Protein AF-0000000074590304 (afdb_homodimer)

pLDDT: mean 74.74, std 21.26, range [18.25, 97.56]

Sequence (980 aa):
MPSCIALKSSHVVFSWKPTLNPWKLRGFSDSQQPFCRKNECWCKAQLHMVIKRKGKEYMYLYDGNSSLELVGAHNGNASTNIVGVVTDIFIPKHVTGNYIEYVKWKLVHRVFSSALQLLATQAMFGAIGVGYAKSLPSAAALNWVLKDGLGRLSRCIYTATVGSAFDTNLKRVRFATSALFTFSIGLELLTPAFPKCFLLLASVANIAKQISLASYLATLTAVHRSFALADNLGEVSAKAQIQTVCFDNLGLLLAASLNLICRNNQRLQAGLPFVVYPIFSAIDLCGIYQSLKHVHLQTLTKDRLEIILNTWIQCGYVPSPAEVSKLEGINLFENTGRKKGSWPIRIGCLDPKRQIPLLSTLTMTSLRAKEYCFICLESHGLRKSEHLGILLALREGAEVKDIIMGLLQACYVRKAILSSGEVWKNVVEASDITHSISRQWFAFIQNSKLCAQEDLNLVQEQMVNAGWAAKNILLSTQEQARYDFLDESSMPSCIALKSSHVVFSWKPTLNPWKLRGFSDSQQPFCRKNECWCKAQLHMVIKRKGKEYMYLYDGNSSLELVGAHNGNASTNIVGVVTDIFIPKHVTGNYIEYVKWKLVHRVFSSALQLLATQAMFGAIGVGYAKSLPSAAALNWVLKDGLGRLSRCIYTATVGSAFDTNLKRVRFATSALFTFSIGLELLTPAFPKCFLLLASVANIAKQISLASYLATLTAVHRSFALADNLGEVSAKAQIQTVCFDNLGLLLAASLNLICRNNQRLQAGLPFVVYPIFSAIDLCGIYQSLKHVHLQTLTKDRLEIILNTWIQCGYVPSPAEVSKLEGINLFENTGRKKGSWPIRIGCLDPKRQIPLLSTLTMTSLRAKEYCFICLESHGLRKSEHLGILLALREGAEVKDIIMGLLQACYVRKAILSSGEVWKNVVEASDITHSISRQWFAFIQNSKLCAQEDLNLVQEQMVNAGWAAKNILLSTQEQARYDFLDESS

Solvent-accessible surface area (backbone atoms only — not comparable to full-atom values): 52633 Å² total; per-residue (Å²): 133,87,79,73,79,76,77,77,75,82,73,81,72,80,76,78,74,84,73,82,81,56,84,63,85,71,85,78,81,81,72,89,67,78,78,77,75,83,78,69,76,69,64,64,56,63,51,58,40,35,35,39,42,96,90,39,47,28,29,44,39,41,51,71,80,76,39,51,38,65,42,66,55,67,67,76,76,72,64,65,47,62,62,56,55,50,42,59,53,52,43,62,89,58,52,47,83,48,48,61,61,23,49,55,24,43,42,48,16,36,20,35,44,32,18,48,48,51,54,18,52,53,32,39,50,53,26,40,61,71,68,65,68,80,63,64,67,56,51,52,50,47,47,44,44,38,52,60,47,50,11,42,49,41,21,32,52,48,32,58,72,41,23,47,45,38,58,58,41,40,62,38,52,46,51,54,30,49,52,41,29,55,50,20,42,51,39,28,50,44,25,54,81,38,61,91,48,30,67,59,36,48,43,54,21,37,31,33,40,28,39,23,49,43,47,48,60,14,37,43,44,49,56,49,52,46,36,32,70,50,74,40,38,13,28,47,37,19,20,50,49,34,46,49,48,52,27,32,50,51,6,44,51,49,40,51,50,51,50,59,70,28,60,87,38,64,69,52,49,74,46,40,62,72,60,44,42,64,55,39,47,50,48,20,53,50,16,48,54,55,19,50,58,44,52,38,60,40,68,34,24,68,68,56,46,48,53,38,48,52,41,26,72,74,72,70,46,58,65,35,41,64,58,47,34,71,68,53,67,62,56,84,72,53,52,77,69,70,45,83,84,67,48,54,77,40,57,20,69,87,58,44,92,36,76,56,29,65,67,35,55,51,49,62,69,66,59,55,91,86,53,46,52,52,74,32,66,41,59,52,64,96,58,90,83,68,36,56,29,33,35,38,32,36,27,69,82,54,48,60,68,50,51,53,33,44,50,45,21,50,49,48,49,46,53,50,44,65,70,61,52,65,59,60,61,50,55,60,69,36,89,70,78,54,65,67,55,54,50,52,48,53,51,49,52,51,51,30,46,55,51,22,62,66,45,40,63,58,53,52,53,42,35,51,72,42,60,39,45,77,82,36,67,43,60,39,74,66,40,61,22,23,33,43,72,58,71,75,82,116,132,84,81,72,80,74,76,75,75,85,73,82,70,80,74,79,76,83,76,83,81,57,84,62,85,69,86,78,82,82,72,88,66,77,78,76,74,84,77,72,76,68,65,62,56,64,52,60,38,34,34,39,42,95,90,40,49,29,29,45,38,41,50,70,81,78,40,49,38,65,42,66,54,69,65,77,76,73,64,66,47,62,62,56,55,50,41,60,53,52,43,61,88,58,53,46,85,47,48,61,60,22,49,54,24,42,40,49,16,36,20,34,45,32,17,48,48,51,53,18,52,52,32,40,49,52,28,41,62,69,66,67,68,81,64,63,68,55,51,52,51,48,47,43,43,39,54,59,46,50,11,42,48,43,22,32,52,46,33,58,71,42,24,46,44,38,59,58,41,39,64,39,53,46,50,53,29,49,52,41,30,55,50,19,42,51,40,28,50,44,25,54,82,38,59,91,48,31,68,59,37,47,42,55,21,38,31,34,41,27,39,23,48,43,47,48,60,16,38,42,41,48,56,48,51,48,38,32,71,49,73,40,39,13,28,45,37,18,22,50,48,34,48,49,47,52,27,31,50,52,6,44,50,50,39,51,50,52,50,59,72,29,60,86,37,65,70,51,50,72,46,40,61,72,60,46,43,64,55,39,46,51,47,21,52,50,16,48,54,57,19,50,59,44,52,38,59,38,68,34,25,67,67,55,46,48,52,38,48,52,40,26,74,74,71,70,45,56,66,36,40,66,57,46,35,70,67,54,69,62,56,85,73,53,52,76,69,70,47,82,85,66,48,53,75,42,58,21,69,86,58,44,92,36,75,57,29,66,66,36,53,52,48,62,70,66,60,55,91,84,54,45,55,51,74,31,64,40,59,52,66,98,59,90,84,66,36,55,27,32,34,38,32,36,27,68,84,55,48,59,69,49,52,54,34,44,50,45,21,49,50,49,48,46,53,51,46,66,70,62,52,66,60,62,61,49,54,59,70,36,91,71,78,54,68,68,57,54,50,52,47,54,50,48,53,52,52,32,46,52,52,23,62,66,45,39,62,57,53,51,52,42,36,51,73,41,60,39,45,77,81,36,68,43,61,38,71,66,42,61,22,23,33,42,72,58,70,76,84,117

Secondary structure (DSSP, 8-state):
---------------------TTS-------------S-S--------EEEEETTEEEEEEEETTTEEEEEE---S-----HHHHHHHHHS-SSB-TTHHHHHHHHHHHHHHHHHHHHHHHHHHHHHHHHH--S-HHHHHHHHHIIIIIIHHHHHHHHHHHHTTHHHHSHHHHHHHHHHHHHHHHHHHHTTTT-GGGHHHHHHHHHHHHHHHHHHHHHHHHHHHHHHBSSS-HHHHHHHHHHHHHHHHHHHHHHHHHHHHHTTT-HHHHHHHHHHHHHHHHHHHHHHHHHHHHT----EEEHHHHHHHHHHHHHHSSPPPHHHHHHHS---SS------TT---EEES---TTS---HHHHHHHHT--TT-SEEEEEEEESSSTTSEEEEEEEEETT--HHHHHHHHHHHHHHHHHHHHHTTHHHHHHH-SS--HHHHHHHHHHHHHHHHHHHHHHHHHHHHHHHHT-EEEEEE--TGGG-EEEE--TT-/--------S------------TTS-------------S-S--------EEEEETTEEEEEEEETTTEEEEEE---S-----HHHHHHHHHS-SSB-TTHHHHHHHHHHHHHHHHHHHHHHHHHHHHHHHHH--S-HHHHHHHHHIIIIIIHHHHHHHHHHHHTTHHHHSHHHHHHHHHHHHHHHHHHHHTTTT-GGGHHHHHHHHHHHHHHHHHHHHHHHHHHHHHHBSSS-HHHHHHHHHHHHHHHHHHHHHHHHHHHHHTTT-HHHHHHHHHHHHHHHHHHHHHHHHHHHHT----EEEHHHHHHHHHHHHHHSSPPPHHHHHHHS---SS------TT---EEES---TTS---HHHHHHHHT--TT-SEEEEEEEESSSTTSEEEEEEEEETT--HHHHHHHHHHHHHHHHHHHHHTTHHHHHHH-SS--HHHHHHHHHHHHHHHHHHHHHHHHHHHHHHHHT-EEEEEE--TTTT-EEEE--TT-

Nearest PDB structures (foldseek):
  8vzo-assembly1_A  TM=5.538E-01  e=2.669E-01  Mus musculus
  6t1z-assembly1_A  TM=5.837E-01  e=2.819E+00  Lactococcus lactis
  6kki-assembly1_A  TM=6.631E-01  e=6.672E+00  Escherichia coli K-12
  6kkj-assembly1_B  TM=5.982E-01  e=7.644E+00  Escherichia coli K-12
  6kkl-assembly1_A  TM=5.929E-01  e=8.757E+00  Escherichia coli K-12

InterPro domains:
  IPR006968 Root UVB sensitive family [PTHR12770] (49-483)
  IPR054549 Protein root UVB sensitive/RUS domain [PF04884] (79-314)

Radius of gyration: 35.1 Å; Cα contacts (8 Å, |Δi|>4): 1328; chains: 2; bounding box: 92×113×67 Å

Structure (mmCIF, N/CA/C/O backbone):
data_AF-0000000074590304-model_v1
#
loop_
_entity.id
_entity.type
_entity.pdbx_description
1 polymer 'Protein root UVB sensitive/RUS domain-containing protein'
#
loop_
_atom_site.group_PDB
_atom_site.id
_atom_site.type_symbol
_atom_site.label_atom_id
_atom_site.label_alt_id
_atom_site.label_comp_id
_atom_site.label_asym_id
_atom_site.label_entity_id
_atom_site.label_seq_id
_atom_site.pdbx_PDB_ins_code
_atom_site.Cartn_x
_atom_site.Cartn_y
_atom_site.Cartn_z
_atom_site.occupancy
_atom_site.B_iso_or_equiv
_atom_site.auth_seq_id
_atom_site.auth_comp_id
_atom_site.auth_asym_id
_atom_site.auth_atom_id
_atom_site.pdbx_PDB_model_num
ATOM 1 N N . MET A 1 1 ? 47.719 -43.5 31.125 1 20.03 1 MET A N 1
ATOM 2 C CA . MET A 1 1 ? 47.719 -44.312 29.922 1 20.03 1 MET A CA 1
ATOM 3 C C . MET A 1 1 ? 46.656 -43.844 28.922 1 20.03 1 MET A C 1
ATOM 5 O O . MET A 1 1 ? 45.5 -43.719 29.266 1 20.03 1 MET A O 1
ATOM 9 N N . PRO A 1 2 ? 47.031 -42.938 27.875 1 19.02 2 PRO A N 1
ATOM 10 C CA . PRO A 1 2 ? 46.312 -42.062 26.953 1 19.02 2 PRO A CA 1
ATOM 11 C C . PRO A 1 2 ? 45.438 -42.812 25.969 1 19.02 2 PRO A C 1
ATOM 13 O O . PRO A 1 2 ? 45.906 -43.688 25.234 1 19.02 2 PRO A O 1
ATOM 16 N N . SER A 1 3 ? 44.344 -43.344 26.344 1 19.48 3 SER A N 1
ATOM 17 C CA . SER A 1 3 ? 43.5 -44.375 25.734 1 19.48 3 SER A CA 1
ATOM 18 C C . SER A 1 3 ? 42.938 -43.906 24.406 1 19.48 3 SER A C 1
ATOM 20 O O . SER A 1 3 ? 42.188 -42.938 24.344 1 19.48 3 SER A O 1
ATOM 22 N N . CYS A 1 4 ? 43.75 -43.969 23.266 1 19.05 4 CYS A N 1
ATOM 23 C CA . CYS A 1 4 ? 43.688 -43.625 21.844 1 19.05 4 CYS A CA 1
ATOM 24 C C . CYS A 1 4 ? 42.5 -44.312 21.188 1 19.05 4 CYS A C 1
ATOM 26 O O . CYS A 1 4 ? 42.406 -45.531 21.125 1 19.05 4 CYS A O 1
ATOM 28 N N . ILE A 1 5 ? 41.312 -43.938 21.469 1 19.88 5 ILE A N 1
ATOM 29 C CA . ILE A 1 5 ? 40.188 -44.719 20.969 1 19.88 5 ILE A CA 1
ATOM 30 C C . ILE A 1 5 ? 40.219 -44.75 19.438 1 19.88 5 ILE A C 1
ATOM 32 O O . ILE A 1 5 ? 40.156 -43.688 18.812 1 19.88 5 ILE A O 1
ATOM 36 N N . ALA A 1 6 ? 40.906 -45.688 18.719 1 21.36 6 ALA A N 1
ATOM 37 C CA . ALA A 1 6 ? 41.219 -46.062 17.344 1 21.36 6 ALA A CA 1
ATOM 38 C C . ALA A 1 6 ? 39.938 -46.156 16.5 1 21.36 6 ALA A C 1
ATOM 40 O O . ALA A 1 6 ? 39.188 -47.125 16.609 1 21.36 6 ALA A O 1
ATOM 41 N N . LEU A 1 7 ? 39.094 -45.156 16.625 1 19.92 7 LEU A N 1
ATOM 42 C CA . LEU A 1 7 ? 37.938 -45.312 15.711 1 19.92 7 LEU A CA 1
ATOM 43 C C . LEU A 1 7 ? 38.438 -45.438 14.266 1 19.92 7 LEU A C 1
ATOM 45 O O . LEU A 1 7 ? 39.125 -44.562 13.758 1 19.92 7 LEU A O 1
ATOM 49 N N . LYS A 1 8 ? 38.812 -46.5 13.688 1 23.69 8 LYS A N 1
ATOM 50 C CA . LYS A 1 8 ? 39.5 -47.094 12.523 1 23.69 8 LYS A CA 1
ATOM 51 C C . LYS A 1 8 ? 38.781 -46.688 11.227 1 23.69 8 LYS A C 1
ATOM 53 O O . LYS A 1 8 ? 39.094 -47.219 10.156 1 23.69 8 LYS A O 1
ATOM 58 N N . SER A 1 9 ? 37.562 -46.062 11.281 1 23.73 9 SER A N 1
ATOM 59 C CA . SER A 1 9 ? 36.688 -46 10.125 1 23.73 9 SER A CA 1
ATOM 60 C C . SER A 1 9 ? 37.281 -45.094 9.047 1 23.73 9 SER A C 1
ATOM 62 O O . SER A 1 9 ? 37.812 -44.031 9.352 1 23.73 9 SER A O 1
ATOM 64 N N . SER A 1 10 ? 37.562 -45.594 7.805 1 24.66 10 SER A N 1
ATOM 65 C CA . SER A 1 10 ? 38.312 -45.125 6.633 1 24.66 10 SER A CA 1
ATOM 66 C C . SER A 1 10 ? 37.781 -43.781 6.121 1 24.66 10 SER A C 1
ATOM 68 O O . SER A 1 10 ? 36.562 -43.625 5.969 1 24.66 10 SER A O 1
ATOM 70 N N . HIS A 1 11 ? 38.406 -42.656 6.309 1 23.8 11 HIS A N 1
ATOM 71 C CA . HIS A 1 11 ? 38.344 -41.25 6.027 1 23.8 11 HIS A CA 1
ATOM 72 C C . HIS A 1 11 ? 38.25 -40.969 4.527 1 23.8 11 HIS A C 1
ATOM 74 O O . HIS A 1 11 ? 39.156 -41.312 3.781 1 23.8 11 HIS A O 1
ATOM 80 N N . VAL A 1 12 ? 37.094 -41.344 3.938 1 24.17 12 VAL A N 1
ATOM 81 C CA . VAL A 1 12 ? 36.938 -41.031 2.521 1 24.17 12 VAL A CA 1
ATOM 82 C C . VAL A 1 12 ? 37.312 -39.562 2.285 1 24.17 12 VAL A C 1
ATOM 84 O O . VAL A 1 12 ? 36.688 -38.656 2.836 1 24.17 12 VAL A O 1
ATOM 87 N N . VAL A 1 13 ? 38.625 -39.25 2.355 1 23.77 13 VAL A N 1
ATOM 88 C CA . VAL A 1 13 ? 39.125 -37.906 2.084 1 23.77 13 VAL A CA 1
ATOM 89 C C . VAL A 1 13 ? 38.906 -37.562 0.608 1 23.77 13 VAL A C 1
ATOM 91 O O . VAL A 1 13 ? 39.438 -38.25 -0.271 1 23.77 13 VAL A O 1
ATOM 94 N N . PHE A 1 14 ? 37.75 -37.219 0.183 1 23.44 14 PHE A N 1
ATOM 95 C CA . PHE A 1 14 ? 37.594 -36.75 -1.197 1 23.44 14 PHE A CA 1
ATOM 96 C C . PHE A 1 14 ? 38.406 -35.469 -1.448 1 23.44 14 PHE A C 1
ATOM 98 O O . PHE A 1 14 ? 38.156 -34.469 -0.814 1 23.44 14 PHE A O 1
ATOM 105 N N . SER A 1 15 ? 39.688 -35.531 -1.535 1 23.72 15 SER A N 1
ATOM 106 C CA . SER A 1 15 ? 40.5 -34.344 -1.827 1 23.72 15 SER A CA 1
ATOM 107 C C . SER A 1 15 ? 40.375 -33.938 -3.285 1 23.72 15 SER A C 1
ATOM 109 O O . SER A 1 15 ? 40.719 -34.688 -4.195 1 23.72 15 SER A O 1
ATOM 111 N N . TRP A 1 16 ? 39.281 -33.469 -3.766 1 23.7 16 TRP A N 1
ATOM 112 C CA . TRP A 1 16 ? 39.25 -33.062 -5.164 1 23.7 16 TRP A CA 1
ATOM 113 C C . TRP A 1 16 ? 40 -31.75 -5.355 1 23.7 16 TRP A C 1
ATOM 115 O O . TRP A 1 16 ? 39.75 -30.766 -4.645 1 23.7 16 TRP A O 1
ATOM 125 N N . LYS A 1 17 ? 41.281 -31.875 -5.699 1 24.19 17 LYS A N 1
ATOM 126 C CA . LYS A 1 17 ? 42.031 -30.703 -6.125 1 24.19 17 LYS A CA 1
ATOM 127 C C . LYS A 1 17 ? 41.531 -30.188 -7.469 1 24.19 17 LYS A C 1
ATOM 129 O O . LYS A 1 17 ? 41.531 -30.922 -8.461 1 24.19 17 LYS A O 1
ATOM 134 N N . PRO A 1 18 ? 40.781 -29.094 -7.48 1 26.22 18 PRO A N 1
ATOM 135 C CA . PRO A 1 18 ? 40.281 -28.453 -8.703 1 26.22 18 PRO A CA 1
ATOM 136 C C . PRO A 1 18 ? 41.438 -27.984 -9.617 1 26.22 18 PRO A C 1
ATOM 138 O O . PRO A 1 18 ? 42.312 -27.234 -9.188 1 26.22 18 PRO A O 1
ATOM 141 N N . THR A 1 19 ? 42.031 -28.922 -10.414 1 23.14 19 THR A N 1
ATOM 142 C CA . THR A 1 19 ? 43 -28.406 -11.375 1 23.14 19 THR A CA 1
ATOM 143 C C . THR A 1 19 ? 42.375 -27.266 -12.195 1 23.14 19 THR A C 1
ATOM 145 O O . THR A 1 19 ? 41.156 -27.141 -12.281 1 23.14 19 THR A O 1
ATOM 148 N N . LEU A 1 20 ? 43.312 -26.578 -13.117 1 22.84 20 LEU A N 1
ATOM 149 C CA . LEU A 1 20 ? 43.375 -25.344 -13.875 1 22.84 20 LEU A CA 1
ATOM 150 C C . LEU A 1 20 ? 42.25 -25.297 -14.922 1 22.84 20 LEU A C 1
ATOM 152 O O . LEU A 1 20 ? 41.656 -26.312 -15.242 1 22.84 20 LEU A O 1
ATOM 156 N N . ASN A 1 21 ? 42.438 -24.234 -15.945 1 25.28 21 ASN A N 1
ATOM 157 C CA . ASN A 1 21 ? 41.594 -23.453 -16.859 1 25.28 21 ASN A CA 1
ATOM 158 C C . ASN A 1 21 ? 41.094 -24.312 -18.016 1 25.28 21 ASN A C 1
ATOM 160 O O . ASN A 1 21 ? 40.594 -23.797 -19.016 1 25.28 21 ASN A O 1
ATOM 164 N N . PRO A 1 22 ? 40.75 -25.609 -17.875 1 25.03 22 PRO A N 1
ATOM 165 C CA . PRO A 1 22 ? 40.656 -26.266 -19.188 1 25.03 22 PRO A CA 1
ATOM 166 C C . PRO A 1 22 ? 39.531 -25.734 -20.047 1 25.03 22 PRO A C 1
ATOM 168 O O . PRO A 1 22 ? 39.156 -26.359 -21.031 1 25.03 22 PRO A O 1
ATOM 171 N N . TRP A 1 23 ? 38.906 -24.703 -19.969 1 26.3 23 TRP A N 1
ATOM 172 C CA . TRP A 1 23 ? 37.938 -24.641 -21.047 1 26.3 23 TRP A CA 1
ATOM 173 C C . TRP A 1 23 ? 38.625 -24.859 -22.391 1 26.3 23 TRP A C 1
ATOM 175 O O . TRP A 1 23 ? 38 -24.656 -23.453 1 26.3 23 TRP A O 1
ATOM 185 N N . LYS A 1 24 ? 40 -24.766 -22.562 1 26.47 24 LYS A N 1
ATOM 186 C CA . LYS A 1 24 ? 40.406 -25.328 -23.844 1 26.47 24 LYS A CA 1
ATOM 187 C C . LYS A 1 24 ? 40.25 -26.844 -23.844 1 26.47 24 LYS A C 1
ATOM 189 O O . LYS A 1 24 ? 40.75 -27.516 -22.953 1 26.47 24 LYS A O 1
ATOM 194 N N . LEU A 1 25 ? 39.344 -27.516 -24.562 1 24.55 25 LEU A N 1
ATOM 195 C CA . LEU A 1 25 ? 38.969 -28.906 -24.812 1 24.55 25 LEU A CA 1
ATOM 196 C C . LEU A 1 25 ? 40.188 -29.797 -24.953 1 24.55 25 LEU A C 1
ATOM 198 O O . LEU A 1 25 ? 40.219 -30.719 -25.781 1 24.55 25 LEU A O 1
ATOM 202 N N . ARG A 1 26 ? 41.5 -29.5 -24.547 1 24 26 ARG A N 1
ATOM 203 C CA . ARG A 1 26 ? 42.406 -30.578 -24.969 1 24 26 ARG A CA 1
ATOM 204 C C . ARG A 1 26 ? 42.062 -31.875 -24.266 1 24 26 ARG A C 1
ATOM 206 O O . ARG A 1 26 ? 41.344 -31.875 -23.234 1 24 26 ARG A O 1
ATOM 213 N N . GLY A 1 27 ? 42.906 -33.062 -24.594 1 22.42 27 GLY A N 1
ATOM 214 C CA . GLY A 1 27 ? 42.906 -34.531 -24.469 1 22.42 27 GLY A CA 1
ATOM 215 C C . GLY A 1 27 ? 42.906 -35 -23.016 1 22.42 27 GLY A C 1
ATOM 216 O O . GLY A 1 27 ? 43.688 -34.5 -22.203 1 22.42 27 GLY A O 1
ATOM 217 N N . PHE A 1 28 ? 41.781 -35.312 -22.484 1 23.72 28 PHE A N 1
ATOM 218 C CA . PHE A 1 28 ? 41.5 -35.875 -21.156 1 23.72 28 PHE A CA 1
ATOM 219 C C . PHE A 1 28 ? 42.344 -37.094 -20.906 1 23.72 28 PHE A C 1
ATOM 221 O O . PHE A 1 28 ? 42.25 -38.094 -21.656 1 23.72 28 PHE A O 1
ATOM 228 N N . SER A 1 29 ? 43.531 -36.969 -20.516 1 21.67 29 SER A N 1
ATOM 229 C CA . SER A 1 29 ? 44.25 -38.219 -20.188 1 21.67 29 SER A CA 1
ATOM 230 C C . SER A 1 29 ? 43.469 -39 -19.141 1 21.67 29 SER A C 1
ATOM 232 O O . SER A 1 29 ? 42.781 -38.438 -18.281 1 21.67 29 SER A O 1
ATOM 234 N N . ASP A 1 30 ? 43.219 -40.469 -19.234 1 22.69 30 ASP A N 1
ATOM 235 C CA . ASP A 1 30 ? 42.562 -41.719 -18.812 1 22.69 30 ASP A CA 1
ATOM 236 C C . ASP A 1 30 ? 42.75 -41.969 -17.328 1 22.69 30 ASP A C 1
ATOM 238 O O . ASP A 1 30 ? 42.031 -42.75 -16.734 1 22.69 30 ASP A O 1
ATOM 242 N N . SER A 1 31 ? 43.844 -41.75 -16.656 1 23.06 31 SER A N 1
ATOM 243 C CA . SER A 1 31 ? 44.281 -42.75 -15.695 1 23.06 31 SER A CA 1
ATOM 244 C C . SER A 1 31 ? 43.5 -42.625 -14.391 1 23.06 31 SER A C 1
ATOM 246 O O . SER A 1 31 ? 43.531 -43.562 -13.562 1 23.06 31 SER A O 1
ATOM 248 N N . GLN A 1 32 ? 43.25 -41.469 -13.828 1 25.56 32 GLN A N 1
ATOM 249 C CA . GLN A 1 32 ? 43.031 -41.625 -12.398 1 25.56 32 GLN A CA 1
ATOM 250 C C . GLN A 1 32 ? 41.594 -42.031 -12.109 1 25.56 32 GLN A C 1
ATOM 252 O O . GLN A 1 32 ? 40.656 -41.25 -12.312 1 25.56 32 GLN A O 1
ATOM 257 N N . GLN A 1 33 ? 41.25 -43.406 -12.234 1 23.11 33 GLN A N 1
ATOM 258 C CA . GLN A 1 33 ? 40.031 -44.156 -12.141 1 23.11 33 GLN A CA 1
ATOM 259 C C . GLN A 1 33 ? 39.375 -44 -10.766 1 23.11 33 GLN A C 1
ATOM 261 O O . GLN A 1 33 ? 40.031 -44.219 -9.742 1 23.11 33 GLN A O 1
ATOM 266 N N . PRO A 1 34 ? 38.562 -43.125 -10.562 1 26.75 34 PRO A N 1
ATOM 267 C CA . PRO A 1 34 ? 37.906 -43.156 -9.25 1 26.75 34 PRO A CA 1
ATOM 268 C C . PRO A 1 34 ? 37.219 -44.5 -8.961 1 26.75 34 PRO A C 1
ATOM 270 O O . PRO A 1 34 ? 36.531 -45.031 -9.812 1 26.75 34 PRO A O 1
ATOM 273 N N . PHE A 1 35 ? 37.875 -45.531 -8.281 1 25.16 35 PHE A N 1
ATOM 274 C CA . PHE A 1 35 ? 37.469 -46.906 -7.996 1 25.16 35 PHE A CA 1
ATOM 275 C C . PHE A 1 35 ? 36.188 -46.969 -7.188 1 25.16 35 PHE A C 1
ATOM 277 O O . PHE A 1 35 ? 36.156 -46.5 -6.047 1 25.16 35 PHE A O 1
ATOM 284 N N . CYS A 1 36 ? 35.062 -46.719 -7.766 1 27.12 36 CYS A N 1
ATOM 285 C CA . CYS A 1 36 ? 33.781 -47.062 -7.129 1 27.12 36 CYS A CA 1
ATOM 286 C C . CYS A 1 36 ? 33.688 -48.562 -6.867 1 27.12 36 CYS A C 1
ATOM 288 O O . CYS A 1 36 ? 33.656 -49.375 -7.809 1 27.12 36 CYS A O 1
ATOM 290 N N . ARG A 1 37 ? 34.281 -49.062 -5.844 1 27.73 37 ARG A N 1
ATOM 291 C CA . ARG A 1 37 ? 34.156 -50.5 -5.582 1 27.73 37 ARG A CA 1
ATOM 292 C C . ARG A 1 37 ? 32.719 -50.875 -5.41 1 27.73 37 ARG A C 1
ATOM 294 O O . ARG A 1 37 ? 31.922 -50.156 -4.809 1 27.73 37 ARG A O 1
ATOM 301 N N . LYS A 1 38 ? 32.125 -51.906 -6.094 1 30.45 38 LYS A N 1
ATOM 302 C CA . LYS A 1 38 ? 30.891 -52.688 -6.207 1 30.45 38 LYS A CA 1
ATOM 303 C C . LYS A 1 38 ? 30.312 -53 -4.832 1 30.45 38 LYS A C 1
ATOM 305 O O . LYS A 1 38 ? 29.094 -52.938 -4.637 1 30.45 38 LYS A O 1
ATOM 310 N N . ASN A 1 39 ? 30.938 -53.906 -4.027 1 27.34 39 ASN A N 1
ATOM 311 C CA . ASN A 1 39 ? 30.359 -54.75 -2.98 1 27.34 39 ASN A CA 1
ATOM 312 C C . ASN A 1 39 ? 30.047 -53.938 -1.725 1 27.34 39 ASN A C 1
ATOM 314 O O . ASN A 1 39 ? 29.828 -54.5 -0.655 1 27.34 39 ASN A O 1
ATOM 318 N N . GLU A 1 40 ? 30.766 -52.906 -1.443 1 30.14 40 GLU A N 1
ATOM 319 C CA . GLU A 1 40 ? 30.594 -52.438 -0.071 1 30.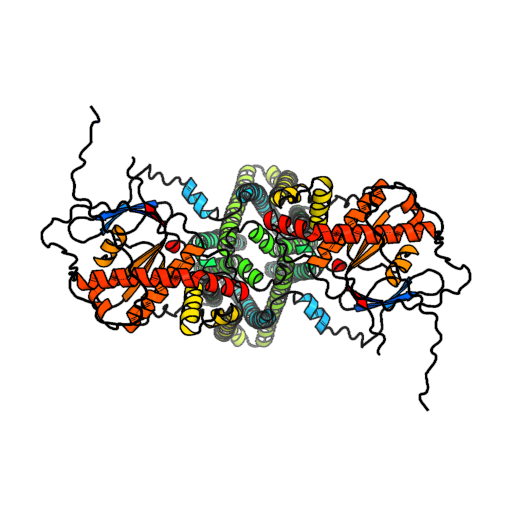14 40 GLU A CA 1
ATOM 320 C C . GLU A 1 40 ? 29.172 -51.938 0.166 1 30.14 40 GLU A C 1
ATOM 322 O O . GLU A 1 40 ? 28.625 -51.188 -0.659 1 30.14 40 GLU A O 1
ATOM 327 N N . CYS A 1 41 ? 28.344 -52.719 0.983 1 29.58 41 CYS A N 1
ATOM 328 C CA . CYS A 1 41 ? 27.047 -52.5 1.643 1 29.58 41 CYS A CA 1
ATOM 329 C C . CYS A 1 41 ? 26.828 -51.062 1.989 1 29.58 41 CYS A C 1
ATOM 331 O O . CYS A 1 41 ? 27.578 -50.469 2.783 1 29.58 41 CYS A O 1
ATOM 333 N N . TRP A 1 42 ? 26.5 -50.312 1.135 1 33.44 42 TRP A N 1
ATOM 334 C CA . TRP A 1 42 ? 26.109 -48.906 1.332 1 33.44 42 TRP A CA 1
ATOM 335 C C . TRP A 1 42 ? 25.219 -48.781 2.561 1 33.44 42 TRP A C 1
ATOM 337 O O . TRP A 1 42 ? 24.094 -49.25 2.574 1 33.44 42 TRP A O 1
ATOM 347 N N . CYS A 1 43 ? 25.719 -49.031 3.809 1 31.33 43 CYS A N 1
ATOM 348 C CA . CYS A 1 43 ? 25.109 -48.781 5.105 1 31.33 43 CYS A CA 1
ATOM 349 C C . CYS A 1 43 ? 24.188 -47.562 5.051 1 31.33 43 CYS A C 1
ATOM 351 O O . CYS A 1 43 ? 24.328 -46.719 4.172 1 31.33 43 CYS A O 1
ATOM 353 N N . LYS A 1 44 ? 23.094 -47.562 5.922 1 39 44 LYS A N 1
ATOM 354 C CA . LYS A 1 44 ? 22.109 -46.562 6.344 1 39 44 LYS A CA 1
ATOM 355 C C . LYS A 1 44 ? 22.734 -45.188 6.48 1 39 44 LYS A C 1
ATOM 357 O O . LYS A 1 44 ? 23.375 -44.875 7.484 1 39 44 LYS A O 1
ATOM 362 N N . ALA A 1 45 ? 23.406 -44.719 5.652 1 41.06 45 ALA A N 1
ATOM 363 C CA . ALA A 1 45 ? 24.031 -43.406 5.828 1 41.06 45 ALA A CA 1
ATOM 364 C C . ALA A 1 45 ? 22.969 -42.344 6.086 1 41.06 45 ALA A C 1
ATOM 366 O O . ALA A 1 45 ? 22.047 -42.156 5.285 1 41.06 45 ALA A O 1
ATOM 367 N N . GLN A 1 46 ? 22.516 -42.188 7.324 1 49.09 46 GLN A N 1
ATOM 368 C CA . GLN A 1 46 ? 21.719 -41.031 7.777 1 49.09 46 GLN A CA 1
ATOM 369 C C . GLN A 1 46 ? 22.25 -39.75 7.191 1 49.09 46 GLN A C 1
ATOM 371 O O . GLN A 1 46 ? 23.438 -39.406 7.348 1 49.09 46 GLN A O 1
ATOM 376 N N . LEU A 1 47 ? 21.672 -39.406 6.059 1 56.34 47 LEU A N 1
ATOM 377 C CA . LEU A 1 47 ? 22.031 -38.094 5.598 1 56.34 47 LEU A CA 1
ATOM 378 C C . LEU A 1 47 ? 21.781 -37.031 6.684 1 56.34 47 LEU A C 1
ATOM 380 O O . LEU A 1 47 ? 20.703 -37 7.281 1 56.34 47 LEU A O 1
ATOM 384 N N . HIS A 1 48 ? 22.719 -36.625 7.5 1 62.06 48 HIS A N 1
ATOM 385 C CA . HIS A 1 48 ? 22.656 -35.625 8.578 1 62.06 48 HIS A CA 1
ATOM 386 C C . HIS A 1 48 ? 22.125 -34.312 8.078 1 62.06 48 HIS A C 1
ATOM 388 O O . HIS A 1 48 ? 22.781 -33.281 8.203 1 62.06 48 HIS A O 1
ATOM 394 N N . MET A 1 49 ? 21.031 -34.531 7.211 1 69.44 49 MET A N 1
ATOM 395 C CA . MET A 1 49 ? 20.422 -33.281 6.73 1 69.44 49 MET A CA 1
ATOM 396 C C . MET A 1 49 ? 18.969 -33.188 7.191 1 69.44 49 MET A C 1
ATOM 398 O O . MET A 1 49 ? 18.219 -34.156 7.145 1 69.44 49 MET A O 1
ATOM 402 N N . VAL A 1 50 ? 18.734 -32.125 7.898 1 71.94 50 VAL A N 1
ATOM 403 C CA . VAL A 1 50 ? 17.375 -31.828 8.359 1 71.94 50 VAL A CA 1
ATOM 404 C C . VAL A 1 50 ? 16.734 -30.781 7.453 1 71.94 50 VAL A C 1
ATOM 406 O O . VAL A 1 50 ? 17.391 -29.828 7.031 1 71.94 50 VAL A O 1
ATOM 409 N N . ILE A 1 51 ? 15.555 -31.156 6.984 1 72.88 51 ILE A N 1
ATOM 410 C CA . ILE A 1 51 ? 14.789 -30.234 6.16 1 72.88 51 ILE A CA 1
ATOM 411 C C . ILE A 1 51 ? 13.727 -29.547 7.004 1 72.88 51 ILE A C 1
ATOM 413 O O . ILE A 1 51 ? 12.984 -30.203 7.738 1 72.88 51 ILE A O 1
ATOM 417 N N . LYS A 1 52 ? 13.781 -28.281 7.02 1 70.62 52 LYS A N 1
ATOM 418 C CA . LYS A 1 52 ? 12.773 -27.484 7.719 1 70.62 52 LYS A CA 1
ATOM 419 C C . LYS A 1 52 ? 11.75 -26.906 6.742 1 70.62 52 LYS A C 1
ATOM 421 O O . LYS A 1 52 ? 12.109 -26.172 5.82 1 70.62 52 LYS A O 1
ATOM 426 N N . ARG A 1 53 ? 10.578 -27.469 6.805 1 67.06 53 ARG A N 1
ATOM 427 C CA . ARG A 1 53 ? 9.477 -27 5.977 1 67.06 53 ARG A CA 1
ATOM 428 C C . ARG A 1 53 ? 8.297 -26.562 6.84 1 67.06 53 ARG A C 1
ATOM 430 O O . ARG A 1 53 ? 7.777 -27.344 7.641 1 67.06 53 ARG A O 1
ATOM 437 N N . LYS A 1 54 ? 7.754 -25.453 6.535 1 63.56 54 LYS A N 1
ATOM 438 C CA . LYS A 1 54 ? 6.586 -24.922 7.23 1 63.56 54 LYS A CA 1
ATOM 439 C C . LYS A 1 54 ? 6.699 -25.141 8.734 1 63.56 54 LYS A C 1
ATOM 441 O O . LYS A 1 54 ? 5.746 -25.594 9.383 1 63.56 54 LYS A O 1
ATOM 446 N N . GLY A 1 55 ? 7.902 -25.016 9.305 1 62.84 55 GLY A N 1
ATOM 447 C CA . GLY A 1 55 ? 8.125 -25.125 10.742 1 62.84 55 GLY A CA 1
ATOM 448 C C . GLY A 1 55 ? 8.352 -26.547 11.203 1 62.84 55 GLY A C 1
ATOM 449 O O . GLY A 1 55 ? 8.602 -26.797 12.383 1 62.84 55 GLY A O 1
ATOM 450 N N . LYS A 1 56 ? 8.18 -27.484 10.312 1 67.25 56 LYS A N 1
ATOM 451 C CA . LYS A 1 56 ? 8.406 -28.891 10.672 1 67.25 56 LYS A CA 1
ATOM 452 C C . LYS A 1 56 ? 9.758 -29.375 10.148 1 67.25 56 LYS A C 1
ATOM 454 O O . LYS A 1 56 ? 10.25 -28.891 9.133 1 67.25 56 LYS A O 1
ATOM 459 N N . GLU A 1 57 ? 10.367 -30.172 10.977 1 71.94 57 GLU A N 1
ATOM 460 C CA . GLU A 1 57 ? 11.68 -30.688 10.617 1 71.94 57 GLU A CA 1
ATOM 461 C C . GLU A 1 57 ? 11.578 -32.125 10.117 1 71.94 57 GLU A C 1
ATOM 463 O O . GLU A 1 57 ? 10.867 -32.938 10.703 1 71.94 57 GLU A O 1
ATOM 468 N N . TYR A 1 58 ? 12.109 -32.312 8.938 1 71.31 58 TYR A N 1
ATOM 469 C CA . TYR A 1 58 ? 12.141 -33.625 8.344 1 71.31 58 TYR A CA 1
ATOM 470 C C . TYR A 1 58 ? 13.578 -34.125 8.164 1 71.31 58 TYR A C 1
ATOM 472 O O . TYR A 1 58 ? 14.5 -33.312 8.062 1 71.31 58 TYR A O 1
ATOM 480 N N . MET A 1 59 ? 13.766 -35.406 8.445 1 71.12 59 MET A N 1
ATOM 481 C CA . MET A 1 59 ? 15.086 -36 8.227 1 71.12 59 MET A CA 1
ATOM 482 C C . MET A 1 59 ? 15.047 -37.031 7.109 1 71.12 59 MET A C 1
ATOM 484 O O . MET A 1 59 ? 14.055 -37.75 6.965 1 71.12 59 MET A O 1
ATOM 488 N N . TYR A 1 60 ? 16.078 -36.969 6.289 1 69.56 60 TYR A N 1
ATOM 489 C CA . TYR A 1 60 ? 16.188 -37.969 5.23 1 69.56 60 TYR A CA 1
ATOM 490 C C . TYR A 1 60 ? 16.75 -39.281 5.766 1 69.56 60 TYR A C 1
ATOM 492 O O . TYR A 1 60 ? 17.75 -39.281 6.492 1 69.56 60 TYR A O 1
ATOM 500 N N . LEU A 1 61 ? 15.914 -40.375 5.746 1 63.12 61 LEU A N 1
ATOM 501 C CA . LEU A 1 61 ? 16.406 -41.688 6.121 1 63.12 61 LEU A CA 1
ATOM 502 C C . LEU A 1 61 ? 16.562 -42.594 4.891 1 63.12 61 LEU A C 1
ATOM 504 O O . LEU A 1 61 ? 15.688 -42.625 4.02 1 63.12 61 LEU A O 1
ATOM 508 N N . TYR A 1 62 ? 17.766 -42.906 4.59 1 57.75 62 TYR A N 1
ATOM 509 C CA . TYR A 1 62 ? 18.016 -43.812 3.488 1 57.75 62 TYR A CA 1
ATOM 510 C C . TYR A 1 62 ? 17.75 -45.25 3.908 1 57.75 62 TYR A C 1
ATOM 512 O O . TYR A 1 62 ? 18.359 -45.75 4.859 1 57.75 62 TYR A O 1
ATOM 520 N N . ASP A 1 63 ? 16.625 -45.75 3.514 1 53.22 63 ASP A N 1
ATOM 521 C CA . ASP A 1 63 ? 16.359 -47.156 3.789 1 53.22 63 ASP A CA 1
ATOM 522 C C . ASP A 1 63 ? 17.125 -48.062 2.816 1 53.22 63 ASP A C 1
ATOM 524 O O . ASP A 1 63 ? 16.797 -48.125 1.628 1 53.22 63 ASP A O 1
ATOM 528 N N . GLY A 1 64 ? 18.266 -48.312 3.031 1 47.88 64 GLY A N 1
ATOM 529 C CA . GLY A 1 64 ? 19.078 -49.344 2.361 1 47.88 64 GLY A CA 1
ATOM 530 C C . GLY A 1 64 ? 18.719 -49.5 0.898 1 47.88 64 GLY A C 1
ATOM 531 O O . GLY A 1 64 ? 19.609 -49.656 0.053 1 47.88 64 GLY A O 1
ATOM 532 N N . ASN A 1 65 ? 17.391 -49.812 0.516 1 45.16 65 ASN A N 1
ATOM 533 C CA . ASN A 1 65 ? 16.969 -50.188 -0.832 1 45.16 65 ASN A CA 1
ATOM 534 C C . ASN A 1 65 ? 16.672 -48.969 -1.691 1 45.16 65 ASN A C 1
ATOM 536 O O . ASN A 1 65 ? 15.586 -48.844 -2.246 1 45.16 65 ASN A O 1
ATOM 540 N N . SER A 1 66 ? 17.547 -47.969 -1.959 1 50.47 66 SER A N 1
ATOM 541 C CA . SER A 1 66 ? 17.641 -46.906 -2.965 1 50.47 66 SER A CA 1
ATOM 542 C C . SER A 1 66 ? 16.547 -45.844 -2.766 1 50.47 66 SER A C 1
ATOM 544 O O . SER A 1 66 ? 16.297 -45.031 -3.65 1 50.47 66 SER A O 1
ATOM 546 N N . SER A 1 67 ? 15.75 -46 -1.684 1 55.34 67 SER A N 1
ATOM 547 C CA . SER A 1 67 ? 14.688 -45 -1.592 1 55.34 67 SER A CA 1
ATOM 548 C C . SER A 1 67 ? 14.883 -44.125 -0.377 1 55.34 67 SER A C 1
ATOM 550 O O . SER A 1 67 ? 15.297 -44.562 0.688 1 55.34 67 SER A O 1
ATOM 552 N N . LEU A 1 68 ? 15.047 -42.812 -0.6 1 60.22 68 LEU A N 1
ATOM 553 C CA . LEU A 1 68 ? 15.117 -41.781 0.442 1 60.22 68 LEU A CA 1
ATOM 554 C C . LEU A 1 68 ? 13.742 -41.5 1.014 1 60.22 68 LEU A C 1
ATOM 556 O O . LEU A 1 68 ? 12.781 -41.312 0.263 1 60.22 68 LEU A O 1
ATOM 560 N N . GLU A 1 69 ? 13.562 -41.969 2.291 1 63.44 69 GLU A N 1
ATOM 561 C CA . GLU A 1 69 ? 12.305 -41.656 2.955 1 63.44 69 GLU A CA 1
ATOM 562 C C . GLU A 1 69 ? 12.453 -40.438 3.863 1 63.44 69 GLU A C 1
ATOM 564 O O . GLU A 1 69 ? 13.516 -40.219 4.453 1 63.44 69 GLU A O 1
ATOM 569 N N . LEU A 1 70 ? 11.547 -39.5 3.631 1 65.75 70 LEU A N 1
ATOM 570 C CA . LEU A 1 70 ? 11.484 -38.344 4.527 1 65.75 70 LEU A CA 1
ATOM 571 C C . LEU A 1 70 ? 10.727 -38.688 5.805 1 65.75 70 LEU A C 1
ATOM 573 O O . LEU A 1 70 ? 9.57 -39.125 5.75 1 65.75 70 LEU A O 1
ATOM 577 N N . VAL A 1 71 ? 11.438 -38.969 6.867 1 61.62 71 VAL A N 1
ATOM 578 C CA . VAL A 1 71 ? 10.805 -39.281 8.141 1 61.62 71 VAL A CA 1
ATOM 579 C C . VAL A 1 71 ? 10.695 -38.031 8.992 1 61.62 71 VAL A C 1
ATOM 581 O O . VAL A 1 71 ? 11.617 -37.188 9.023 1 61.62 71 VAL A O 1
ATOM 584 N N . GLY A 1 72 ? 9.492 -37.594 9.289 1 59.56 72 GLY A N 1
ATOM 585 C CA . GLY A 1 72 ? 9.266 -36.469 10.188 1 59.56 72 GLY A CA 1
ATOM 586 C C . GLY A 1 72 ? 10.023 -36.594 11.5 1 59.56 72 GLY A C 1
ATOM 587 O O . GLY A 1 72 ? 10.07 -37.688 12.094 1 59.56 72 GLY A O 1
ATOM 588 N N . ALA A 1 73 ? 11.148 -35.906 11.664 1 54.91 73 ALA A N 1
ATOM 589 C CA . ALA A 1 73 ? 11.812 -35.938 12.961 1 54.91 73 ALA A CA 1
ATOM 590 C C . ALA A 1 73 ? 10.812 -35.656 14.086 1 54.91 73 ALA A C 1
ATOM 592 O O . ALA A 1 73 ? 10.016 -34.719 13.992 1 54.91 73 ALA A O 1
ATOM 593 N N . HIS A 1 74 ? 10.195 -36.75 14.672 1 47.56 74 HIS A N 1
ATOM 594 C CA . HIS A 1 74 ? 9.273 -36.688 15.797 1 47.56 74 HIS A CA 1
ATOM 595 C C . HIS A 1 74 ? 9.656 -35.594 16.781 1 47.56 74 HIS A C 1
ATOM 597 O O . HIS A 1 74 ? 9.234 -35.625 17.953 1 47.56 74 HIS A O 1
ATOM 603 N N . ASN A 1 75 ? 10.641 -34.938 16.75 1 45.22 75 ASN A N 1
ATOM 604 C CA . ASN A 1 75 ? 10.758 -34.344 18.078 1 45.22 75 ASN A CA 1
ATOM 605 C C . ASN A 1 75 ? 9.383 -34 18.641 1 45.22 75 ASN A C 1
ATOM 607 O O . ASN A 1 75 ? 8.359 -34.312 18.047 1 45.22 75 ASN A O 1
ATOM 611 N N . GLY A 1 76 ? 9.359 -32.844 19.484 1 40.94 76 GLY A N 1
ATOM 612 C CA . GLY A 1 76 ? 8.445 -32.5 20.547 1 40.94 76 GLY A CA 1
ATOM 613 C C . GLY A 1 76 ? 6.988 -32.562 20.141 1 40.94 76 GLY A C 1
ATOM 614 O O . GLY A 1 76 ? 6.68 -32.688 18.953 1 40.94 76 GLY A O 1
ATOM 615 N N . ASN A 1 77 ? 6.113 -32.594 21.219 1 39.06 77 ASN A N 1
ATOM 616 C CA . ASN A 1 77 ? 4.664 -32.562 21.375 1 39.06 77 ASN A CA 1
ATOM 617 C C . ASN A 1 77 ? 3.975 -31.859 20.219 1 39.06 77 ASN A C 1
ATOM 619 O O . ASN A 1 77 ? 4.188 -30.672 20 1 39.06 77 ASN A O 1
ATOM 623 N N . ALA A 1 78 ? 3.775 -32.562 19.188 1 41.91 78 ALA A N 1
ATOM 624 C CA . ALA A 1 78 ? 2.781 -32.188 18.188 1 41.91 78 ALA A CA 1
ATOM 625 C C . ALA A 1 78 ? 1.751 -31.219 18.781 1 41.91 78 ALA A C 1
ATOM 627 O O . ALA A 1 78 ? 0.662 -31.047 18.234 1 41.91 78 ALA A O 1
ATOM 628 N N . SER A 1 79 ? 1.72 -31.188 20.031 1 43.72 79 SER A N 1
ATOM 629 C CA . SER A 1 79 ? 0.765 -30.141 20.375 1 43.72 79 SER A CA 1
ATOM 630 C C . SER A 1 79 ? 0.935 -28.906 19.484 1 43.72 79 SER A C 1
ATOM 632 O O . SER A 1 79 ? 1.88 -28.141 19.656 1 43.72 79 SER A O 1
ATOM 634 N N . THR A 1 80 ? 0.956 -29.141 18.219 1 49.78 80 THR A N 1
ATOM 635 C CA . THR A 1 80 ? 0.74 -28.047 17.281 1 49.78 80 THR A CA 1
ATOM 636 C C . THR A 1 80 ? 0.193 -26.828 18 1 49.78 80 THR A C 1
ATOM 638 O O . THR A 1 80 ? -0.938 -26.828 18.484 1 49.78 80 THR A O 1
ATOM 641 N N . ASN A 1 81 ? 1.029 -26.266 18.891 1 56.28 81 ASN A N 1
ATOM 642 C CA . ASN A 1 81 ? 0.631 -25.078 19.625 1 56.28 81 ASN A CA 1
ATOM 643 C C . ASN A 1 81 ? -0.263 -24.156 18.781 1 56.28 81 ASN A C 1
ATOM 645 O O . ASN A 1 81 ? 0.165 -23.656 17.75 1 56.28 81 ASN A O 1
ATOM 649 N N . ILE A 1 82 ? -1.536 -24.516 18.828 1 60.56 82 ILE A N 1
ATOM 650 C CA . ILE A 1 82 ? -2.586 -23.672 18.25 1 60.56 82 ILE A CA 1
ATOM 651 C C . ILE A 1 82 ? -2.105 -22.234 18.156 1 60.56 82 ILE A C 1
ATOM 653 O O . ILE A 1 82 ? -2.391 -21.531 17.188 1 60.56 82 ILE A O 1
ATOM 657 N N . VAL A 1 83 ? -1.267 -22.016 19.141 1 64.69 83 VAL A N 1
ATOM 658 C CA . VAL A 1 83 ? -0.784 -20.641 19.172 1 64.69 83 VAL A CA 1
ATOM 659 C C . VAL A 1 83 ? 0.177 -20.391 18.016 1 64.69 83 VAL A C 1
ATOM 661 O O . VAL A 1 83 ? 0.162 -19.328 17.391 1 64.69 83 VAL A O 1
ATOM 664 N N . GLY A 1 84 ? 0.894 -21.406 17.75 1 68.31 84 GLY A N 1
ATOM 665 C CA . GLY A 1 84 ? 1.836 -21.266 16.656 1 68.31 84 GLY A CA 1
ATOM 666 C C . GLY A 1 84 ? 1.161 -21.156 15.297 1 68.31 84 GLY A C 1
ATOM 667 O O . GLY A 1 84 ? 1.552 -20.328 14.469 1 68.31 84 GLY A O 1
ATOM 668 N N . VAL A 1 85 ? 0.144 -21.906 15.242 1 67.06 85 VAL A N 1
ATOM 669 C CA . VAL A 1 85 ? -0.586 -21.891 13.977 1 67.06 85 VAL A CA 1
ATOM 670 C C . VAL A 1 85 ? -1.32 -20.562 13.812 1 67.06 85 VAL A C 1
ATOM 672 O O . VAL A 1 85 ? -1.317 -19.969 12.734 1 67.06 85 VAL A O 1
ATOM 675 N N . VAL A 1 86 ? -1.877 -20.109 14.898 1 71.88 86 VAL A N 1
ATOM 676 C CA . VAL A 1 86 ? -2.613 -18.844 14.867 1 71.88 86 VAL A CA 1
ATOM 677 C C . VAL A 1 86 ? -1.654 -17.703 14.57 1 71.88 86 VAL A C 1
ATOM 679 O O . VAL A 1 86 ? -1.98 -16.797 13.797 1 71.88 86 VAL A O 1
ATOM 682 N N . THR A 1 87 ? -0.524 -17.891 15.078 1 77.5 87 THR A N 1
ATOM 683 C CA . THR A 1 87 ? 0.466 -16.844 14.852 1 77.5 87 THR A CA 1
ATOM 684 C C . THR A 1 87 ? 0.917 -16.844 13.391 1 77.5 87 THR A C 1
ATOM 686 O O . THR A 1 87 ? 1.137 -15.773 12.812 1 77.5 87 THR A O 1
ATOM 689 N N . ASP A 1 88 ? 0.938 -17.969 12.867 1 75.62 88 ASP A N 1
ATOM 690 C CA . ASP A 1 88 ? 1.388 -18.062 11.477 1 75.62 88 ASP A CA 1
ATOM 691 C C . ASP A 1 88 ? 0.329 -17.531 10.516 1 75.62 88 ASP A C 1
ATOM 693 O O . ASP A 1 88 ? 0.658 -17.016 9.453 1 75.62 88 ASP A O 1
ATOM 697 N N . ILE A 1 89 ? -0.775 -17.609 11.016 1 74.94 89 ILE A N 1
ATOM 698 C CA . ILE A 1 89 ? -1.872 -17.141 10.172 1 74.94 89 ILE A CA 1
ATOM 699 C C . ILE A 1 89 ? -2.045 -15.641 10.312 1 74.94 89 ILE A C 1
ATOM 701 O O . ILE A 1 89 ? -2.363 -14.945 9.344 1 74.94 89 ILE A O 1
ATOM 705 N N . PHE A 1 90 ? -1.657 -15.109 11.484 1 81 90 PHE A N 1
ATOM 706 C CA . PHE A 1 90 ? -1.981 -13.719 11.789 1 81 90 PHE A CA 1
ATOM 707 C C . PHE A 1 90 ? -0.777 -12.82 11.547 1 81 90 PHE A C 1
ATOM 709 O O . PHE A 1 90 ? -0.934 -11.633 11.242 1 81 90 PHE A O 1
ATOM 716 N N . ILE A 1 91 ? 0.362 -13.398 11.766 1 84.56 91 ILE A N 1
ATOM 717 C CA . ILE A 1 91 ? 1.545 -12.539 11.742 1 84.56 91 ILE A CA 1
ATOM 718 C C . ILE A 1 91 ? 2.422 -12.914 10.547 1 84.56 91 ILE A C 1
ATOM 720 O O . ILE A 1 91 ? 2.775 -14.086 10.367 1 84.56 91 ILE A O 1
ATOM 724 N N . PRO A 1 92 ? 2.721 -11.93 9.789 1 84.31 92 PRO A N 1
ATOM 725 C CA . PRO A 1 92 ? 3.635 -12.203 8.68 1 84.31 92 PRO A CA 1
ATOM 726 C C . PRO A 1 92 ? 5.031 -12.609 9.156 1 84.31 92 PRO A C 1
ATOM 728 O O . PRO A 1 92 ? 5.422 -12.281 10.281 1 84.31 92 PRO A O 1
ATOM 731 N N . LYS A 1 93 ? 5.836 -13.312 8.406 1 76.75 93 LYS A N 1
ATOM 732 C CA . LYS A 1 93 ? 7.129 -13.875 8.781 1 76.75 93 LYS A CA 1
ATOM 733 C C . LYS A 1 93 ? 8.195 -12.789 8.867 1 76.75 93 LYS A C 1
ATOM 735 O O . LYS A 1 93 ? 8.992 -12.766 9.812 1 76.75 93 LYS A O 1
ATOM 740 N N . HIS A 1 94 ? 8.273 -11.867 7.926 1 82.88 94 HIS A N 1
ATOM 741 C CA . HIS A 1 94 ? 9.328 -10.859 7.895 1 82.88 94 HIS A CA 1
ATOM 742 C C . HIS A 1 94 ? 8.766 -9.461 8.117 1 82.88 94 HIS A C 1
ATOM 744 O O . HIS A 1 94 ? 8.555 -8.711 7.16 1 82.88 94 HIS A O 1
ATOM 750 N N . VAL A 1 95 ? 8.578 -9.18 9.492 1 89.19 95 VAL A N 1
ATOM 751 C CA . VAL A 1 95 ? 8.055 -7.863 9.836 1 89.19 95 VAL A CA 1
ATOM 752 C C . VAL A 1 95 ? 8.914 -7.238 10.93 1 89.19 95 VAL A C 1
ATOM 754 O O . VAL A 1 95 ? 9.719 -7.926 11.562 1 89.19 95 VAL A O 1
ATOM 757 N N . THR A 1 96 ? 8.773 -5.957 11.102 1 89.62 96 THR A N 1
ATOM 758 C CA . THR A 1 96 ? 9.5 -5.227 12.125 1 89.62 96 THR A CA 1
ATOM 759 C C . THR A 1 96 ? 9.008 -5.609 13.516 1 89.62 96 THR A C 1
ATOM 761 O O . THR A 1 96 ? 7.879 -6.09 13.672 1 89.62 96 THR A O 1
ATOM 764 N N . GLY A 1 97 ? 9.773 -5.43 14.547 1 88.56 97 GLY A N 1
ATOM 765 C CA . GLY A 1 97 ? 9.469 -5.828 15.914 1 88.56 97 GLY A CA 1
ATOM 766 C C . GLY A 1 97 ? 8.297 -5.074 16.516 1 88.56 97 GLY A C 1
ATOM 767 O O . GLY A 1 97 ? 7.598 -5.594 17.375 1 88.56 97 GLY A O 1
ATOM 768 N N . ASN A 1 98 ? 8.023 -3.92 16.031 1 91.88 98 ASN A N 1
ATOM 769 C CA . ASN A 1 98 ? 6.953 -3.09 16.578 1 91.88 98 ASN A CA 1
ATOM 770 C C . ASN A 1 98 ? 5.594 -3.479 16 1 91.88 98 ASN A C 1
ATOM 772 O O . ASN A 1 98 ? 4.566 -2.922 16.391 1 91.88 98 ASN A O 1
ATOM 776 N N . TYR A 1 99 ? 5.59 -4.504 15.195 1 93.75 99 TYR A N 1
ATOM 777 C CA . TYR A 1 99 ? 4.359 -4.914 14.531 1 93.75 99 TYR A CA 1
ATOM 778 C C . TYR A 1 99 ? 3.387 -5.547 15.523 1 93.75 99 TYR A C 1
ATOM 780 O O . TYR A 1 99 ? 2.18 -5.305 15.453 1 93.75 99 TYR A O 1
ATOM 788 N N . ILE A 1 100 ? 3.906 -6.289 16.438 1 93.31 100 ILE A N 1
ATOM 789 C CA . ILE A 1 100 ? 3.035 -6.98 17.391 1 93.31 100 ILE A CA 1
ATOM 790 C C . ILE A 1 100 ? 2.33 -5.965 18.281 1 93.31 100 ILE A C 1
ATOM 792 O O . ILE A 1 100 ? 1.142 -6.105 18.578 1 93.31 100 ILE A O 1
ATOM 796 N N . GLU A 1 101 ? 3.014 -4.988 18.719 1 94.19 101 GLU A N 1
ATOM 797 C CA . GLU A 1 101 ? 2.4 -3.939 19.531 1 94.19 101 GLU A CA 1
ATOM 798 C C . GLU A 1 101 ? 1.349 -3.172 18.734 1 94.19 101 GLU A C 1
ATOM 800 O O . GLU A 1 101 ? 0.289 -2.832 19.266 1 94.19 101 GLU A O 1
ATOM 805 N N . TYR A 1 102 ? 1.709 -2.926 17.516 1 95.44 102 TYR A N 1
ATOM 806 C CA . TYR A 1 102 ? 0.749 -2.273 16.625 1 95.44 102 TYR A CA 1
ATOM 807 C C . TYR A 1 102 ? -0.531 -3.092 16.516 1 95.44 102 TYR A C 1
ATOM 809 O O . TYR A 1 102 ? -1.634 -2.547 16.609 1 95.44 102 TYR A O 1
ATOM 817 N N . VAL A 1 103 ? -0.416 -4.414 16.359 1 95.31 103 VAL A N 1
ATOM 818 C CA . VAL A 1 103 ? -1.557 -5.301 16.156 1 95.31 103 VAL A CA 1
ATOM 819 C C . VAL A 1 103 ? -2.385 -5.379 17.438 1 95.31 103 VAL A C 1
ATOM 821 O O . VAL A 1 103 ? -3.615 -5.445 17.391 1 95.31 103 VAL A O 1
ATOM 824 N N . LYS A 1 104 ? -1.76 -5.379 18.562 1 95.56 104 LYS A N 1
ATOM 825 C CA . LYS A 1 104 ? -2.469 -5.414 19.844 1 95.56 104 LYS A CA 1
ATOM 826 C C . LYS A 1 104 ? -3.4 -4.211 19.984 1 95.56 104 LYS A C 1
ATOM 828 O O . LYS A 1 104 ? -4.566 -4.363 20.359 1 95.56 104 LYS A O 1
ATOM 833 N N . TRP A 1 105 ? -2.893 -3.092 19.703 1 96.25 105 TRP A N 1
ATOM 834 C CA . TRP A 1 105 ? -3.697 -1.881 19.828 1 96.25 105 TRP A CA 1
ATOM 835 C C . TRP A 1 105 ? -4.723 -1.795 18.703 1 96.25 105 TRP A C 1
ATOM 837 O O . TRP A 1 105 ? -5.816 -1.251 18.891 1 96.25 105 TRP A O 1
ATOM 847 N N . LYS A 1 106 ? -4.316 -2.295 17.562 1 96.06 106 LYS A N 1
ATOM 848 C CA . LYS A 1 106 ? -5.281 -2.391 16.469 1 96.06 106 LYS A CA 1
ATOM 849 C C . LYS A 1 106 ? -6.477 -3.246 16.875 1 96.06 106 LYS A C 1
ATOM 851 O O . LYS A 1 106 ? -7.617 -2.938 16.516 1 96.06 106 LYS A O 1
ATOM 856 N N . LEU A 1 107 ? -6.203 -4.297 17.578 1 96.19 107 LEU A N 1
ATOM 857 C CA . LEU A 1 107 ? -7.27 -5.152 18.094 1 96.19 107 LEU A CA 1
ATOM 858 C C . LEU A 1 107 ? -8.234 -4.359 18.953 1 96.19 107 LEU A C 1
ATOM 860 O O . LEU A 1 107 ? -9.453 -4.414 18.75 1 96.19 107 LEU A O 1
ATOM 864 N N . VAL A 1 108 ? -7.684 -3.607 19.828 1 97.12 108 VAL A N 1
ATOM 865 C CA . VAL A 1 108 ? -8.5 -2.809 20.734 1 97.12 108 VAL A CA 1
ATOM 866 C C . VAL A 1 108 ? -9.328 -1.8 19.938 1 97.12 108 VAL A C 1
ATOM 868 O O . VAL A 1 108 ? -10.539 -1.695 20.141 1 97.12 108 VAL A O 1
ATOM 871 N N . HIS A 1 109 ? -8.711 -1.165 19.047 1 96.69 109 HIS A N 1
ATOM 872 C CA . HIS A 1 109 ? -9.367 -0.153 18.234 1 96.69 109 HIS A CA 1
ATOM 873 C C . HIS A 1 109 ? -10.492 -0.761 17.391 1 96.69 109 HIS A C 1
ATOM 875 O O . HIS A 1 109 ? -11.625 -0.279 17.438 1 96.69 109 HIS A O 1
ATOM 881 N N . ARG A 1 110 ? -10.25 -1.851 16.75 1 94.88 110 ARG A N 1
ATOM 882 C CA . ARG A 1 110 ? -11.18 -2.408 15.773 1 94.88 110 ARG A CA 1
ATOM 883 C C . ARG A 1 110 ? -12.359 -3.082 16.469 1 94.88 110 ARG A C 1
ATOM 885 O O . ARG A 1 110 ? -13.492 -3.01 15.992 1 94.88 110 ARG A O 1
ATOM 892 N N . VAL A 1 111 ? -12.141 -3.711 17.547 1 95.5 111 VAL A N 1
ATOM 893 C CA . VAL A 1 111 ? -13.203 -4.402 18.266 1 95.5 111 VAL A CA 1
ATOM 894 C C . VAL A 1 111 ? -14.234 -3.391 18.766 1 95.5 111 VAL A C 1
ATOM 896 O O . VAL A 1 111 ? -15.438 -3.562 18.547 1 95.5 111 VAL A O 1
ATOM 899 N N . PHE A 1 112 ? -13.781 -2.377 19.312 1 95.88 112 PHE A N 1
ATOM 900 C CA . PHE A 1 112 ? -14.703 -1.398 19.875 1 95.88 112 PHE A CA 1
ATOM 901 C C . PHE A 1 112 ? -15.336 -0.547 18.781 1 95.88 112 PHE A C 1
ATOM 903 O O . PHE A 1 112 ? -16.484 -0.134 18.891 1 95.88 112 PHE A O 1
ATOM 910 N N . SER A 1 113 ? -14.555 -0.298 17.75 1 94.62 113 SER A N 1
ATOM 911 C CA . SER A 1 113 ? -15.117 0.416 16.609 1 94.62 113 SER A CA 1
ATOM 912 C C . SER A 1 113 ? -16.234 -0.391 15.953 1 94.62 113 SER A C 1
ATOM 914 O O . SER A 1 113 ? -17.297 0.145 15.656 1 94.62 113 SER A O 1
ATOM 916 N N . SER A 1 114 ? -15.969 -1.65 15.75 1 91.25 114 SER A N 1
ATOM 917 C CA . SER A 1 114 ? -16.969 -2.521 15.133 1 91.25 114 SER A CA 1
ATOM 918 C C . SER A 1 114 ? -18.188 -2.678 16.031 1 91.25 114 SER A C 1
ATOM 920 O O . SER A 1 114 ? -19.328 -2.684 15.539 1 91.25 114 SER A O 1
ATOM 922 N N . ALA A 1 115 ? -18.016 -2.803 17.266 1 92.56 115 ALA A N 1
ATOM 923 C CA . ALA A 1 115 ? -19.125 -2.896 18.203 1 92.56 115 ALA A CA 1
ATOM 924 C C . ALA A 1 115 ? -20 -1.648 18.141 1 92.56 115 ALA A C 1
ATOM 926 O O . ALA A 1 115 ? -21.234 -1.747 18.094 1 92.56 115 ALA A O 1
ATOM 927 N N . LEU A 1 116 ? -19.344 -0.529 18.172 1 93.25 116 LEU A N 1
ATOM 928 C CA . LEU A 1 116 ? -20.078 0.733 18.094 1 93.25 116 LEU A CA 1
ATOM 929 C C . LEU A 1 116 ? -20.859 0.837 16.781 1 93.25 116 LEU A C 1
ATOM 931 O O . LEU A 1 116 ? -21.984 1.33 16.766 1 93.25 116 LEU A O 1
ATOM 935 N N . GLN A 1 117 ? -20.219 0.374 15.703 1 89.44 117 GLN A N 1
ATOM 936 C CA . GLN A 1 117 ? -20.859 0.431 14.398 1 89.44 117 GLN A CA 1
ATOM 937 C C . GLN A 1 117 ? -22.141 -0.417 14.375 1 89.44 117 GLN A C 1
ATOM 939 O O . GLN A 1 117 ? -23.141 -0.015 13.797 1 89.44 117 GLN A O 1
ATOM 944 N N . LEU A 1 118 ? -22.078 -1.538 14.992 1 84.56 118 LEU A N 1
ATOM 945 C CA . LEU A 1 118 ? -23.266 -2.396 15.031 1 84.56 118 LEU A CA 1
ATOM 946 C C . LEU A 1 118 ? -24.375 -1.76 15.859 1 84.56 118 LEU A C 1
ATOM 948 O O . LEU A 1 118 ? -25.531 -1.776 15.461 1 84.56 118 LEU A O 1
ATOM 952 N N . LEU A 1 119 ? -24.016 -1.251 16.922 1 86 119 LEU A N 1
ATOM 953 C CA . LEU A 1 119 ? -25 -0.6 17.781 1 86 119 LEU A CA 1
ATOM 954 C C . LEU A 1 119 ? -25.641 0.593 17.078 1 86 119 LEU A C 1
ATOM 956 O O . LEU A 1 119 ? -26.844 0.824 17.203 1 86 119 LEU A O 1
ATOM 960 N N . ALA A 1 120 ? -24.781 1.313 16.391 1 87.44 120 ALA A N 1
ATOM 961 C CA . ALA A 1 120 ? -25.297 2.459 15.633 1 87.44 120 ALA A CA 1
ATOM 962 C C . ALA A 1 120 ? -26.25 2.012 14.531 1 87.44 120 ALA A C 1
ATOM 964 O O . ALA A 1 120 ? -27.297 2.637 14.312 1 87.44 120 ALA A O 1
ATOM 965 N N . THR A 1 121 ? -25.859 1.001 13.844 1 80.88 121 THR A N 1
ATOM 966 C CA . THR A 1 121 ? -26.703 0.471 12.781 1 80.88 121 THR A CA 1
ATOM 967 C C . THR A 1 121 ? -28.047 0.014 13.344 1 80.88 121 THR A C 1
ATOM 969 O O . THR A 1 121 ? -29.094 0.267 12.742 1 80.88 121 THR A O 1
ATOM 972 N N . GLN A 1 122 ? -28.125 -0.62 14.438 1 78.88 122 GLN A N 1
ATOM 973 C CA . GLN A 1 122 ? -29.359 -1.058 15.094 1 78.88 122 GLN A CA 1
ATOM 974 C C . GLN A 1 122 ? -30.219 0.135 15.5 1 78.88 122 GLN A C 1
ATOM 976 O O . GLN A 1 122 ? -31.438 0.107 15.344 1 78.88 122 GLN A O 1
ATOM 981 N N . ALA A 1 123 ? -29.562 1.087 16.016 1 81.25 123 ALA A N 1
ATOM 982 C CA . ALA A 1 123 ? -30.281 2.295 16.406 1 81.25 123 ALA A CA 1
ATOM 983 C C . ALA A 1 123 ? -30.938 2.957 15.195 1 81.25 123 ALA A C 1
ATOM 985 O O . ALA A 1 123 ? -32.062 3.436 15.273 1 81.25 123 ALA A O 1
ATOM 986 N N . MET A 1 124 ? -30.266 3.012 14.141 1 80.12 124 MET A N 1
ATOM 987 C CA . MET A 1 124 ? -30.781 3.607 12.914 1 80.12 124 MET A CA 1
ATOM 988 C C . MET A 1 124 ? -31.984 2.838 12.398 1 80.12 124 MET A C 1
ATOM 990 O O . MET A 1 124 ? -32.969 3.439 11.93 1 80.12 124 MET A O 1
ATOM 994 N N . PHE A 1 125 ? -31.938 1.554 12.5 1 72.5 125 PHE A N 1
ATOM 995 C CA . PHE A 1 125 ? -33.062 0.729 12.07 1 72.5 125 PHE A CA 1
ATOM 996 C C . PHE A 1 125 ? -34.281 0.968 12.961 1 72.5 125 PHE A C 1
ATOM 998 O O . PHE A 1 125 ? -35.406 0.971 12.477 1 72.5 125 PHE A O 1
ATOM 1005 N N . GLY A 1 126 ? -34.031 1.058 14.156 1 71.69 126 GLY A N 1
ATOM 1006 C CA . GLY A 1 126 ? -35.125 1.389 15.07 1 71.69 126 GLY A CA 1
ATOM 1007 C C . GLY A 1 126 ? -35.781 2.715 14.75 1 71.69 126 GLY A C 1
ATOM 1008 O O . GLY A 1 126 ? -37 2.85 14.859 1 71.69 126 GLY A O 1
ATOM 1009 N N . ALA A 1 127 ? -35 3.596 14.328 1 73.44 127 ALA A N 1
ATOM 1010 C CA . ALA A 1 127 ? -35.5 4.918 13.992 1 73.44 127 ALA A CA 1
ATOM 1011 C C . ALA A 1 127 ? -36.375 4.867 12.734 1 73.44 127 ALA A C 1
ATOM 1013 O O . ALA A 1 127 ? -37.375 5.566 12.633 1 73.44 127 ALA A O 1
ATOM 1014 N N . ILE A 1 128 ? -35.875 4.188 11.766 1 67.25 128 ILE A N 1
ATOM 1015 C CA . ILE A 1 128 ? -36.625 4.051 10.516 1 67.25 128 ILE A CA 1
ATOM 1016 C C . ILE A 1 128 ? -37.938 3.334 10.773 1 67.25 128 ILE A C 1
ATOM 1018 O O . ILE A 1 128 ? -38.969 3.682 10.18 1 67.25 128 ILE A O 1
ATOM 1022 N N . GLY A 1 129 ? -37.938 2.154 11.422 1 57.59 129 GLY A N 1
ATOM 1023 C CA . GLY A 1 129 ? -39.125 1.421 11.75 1 57.59 129 GLY A CA 1
ATOM 1024 C C . GLY A 1 129 ? -40.156 2.266 12.484 1 57.59 129 GLY A C 1
ATOM 1025 O O . GLY A 1 129 ? -41.375 2.09 12.289 1 57.59 129 GLY A O 1
ATOM 1026 N N . VAL A 1 130 ? -39.781 2.996 13.328 1 50.09 130 VAL A N 1
ATOM 1027 C CA . VAL A 1 130 ? -40.719 3.83 14.086 1 50.09 130 VAL A CA 1
ATOM 1028 C C . VAL A 1 130 ? -41.281 4.922 13.188 1 50.09 130 VAL A C 1
ATOM 1030 O O . VAL A 1 130 ? -42.469 5.262 13.273 1 50.09 130 VAL A O 1
ATOM 1033 N N . GLY A 1 131 ? -40.469 5.551 12.516 1 46.06 131 GLY A N 1
ATOM 1034 C CA . GLY A 1 131 ? -40.938 6.66 11.719 1 46.06 131 GLY A CA 1
ATOM 1035 C C . GLY A 1 131 ? -41.531 6.227 10.383 1 46.06 131 GLY A C 1
ATOM 1036 O O . GLY A 1 131 ? -42.625 6.664 10 1 46.06 131 GLY A O 1
ATOM 1037 N N . TYR A 1 132 ? -40.656 5.797 9.391 1 45.41 132 TYR A N 1
ATOM 1038 C CA . TYR A 1 132 ? -41 5.711 7.977 1 45.41 132 TYR A CA 1
ATOM 1039 C C . TYR A 1 132 ? -41.5 4.316 7.617 1 45.41 132 TYR A C 1
ATOM 1041 O O . TYR A 1 132 ? -40.719 3.451 7.23 1 45.41 132 TYR A O 1
ATOM 1049 N N . ALA A 1 133 ? -42.406 3.779 8.203 1 41.41 133 ALA A N 1
ATOM 1050 C CA . ALA A 1 133 ? -43.094 2.535 7.82 1 41.41 133 ALA A CA 1
ATOM 1051 C C . ALA A 1 133 ? -43.25 2.455 6.309 1 41.41 133 ALA A C 1
ATOM 1053 O O . ALA A 1 133 ? -43.438 1.369 5.754 1 41.41 133 ALA A O 1
ATOM 1054 N N . LYS A 1 134 ? -43.969 3.41 5.582 1 44.72 134 LYS A N 1
ATOM 1055 C CA . LYS A 1 134 ? -44.688 3.178 4.332 1 44.72 134 LYS A CA 1
ATOM 1056 C C . LYS A 1 134 ? -43.719 2.881 3.188 1 44.72 134 LYS A C 1
ATOM 1058 O O . LYS A 1 134 ? -44.125 2.336 2.156 1 44.72 134 LYS A O 1
ATOM 1063 N N . SER A 1 135 ? -42.656 3.553 2.396 1 47.12 135 SER A N 1
ATOM 1064 C CA . SER A 1 135 ? -42.219 2.957 1.132 1 47.12 135 SER A CA 1
ATOM 1065 C C . SER A 1 135 ? -40.75 2.596 1.16 1 47.12 135 SER A C 1
ATOM 1067 O O . SER A 1 135 ? -39.906 3.461 1.374 1 47.12 135 SER A O 1
ATOM 1069 N N . LEU A 1 136 ? -40.312 1.345 1.497 1 44.28 136 LEU A N 1
ATOM 1070 C CA . LEU A 1 136 ? -39.062 0.564 1.471 1 44.28 136 LEU A CA 1
ATOM 1071 C C . LEU A 1 136 ? -38.219 0.943 0.269 1 44.28 136 LEU A C 1
ATOM 1073 O O . LEU A 1 136 ? -37 1.128 0.399 1 44.28 136 LEU A O 1
ATOM 1077 N N . PRO A 1 137 ? -38.906 0.991 -0.819 1 48.44 137 PRO A N 1
ATOM 1078 C CA . PRO A 1 137 ? -38.094 1.319 -2.006 1 48.44 137 PRO A CA 1
ATOM 1079 C C . PRO A 1 137 ? -37.406 2.674 -1.895 1 48.44 137 PRO A C 1
ATOM 1081 O O . PRO A 1 137 ? -36.25 2.824 -2.338 1 48.44 137 PRO A O 1
ATOM 1084 N N . SER A 1 138 ? -38.125 3.572 -1.244 1 49.41 138 SER A N 1
ATOM 1085 C CA . SER A 1 138 ? -37.562 4.91 -1.082 1 49.41 138 SER A CA 1
ATOM 1086 C C . SER A 1 138 ? -36.375 4.898 -0.117 1 49.41 138 SER A C 1
ATOM 1088 O O . SER A 1 138 ? -35.406 5.633 -0.309 1 49.41 138 SER A O 1
ATOM 1090 N N . ALA A 1 139 ? -36.5 3.951 0.768 1 53.22 139 ALA A N 1
ATOM 1091 C CA . ALA A 1 139 ? -35.406 3.844 1.736 1 53.22 139 ALA A CA 1
ATOM 1092 C C . ALA A 1 139 ? -34.156 3.293 1.083 1 53.22 139 ALA A C 1
ATOM 1094 O O . ALA A 1 139 ? -33.031 3.752 1.373 1 53.22 139 ALA A O 1
ATOM 1095 N N . ALA A 1 140 ? -34.375 2.355 0.223 1 53.44 140 ALA A N 1
ATOM 1096 C CA . ALA A 1 140 ? -33.25 1.767 -0.49 1 53.44 140 ALA A CA 1
ATOM 1097 C C . ALA A 1 140 ? -32.594 2.793 -1.4 1 53.44 140 ALA A C 1
ATOM 1099 O O . ALA A 1 140 ? -31.359 2.857 -1.478 1 53.44 140 ALA A O 1
ATOM 1100 N N . ALA A 1 141 ? -33.406 3.516 -2.127 1 53.03 141 ALA A N 1
ATOM 1101 C CA . ALA A 1 141 ? -32.875 4.562 -3.004 1 53.03 141 ALA A CA 1
ATOM 1102 C C . ALA A 1 141 ? -32.125 5.609 -2.207 1 53.03 141 ALA A C 1
ATOM 1104 O O . ALA A 1 141 ? -31.062 6.074 -2.641 1 53.03 141 ALA A O 1
ATOM 1105 N N . LEU A 1 142 ? -32.719 5.906 -1.147 1 53.19 142 LEU A N 1
ATOM 1106 C CA . LEU A 1 142 ? -32.094 6.906 -0.295 1 53.19 142 LEU A CA 1
ATOM 1107 C C . LEU A 1 142 ? -30.75 6.395 0.24 1 53.19 142 LEU A C 1
ATOM 1109 O O . LEU A 1 142 ? -29.766 7.137 0.29 1 53.19 142 LEU A O 1
ATOM 1113 N N . ASN A 1 143 ? -30.781 5.168 0.618 1 57.47 143 ASN A N 1
ATOM 1114 C CA . ASN A 1 143 ? -29.547 4.555 1.1 1 57.47 143 ASN A CA 1
ATOM 1115 C C . ASN A 1 143 ? -28.469 4.566 0.028 1 57.47 143 ASN A C 1
ATOM 1117 O O . ASN A 1 143 ? -27.297 4.812 0.326 1 57.47 143 ASN A O 1
ATOM 1121 N N . TRP A 1 144 ? -28.938 4.293 -1.129 1 54.69 144 TRP A N 1
ATOM 1122 C CA . TRP A 1 144 ? -27.984 4.281 -2.238 1 54.69 144 TRP A CA 1
ATOM 1123 C C . TRP A 1 144 ? -27.422 5.676 -2.48 1 54.69 144 TRP A C 1
ATOM 1125 O O . TRP A 1 144 ? -26.203 5.832 -2.689 1 54.69 144 TRP A O 1
ATOM 1135 N N . VAL A 1 145 ? -28.359 6.723 -2.484 1 54.88 145 VAL A N 1
ATOM 1136 C CA . VAL A 1 145 ? -27.938 8.102 -2.701 1 54.88 145 VAL A CA 1
ATOM 1137 C C . VAL A 1 145 ? -26.938 8.5 -1.619 1 54.88 145 VAL A C 1
ATOM 1139 O O . VAL A 1 145 ? -25.922 9.148 -1.908 1 54.88 145 VAL A O 1
ATOM 1142 N N . LEU A 1 146 ? -27.281 8.07 -0.509 1 56.97 146 LEU A N 1
ATOM 1143 C CA . LEU A 1 146 ? -26.469 8.484 0.624 1 56.97 146 LEU A CA 1
ATOM 1144 C C . LEU A 1 146 ? -25.109 7.789 0.595 1 56.97 146 LEU A C 1
ATOM 1146 O O . LEU A 1 146 ? -24.078 8.43 0.787 1 56.97 146 LEU A O 1
ATOM 1150 N N . LYS A 1 147 ? -25.109 6.492 0.375 1 61.16 147 LYS A N 1
ATOM 1151 C CA . LYS A 1 147 ? -23.906 5.684 0.48 1 61.16 147 LYS A CA 1
ATOM 1152 C C . LYS A 1 147 ? -23.047 5.82 -0.773 1 61.16 147 LYS A C 1
ATOM 1154 O O . LYS A 1 147 ? -21.844 6.109 -0.684 1 61.16 147 LYS A O 1
ATOM 1159 N N . ASP A 1 148 ? -23.688 5.637 -1.875 1 60.28 148 ASP A N 1
ATOM 1160 C CA . ASP A 1 148 ? -22.922 5.574 -3.115 1 60.28 148 ASP A CA 1
ATOM 1161 C C . ASP A 1 148 ? -22.812 6.953 -3.762 1 60.28 148 ASP A C 1
ATOM 1163 O O . ASP A 1 148 ? -21.766 7.297 -4.324 1 60.28 148 ASP A O 1
ATOM 1167 N N . GLY A 1 149 ? -23.844 7.801 -3.537 1 61.66 149 GLY A N 1
ATOM 1168 C CA . GLY A 1 149 ? -23.797 9.117 -4.16 1 61.66 149 GLY A CA 1
ATOM 1169 C C . GLY A 1 149 ? -22.953 10.109 -3.379 1 61.66 149 GLY A C 1
ATOM 1170 O O . GLY A 1 149 ? -21.812 10.398 -3.756 1 61.66 149 GLY A O 1
ATOM 1171 N N . LEU A 1 150 ? -23.469 10.445 -2.232 1 63.56 150 LEU A N 1
ATOM 1172 C CA . LEU A 1 150 ? -22.828 11.492 -1.447 1 63.56 150 LEU A CA 1
ATOM 1173 C C . LEU A 1 150 ? -21.562 10.977 -0.792 1 63.56 150 LEU A C 1
ATOM 1175 O O . LEU A 1 150 ? -20.562 11.703 -0.681 1 63.56 150 LEU A O 1
ATOM 1179 N N . GLY A 1 151 ? -21.625 9.789 -0.483 1 69.56 151 GLY A N 1
ATOM 1180 C CA . GLY A 1 151 ? -20.469 9.195 0.174 1 69.56 151 GLY A CA 1
ATOM 1181 C C . GLY A 1 151 ? -19.266 9.094 -0.731 1 69.56 151 GLY A C 1
ATOM 1182 O O . GLY A 1 151 ? -18.172 9.531 -0.365 1 69.56 151 GLY A O 1
ATOM 1183 N N . ARG A 1 152 ? -19.453 8.68 -1.874 1 72.62 152 ARG A N 1
ATOM 1184 C CA . ARG A 1 152 ? -18.359 8.531 -2.828 1 72.62 152 ARG A CA 1
ATOM 1185 C C . ARG A 1 152 ? -17.812 9.891 -3.238 1 72.62 152 ARG A C 1
ATOM 1187 O O . ARG A 1 152 ? -16.594 10.055 -3.406 1 72.62 152 ARG A O 1
ATOM 1194 N N . LEU A 1 153 ? -18.719 10.805 -3.307 1 70.69 153 LEU A N 1
ATOM 1195 C CA . LEU A 1 153 ? -18.297 12.148 -3.707 1 70.69 153 LEU A CA 1
ATOM 1196 C C . LEU A 1 153 ? -17.453 12.797 -2.625 1 70.69 153 LEU A C 1
ATOM 1198 O O . LEU A 1 153 ? -16.422 13.422 -2.924 1 70.69 153 LEU A O 1
ATOM 1202 N N . SER A 1 154 ? -17.922 12.664 -1.507 1 75.56 154 SER A N 1
ATOM 1203 C CA . SER A 1 154 ? -17.172 13.266 -0.405 1 75.56 154 SER A CA 1
ATOM 1204 C C . SER A 1 154 ? -15.797 12.625 -0.254 1 75.56 154 SER A C 1
ATOM 1206 O O . SER A 1 154 ? -14.82 13.312 0.041 1 75.56 154 SER A O 1
ATOM 1208 N N . ARG A 1 155 ? -15.859 11.391 -0.451 1 77.56 155 ARG A N 1
ATOM 1209 C CA . ARG A 1 155 ? -14.586 10.672 -0.416 1 77.56 155 ARG A CA 1
ATOM 1210 C C . ARG A 1 155 ? -13.625 11.211 -1.47 1 77.56 155 ARG A C 1
ATOM 1212 O O . ARG A 1 155 ? -12.445 11.422 -1.189 1 77.56 155 ARG A O 1
ATOM 1219 N N . CYS A 1 156 ? -14.109 11.508 -2.549 1 73.88 156 CYS A N 1
ATOM 1220 C CA . CYS A 1 156 ? -13.312 12 -3.666 1 73.88 156 CYS A CA 1
ATOM 1221 C C . CYS A 1 156 ? -12.781 13.398 -3.377 1 73.88 156 CYS A C 1
ATOM 1223 O O . CYS A 1 156 ? -11.594 13.672 -3.576 1 73.88 156 CYS A O 1
ATOM 1225 N N . ILE A 1 157 ? -13.578 14.156 -2.842 1 70.44 157 ILE A N 1
ATOM 1226 C CA . ILE A 1 157 ? -13.203 15.547 -2.592 1 70.44 157 ILE A CA 1
ATOM 1227 C C . ILE A 1 157 ? -12.125 15.609 -1.513 1 70.44 157 ILE A C 1
ATOM 1229 O O . ILE A 1 157 ? -11.133 16.328 -1.658 1 70.44 157 ILE A O 1
ATOM 1233 N N . TYR A 1 158 ? -12.32 14.82 -0.612 1 76.94 158 TYR A N 1
ATOM 1234 C CA . TYR A 1 158 ? -11.367 14.844 0.493 1 76.94 158 TYR A CA 1
ATOM 1235 C C . TYR A 1 158 ? -10.008 14.32 0.051 1 76.94 158 TYR A C 1
ATOM 1237 O O . TYR A 1 158 ? -8.977 14.922 0.357 1 76.94 158 TYR A O 1
ATOM 1245 N N . THR A 1 159 ? -10.094 13.32 -0.607 1 75.38 159 THR A N 1
ATOM 1246 C CA . THR A 1 159 ? -8.844 12.711 -1.038 1 75.38 159 THR A CA 1
ATOM 1247 C C . THR A 1 159 ? -8.102 13.625 -2.01 1 75.38 159 THR A C 1
ATOM 1249 O O . THR A 1 159 ? -6.871 13.695 -1.992 1 75.38 159 THR A O 1
ATOM 1252 N N . ALA A 1 160 ? -8.82 14.32 -2.799 1 70.62 160 ALA A N 1
ATOM 1253 C CA . ALA A 1 160 ? -8.219 15.227 -3.775 1 70.62 160 ALA A CA 1
ATOM 1254 C C . ALA A 1 160 ? -7.57 16.422 -3.084 1 70.62 160 ALA A C 1
ATOM 1256 O O . ALA A 1 160 ? -6.551 16.938 -3.551 1 70.62 160 ALA A O 1
ATOM 1257 N N . THR A 1 161 ? -8.086 16.781 -1.996 1 72.38 161 THR A N 1
ATOM 1258 C CA . THR A 1 161 ? -7.625 18 -1.342 1 72.38 161 THR A CA 1
ATOM 1259 C C . THR A 1 161 ? -6.426 17.719 -0.444 1 72.38 161 THR A C 1
ATOM 1261 O O . THR A 1 161 ? -5.5 18.531 -0.355 1 72.38 161 THR A O 1
ATOM 1264 N N . VAL A 1 162 ? -6.426 16.641 0.132 1 74.38 162 VAL A N 1
ATOM 1265 C CA . VAL A 1 162 ? -5.434 16.359 1.165 1 74.38 162 VAL A CA 1
ATOM 1266 C C . VAL A 1 162 ? -4.293 15.531 0.58 1 74.38 162 VAL A C 1
ATOM 1268 O O . VAL A 1 162 ? -3.182 15.531 1.114 1 74.38 162 VAL A O 1
ATOM 1271 N N . GLY A 1 163 ? -4.336 15.07 -0.642 1 70.56 163 GLY A N 1
ATOM 1272 C CA . GLY A 1 163 ? -3.467 14.109 -1.308 1 70.56 163 GLY A CA 1
ATOM 1273 C C . GLY A 1 163 ? -2.039 14.148 -0.796 1 70.56 163 GLY A C 1
ATOM 1274 O O . GLY A 1 163 ? -1.566 13.18 -0.192 1 70.56 163 GLY A O 1
ATOM 1275 N N . SER A 1 164 ? -1.323 15.305 -0.75 1 75.75 164 SER A N 1
ATOM 1276 C CA . SER A 1 164 ? 0.075 15.344 -0.334 1 75.75 164 SER A CA 1
ATOM 1277 C C . SER A 1 164 ? 0.205 15.25 1.183 1 75.75 164 SER A C 1
ATOM 1279 O O . SER A 1 164 ? 1.263 14.891 1.699 1 75.75 164 SER A O 1
ATOM 1281 N N . ALA A 1 165 ? -0.872 15.57 1.798 1 78.12 165 ALA A N 1
ATOM 1282 C CA . ALA A 1 165 ? -0.84 15.523 3.258 1 78.12 165 ALA A CA 1
ATOM 1283 C C . ALA A 1 165 ? -0.792 14.086 3.758 1 78.12 165 ALA A C 1
ATOM 1285 O O . ALA A 1 165 ? -0.346 13.828 4.879 1 78.12 165 ALA A O 1
ATOM 1286 N N . PHE A 1 166 ? -1.165 13.203 2.947 1 79.69 166 PHE A N 1
ATOM 1287 C CA . PHE A 1 166 ? -1.136 11.789 3.316 1 79.69 166 PHE A CA 1
ATOM 1288 C C . PHE A 1 166 ? 0.3 11.297 3.438 1 79.69 166 PHE A C 1
ATOM 1290 O O . PHE A 1 166 ? 0.563 10.305 4.129 1 79.69 166 PHE A O 1
ATOM 1297 N N . ASP A 1 167 ? 1.111 12.016 2.824 1 80.88 167 ASP A N 1
ATOM 1298 C CA . ASP A 1 167 ? 2.512 11.609 2.871 1 80.88 167 ASP A CA 1
ATOM 1299 C C . ASP A 1 167 ? 3.264 12.352 3.973 1 80.88 167 ASP A C 1
ATOM 1301 O O . ASP A 1 167 ? 4.105 11.773 4.66 1 80.88 167 ASP A O 1
ATOM 1305 N N . THR A 1 168 ? 2.9 13.555 4.18 1 82.44 168 THR A N 1
ATOM 1306 C CA . THR A 1 168 ? 3.697 14.375 5.086 1 82.44 168 THR A CA 1
ATOM 1307 C C . THR A 1 168 ? 3.197 14.242 6.52 1 82.44 168 THR A C 1
ATOM 1309 O O . THR A 1 168 ? 3.99 14.266 7.465 1 82.44 168 THR A O 1
ATOM 1312 N N . ASN A 1 169 ? 1.951 14.148 6.73 1 86.44 169 ASN A N 1
ATOM 1313 C CA . ASN A 1 169 ? 1.363 14.031 8.062 1 86.44 169 ASN A CA 1
ATOM 1314 C C . ASN A 1 169 ? 0.397 12.852 8.141 1 86.44 169 ASN A C 1
ATOM 1316 O O . ASN A 1 169 ? -0.721 12.992 8.641 1 86.44 169 ASN A O 1
ATOM 1320 N N . LEU A 1 170 ? 0.883 11.727 7.785 1 87.56 170 LEU A N 1
ATOM 1321 C CA . LEU A 1 170 ? 0.058 10.523 7.688 1 87.56 170 LEU A CA 1
ATOM 1322 C C . LEU A 1 170 ? -0.591 10.203 9.031 1 87.56 170 LEU A C 1
ATOM 1324 O O . LEU A 1 170 ? -1.799 9.961 9.102 1 87.56 170 LEU A O 1
ATOM 1328 N N . LYS A 1 171 ? 0.157 10.234 10.156 1 90.19 171 LYS A N 1
ATOM 1329 C CA . LYS A 1 171 ? -0.35 9.836 11.469 1 90.19 171 LYS A CA 1
ATOM 1330 C C . LYS A 1 171 ? -1.415 10.812 11.961 1 90.19 171 LYS A C 1
ATOM 1332 O O . LYS A 1 171 ? -2.438 10.391 12.508 1 90.19 171 LYS A O 1
ATOM 1337 N N . ARG A 1 172 ? -1.203 12.039 11.75 1 88.88 172 ARG A N 1
ATOM 1338 C CA . ARG A 1 172 ? -2.152 13.055 12.195 1 88.88 172 ARG A CA 1
ATOM 1339 C C . ARG A 1 172 ? -3.459 12.969 11.414 1 88.88 172 ARG A C 1
ATOM 1341 O O . ARG A 1 172 ? -4.543 13.047 11.992 1 88.88 172 ARG A O 1
ATOM 1348 N N . VAL A 1 173 ? -3.32 12.836 10.156 1 88.44 173 VAL A N 1
ATOM 1349 C CA . VAL A 1 173 ? -4.508 12.766 9.312 1 88.44 173 VAL A CA 1
ATOM 1350 C C . VAL A 1 173 ? -5.301 11.508 9.641 1 88.44 173 VAL A C 1
ATOM 1352 O O . VAL A 1 173 ? -6.531 11.539 9.727 1 88.44 173 VAL A O 1
ATOM 1355 N N . ARG A 1 174 ? -4.629 10.438 9.812 1 91.44 174 ARG A N 1
ATOM 1356 C CA . ARG A 1 174 ? -5.289 9.18 10.141 1 91.44 174 ARG A CA 1
ATOM 1357 C C . ARG A 1 174 ? -6.016 9.273 11.477 1 91.44 174 ARG A C 1
ATOM 1359 O O . ARG A 1 174 ? -7.152 8.812 11.602 1 91.44 174 ARG A O 1
ATOM 1366 N N . PHE A 1 175 ? -5.379 9.859 12.445 1 93.06 175 PHE A N 1
ATOM 1367 C CA . PHE A 1 175 ? -6.012 9.992 13.758 1 93.06 175 PHE A CA 1
ATOM 1368 C C . PHE A 1 175 ? -7.203 10.945 13.688 1 93.06 175 PHE A C 1
ATOM 1370 O O . PHE A 1 175 ? -8.266 10.656 14.242 1 93.06 175 PHE A O 1
ATOM 1377 N N . ALA A 1 176 ? -7.016 12.055 13.016 1 91.44 176 ALA A N 1
ATOM 1378 C CA . ALA A 1 176 ? -8.094 13.031 12.891 1 91.44 176 ALA A CA 1
ATOM 1379 C C . ALA A 1 176 ? -9.305 12.414 12.203 1 91.44 176 ALA A C 1
ATOM 1381 O O . ALA A 1 176 ? -10.445 12.648 12.617 1 91.44 176 ALA A O 1
ATOM 1382 N N . THR A 1 177 ? -9.078 11.672 11.195 1 91.12 177 THR A N 1
ATOM 1383 C CA . THR A 1 177 ? -10.195 11.094 10.461 1 91.12 177 THR A CA 1
ATOM 1384 C C . THR A 1 177 ? -10.828 9.953 11.25 1 91.12 177 THR A C 1
ATOM 1386 O O . THR A 1 177 ? -12.023 9.695 11.133 1 91.12 177 THR A O 1
ATOM 1389 N N . SER A 1 178 ? -10.039 9.242 11.992 1 93 178 SER A N 1
ATOM 1390 C CA . SER A 1 178 ? -10.609 8.227 12.875 1 93 178 SER A CA 1
ATOM 1391 C C . SER A 1 178 ? -11.5 8.859 13.93 1 93 178 SER A C 1
ATOM 1393 O O . SER A 1 178 ? -12.539 8.289 14.297 1 93 178 SER A O 1
ATOM 1395 N N . ALA A 1 179 ? -11.094 10.008 14.43 1 94.12 179 ALA A N 1
ATOM 1396 C CA . ALA A 1 179 ? -11.938 10.742 15.375 1 94.12 179 ALA A CA 1
ATOM 1397 C C . ALA A 1 179 ? -13.242 11.172 14.719 1 94.12 179 ALA A C 1
ATOM 1399 O O . ALA A 1 179 ? -14.312 11.102 15.328 1 94.12 179 ALA A O 1
ATOM 1400 N N . LEU A 1 180 ? -13.117 11.594 13.508 1 93.5 180 LEU A N 1
ATOM 1401 C CA . LEU A 1 180 ? -14.305 11.945 12.742 1 93.5 180 LEU A CA 1
ATOM 1402 C C . LEU A 1 180 ? -15.227 10.742 12.57 1 93.5 180 LEU A C 1
ATOM 1404 O O . LEU A 1 180 ? -16.453 10.875 12.641 1 93.5 180 LEU A O 1
ATOM 1408 N N . PHE A 1 181 ? -14.617 9.602 12.359 1 94.31 181 PHE A N 1
ATOM 1409 C CA . PHE A 1 181 ? -15.367 8.359 12.227 1 94.31 181 PHE A CA 1
ATOM 1410 C C . PHE A 1 181 ? -16.141 8.055 13.5 1 94.31 181 PHE A C 1
ATOM 1412 O O . PHE A 1 181 ? -17.328 7.734 13.453 1 94.31 181 PHE A O 1
ATOM 1419 N N . THR A 1 182 ? -15.516 8.109 14.57 1 94.81 182 THR A N 1
ATOM 1420 C CA . THR A 1 182 ? -16.141 7.859 15.867 1 94.81 182 THR A CA 1
ATOM 1421 C C . THR A 1 182 ? -17.266 8.852 16.125 1 94.81 182 THR A C 1
ATOM 1423 O O . THR A 1 182 ? -18.312 8.484 16.656 1 94.81 182 THR A O 1
ATOM 1426 N N . PHE A 1 183 ? -17.062 10.062 15.727 1 95.25 183 PHE A N 1
ATOM 1427 C CA . PHE A 1 183 ? -18.094 11.086 15.867 1 95.25 183 PHE A CA 1
ATOM 1428 C C . PHE A 1 183 ? -19.297 10.766 14.984 1 95.25 183 PHE A C 1
ATOM 1430 O O . PHE A 1 183 ? -20.438 10.984 15.391 1 95.25 183 PHE A O 1
ATOM 1437 N N . SER A 1 184 ? -19.031 10.281 13.797 1 94.38 184 SER A N 1
ATOM 1438 C CA . SER A 1 184 ? -20.109 9.93 12.891 1 94.38 184 SER A CA 1
ATOM 1439 C C . SER A 1 184 ? -21 8.836 13.484 1 94.38 184 SER A C 1
ATOM 1441 O O . SER A 1 184 ? -22.219 8.859 13.305 1 94.38 184 SER A O 1
ATOM 1443 N N . ILE A 1 185 ? -20.375 7.938 14.133 1 94.38 185 ILE A N 1
ATOM 1444 C CA . ILE A 1 185 ? -21.141 6.879 14.797 1 94.38 185 ILE A CA 1
ATOM 1445 C C . ILE A 1 185 ? -22.047 7.484 15.867 1 94.38 185 ILE A C 1
ATOM 1447 O O . ILE A 1 185 ? -23.188 7.051 16.047 1 94.38 185 ILE A O 1
ATOM 1451 N N . GLY A 1 186 ? -21.562 8.469 16.547 1 94.12 186 GLY A N 1
ATOM 1452 C CA . GLY A 1 186 ? -22.375 9.172 17.531 1 94.12 186 GLY A CA 1
ATOM 1453 C C . GLY A 1 186 ? -23.609 9.82 16.922 1 94.12 186 GLY A C 1
ATOM 1454 O O . GLY A 1 186 ? -24.688 9.773 17.516 1 94.12 186 GLY A O 1
ATOM 1455 N N . LEU A 1 187 ? -23.469 10.359 15.797 1 93.06 187 LEU A N 1
ATOM 1456 C CA . LEU A 1 187 ? -24.594 10.984 15.102 1 93.06 187 LEU A CA 1
ATOM 1457 C C . LEU A 1 187 ? -25.641 9.938 14.719 1 93.06 187 LEU A C 1
ATOM 1459 O O . LEU A 1 187 ? -26.844 10.195 14.82 1 93.06 187 LEU A O 1
ATOM 1463 N N . GLU A 1 188 ? -25.172 8.82 14.297 1 90.56 188 GLU A N 1
ATOM 1464 C CA . GLU A 1 188 ? -26.078 7.738 13.938 1 90.56 188 GLU A CA 1
ATOM 1465 C C . GLU A 1 188 ? -26.844 7.23 15.164 1 90.56 188 GLU A C 1
ATOM 1467 O O . GLU A 1 188 ? -28.016 6.887 15.07 1 90.56 188 GLU A O 1
ATOM 1472 N N . LEU A 1 189 ? -26.172 7.188 16.234 1 90.31 189 LEU A N 1
ATOM 1473 C CA . LEU A 1 189 ? -26.797 6.715 17.469 1 90.31 189 LEU A CA 1
ATOM 1474 C C . LEU A 1 189 ? -27.859 7.688 17.953 1 90.31 189 LEU A C 1
ATOM 1476 O O . LEU A 1 189 ? -28.781 7.297 18.672 1 90.31 189 LEU A O 1
ATOM 1480 N N . LEU A 1 190 ? -27.781 8.93 17.516 1 89.31 190 LEU A N 1
ATOM 1481 C CA . LEU A 1 190 ? -28.719 9.969 17.953 1 89.31 190 LEU A CA 1
ATOM 1482 C C . LEU A 1 190 ? -29.953 9.977 17.062 1 89.31 190 LEU A C 1
ATOM 1484 O O . LEU A 1 190 ? -30.938 10.664 17.375 1 89.31 190 LEU A O 1
ATOM 1488 N N . THR A 1 191 ? -29.984 9.242 16.047 1 86.25 191 THR A N 1
ATOM 1489 C CA . THR A 1 191 ? -31.047 9.312 15.047 1 86.25 191 THR A CA 1
ATOM 1490 C C . THR A 1 191 ? -32.406 8.953 15.664 1 86.25 191 THR A C 1
ATOM 1492 O O . THR A 1 191 ? -33.406 9.539 15.312 1 86.25 191 THR A O 1
ATOM 1495 N N . PRO A 1 192 ? -32.531 7.965 16.625 1 83.62 192 PRO A N 1
ATOM 1496 C CA . PRO A 1 192 ? -33.844 7.684 17.219 1 83.62 192 PRO A CA 1
ATOM 1497 C C . PRO A 1 192 ? -34.344 8.844 18.078 1 83.62 192 PRO A C 1
ATOM 1499 O O . PRO A 1 192 ? -35.562 8.992 18.234 1 83.62 192 PRO A O 1
ATOM 1502 N N . ALA A 1 193 ? -33.5 9.617 18.594 1 84.31 193 ALA A N 1
ATOM 1503 C CA . ALA A 1 193 ? -33.875 10.758 19.406 1 84.31 193 ALA A CA 1
ATOM 1504 C C . ALA A 1 193 ? -34.406 11.906 18.547 1 84.31 193 ALA A C 1
ATOM 1506 O O . ALA A 1 193 ? -35.188 12.734 19.016 1 84.31 193 ALA A O 1
ATOM 1507 N N . PHE A 1 194 ? -33.969 11.992 17.297 1 86.12 194 PHE A N 1
ATOM 1508 C CA . PHE A 1 194 ? -34.406 13.039 16.375 1 86.12 194 PHE A CA 1
ATOM 1509 C C . PHE A 1 194 ? -34.906 12.438 15.07 1 86.12 194 PHE A C 1
ATOM 1511 O O . PHE A 1 194 ? -34.281 12.609 14.023 1 86.12 194 PHE A O 1
ATOM 1518 N N . PRO A 1 195 ? -36.094 11.891 15.102 1 79.81 195 PRO A N 1
ATOM 1519 C CA . PRO A 1 195 ? -36.562 11.195 13.914 1 79.81 195 PRO A CA 1
ATOM 1520 C C . PRO A 1 195 ? -36.875 12.148 12.758 1 79.81 195 PRO A C 1
ATOM 1522 O O . PRO A 1 195 ? -36.781 11.75 11.586 1 79.81 195 PRO A O 1
ATOM 1525 N N . LYS A 1 196 ? -37.188 13.43 13.039 1 80.12 196 LYS A N 1
ATOM 1526 C CA . LYS A 1 196 ? -37.5 14.406 12 1 80.12 196 LYS A CA 1
ATOM 1527 C C . LYS A 1 196 ? -36.25 14.758 11.188 1 80.12 196 LYS A C 1
ATOM 1529 O O . LYS A 1 196 ? -36.344 15.117 10.016 1 80.12 196 LYS A O 1
ATOM 1534 N N . CYS A 1 197 ? -35.156 14.633 11.828 1 84.81 197 CYS A N 1
ATOM 1535 C CA . CYS A 1 197 ? -33.906 14.977 11.164 1 84.81 197 CYS A CA 1
ATOM 1536 C C . CYS A 1 197 ? -33.094 13.727 10.828 1 84.81 197 CYS A C 1
ATOM 1538 O O . CYS A 1 197 ? -31.859 13.773 10.773 1 84.81 197 CYS A O 1
ATOM 1540 N N . PHE A 1 198 ? -33.719 12.672 10.633 1 83.38 198 PHE A N 1
ATOM 1541 C CA . PHE A 1 198 ? -33.062 11.398 10.406 1 83.38 198 PHE A CA 1
ATOM 1542 C C . PHE A 1 198 ? -32.188 11.469 9.172 1 83.38 198 PHE A C 1
ATOM 1544 O O . PHE A 1 198 ? -31 11.094 9.227 1 83.38 198 PHE A O 1
ATOM 1551 N N . LEU A 1 199 ? -32.75 11.945 8.094 1 78.5 199 LEU A N 1
ATOM 1552 C CA . LEU A 1 199 ? -32.031 11.953 6.816 1 78.5 199 LEU A CA 1
ATOM 1553 C C . LEU A 1 199 ? -30.781 12.836 6.895 1 78.5 199 LEU A C 1
ATOM 1555 O O . LEU A 1 199 ? -29.734 12.477 6.359 1 78.5 199 LEU A O 1
ATOM 1559 N N . LEU A 1 200 ? -30.969 13.922 7.508 1 83.38 200 LEU A N 1
ATOM 1560 C CA . LEU A 1 200 ? -29.844 14.852 7.633 1 83.38 200 LEU A CA 1
ATOM 1561 C C . LEU A 1 200 ? -28.75 14.25 8.492 1 83.38 200 LEU A C 1
ATOM 1563 O O . LEU A 1 200 ? -27.578 14.266 8.109 1 83.38 200 LEU A O 1
ATOM 1567 N N . LEU A 1 201 ? -29.109 13.68 9.594 1 86.62 201 LEU A N 1
ATOM 1568 C CA . LEU A 1 201 ? -28.141 13.086 10.508 1 86.62 201 LEU A CA 1
ATOM 1569 C C . LEU A 1 201 ? -27.438 11.898 9.859 1 86.62 201 LEU A C 1
ATOM 1571 O O . LEU A 1 201 ? -26.219 11.758 9.953 1 86.62 201 LEU A O 1
ATOM 1575 N N . ALA A 1 202 ? -28.172 11.109 9.195 1 82.94 202 ALA A N 1
ATOM 1576 C CA . ALA A 1 202 ? -27.625 9.922 8.531 1 82.94 202 ALA A CA 1
ATOM 1577 C C . ALA A 1 202 ? -26.703 10.312 7.387 1 82.94 202 ALA A C 1
ATOM 1579 O O . ALA A 1 202 ? -25.672 9.672 7.164 1 82.94 202 ALA A O 1
ATOM 1580 N N . SER A 1 203 ? -27.047 11.352 6.711 1 83.56 203 SER A N 1
ATOM 1581 C CA . SER A 1 203 ? -26.234 11.805 5.582 1 83.56 203 SER A CA 1
ATOM 1582 C C . SER A 1 203 ? -24.906 12.367 6.055 1 83.56 203 SER A C 1
ATOM 1584 O O . SER A 1 203 ? -23.859 12.047 5.492 1 83.56 203 SER A O 1
ATOM 1586 N N . VAL A 1 204 ? -24.953 13.164 7.016 1 86.5 204 VAL A N 1
ATOM 1587 C CA . VAL A 1 204 ? -23.734 13.766 7.547 1 86.5 204 VAL A CA 1
ATOM 1588 C C . VAL A 1 204 ? -22.828 12.68 8.133 1 86.5 204 VAL A C 1
ATOM 1590 O O . VAL A 1 204 ? -21.609 12.703 7.949 1 86.5 204 VAL A O 1
ATOM 1593 N N . ALA A 1 205 ? -23.438 11.773 8.812 1 89.62 205 ALA A N 1
ATOM 1594 C CA . ALA A 1 205 ? -22.672 10.656 9.375 1 89.62 205 ALA A CA 1
ATOM 1595 C C . ALA A 1 205 ? -22 9.836 8.281 1 89.62 205 ALA A C 1
ATOM 1597 O O . ALA A 1 205 ? -20.844 9.453 8.398 1 89.62 205 ALA A O 1
ATOM 1598 N N . ASN A 1 206 ? -22.672 9.648 7.266 1 84.31 206 ASN A N 1
ATOM 1599 C CA . ASN A 1 206 ? -22.141 8.852 6.164 1 84.31 206 ASN A CA 1
ATOM 1600 C C . ASN A 1 206 ? -20.984 9.562 5.461 1 84.31 206 ASN A C 1
ATOM 1602 O O . ASN A 1 206 ? -20.031 8.922 5.043 1 84.31 206 ASN A O 1
ATOM 1606 N N . ILE A 1 207 ? -21.141 10.781 5.309 1 84.69 207 ILE A N 1
ATOM 1607 C CA . ILE A 1 207 ? -20.062 11.562 4.715 1 84.69 207 ILE A CA 1
ATOM 1608 C C . ILE A 1 207 ? -18.797 11.414 5.559 1 84.69 207 ILE A C 1
ATOM 1610 O O . ILE A 1 207 ? -17.703 11.164 5.027 1 84.69 207 ILE A O 1
ATOM 1614 N N . ALA A 1 208 ? -18.953 11.57 6.785 1 89 208 ALA A N 1
ATOM 1615 C CA . ALA A 1 208 ? -17.812 11.453 7.691 1 89 208 ALA A CA 1
ATOM 1616 C C . ALA A 1 208 ? -17.203 10.055 7.633 1 89 208 ALA A C 1
ATOM 1618 O O . ALA A 1 208 ? -15.984 9.891 7.645 1 89 208 ALA A O 1
ATOM 1619 N N . LYS A 1 209 ? -18 9.062 7.523 1 89.19 209 LYS A N 1
ATOM 1620 C CA . LYS A 1 209 ? -17.531 7.684 7.422 1 89.19 209 LYS A CA 1
ATOM 1621 C C . LYS A 1 209 ? -16.75 7.465 6.133 1 89.19 209 LYS A C 1
ATOM 1623 O O . LYS A 1 209 ? -15.719 6.793 6.137 1 89.19 209 LYS A O 1
ATOM 1628 N N . GLN A 1 210 ? -17.234 8.094 5.121 1 86.06 210 GLN A N 1
ATOM 1629 C CA . GLN A 1 210 ? -16.578 7.941 3.832 1 86.06 210 GLN A CA 1
ATOM 1630 C C . GLN A 1 210 ? -15.227 8.656 3.814 1 86.06 210 GLN A C 1
ATOM 1632 O O . GLN A 1 210 ? -14.266 8.172 3.219 1 86.06 210 GLN A O 1
ATOM 1637 N N . ILE A 1 211 ? -15.164 9.75 4.426 1 86.06 211 ILE A N 1
ATOM 1638 C CA . ILE A 1 211 ? -13.914 10.5 4.535 1 86.06 211 ILE A CA 1
ATOM 1639 C C . ILE A 1 211 ? -12.891 9.68 5.328 1 86.06 211 ILE A C 1
ATOM 1641 O O . ILE A 1 211 ? -11.727 9.594 4.941 1 86.06 211 ILE A O 1
ATOM 1645 N N . SER A 1 212 ? -13.359 9.133 6.387 1 89.69 212 SER A N 1
ATOM 1646 C CA . SER A 1 212 ? -12.477 8.312 7.207 1 89.69 212 SER A CA 1
ATOM 1647 C C . SER A 1 212 ? -12 7.078 6.441 1 89.69 212 SER A C 1
ATOM 1649 O O . SER A 1 212 ? -10.828 6.695 6.539 1 89.69 212 SER A O 1
ATOM 1651 N N . LEU A 1 213 ? -12.891 6.496 5.707 1 86.31 213 LEU A N 1
ATOM 1652 C CA . LEU A 1 213 ? -12.531 5.332 4.902 1 86.31 213 LEU A CA 1
ATOM 1653 C C . LEU A 1 213 ? -11.508 5.707 3.834 1 86.31 213 LEU A C 1
ATOM 1655 O O . LEU A 1 213 ? -10.555 4.961 3.59 1 86.31 213 LEU A O 1
ATOM 1659 N N . ALA A 1 214 ? -11.727 6.805 3.268 1 85.12 214 ALA A N 1
ATOM 1660 C CA . ALA A 1 214 ? -10.789 7.293 2.262 1 85.12 214 ALA A CA 1
ATOM 1661 C C . ALA A 1 214 ? -9.398 7.473 2.854 1 85.12 214 ALA A C 1
ATOM 1663 O O . ALA A 1 214 ? -8.398 7.07 2.248 1 85.12 214 ALA A O 1
ATOM 1664 N N . SER A 1 215 ? -9.344 8.109 3.943 1 88.25 215 SER A N 1
ATOM 1665 C CA . SER A 1 215 ? -8.07 8.32 4.617 1 88.25 215 SER A CA 1
ATOM 1666 C C . SER A 1 215 ? -7.418 6.996 4.992 1 88.25 215 SER A C 1
ATOM 1668 O O . SER A 1 215 ? -6.207 6.828 4.836 1 88.25 215 SER A O 1
ATOM 1670 N N . TYR A 1 216 ? -8.172 6.109 5.449 1 88.56 216 TYR A N 1
ATOM 1671 C CA . TYR A 1 216 ? -7.68 4.789 5.824 1 88.56 216 TYR A CA 1
ATOM 1672 C C . TYR A 1 216 ? -7.051 4.082 4.633 1 88.56 216 TYR A C 1
ATOM 1674 O O . TYR A 1 216 ? -5.922 3.586 4.723 1 88.56 216 TYR A O 1
ATOM 1682 N N . LEU A 1 217 ? -7.754 4.113 3.561 1 85.19 217 LEU A N 1
ATOM 1683 C CA . LEU A 1 217 ? -7.277 3.418 2.369 1 85.19 217 LEU A CA 1
ATOM 1684 C C . LEU A 1 217 ? -6.039 4.102 1.799 1 85.19 217 LEU A C 1
ATOM 1686 O O . LEU A 1 217 ? -5.133 3.432 1.296 1 85.19 217 LEU A O 1
ATOM 1690 N N . ALA A 1 218 ? -6.004 5.375 1.879 1 86.56 218 ALA A N 1
ATOM 1691 C CA . ALA A 1 218 ? -4.883 6.133 1.334 1 86.56 218 ALA A CA 1
ATOM 1692 C C . ALA A 1 218 ? -3.621 5.918 2.166 1 86.56 218 ALA A C 1
ATOM 1694 O O . ALA A 1 218 ? -2.508 5.953 1.636 1 86.56 218 ALA A O 1
ATOM 1695 N N . THR A 1 219 ? -3.754 5.723 3.412 1 89.75 219 THR A N 1
ATOM 1696 C CA . THR A 1 219 ? -2.6 5.629 4.301 1 89.75 219 THR A CA 1
ATOM 1697 C C . THR A 1 219 ? -2.199 4.172 4.516 1 89.75 219 THR A C 1
ATOM 1699 O O . THR A 1 219 ? -1.099 3.889 4.992 1 89.75 219 THR A O 1
ATOM 1702 N N . LEU A 1 220 ? -3.094 3.314 4.105 1 90.5 220 LEU A N 1
ATOM 1703 C CA . LEU A 1 220 ? -2.889 1.887 4.332 1 90.5 220 LEU A CA 1
ATOM 1704 C C . LEU A 1 220 ? -1.598 1.411 3.674 1 90.5 220 LEU A C 1
ATOM 1706 O O . LEU A 1 220 ? -0.838 0.646 4.273 1 90.5 220 LEU A O 1
ATOM 1710 N N . THR A 1 221 ? -1.335 1.872 2.543 1 89.31 221 THR A N 1
ATOM 1711 C CA . THR A 1 221 ? -0.171 1.426 1.785 1 89.31 221 THR A CA 1
ATOM 1712 C C . THR A 1 221 ? 1.121 1.84 2.484 1 89.31 221 THR A C 1
ATOM 1714 O O . THR A 1 221 ? 2.049 1.037 2.613 1 89.31 221 THR A O 1
ATOM 1717 N N . ALA A 1 222 ? 1.143 3.049 2.936 1 90.19 222 ALA A N 1
ATOM 1718 C CA . ALA A 1 222 ? 2.342 3.549 3.604 1 90.19 222 ALA A CA 1
ATOM 1719 C C . ALA A 1 222 ? 2.547 2.855 4.949 1 90.19 222 ALA A C 1
ATOM 1721 O O . ALA A 1 222 ? 3.682 2.572 5.34 1 90.19 222 ALA A O 1
ATOM 1722 N N . VAL A 1 223 ? 1.511 2.586 5.637 1 92.5 223 VAL A N 1
ATOM 1723 C CA . VAL A 1 223 ? 1.584 1.91 6.93 1 92.5 223 VAL A CA 1
ATOM 1724 C C . VAL A 1 223 ? 2.115 0.491 6.738 1 92.5 223 VAL A C 1
ATOM 1726 O O . VAL A 1 223 ? 3.014 0.056 7.465 1 92.5 223 VAL A O 1
ATOM 1729 N N . HIS A 1 224 ? 1.602 -0.21 5.758 1 91.94 224 HIS A N 1
ATOM 1730 C CA . HIS A 1 224 ? 2.045 -1.574 5.5 1 91.94 224 HIS A CA 1
ATOM 1731 C C . HIS A 1 224 ? 3.516 -1.608 5.098 1 91.94 224 HIS A C 1
ATOM 1733 O O . HIS A 1 224 ? 4.258 -2.498 5.52 1 91.94 224 HIS A O 1
ATOM 1739 N N . ARG A 1 225 ? 3.883 -0.652 4.344 1 89.62 225 ARG A N 1
ATOM 1740 C CA . ARG A 1 225 ? 5.27 -0.587 3.898 1 89.62 225 ARG A CA 1
ATOM 1741 C C . ARG A 1 225 ? 6.215 -0.389 5.078 1 89.62 225 ARG A C 1
ATOM 1743 O O . ARG A 1 225 ? 7.336 -0.908 5.078 1 89.62 225 ARG A O 1
ATOM 1750 N N . SER A 1 226 ? 5.812 0.321 6.055 1 90.75 226 SER A N 1
ATOM 1751 C CA . SER A 1 226 ? 6.668 0.609 7.203 1 90.75 226 SER A CA 1
ATOM 1752 C C . SER A 1 226 ? 6.984 -0.658 7.988 1 90.75 226 SER A C 1
ATOM 1754 O O . SER A 1 226 ? 7.973 -0.709 8.727 1 90.75 226 SER A O 1
ATOM 1756 N N . PHE A 1 227 ? 6.164 -1.692 7.82 1 92.75 227 PHE A N 1
ATOM 1757 C CA . PHE A 1 227 ? 6.355 -2.918 8.586 1 92.75 227 PHE A CA 1
ATOM 1758 C C . PHE A 1 227 ? 7.027 -3.99 7.738 1 92.75 227 PHE A C 1
ATOM 1760 O O . PHE A 1 227 ? 7.512 -4.992 8.266 1 92.75 227 PHE A O 1
ATOM 1767 N N . ALA A 1 228 ? 7.008 -3.824 6.422 1 86.88 228 ALA A N 1
ATOM 1768 C CA . ALA A 1 228 ? 7.535 -4.84 5.512 1 86.88 228 ALA A CA 1
ATOM 1769 C C . ALA A 1 228 ? 9.062 -4.797 5.469 1 86.88 228 ALA A C 1
ATOM 1771 O O . ALA A 1 228 ? 9.648 -3.904 4.852 1 86.88 228 ALA A O 1
ATOM 1772 N N . LEU A 1 229 ? 9.75 -5.773 6.047 1 83.38 229 LEU A N 1
ATOM 1773 C CA . LEU A 1 229 ? 11.203 -5.828 6.094 1 83.38 229 LEU A CA 1
ATOM 1774 C C . LEU A 1 229 ? 11.766 -6.383 4.789 1 83.38 229 LEU A C 1
ATOM 1776 O O . LEU A 1 229 ? 12.805 -5.914 4.305 1 83.38 229 LEU A O 1
ATOM 1780 N N . ALA A 1 230 ? 11.07 -7.395 4.223 1 78.44 230 ALA A N 1
ATOM 1781 C CA . ALA A 1 230 ? 11.562 -8.094 3.039 1 78.44 230 ALA A CA 1
ATOM 1782 C C . ALA A 1 230 ? 10.734 -7.734 1.807 1 78.44 230 ALA A C 1
ATOM 1784 O O . ALA A 1 230 ? 10.523 -8.57 0.931 1 78.44 230 ALA A O 1
ATOM 1785 N N . ASP A 1 231 ? 10.133 -6.578 1.789 1 79.94 231 ASP A N 1
ATOM 1786 C CA . ASP A 1 231 ? 9.312 -6.129 0.669 1 79.94 231 ASP A CA 1
ATOM 1787 C C . ASP A 1 231 ? 8.141 -7.086 0.425 1 79.94 231 ASP A C 1
ATOM 1789 O O . ASP A 1 231 ? 7.695 -7.246 -0.712 1 79.94 231 ASP A O 1
ATOM 1793 N N . ASN A 1 232 ? 7.773 -7.785 1.465 1 84.69 232 ASN A N 1
ATOM 1794 C CA . ASN A 1 232 ? 6.629 -8.688 1.394 1 84.69 232 ASN A CA 1
ATOM 1795 C C . ASN A 1 232 ? 5.316 -7.945 1.636 1 84.69 232 ASN A C 1
ATOM 1797 O O . ASN A 1 232 ? 4.566 -8.289 2.553 1 84.69 232 ASN A O 1
ATOM 1801 N N . LEU A 1 233 ? 5.031 -7.039 0.812 1 86.56 233 LEU A N 1
ATOM 1802 C CA . LEU A 1 233 ? 3.867 -6.176 0.962 1 86.56 233 LEU A CA 1
ATOM 1803 C C . LEU A 1 233 ? 2.576 -6.965 0.773 1 86.56 233 LEU A C 1
ATOM 1805 O O . LEU A 1 233 ? 1.583 -6.711 1.459 1 86.56 233 LEU A O 1
ATOM 1809 N N . GLY A 1 234 ? 2.607 -7.922 -0.138 1 84.44 234 GLY A N 1
ATOM 1810 C CA . GLY A 1 234 ? 1.421 -8.734 -0.356 1 84.44 234 GLY A CA 1
ATOM 1811 C C . GLY A 1 234 ? 1.028 -9.555 0.857 1 84.44 234 GLY A C 1
ATOM 1812 O O . GLY A 1 234 ? -0.144 -9.586 1.237 1 84.44 234 GLY A O 1
ATOM 1813 N N . GLU A 1 235 ? 2.006 -10.141 1.43 1 85.94 235 GLU A N 1
ATOM 1814 C CA . GLU A 1 235 ? 1.746 -10.953 2.611 1 85.94 235 GLU A CA 1
ATOM 1815 C C . GLU A 1 235 ? 1.294 -10.094 3.789 1 85.94 235 GLU A C 1
ATOM 1817 O O . GLU A 1 235 ? 0.366 -10.461 4.512 1 85.94 235 GLU A O 1
ATOM 1822 N N . VAL A 1 236 ? 1.987 -9 4.016 1 89.62 236 VAL A N 1
ATOM 1823 C CA . VAL A 1 236 ? 1.643 -8.102 5.113 1 89.62 236 VAL A CA 1
ATOM 1824 C C . VAL A 1 236 ? 0.207 -7.609 4.949 1 89.62 236 VAL A C 1
ATOM 1826 O O . VAL A 1 236 ? -0.563 -7.582 5.91 1 89.62 236 VAL A O 1
ATOM 1829 N N . SER A 1 237 ? -0.128 -7.223 3.756 1 88.12 237 SER A N 1
ATOM 1830 C CA . SER A 1 237 ? -1.476 -6.742 3.467 1 88.12 237 SER A CA 1
ATOM 1831 C C . SER A 1 237 ? -2.512 -7.844 3.67 1 88.12 237 SER A C 1
ATOM 1833 O O . SER A 1 237 ? -3.58 -7.602 4.234 1 88.12 237 SER A O 1
ATOM 1835 N N . ALA A 1 238 ? -2.217 -9.016 3.213 1 86.75 238 ALA A N 1
ATOM 1836 C CA . ALA A 1 238 ? -3.135 -10.141 3.346 1 86.75 238 ALA A CA 1
ATOM 1837 C C . ALA A 1 238 ? -3.4 -10.461 4.812 1 86.75 238 ALA A C 1
ATOM 1839 O O . ALA A 1 238 ? -4.551 -10.617 5.223 1 86.75 238 ALA A O 1
ATOM 1840 N N . LYS A 1 239 ? -2.383 -10.609 5.559 1 87.94 239 LYS A N 1
ATOM 1841 C CA . LYS A 1 239 ? -2.535 -10.938 6.973 1 87.94 239 LYS A CA 1
ATOM 1842 C C . LYS A 1 239 ? -3.217 -9.805 7.73 1 87.94 239 LYS A C 1
ATOM 1844 O O . LYS A 1 239 ? -3.963 -10.039 8.68 1 87.94 239 LYS A O 1
ATOM 1849 N N . ALA A 1 240 ? -2.904 -8.562 7.371 1 90 240 ALA A N 1
ATOM 1850 C CA . ALA A 1 240 ? -3.582 -7.422 7.98 1 90 240 ALA A CA 1
ATOM 1851 C C . ALA A 1 240 ? -5.086 -7.48 7.734 1 90 240 ALA A C 1
ATOM 1853 O O . ALA A 1 240 ? -5.879 -7.121 8.609 1 90 240 ALA A O 1
ATOM 1854 N N . GLN A 1 241 ? -5.457 -7.926 6.609 1 86.62 241 GLN A N 1
ATOM 1855 C CA . GLN A 1 241 ? -6.875 -8.047 6.293 1 86.62 241 GLN A CA 1
ATOM 1856 C C . GLN A 1 241 ? -7.539 -9.117 7.156 1 86.62 241 GLN A C 1
ATOM 1858 O O . GLN A 1 241 ? -8.664 -8.93 7.629 1 86.62 241 GLN A O 1
ATOM 1863 N N . ILE A 1 242 ? -6.852 -10.211 7.297 1 85.31 242 ILE A N 1
ATOM 1864 C CA . ILE A 1 242 ? -7.375 -11.273 8.148 1 85.31 242 ILE A CA 1
ATOM 1865 C C . ILE A 1 242 ? -7.57 -10.75 9.57 1 85.31 242 ILE A C 1
ATOM 1867 O O . ILE A 1 242 ? -8.594 -11.008 10.195 1 85.31 242 ILE A O 1
ATOM 1871 N N . GLN A 1 243 ? -6.621 -10.062 10.047 1 90.44 243 GLN A N 1
ATOM 1872 C CA . GLN A 1 243 ? -6.711 -9.477 11.375 1 90.44 243 GLN A CA 1
ATOM 1873 C C . GLN A 1 243 ? -7.922 -8.555 11.492 1 90.44 243 GLN A C 1
ATOM 1875 O O . GLN A 1 243 ? -8.688 -8.648 12.453 1 90.44 243 GLN A O 1
ATOM 1880 N N . THR A 1 244 ? -8.055 -7.734 10.508 1 88.56 244 THR A N 1
ATOM 1881 C CA . THR A 1 244 ? -9.148 -6.77 10.539 1 88.56 244 THR A CA 1
ATOM 1882 C C . THR A 1 244 ? -10.5 -7.48 10.586 1 88.56 244 THR A C 1
ATOM 1884 O O . THR A 1 244 ? -11.375 -7.113 11.375 1 88.56 244 THR A O 1
ATOM 1887 N N . VAL A 1 245 ? -10.68 -8.461 9.797 1 84.31 245 VAL A N 1
ATOM 1888 C CA . VAL A 1 245 ? -11.945 -9.18 9.742 1 84.31 245 VAL A CA 1
ATOM 1889 C C . VAL A 1 245 ? -12.18 -9.914 11.062 1 84.31 245 VAL A C 1
ATOM 1891 O O . VAL A 1 245 ? -13.289 -9.891 11.602 1 84.31 245 VAL A O 1
ATOM 1894 N N . CYS A 1 246 ? -11.18 -10.516 11.516 1 84.75 246 CYS A N 1
ATOM 1895 C CA . CYS A 1 246 ? -11.297 -11.234 12.781 1 84.75 246 CYS A CA 1
ATOM 1896 C C . CYS A 1 246 ? -11.641 -10.281 13.922 1 84.75 246 CYS A C 1
ATOM 1898 O O . CYS A 1 246 ? -12.531 -10.555 14.727 1 84.75 246 CYS A O 1
ATOM 1900 N N . PHE A 1 247 ? -10.961 -9.188 13.984 1 91.06 247 PHE A N 1
ATOM 1901 C CA . PHE A 1 247 ? -11.195 -8.203 15.039 1 91.06 247 PHE A CA 1
ATOM 1902 C C . PHE A 1 247 ? -12.594 -7.605 14.914 1 91.06 247 PHE A C 1
ATOM 1904 O O . PHE A 1 247 ? -13.281 -7.414 15.922 1 91.06 247 PHE A O 1
ATOM 1911 N N . ASP A 1 248 ? -12.953 -7.328 13.695 1 88.31 248 ASP A N 1
ATOM 1912 C CA . ASP A 1 248 ? -14.297 -6.809 13.461 1 88.31 248 ASP A CA 1
ATOM 1913 C C . ASP A 1 248 ? -15.352 -7.797 13.938 1 88.31 248 ASP A C 1
ATOM 1915 O O . ASP A 1 248 ? -16.375 -7.395 14.5 1 88.31 248 ASP A O 1
ATOM 1919 N N . ASN A 1 249 ? -15.148 -9.039 13.719 1 84.12 249 ASN A N 1
ATOM 1920 C CA . ASN A 1 249 ? -16.094 -10.062 14.141 1 84.12 249 ASN A CA 1
ATOM 1921 C C . ASN A 1 249 ? -16.156 -10.18 15.664 1 84.12 249 ASN A C 1
ATOM 1923 O O . ASN A 1 249 ? -17.219 -10.438 16.234 1 84.12 249 ASN A O 1
ATOM 1927 N N . LEU A 1 250 ? -15.094 -10.047 16.234 1 88.31 250 LEU A N 1
ATOM 1928 C CA . LEU A 1 250 ? -15.086 -10.023 17.688 1 88.31 250 LEU A CA 1
ATOM 1929 C C . LEU A 1 250 ? -15.891 -8.844 18.219 1 88.31 250 LEU A C 1
ATOM 1931 O O . LEU A 1 250 ? -16.562 -8.953 19.25 1 88.31 250 LEU A O 1
ATOM 1935 N N . GLY A 1 251 ? -15.75 -7.703 17.547 1 91.88 251 GLY A N 1
ATOM 1936 C CA . GLY A 1 251 ? -16.562 -6.555 17.922 1 91.88 251 GLY A CA 1
ATOM 1937 C C . GLY A 1 251 ? -18.047 -6.793 17.75 1 91.88 251 GLY A C 1
ATOM 1938 O O . GLY A 1 251 ? -18.844 -6.391 18.609 1 91.88 251 GLY A O 1
ATOM 1939 N N . LEU A 1 252 ? -18.406 -7.426 16.672 1 86.06 252 LEU A N 1
ATOM 1940 C CA . LEU A 1 252 ? -19.812 -7.777 16.469 1 86.06 252 LEU A CA 1
ATOM 1941 C C . LEU A 1 252 ? -20.312 -8.688 17.578 1 86.06 252 LEU A C 1
ATOM 1943 O O . LEU A 1 252 ? -21.438 -8.516 18.062 1 86.06 252 LEU A O 1
ATOM 1947 N N . LEU A 1 253 ? -19.484 -9.641 17.938 1 86.81 253 LEU A N 1
ATOM 1948 C CA . LEU A 1 253 ? -19.844 -10.555 19.016 1 86.81 253 LEU A CA 1
ATOM 1949 C C . LEU A 1 253 ? -20.031 -9.797 20.328 1 86.81 253 LEU A C 1
ATOM 1951 O O . LEU A 1 253 ? -20.953 -10.086 21.094 1 86.81 253 LEU A O 1
ATOM 1955 N N . LEU A 1 254 ? -19.188 -8.883 20.516 1 90.94 254 LEU A N 1
ATOM 1956 C CA . LEU A 1 254 ? -19.266 -8.062 21.719 1 90.94 254 LEU A CA 1
ATOM 1957 C C . LEU A 1 254 ? -20.578 -7.277 21.75 1 90.94 254 LEU A C 1
ATOM 1959 O O . LEU A 1 254 ? -21.266 -7.25 22.766 1 90.94 254 LEU A O 1
ATOM 1963 N N . ALA A 1 255 ? -20.891 -6.656 20.703 1 89.81 255 ALA A N 1
ATOM 1964 C CA . ALA A 1 255 ? -22.125 -5.887 20.609 1 89.81 255 ALA A CA 1
ATOM 1965 C C . ALA A 1 255 ? -23.344 -6.789 20.781 1 89.81 255 ALA A C 1
ATOM 1967 O O . ALA A 1 255 ? -24.297 -6.434 21.469 1 89.81 255 ALA A O 1
ATOM 1968 N N . ALA A 1 256 ? -23.344 -7.957 20.172 1 84.75 256 ALA A N 1
ATOM 1969 C CA . ALA A 1 256 ? -24.453 -8.914 20.281 1 84.75 256 ALA A CA 1
ATOM 1970 C C . ALA A 1 256 ? -24.609 -9.398 21.719 1 84.75 256 ALA A C 1
ATOM 1972 O O . ALA A 1 256 ? -25.734 -9.555 22.203 1 84.75 256 ALA A O 1
ATOM 1973 N N . SER A 1 257 ? -23.578 -9.641 22.312 1 89.56 257 SER A N 1
ATOM 1974 C CA . SER A 1 257 ? -23.609 -10.094 23.703 1 89.56 257 SER A CA 1
ATOM 1975 C C . SER A 1 257 ? -24.188 -9.023 24.625 1 89.56 257 SER A C 1
ATOM 1977 O O . SER A 1 257 ? -24.969 -9.336 25.531 1 89.56 257 SER A O 1
ATOM 1979 N N . LEU A 1 258 ? -23.812 -7.812 24.359 1 87.31 258 LEU A N 1
ATOM 1980 C CA . LEU A 1 258 ? -24.344 -6.707 25.156 1 87.31 258 LEU A CA 1
ATOM 1981 C C . LEU A 1 258 ? -25.844 -6.57 24.938 1 87.31 258 LEU A C 1
ATOM 1983 O O . LEU A 1 258 ? -26.594 -6.32 25.891 1 87.31 258 LEU A O 1
ATOM 1987 N N . ASN A 1 259 ? -26.281 -6.75 23.75 1 84.88 259 ASN A N 1
ATOM 1988 C CA . ASN A 1 259 ? -27.719 -6.695 23.438 1 84.88 259 ASN A CA 1
ATOM 1989 C C . ASN A 1 259 ? -28.484 -7.82 24.141 1 84.88 259 ASN A C 1
ATOM 1991 O O . ASN A 1 259 ? -29.609 -7.617 24.594 1 84.88 259 ASN A O 1
ATOM 1995 N N . LEU A 1 260 ? -27.844 -8.961 24.203 1 84.31 260 LEU A N 1
ATOM 1996 C CA . LEU A 1 260 ? -28.484 -10.117 24.828 1 84.31 260 LEU A CA 1
ATOM 1997 C C . LEU A 1 260 ? -28.609 -9.914 26.328 1 84.31 260 LEU A C 1
ATOM 1999 O O . LEU A 1 260 ? -29.609 -10.281 26.938 1 84.31 260 LEU A O 1
ATOM 2003 N N . ILE A 1 261 ? -27.625 -9.398 26.828 1 84.75 261 ILE A N 1
ATOM 2004 C CA . ILE A 1 261 ? -27.609 -9.148 28.281 1 84.75 261 ILE A CA 1
ATOM 2005 C C . ILE A 1 261 ? -28.688 -8.125 28.625 1 84.75 261 ILE A C 1
ATOM 2007 O O . ILE A 1 261 ? -29.344 -8.242 29.672 1 84.75 261 ILE A O 1
ATOM 2011 N N . CYS A 1 262 ? -28.891 -7.148 27.766 1 82.44 262 CYS A N 1
ATOM 2012 C CA . CYS A 1 262 ? -29.844 -6.07 28.062 1 82.44 262 CYS A CA 1
ATOM 2013 C C . CYS A 1 262 ? -31.219 -6.387 27.484 1 82.44 262 CYS A C 1
ATOM 2015 O O . CYS A 1 262 ? -32.125 -5.543 27.516 1 82.44 262 CYS A O 1
ATOM 2017 N N . ARG A 1 263 ? -31.422 -7.484 26.938 1 79.62 263 ARG A N 1
ATOM 2018 C CA . ARG A 1 263 ? -32.656 -7.844 26.25 1 79.62 263 ARG A CA 1
ATOM 2019 C C . ARG A 1 263 ? -33.844 -7.824 27.219 1 79.62 263 ARG A C 1
ATOM 2021 O O . ARG A 1 263 ? -34.938 -7.414 26.859 1 79.62 263 ARG A O 1
ATOM 2028 N N . ASN A 1 264 ? -33.656 -8.227 28.5 1 80.12 264 ASN A N 1
ATOM 2029 C CA . ASN A 1 264 ? -34.75 -8.383 29.453 1 80.12 264 ASN A CA 1
ATOM 2030 C C . ASN A 1 264 ? -35.156 -7.039 30.031 1 80.12 264 ASN A C 1
ATOM 2032 O O . ASN A 1 264 ? -36.25 -6.934 30.641 1 80.12 264 ASN A O 1
ATOM 2036 N N . ASN A 1 265 ? -34.344 -6.078 29.938 1 77.5 265 ASN A N 1
ATOM 2037 C CA . ASN A 1 265 ? -34.688 -4.758 30.453 1 77.5 265 ASN A CA 1
ATOM 2038 C C . ASN A 1 265 ? -34.781 -3.723 29.328 1 77.5 265 ASN A C 1
ATOM 2040 O O . ASN A 1 265 ? -33.781 -3.244 28.828 1 77.5 265 ASN A O 1
ATOM 2044 N N . GLN A 1 266 ? -36.031 -3.443 28.938 1 72.69 266 GLN A N 1
ATOM 2045 C CA . GLN A 1 266 ? -36.312 -2.541 27.828 1 72.69 266 GLN A CA 1
ATOM 2046 C C . GLN A 1 266 ? -35.656 -1.175 28.062 1 72.69 266 GLN A C 1
ATOM 2048 O O . GLN A 1 266 ? -35.156 -0.561 27.125 1 72.69 266 GLN A O 1
ATOM 2053 N N . ARG A 1 267 ? -35.719 -0.726 29.281 1 72.06 267 ARG A N 1
ATOM 2054 C CA . ARG A 1 267 ? -35.156 0.581 29.594 1 72.06 267 ARG A CA 1
ATOM 2055 C C . ARG A 1 267 ? -33.656 0.581 29.422 1 72.06 267 ARG A C 1
ATOM 2057 O O . ARG A 1 267 ? -33.094 1.542 28.891 1 72.06 267 ARG A O 1
ATOM 2064 N N . LEU A 1 268 ? -33.062 -0.474 29.781 1 73.94 268 LEU A N 1
ATOM 2065 C CA . LEU A 1 268 ? -31.609 -0.595 29.656 1 73.94 268 LEU A CA 1
ATOM 2066 C C . LEU A 1 268 ? -31.219 -0.739 28.188 1 73.94 268 LEU A C 1
ATOM 2068 O O . LEU A 1 268 ? -30.172 -0.211 27.766 1 73.94 268 LEU A O 1
ATOM 2072 N N . GLN A 1 269 ? -32.031 -1.322 27.422 1 75.38 269 GLN A N 1
ATOM 2073 C CA . GLN A 1 269 ? -31.766 -1.541 26.016 1 75.38 269 GLN A CA 1
ATOM 2074 C C . GLN A 1 269 ? -31.812 -0.23 25.234 1 75.38 269 GLN A C 1
ATOM 2076 O O . GLN A 1 269 ? -30.984 0.005 24.344 1 75.38 269 GLN A O 1
ATOM 2081 N N . ALA A 1 270 ? -32.719 0.612 25.625 1 74.31 270 ALA A N 1
ATOM 2082 C CA . ALA A 1 270 ? -32.875 1.89 24.938 1 74.31 270 ALA A CA 1
ATOM 2083 C C . ALA A 1 270 ? -31.734 2.848 25.312 1 74.31 270 ALA A C 1
ATOM 2085 O O . ALA A 1 270 ? -31.312 3.678 24.5 1 74.31 270 ALA A O 1
ATOM 2086 N N . GLY A 1 271 ? -31.219 2.783 26.531 1 79 271 GLY A N 1
ATOM 2087 C CA . GLY A 1 271 ? -30.188 3.682 27.016 1 79 271 GLY A CA 1
ATOM 2088 C C . GLY A 1 271 ? -28.781 3.135 26.828 1 79 271 GLY A C 1
ATOM 2089 O O . GLY A 1 271 ? -27.797 3.863 26.969 1 79 271 GLY A O 1
ATOM 2090 N N . LEU A 1 272 ? -28.688 1.918 26.453 1 81.75 272 LEU A N 1
ATOM 2091 C CA . LEU A 1 272 ? -27.422 1.216 26.375 1 81.75 272 LEU A CA 1
ATOM 2092 C C . LEU A 1 272 ? -26.453 1.938 25.422 1 81.75 272 LEU A C 1
ATOM 2094 O O . LEU A 1 272 ? -25.312 2.223 25.797 1 81.75 272 LEU A O 1
ATOM 2098 N N . PRO A 1 273 ? -26.953 2.361 24.203 1 83.31 273 PRO A N 1
ATOM 2099 C CA . PRO A 1 273 ? -26 2.996 23.281 1 83.31 273 PRO A CA 1
ATOM 2100 C C . PRO A 1 273 ? -25.469 4.328 23.797 1 83.31 273 PRO A C 1
ATOM 2102 O O . PRO A 1 273 ? -24.312 4.672 23.547 1 83.31 273 PRO A O 1
ATOM 2105 N N . PHE A 1 274 ? -26.219 5.008 24.656 1 85.38 274 PHE A N 1
ATOM 2106 C CA . PHE A 1 274 ? -25.828 6.328 25.125 1 85.38 274 PHE A CA 1
ATOM 2107 C C . PHE A 1 274 ? -24.797 6.215 26.25 1 85.38 274 PHE A C 1
ATOM 2109 O O . PHE A 1 274 ? -23.984 7.117 26.453 1 85.38 274 PHE A O 1
ATOM 2116 N N . VAL A 1 275 ? -24.828 5.113 26.922 1 87.44 275 VAL A N 1
ATOM 2117 C CA . VAL A 1 275 ? -23.859 4.898 28 1 87.44 275 VAL A CA 1
ATOM 2118 C C . VAL A 1 275 ? -22.594 4.254 27.438 1 87.44 275 VAL A C 1
ATOM 2120 O O . VAL A 1 275 ? -21.484 4.613 27.828 1 87.44 275 VAL A O 1
ATOM 2123 N N . VAL A 1 276 ? -22.797 3.381 26.547 1 91.81 276 VAL A N 1
ATOM 2124 C CA . VAL A 1 276 ? -21.703 2.594 26 1 91.81 276 VAL A CA 1
ATOM 2125 C C . VAL A 1 276 ? -20.906 3.436 25 1 91.81 276 VAL A C 1
ATOM 2127 O O . VAL A 1 276 ? -19.688 3.291 24.891 1 91.81 276 VAL A O 1
ATOM 2130 N N . TYR A 1 277 ? -21.516 4.398 24.359 1 94.94 277 TYR A N 1
ATOM 2131 C CA . TYR A 1 277 ? -20.875 5.145 23.281 1 94.94 277 TYR A CA 1
ATOM 2132 C C . TYR A 1 277 ? -19.672 5.926 23.797 1 94.94 277 TYR A C 1
ATOM 2134 O O . TYR A 1 277 ? -18.562 5.801 23.25 1 94.94 277 TYR A O 1
ATOM 2142 N N . PRO A 1 278 ? -19.859 6.742 24.906 1 94.88 278 PRO A N 1
ATOM 2143 C CA . PRO A 1 278 ? -18.703 7.512 25.344 1 94.88 278 PRO A CA 1
ATOM 2144 C C . PRO A 1 278 ? -17.547 6.625 25.812 1 94.88 278 PRO A C 1
ATOM 2146 O O . PRO A 1 278 ? -16.375 6.953 25.594 1 94.88 278 PRO A O 1
ATOM 2149 N N . ILE A 1 279 ? -17.766 5.512 26.375 1 96.31 279 ILE A N 1
ATOM 2150 C CA . ILE A 1 279 ? -16.734 4.613 26.891 1 96.31 279 ILE A CA 1
ATOM 2151 C C . ILE A 1 279 ? -16.047 3.914 25.734 1 96.31 279 ILE A C 1
ATOM 2153 O O . ILE A 1 279 ? -14.812 3.947 25.625 1 96.31 279 ILE A O 1
ATOM 2157 N N . PHE A 1 280 ? -16.875 3.293 24.875 1 96.94 280 PHE A N 1
ATOM 2158 C CA . PHE A 1 280 ? -16.312 2.572 23.734 1 96.94 280 PHE A CA 1
ATOM 2159 C C . PHE A 1 280 ? -15.57 3.523 22.812 1 96.94 280 PHE A C 1
ATOM 2161 O O . PHE A 1 280 ? -14.547 3.16 22.219 1 96.94 280 PHE A O 1
ATOM 2168 N N . SER A 1 281 ? -16.078 4.738 22.672 1 96.81 281 SER A N 1
ATOM 2169 C CA . SER A 1 281 ? -15.43 5.723 21.812 1 96.81 281 SER A CA 1
ATOM 2170 C C . SER A 1 281 ? -14.07 6.125 22.375 1 96.81 281 SER A C 1
ATOM 2172 O O . SER A 1 281 ? -13.109 6.293 21.625 1 96.81 281 SER A O 1
ATOM 2174 N N . ALA A 1 282 ? -14.008 6.305 23.641 1 96.88 282 ALA A N 1
ATOM 2175 C CA . ALA A 1 282 ? -12.734 6.652 24.281 1 96.88 282 ALA A CA 1
ATOM 2176 C C . ALA A 1 282 ? -11.711 5.535 24.109 1 96.88 282 ALA A C 1
ATOM 2178 O O . ALA A 1 282 ? -10.547 5.793 23.797 1 96.88 282 ALA A O 1
ATOM 2179 N N . ILE A 1 283 ? -12.125 4.344 24.266 1 97.56 283 ILE A N 1
ATOM 2180 C CA . ILE A 1 283 ? -11.234 3.199 24.109 1 97.56 283 ILE A CA 1
ATOM 2181 C C . ILE A 1 283 ? -10.812 3.072 22.641 1 97.56 283 ILE A C 1
ATOM 2183 O O . ILE A 1 283 ? -9.641 2.807 22.359 1 97.56 283 ILE A O 1
ATOM 2187 N N . ASP A 1 284 ? -11.742 3.246 21.781 1 97 284 ASP A N 1
ATOM 2188 C CA . ASP A 1 284 ? -11.477 3.207 20.359 1 97 284 ASP A CA 1
ATOM 2189 C C . ASP A 1 284 ? -10.43 4.242 19.969 1 97 284 ASP A C 1
ATOM 2191 O O . ASP A 1 284 ? -9.453 3.918 19.281 1 97 284 ASP A O 1
ATOM 2195 N N . LEU A 1 285 ? -10.594 5.48 20.469 1 96.06 285 LEU A N 1
ATOM 2196 C CA . LEU A 1 285 ? -9.68 6.562 20.141 1 96.06 285 LEU A CA 1
ATOM 2197 C C . LEU A 1 285 ? -8.32 6.344 20.781 1 96.06 285 LEU A C 1
ATOM 2199 O O . LEU A 1 285 ? -7.281 6.633 20.188 1 96.06 285 LEU A O 1
ATOM 2203 N N . CYS A 1 286 ? -8.328 5.855 21.938 1 96.19 286 CYS A N 1
ATOM 2204 C CA . CYS A 1 286 ? -7.07 5.52 22.594 1 96.19 286 CYS A CA 1
ATOM 2205 C C . CYS A 1 286 ? -6.355 4.395 21.844 1 96.19 286 CYS A C 1
ATOM 2207 O O . CYS A 1 286 ? -5.133 4.426 21.703 1 96.19 286 CYS A O 1
ATOM 2209 N N . GLY A 1 287 ? -7.102 3.441 21.406 1 96.62 287 GLY A N 1
ATOM 2210 C CA . GLY A 1 287 ? -6.527 2.334 20.656 1 96.62 287 GLY A CA 1
ATOM 2211 C C . GLY A 1 287 ? -5.84 2.771 19.375 1 96.62 287 GLY A C 1
ATOM 2212 O O . GLY A 1 287 ? -4.711 2.359 19.109 1 96.62 287 GLY A O 1
ATOM 2213 N N . ILE A 1 288 ? -6.484 3.6 18.625 1 96.12 288 ILE A N 1
ATOM 2214 C CA . ILE A 1 288 ? -5.902 4.035 17.359 1 96.12 288 ILE A CA 1
ATOM 2215 C C . ILE A 1 288 ? -4.711 4.953 17.625 1 96.12 288 ILE A C 1
ATOM 2217 O O . ILE A 1 288 ? -3.717 4.922 16.891 1 96.12 288 ILE A O 1
ATOM 2221 N N . TYR A 1 289 ? -4.824 5.785 18.656 1 93.44 289 TYR A N 1
ATOM 2222 C CA . TYR A 1 289 ? -3.725 6.668 19.031 1 93.44 289 TYR A CA 1
ATOM 2223 C C . TYR A 1 289 ? -2.471 5.863 19.359 1 93.44 289 TYR A C 1
ATOM 2225 O O . TYR A 1 289 ? -1.389 6.148 18.844 1 93.44 289 TYR A O 1
ATOM 2233 N N . GLN A 1 290 ? -2.613 4.895 20.172 1 93.94 290 GLN A N 1
ATOM 2234 C CA . GLN A 1 290 ? -1.482 4.062 20.562 1 93.94 290 GLN A CA 1
ATOM 2235 C C . GLN A 1 290 ? -0.98 3.221 19.391 1 93.94 290 GLN A C 1
ATOM 2237 O O . GLN A 1 290 ? 0.222 2.984 19.266 1 93.94 290 GLN A O 1
ATOM 2242 N N . SER A 1 291 ? -1.905 2.738 18.562 1 95.12 291 SER A N 1
ATOM 2243 C CA . SER A 1 291 ? -1.511 1.956 17.406 1 95.12 291 SER A CA 1
ATOM 2244 C C . SER A 1 291 ? -0.638 2.775 16.453 1 95.12 291 SER A C 1
ATOM 2246 O O . SER A 1 291 ? 0.363 2.275 15.938 1 95.12 291 SER A O 1
ATOM 2248 N N . LEU A 1 292 ? -0.961 4.031 16.266 1 93.12 292 LEU A N 1
ATOM 2249 C CA . LEU A 1 292 ? -0.246 4.895 15.336 1 93.12 292 LEU A CA 1
ATOM 2250 C C . LEU A 1 292 ? 1.134 5.254 15.875 1 93.12 292 LEU A C 1
ATOM 2252 O O . LEU A 1 292 ? 2.061 5.512 15.109 1 93.12 292 LEU A O 1
ATOM 2256 N N . LYS A 1 293 ? 1.236 5.23 17.156 1 90.88 293 LYS A N 1
ATOM 2257 C CA . LYS A 1 293 ? 2.531 5.504 17.766 1 90.88 293 LYS A CA 1
ATOM 2258 C C . LYS A 1 293 ? 3.537 4.406 17.438 1 90.88 293 LYS A C 1
ATOM 2260 O O . LYS A 1 293 ? 4.746 4.641 17.453 1 90.88 293 LYS A O 1
ATOM 2265 N N . HIS A 1 294 ? 3.051 3.277 17.109 1 93.06 294 HIS A N 1
ATOM 2266 C CA . HIS A 1 294 ? 3.939 2.154 16.844 1 93.06 294 HIS A CA 1
ATOM 2267 C C . HIS A 1 294 ? 4.191 2.002 15.344 1 93.06 294 HIS A C 1
ATOM 2269 O O . HIS A 1 294 ? 4.832 1.04 14.914 1 93.06 294 HIS A O 1
ATOM 2275 N N . VAL A 1 295 ? 3.699 2.895 14.57 1 93.5 295 VAL A N 1
ATOM 2276 C CA . VAL A 1 295 ? 4.016 2.949 13.148 1 93.5 295 VAL A CA 1
ATOM 2277 C C . VAL A 1 295 ? 5.25 3.82 12.93 1 93.5 295 VAL A C 1
ATOM 2279 O O . VAL A 1 295 ? 5.215 5.031 13.164 1 93.5 295 VAL A O 1
ATOM 2282 N N . HIS A 1 296 ? 6.305 3.201 12.555 1 93.06 296 HIS A N 1
ATOM 2283 C CA . HIS A 1 296 ? 7.555 3.918 12.312 1 93.06 296 HIS A CA 1
ATOM 2284 C C . HIS A 1 296 ? 7.801 4.113 10.82 1 93.06 296 HIS A C 1
ATOM 2286 O O . HIS A 1 296 ? 8.297 3.211 10.148 1 93.06 296 HIS A O 1
ATOM 2292 N N . LEU A 1 297 ? 7.492 5.246 10.336 1 91.56 297 LEU A N 1
ATOM 2293 C CA . LEU A 1 297 ? 7.684 5.551 8.922 1 91.56 297 LEU A CA 1
ATOM 2294 C C . LEU A 1 297 ? 9.156 5.836 8.625 1 91.56 297 LEU A C 1
ATOM 2296 O O . LEU A 1 297 ? 9.836 6.488 9.414 1 91.56 297 LEU A O 1
ATOM 2300 N N . GLN A 1 298 ? 9.641 5.328 7.562 1 91.94 298 GLN A N 1
ATOM 2301 C CA . GLN A 1 298 ? 11.047 5.477 7.195 1 91.94 298 GLN A CA 1
ATOM 2302 C C . GLN A 1 298 ? 11.227 6.582 6.156 1 91.94 298 GLN A C 1
ATOM 2304 O O . GLN A 1 298 ? 12.359 6.945 5.82 1 91.94 298 GLN A O 1
ATOM 2309 N N . THR A 1 299 ? 10.18 7.105 5.715 1 90.69 299 THR A N 1
ATOM 2310 C CA . THR A 1 299 ? 10.25 8.156 4.707 1 90.69 299 THR A CA 1
ATOM 2311 C C . THR A 1 299 ? 10.617 9.492 5.344 1 90.69 299 THR A C 1
ATOM 2313 O O . THR A 1 299 ? 10.305 9.734 6.512 1 90.69 299 THR A O 1
ATOM 2316 N N . LEU A 1 300 ? 11.25 10.305 4.57 1 93 300 LEU A N 1
ATOM 2317 C CA . LEU A 1 300 ? 11.703 11.602 5.07 1 93 300 LEU A CA 1
ATOM 2318 C C . LEU A 1 300 ? 10.758 12.711 4.645 1 93 300 LEU A C 1
ATOM 2320 O O . LEU A 1 300 ? 10.375 12.797 3.473 1 93 300 LEU A O 1
ATOM 2324 N N . THR A 1 301 ? 10.281 13.375 5.613 1 92 301 THR A N 1
ATOM 2325 C CA . THR A 1 301 ? 9.523 14.602 5.402 1 92 301 THR A CA 1
ATOM 2326 C C . THR A 1 301 ? 10.281 15.805 5.953 1 92 301 THR A C 1
ATOM 2328 O O . THR A 1 301 ? 11.32 15.648 6.598 1 92 301 THR A O 1
ATOM 2331 N N . LYS A 1 302 ? 9.812 17 5.645 1 92.06 302 LYS A N 1
ATOM 2332 C CA . LYS A 1 302 ? 10.453 18.203 6.156 1 92.06 302 LYS A CA 1
ATOM 2333 C C . LYS A 1 302 ? 10.523 18.188 7.68 1 92.06 302 LYS A C 1
ATOM 2335 O O . LYS A 1 302 ? 11.57 18.469 8.266 1 92.06 302 LYS A O 1
ATOM 2340 N N . ASP A 1 303 ? 9.523 17.844 8.305 1 90.19 303 ASP A N 1
ATOM 2341 C CA . ASP A 1 303 ? 9.453 17.859 9.766 1 90.19 303 ASP A CA 1
ATOM 2342 C C . ASP A 1 303 ? 10.352 16.781 10.359 1 90.19 303 ASP A C 1
ATOM 2344 O O . ASP A 1 303 ? 11.055 17.016 11.344 1 90.19 303 ASP A O 1
ATOM 2348 N N . ARG A 1 304 ? 10.312 15.625 9.797 1 92.06 304 ARG A N 1
ATOM 2349 C CA . ARG A 1 304 ? 11.164 14.547 10.281 1 92.06 304 ARG A CA 1
ATOM 2350 C C . ARG A 1 304 ? 12.641 14.875 10.07 1 92.06 304 ARG A C 1
ATOM 2352 O O . ARG A 1 304 ? 13.469 14.617 10.945 1 92.06 304 ARG A O 1
ATOM 2359 N N . LEU A 1 305 ? 12.852 15.367 8.922 1 94.56 305 LEU A N 1
ATOM 2360 C CA . LEU A 1 305 ? 14.227 15.758 8.625 1 94.56 305 LEU A CA 1
ATOM 2361 C C . LEU A 1 305 ? 14.711 16.812 9.617 1 94.56 305 LEU A C 1
ATOM 2363 O O . LEU A 1 305 ? 15.867 16.781 10.047 1 94.56 305 LEU A O 1
ATOM 2367 N N . GLU A 1 306 ? 13.867 17.703 9.93 1 93.56 306 GLU A N 1
ATOM 2368 C CA . GLU A 1 306 ? 14.227 18.734 10.898 1 93.56 306 GLU A CA 1
ATOM 2369 C C . GLU A 1 306 ? 14.555 18.125 12.258 1 93.56 306 GLU A C 1
ATOM 2371 O O . GLU A 1 306 ? 15.523 18.531 12.906 1 93.56 306 GLU A O 1
ATOM 2376 N N . ILE A 1 307 ? 13.844 17.203 12.688 1 93.06 307 ILE A N 1
ATOM 2377 C CA . ILE A 1 307 ? 14.078 16.531 13.953 1 93.06 307 ILE A CA 1
ATOM 2378 C C . ILE A 1 307 ? 15.414 15.789 13.898 1 93.06 307 ILE A C 1
ATOM 2380 O O . ILE A 1 307 ? 16.203 15.852 14.844 1 93.06 307 ILE A O 1
ATOM 2384 N N . ILE A 1 308 ? 15.633 15.094 12.828 1 95.88 308 ILE A N 1
ATOM 2385 C CA . ILE A 1 308 ? 16.844 14.312 12.641 1 95.88 308 ILE A CA 1
ATOM 2386 C C . ILE A 1 308 ? 18.062 15.234 12.695 1 95.88 308 ILE A C 1
ATOM 2388 O O . ILE A 1 308 ? 19.031 14.961 13.414 1 95.88 308 ILE A O 1
ATOM 2392 N N . LEU A 1 309 ? 17.969 16.344 11.969 1 96 309 LEU A N 1
ATOM 2393 C CA . LEU A 1 309 ? 19.094 17.25 11.883 1 96 309 LEU A CA 1
ATOM 2394 C C . LEU A 1 309 ? 19.328 17.969 13.203 1 96 309 LEU A C 1
ATOM 2396 O O . LEU A 1 309 ? 20.484 18.188 13.609 1 96 309 LEU A O 1
ATOM 2400 N N . ASN A 1 310 ? 18.297 18.328 13.859 1 93.5 310 ASN A N 1
ATOM 2401 C CA . ASN A 1 310 ? 18.422 18.938 15.18 1 93.5 310 ASN A CA 1
ATOM 2402 C C . ASN A 1 310 ? 19.094 17.984 16.172 1 93.5 310 ASN A C 1
ATOM 2404 O O . ASN A 1 310 ? 19.953 18.391 16.953 1 93.5 310 ASN A O 1
ATOM 2408 N N . THR A 1 311 ? 18.703 16.766 16.125 1 94.19 311 THR A N 1
ATOM 2409 C CA . THR A 1 311 ? 19.281 15.758 17 1 94.19 311 THR A CA 1
ATOM 2410 C C . THR A 1 311 ? 20.75 15.516 16.656 1 94.19 311 THR A C 1
ATOM 2412 O O . THR A 1 311 ? 21.578 15.352 17.547 1 94.19 311 THR A O 1
ATOM 2415 N N . TRP A 1 312 ? 21.016 15.508 15.43 1 95.38 312 TRP A N 1
ATOM 2416 C CA . TRP A 1 312 ? 22.391 15.305 14.977 1 95.38 312 TRP A CA 1
ATOM 2417 C C . TRP A 1 312 ? 23.281 16.453 15.438 1 95.38 312 TRP A C 1
ATOM 2419 O O . TRP A 1 312 ? 24.422 16.234 15.859 1 95.38 312 TRP A O 1
ATOM 2429 N N . ILE A 1 313 ? 22.812 17.656 15.367 1 93.38 313 ILE A N 1
ATOM 2430 C CA . ILE A 1 313 ? 23.578 18.844 15.766 1 93.38 313 ILE A CA 1
ATOM 2431 C C . ILE A 1 313 ? 23.797 18.828 17.281 1 93.38 313 ILE A C 1
ATOM 2433 O O . ILE A 1 313 ? 24.875 19.188 17.75 1 93.38 313 ILE A O 1
ATOM 2437 N N . GLN A 1 314 ? 22.844 18.359 17.969 1 91.44 314 GLN A N 1
ATOM 2438 C CA . GLN A 1 314 ? 22.891 18.406 19.422 1 91.44 314 GLN A CA 1
ATOM 2439 C C . GLN A 1 314 ? 23.656 17.203 19.969 1 91.44 314 GLN A C 1
ATOM 2441 O O . GLN A 1 314 ? 24.469 17.344 20.906 1 91.44 314 GLN A O 1
ATOM 2446 N N . CYS A 1 315 ? 23.375 16.016 19.391 1 92.94 315 CYS A N 1
ATOM 2447 C CA . CYS A 1 315 ? 23.875 14.789 20.016 1 92.94 315 CYS A CA 1
ATOM 2448 C C . CYS A 1 315 ? 24.938 14.133 19.141 1 92.94 315 CYS A C 1
ATOM 2450 O O . CYS A 1 315 ? 25.688 13.273 19.625 1 92.94 315 CYS A O 1
ATOM 2452 N N . GLY A 1 316 ? 25.047 14.391 17.859 1 91.38 316 GLY A N 1
ATOM 2453 C CA . GLY A 1 316 ? 26.094 13.875 17 1 91.38 316 GLY A CA 1
ATOM 2454 C C . GLY A 1 316 ? 25.734 12.555 16.344 1 91.38 316 GLY A C 1
ATOM 2455 O O . GLY A 1 316 ? 26.594 11.852 15.828 1 91.38 316 GLY A O 1
ATOM 2456 N N . TYR A 1 317 ? 24.453 12.156 16.531 1 93.25 317 TYR A N 1
ATOM 2457 C CA . TYR A 1 317 ? 24.047 10.922 15.867 1 93.25 317 TYR A CA 1
ATOM 2458 C C . TYR A 1 317 ? 22.688 11.078 15.211 1 93.25 317 TYR A C 1
ATOM 2460 O O . TYR A 1 317 ? 21.922 11.977 15.57 1 93.25 317 TYR A O 1
ATOM 2468 N N . VAL A 1 318 ? 22.438 10.266 14.266 1 95.5 318 VAL A N 1
ATOM 2469 C CA . VAL A 1 318 ? 21.156 10.258 13.57 1 95.5 318 VAL A CA 1
ATOM 2470 C C . VAL A 1 318 ? 20.203 9.281 14.258 1 95.5 318 VAL A C 1
ATOM 2472 O O . VAL A 1 318 ? 20.516 8.102 14.422 1 95.5 318 VAL A O 1
ATOM 2475 N N . PRO A 1 319 ? 19.094 9.789 14.758 1 95.94 319 PRO A N 1
ATOM 2476 C CA . PRO A 1 319 ? 18.125 8.914 15.414 1 95.94 319 PRO A CA 1
ATOM 2477 C C . PRO A 1 319 ? 17.469 7.922 14.453 1 95.94 319 PRO A C 1
ATOM 2479 O O . PRO A 1 319 ? 17.391 8.195 13.25 1 95.94 319 PRO A O 1
ATOM 2482 N N . SER A 1 320 ? 17.062 6.816 14.984 1 94.06 320 SER A N 1
ATOM 2483 C CA . SER A 1 320 ? 16.359 5.805 14.211 1 94.06 320 SER A CA 1
ATOM 2484 C C . SER A 1 320 ? 14.906 6.207 13.977 1 94.06 320 SER A C 1
ATOM 2486 O O . SER A 1 320 ? 14.383 7.094 14.656 1 94.06 320 SER A O 1
ATOM 2488 N N . PRO A 1 321 ? 14.289 5.586 12.984 1 92.38 321 PRO A N 1
ATOM 2489 C CA . PRO A 1 321 ? 12.867 5.875 12.75 1 92.38 321 PRO A CA 1
ATOM 2490 C C . PRO A 1 321 ? 12.008 5.648 13.992 1 92.38 321 PRO A C 1
ATOM 2492 O O . PRO A 1 321 ? 11.062 6.398 14.234 1 92.38 321 PRO A O 1
ATOM 2495 N N . ALA A 1 322 ? 12.328 4.723 14.789 1 92.06 322 ALA A N 1
ATOM 2496 C CA . ALA A 1 322 ? 11.586 4.453 16.016 1 92.06 322 ALA A CA 1
ATOM 2497 C C . ALA A 1 322 ? 11.711 5.609 17 1 92.06 322 ALA A C 1
ATOM 2499 O O . ALA A 1 322 ? 10.727 6.027 17.609 1 92.06 322 ALA A O 1
ATOM 2500 N N . GLU A 1 323 ? 12.859 6.168 17.094 1 92.62 323 GLU A N 1
ATOM 2501 C CA . GLU A 1 323 ? 13.117 7.281 18 1 92.62 323 GLU A CA 1
ATOM 2502 C C . GLU A 1 323 ? 12.406 8.547 17.531 1 92.62 323 GLU A C 1
ATOM 2504 O O . GLU A 1 323 ? 11.836 9.281 18.344 1 92.62 323 GLU A O 1
ATOM 2509 N N . VAL A 1 324 ? 12.469 8.766 16.25 1 92.62 324 VAL A N 1
ATOM 2510 C CA . VAL A 1 324 ? 11.852 9.969 15.711 1 92.62 324 VAL A CA 1
ATOM 2511 C C . VAL A 1 324 ? 10.336 9.891 15.844 1 92.62 324 VAL A C 1
ATOM 2513 O O . VAL A 1 324 ? 9.664 10.898 16.078 1 92.62 324 VAL A O 1
ATOM 2516 N N . SER A 1 325 ? 9.805 8.68 15.641 1 89.62 325 SER A N 1
ATOM 2517 C CA . SER A 1 325 ? 8.359 8.484 15.758 1 89.62 325 SER A CA 1
ATOM 2518 C C . SER A 1 325 ? 7.859 8.875 17.141 1 89.62 325 SER A C 1
ATOM 2520 O O . SER A 1 325 ? 6.75 9.398 17.281 1 89.62 325 SER A O 1
ATOM 2522 N N . LYS A 1 326 ? 8.625 8.68 18.172 1 87.06 326 LYS A N 1
ATOM 2523 C CA . LYS A 1 326 ? 8.258 9.055 19.531 1 87.06 326 LYS A CA 1
ATOM 2524 C C . LYS A 1 326 ? 8.273 10.57 19.703 1 87.06 326 LYS A C 1
ATOM 2526 O O . LYS A 1 326 ? 7.477 11.117 20.469 1 87.06 326 LYS A O 1
ATOM 2531 N N . LEU A 1 327 ? 9.109 11.164 18.922 1 85.75 327 LEU A N 1
ATOM 2532 C CA . LEU A 1 327 ? 9.25 12.609 19.016 1 85.75 327 LEU A CA 1
ATOM 2533 C C . LEU A 1 327 ? 8.203 13.32 18.172 1 85.75 327 LEU A C 1
ATOM 2535 O O . LEU A 1 327 ? 7.758 14.422 18.516 1 85.75 327 LEU A O 1
ATOM 2539 N N . GLU A 1 328 ? 7.828 12.617 17 1 82.56 328 GLU A N 1
ATOM 2540 C CA . GLU A 1 328 ? 6.871 13.203 16.062 1 82.56 328 GLU A CA 1
ATOM 2541 C C . GLU A 1 328 ? 5.461 13.195 16.641 1 82.56 328 GLU A C 1
ATOM 2543 O O . GLU A 1 328 ? 4.969 12.156 17.078 1 82.56 328 GLU A O 1
ATOM 2548 N N . GLY A 1 329 ? 5.074 13.82 17.641 1 72 329 GLY A N 1
ATOM 2549 C CA . GLY A 1 329 ? 3.758 13.852 18.25 1 72 329 GLY A CA 1
ATOM 2550 C C . GLY A 1 329 ? 2.625 13.766 17.25 1 72 329 GLY A C 1
ATOM 2551 O O . GLY A 1 329 ? 2.814 14.07 16.062 1 72 329 GLY A O 1
ATOM 2552 N N . ILE A 1 330 ? 1.587 13 17.469 1 68.44 330 ILE A N 1
ATOM 2553 C CA . ILE A 1 330 ? 0.348 12.891 16.703 1 68.44 330 ILE A CA 1
ATOM 2554 C C . ILE A 1 330 ? -0.643 13.953 17.172 1 68.44 330 ILE A C 1
ATOM 2556 O O . ILE A 1 330 ? -1.812 13.938 16.781 1 68.44 330 ILE A O 1
ATOM 2560 N N . ASN A 1 331 ? -0.15 14.922 17.812 1 62.09 331 ASN A N 1
ATOM 2561 C CA . ASN A 1 331 ? -1.094 15.789 18.516 1 62.09 331 ASN A CA 1
ATOM 2562 C C . ASN A 1 331 ? -1.849 16.688 17.531 1 62.09 331 ASN A C 1
ATOM 2564 O O . ASN A 1 331 ? -1.235 17.391 16.719 1 62.09 331 ASN A O 1
ATOM 2568 N N . LEU A 1 332 ? -3.104 16.312 17.328 1 59.38 332 LEU A N 1
ATOM 2569 C CA . LEU A 1 332 ? -4.027 17.125 16.547 1 59.38 332 LEU A CA 1
ATOM 2570 C C . LEU A 1 332 ? -3.938 18.594 16.938 1 59.38 332 LEU A C 1
ATOM 2572 O O . LEU A 1 332 ? -4.129 19.484 16.109 1 59.38 332 LEU A O 1
ATOM 2576 N N . PHE A 1 333 ? -3.867 18.766 18.344 1 51.12 333 PHE A N 1
ATOM 2577 C CA . PHE A 1 333 ? -3.961 20.109 18.906 1 51.12 333 PHE A CA 1
ATOM 2578 C C . PHE A 1 333 ? -2.582 20.75 19.031 1 51.12 333 PHE A C 1
ATOM 2580 O O . PHE A 1 333 ? -2.453 21.891 19.484 1 51.12 333 PHE A O 1
ATOM 2587 N N . GLU A 1 334 ? -1.78 19.828 19.094 1 49.5 334 GLU A N 1
ATOM 2588 C CA . GLU A 1 334 ? -0.49 20.453 19.359 1 49.5 334 GLU A CA 1
ATOM 2589 C C . GLU A 1 334 ? -0.185 21.531 18.312 1 49.5 334 GLU A C 1
ATOM 2591 O O . GLU A 1 334 ? -0.152 21.234 17.109 1 49.5 334 GLU A O 1
ATOM 2596 N N . ASN A 1 335 ? -0.85 22.422 18.453 1 41.53 335 ASN A N 1
ATOM 2597 C CA . ASN A 1 335 ? -0.287 23.656 17.906 1 41.53 335 ASN A CA 1
ATOM 2598 C C . ASN A 1 335 ? 1.218 23.531 17.688 1 41.53 335 ASN A C 1
ATOM 2600 O O . ASN A 1 335 ? 1.958 23.156 18.594 1 41.53 335 ASN A O 1
ATOM 2604 N N . THR A 1 336 ? 1.658 22.797 16.578 1 45.09 336 THR A N 1
ATOM 2605 C CA . THR A 1 336 ? 3.078 23.047 16.359 1 45.09 336 THR A CA 1
ATOM 2606 C C . THR A 1 336 ? 3.588 24.094 17.359 1 45.09 336 THR A C 1
ATOM 2608 O O . THR A 1 336 ? 3.229 25.266 17.266 1 45.09 336 THR A O 1
ATOM 2611 N N . GLY A 1 337 ? 3.227 23.938 18.531 1 42.25 337 GLY A N 1
ATOM 2612 C CA . GLY A 1 337 ? 3.727 24.875 19.531 1 42.25 337 GLY A CA 1
ATOM 2613 C C . GLY A 1 337 ? 4.934 25.656 19.047 1 42.25 337 GLY A C 1
ATOM 2614 O O . GLY A 1 337 ? 6.047 25.141 19.016 1 42.25 337 GLY A O 1
ATOM 2615 N N . ARG A 1 338 ? 4.637 26.344 18.109 1 49.28 338 ARG A N 1
ATOM 2616 C CA . ARG A 1 338 ? 5.336 27.609 17.922 1 49.28 338 ARG A CA 1
ATOM 2617 C C . ARG A 1 338 ? 5.668 28.266 19.25 1 49.28 338 ARG A C 1
ATOM 2619 O O . ARG A 1 338 ? 4.848 29 19.812 1 49.28 338 ARG A O 1
ATOM 2626 N N . LYS A 1 339 ? 6.227 27.516 20.062 1 50.06 339 LYS A N 1
ATOM 2627 C CA . LYS A 1 339 ? 6.742 28.203 21.234 1 50.06 339 LYS A CA 1
ATOM 2628 C C . LYS A 1 339 ? 7.336 29.562 20.844 1 50.06 339 LYS A C 1
ATOM 2630 O O . LYS A 1 339 ? 8.039 29.672 19.828 1 50.06 339 LYS A O 1
ATOM 2635 N N . LYS A 1 340 ? 6.762 30.438 21.453 1 49.19 340 LYS A N 1
ATOM 2636 C CA . LYS A 1 340 ? 7.352 31.781 21.422 1 49.19 340 LYS A CA 1
ATOM 2637 C C . LYS A 1 340 ? 8.867 31.703 21.531 1 49.19 340 LYS A C 1
ATOM 2639 O O . LYS A 1 340 ? 9.398 31.078 22.453 1 49.19 340 LYS A O 1
ATOM 2644 N N . GLY A 1 341 ? 9.555 31.828 20.391 1 57.97 341 GLY A N 1
ATOM 2645 C CA . GLY A 1 341 ? 11 31.953 20.406 1 57.97 341 GLY A CA 1
ATOM 2646 C C . GLY A 1 341 ? 11.703 30.828 19.672 1 57.97 341 GLY A C 1
ATOM 2647 O O . GLY A 1 341 ? 12.938 30.766 19.641 1 57.97 341 GLY A O 1
ATOM 2648 N N . SER A 1 342 ? 10.961 29.781 19 1 71.56 342 SER A N 1
ATOM 2649 C CA . SER A 1 342 ? 11.672 28.609 18.484 1 71.56 342 SER A CA 1
ATOM 2650 C C . SER A 1 342 ? 12.008 28.766 17.016 1 71.56 342 SER A C 1
ATOM 2652 O O . SER A 1 342 ? 12.711 27.922 16.438 1 71.56 342 SER A O 1
ATOM 2654 N N . TRP A 1 343 ? 11.945 29.828 16.328 1 80.44 343 TRP A N 1
ATOM 2655 C CA . TRP A 1 343 ? 12.273 30.109 14.945 1 80.44 343 TRP A CA 1
ATOM 2656 C C . TRP A 1 343 ? 11.977 28.906 14.055 1 80.44 343 TRP A C 1
ATOM 2658 O O . TRP A 1 343 ? 12.891 28.219 13.594 1 80.44 343 TRP A O 1
ATOM 2668 N N . PRO A 1 344 ? 10.688 28.641 13.82 1 87.62 344 PRO A N 1
ATOM 2669 C CA . PRO A 1 344 ? 10.367 27.5 12.953 1 87.62 344 PRO A CA 1
ATOM 2670 C C . PRO A 1 344 ? 10.898 27.672 11.531 1 87.62 344 PRO A C 1
ATOM 2672 O O . PRO A 1 344 ? 10.945 28.797 11.023 1 87.62 344 PRO A O 1
ATOM 2675 N N . ILE A 1 345 ? 11.344 26.609 10.992 1 91.69 345 ILE A N 1
ATOM 2676 C CA . ILE A 1 345 ? 11.859 26.609 9.625 1 91.69 345 ILE A CA 1
ATOM 2677 C C . ILE A 1 345 ? 10.75 26.203 8.656 1 91.69 345 ILE A C 1
ATOM 2679 O O . ILE A 1 345 ? 10.086 25.188 8.852 1 91.69 345 ILE A O 1
ATOM 2683 N N . ARG A 1 346 ? 10.57 27.031 7.746 1 90.69 346 ARG A N 1
ATOM 2684 C CA . ARG A 1 346 ? 9.586 26.75 6.707 1 90.69 346 ARG A CA 1
ATOM 2685 C C . ARG A 1 346 ? 10.242 26.672 5.332 1 90.69 346 ARG A C 1
ATOM 2687 O O . ARG A 1 346 ? 11.109 27.484 5.012 1 90.69 346 ARG A O 1
ATOM 2694 N N . ILE A 1 347 ? 9.859 25.578 4.582 1 91.25 347 ILE A N 1
ATOM 2695 C CA . ILE A 1 347 ? 10.297 25.5 3.191 1 91.25 347 ILE A CA 1
ATOM 2696 C C . ILE A 1 347 ? 9.227 26.094 2.279 1 91.25 347 ILE A C 1
ATOM 2698 O O . ILE A 1 347 ? 8.039 25.781 2.426 1 91.25 347 ILE A O 1
ATOM 2702 N N . GLY A 1 348 ? 9.586 26.922 1.495 1 87.56 348 GLY A N 1
ATOM 2703 C CA . GLY A 1 348 ? 8.625 27.516 0.579 1 87.56 348 GLY A CA 1
ATOM 2704 C C . GLY A 1 348 ? 9.133 28.766 -0.095 1 87.56 348 GLY A C 1
ATOM 2705 O O . GLY A 1 348 ? 10.328 28.891 -0.385 1 87.56 348 GLY A O 1
ATOM 2706 N N . CYS A 1 349 ? 8.188 29.531 -0.462 1 79.94 349 CYS A N 1
ATOM 2707 C CA . CYS A 1 349 ? 8.531 30.797 -1.104 1 79.94 349 CYS A CA 1
ATOM 2708 C C . CYS A 1 349 ? 8.102 31.984 -0.253 1 79.94 349 CYS A C 1
ATOM 2710 O O . CYS A 1 349 ? 7.301 31.828 0.673 1 79.94 349 CYS A O 1
ATOM 2712 N N . LEU A 1 350 ? 8.781 33.062 -0.569 1 75.12 350 LEU A N 1
ATOM 2713 C CA . LEU A 1 350 ? 8.484 34.281 0.169 1 75.12 350 LEU A CA 1
ATOM 2714 C C . LEU A 1 350 ? 7.051 34.75 -0.099 1 75.12 350 LEU A C 1
ATOM 2716 O O . LEU A 1 350 ? 6.578 34.688 -1.236 1 75.12 350 LEU A O 1
ATOM 2720 N N . ASP A 1 351 ? 6.367 34.875 1.045 1 66.5 351 ASP A N 1
ATOM 2721 C CA . ASP A 1 351 ? 4.996 35.375 0.944 1 66.5 351 ASP A CA 1
ATOM 2722 C C . ASP A 1 351 ? 4.965 36.875 0.687 1 66.5 351 ASP A C 1
ATOM 2724 O O . ASP A 1 351 ? 5.477 37.656 1.491 1 66.5 351 ASP A O 1
ATOM 2728 N N . PRO A 1 352 ? 4.512 37.25 -0.402 1 60.38 352 PRO A N 1
ATOM 2729 C CA . PRO A 1 352 ? 4.512 38.656 -0.724 1 60.38 352 PRO A CA 1
ATOM 2730 C C . PRO A 1 352 ? 3.65 39.5 0.232 1 60.38 352 PRO A C 1
ATOM 2732 O O . PRO A 1 352 ? 3.832 40.688 0.344 1 60.38 352 PRO A O 1
ATOM 2735 N N . LYS A 1 353 ? 2.625 38.75 0.783 1 60.69 353 LYS A N 1
ATOM 2736 C CA . LYS A 1 353 ? 1.733 39.531 1.654 1 60.69 353 LYS A CA 1
ATOM 2737 C C . LYS A 1 353 ? 2.436 39.906 2.951 1 60.69 353 LYS A C 1
ATOM 2739 O O . LYS A 1 353 ? 1.959 40.781 3.682 1 60.69 353 LYS A O 1
ATOM 2744 N N . ARG A 1 354 ? 3.59 39.344 3.035 1 60.69 354 ARG A N 1
ATOM 2745 C CA . ARG A 1 354 ? 4.309 39.594 4.281 1 60.69 354 ARG A CA 1
ATOM 2746 C C . ARG A 1 354 ? 5.453 40.562 4.07 1 60.69 354 ARG A C 1
ATOM 2748 O O . ARG A 1 354 ? 5.953 40.719 2.951 1 60.69 354 ARG A O 1
ATOM 2755 N N . GLN A 1 355 ? 5.66 41.469 5.066 1 59.47 355 GLN A N 1
ATOM 2756 C CA . GLN A 1 355 ? 6.805 42.375 5.004 1 59.47 355 GLN A CA 1
ATOM 2757 C C . GLN A 1 355 ? 8.109 41.594 4.867 1 59.47 355 GLN A C 1
ATOM 2759 O O . GLN A 1 355 ? 8.391 40.688 5.66 1 59.47 355 GLN A O 1
ATOM 2764 N N . ILE A 1 356 ? 8.68 41.75 3.705 1 65.38 356 ILE A N 1
ATOM 2765 C CA . ILE A 1 356 ? 9.969 41.094 3.492 1 65.38 356 ILE A CA 1
ATOM 2766 C C . ILE A 1 356 ? 11.078 41.969 4.094 1 65.38 356 ILE A C 1
ATOM 2768 O O . ILE A 1 356 ? 11.281 43.125 3.686 1 65.38 356 ILE A O 1
ATOM 2772 N N . PRO A 1 357 ? 11.695 41.438 5.074 1 70.38 357 PRO A N 1
ATOM 2773 C CA . PRO A 1 357 ? 12.805 42.188 5.656 1 70.38 357 PRO A CA 1
ATOM 2774 C C . PRO A 1 357 ? 13.883 42.531 4.633 1 70.38 357 PRO A C 1
ATOM 2776 O O . PRO A 1 357 ? 14.047 41.844 3.637 1 70.38 357 PRO A O 1
ATOM 2779 N N . LEU A 1 358 ? 14.516 43.656 4.758 1 69.06 358 LEU A N 1
ATOM 2780 C CA . LEU A 1 358 ? 15.578 44.156 3.873 1 69.06 358 LEU A CA 1
ATOM 2781 C C . LEU A 1 358 ? 16.688 43.094 3.738 1 69.06 358 LEU A C 1
ATOM 2783 O O . LEU A 1 358 ? 17.266 42.938 2.662 1 69.06 358 LEU A O 1
ATOM 2787 N N . LEU A 1 359 ? 16.891 42.375 4.777 1 74.88 359 LEU A N 1
ATOM 2788 C CA . LEU A 1 359 ? 17.922 41.344 4.77 1 74.88 359 LEU A CA 1
ATOM 2789 C C . LEU A 1 359 ? 17.594 40.25 3.756 1 74.88 359 LEU A C 1
ATOM 2791 O O . LEU A 1 359 ? 18.484 39.719 3.098 1 74.88 359 LEU A O 1
ATOM 2795 N N . SER A 1 360 ? 16.391 39.969 3.648 1 75.5 360 SER A N 1
ATOM 2796 C CA . SER A 1 360 ? 15.945 38.938 2.709 1 75.5 360 SER A CA 1
ATOM 2797 C C . SER A 1 360 ? 16.109 39.406 1.266 1 75.5 360 SER A C 1
ATOM 2799 O O . SER A 1 360 ? 16.484 38.625 0.394 1 75.5 360 SER A O 1
ATOM 2801 N N . THR A 1 361 ? 15.852 40.656 1.086 1 69.94 361 THR A N 1
ATOM 2802 C CA . THR A 1 361 ? 16.016 41.219 -0.254 1 69.94 361 THR A CA 1
ATOM 2803 C C . THR A 1 361 ? 17.484 41.219 -0.656 1 69.94 361 THR A C 1
ATOM 2805 O O . THR A 1 361 ? 17.828 40.906 -1.801 1 69.94 361 THR A O 1
ATOM 2808 N N . LEU A 1 362 ? 18.25 41.5 0.295 1 71 362 LEU A N 1
ATOM 2809 C CA . LEU A 1 362 ? 19.688 41.531 0.037 1 71 362 LEU A CA 1
ATOM 2810 C C . LEU A 1 362 ? 20.203 40.125 -0.271 1 71 362 LEU A C 1
ATOM 2812 O O . LEU A 1 362 ? 21.047 39.969 -1.149 1 71 362 LEU A O 1
ATOM 2816 N N . THR A 1 363 ? 19.719 39.188 0.439 1 78.25 363 THR A N 1
ATOM 2817 C CA . THR A 1 363 ? 20.109 37.812 0.217 1 78.25 363 THR A CA 1
ATOM 2818 C C . THR A 1 363 ? 19.688 37.344 -1.174 1 78.25 363 THR A C 1
ATOM 2820 O O . THR A 1 363 ? 20.453 36.656 -1.862 1 78.25 363 THR A O 1
ATOM 2823 N N . MET A 1 364 ? 18.578 37.719 -1.61 1 75.5 364 MET A N 1
ATOM 2824 C CA . MET A 1 364 ? 18.031 37.281 -2.898 1 75.5 364 MET A CA 1
ATOM 2825 C C . MET A 1 364 ? 18.844 37.906 -4.047 1 75.5 364 MET A C 1
ATOM 2827 O O . MET A 1 364 ? 19.016 37.25 -5.09 1 75.5 364 MET A O 1
ATOM 2831 N N . THR A 1 365 ? 19.281 39.062 -3.777 1 68.12 365 THR A N 1
ATOM 2832 C CA . THR A 1 365 ? 20.016 39.75 -4.828 1 68.12 365 THR A CA 1
ATOM 2833 C C . THR A 1 365 ? 21.453 39.25 -4.902 1 68.12 365 THR A C 1
ATOM 2835 O O . THR A 1 365 ? 22.109 39.375 -5.938 1 68.12 365 THR A O 1
ATOM 2838 N N . SER A 1 366 ? 21.938 38.656 -3.846 1 72.25 366 SER A N 1
ATOM 2839 C CA . SER A 1 366 ? 23.312 38.156 -3.805 1 72.25 366 SER A CA 1
ATOM 2840 C C . SER A 1 366 ? 23.391 36.688 -4.246 1 72.25 366 SER A C 1
ATOM 2842 O O . SER A 1 366 ? 24.484 36.125 -4.293 1 72.25 366 SER A O 1
ATOM 2844 N N . LEU A 1 367 ? 22.297 36.156 -4.664 1 77.31 367 LEU A N 1
ATOM 2845 C CA . LEU A 1 367 ? 22.266 34.75 -5.016 1 77.31 367 LEU A CA 1
ATOM 2846 C C . LEU A 1 367 ? 22.984 34.5 -6.34 1 77.31 367 LEU A C 1
ATOM 2848 O O . LEU A 1 367 ? 22.828 35.281 -7.285 1 77.31 367 LEU A O 1
ATOM 2852 N N . ARG A 1 368 ? 23.844 33.5 -6.254 1 69.25 368 ARG A N 1
ATOM 2853 C CA . ARG A 1 368 ? 24.562 33.062 -7.457 1 69.25 368 ARG A CA 1
ATOM 2854 C C . ARG A 1 368 ? 23.812 31.906 -8.141 1 69.25 368 ARG A C 1
ATOM 2856 O O . ARG A 1 368 ? 22.984 31.234 -7.523 1 69.25 368 ARG A O 1
ATOM 2863 N N . ALA A 1 369 ? 24.047 31.703 -9.391 1 68.94 369 ALA A N 1
ATOM 2864 C CA . ALA A 1 369 ? 23.391 30.703 -10.227 1 68.94 369 ALA A CA 1
ATOM 2865 C C . ALA A 1 369 ? 23.688 29.281 -9.727 1 68.94 369 ALA A C 1
ATOM 2867 O O . ALA A 1 369 ? 22.875 28.375 -9.938 1 68.94 369 ALA A O 1
ATOM 2868 N N . LYS A 1 370 ? 24.703 29.141 -8.945 1 75.06 370 LYS A N 1
ATOM 2869 C CA . LYS A 1 370 ? 25.078 27.797 -8.547 1 75.06 370 LYS A CA 1
ATOM 2870 C C . LYS A 1 370 ? 24.406 27.391 -7.246 1 75.06 370 LYS A C 1
ATOM 2872 O O . LYS A 1 370 ? 24.453 26.219 -6.855 1 75.06 370 LYS A O 1
ATOM 2877 N N . GLU A 1 371 ? 23.734 28.375 -6.758 1 82.75 371 GLU A N 1
ATOM 2878 C CA . GLU A 1 371 ? 23.109 28.062 -5.473 1 82.75 371 GLU A CA 1
ATOM 2879 C C . GLU A 1 371 ? 21.688 27.531 -5.656 1 82.75 371 GLU A C 1
ATOM 2881 O O . GLU A 1 371 ? 20.891 28.125 -6.367 1 82.75 371 GLU A O 1
ATOM 2886 N N . TYR A 1 372 ? 21.453 26.359 -4.977 1 87.56 372 TYR A N 1
ATOM 2887 C CA . TYR A 1 372 ? 20.156 25.719 -5.141 1 87.56 372 TYR A CA 1
ATOM 2888 C C . TYR A 1 372 ? 19.219 26.078 -3.994 1 87.56 372 TYR A C 1
ATOM 2890 O O . TYR A 1 372 ? 18.031 25.766 -4.039 1 87.56 372 TYR A O 1
ATOM 2898 N N . CYS A 1 373 ? 19.781 26.703 -2.986 1 89.81 373 CYS A N 1
ATOM 2899 C CA . CYS A 1 373 ? 18.938 27.062 -1.854 1 89.81 373 CYS A CA 1
ATOM 2900 C C . CYS A 1 373 ? 19.375 28.406 -1.265 1 89.81 373 CYS A C 1
ATOM 2902 O O . CYS A 1 373 ? 20.547 28.797 -1.384 1 89.81 373 CYS A O 1
ATOM 2904 N N . PHE A 1 374 ? 18.469 29.125 -0.75 1 88.44 374 PHE A N 1
ATOM 2905 C CA . PHE A 1 374 ? 18.828 30.297 0.039 1 88.44 374 PHE A CA 1
ATOM 2906 C C . PHE A 1 374 ? 17.922 30.422 1.261 1 88.44 374 PHE A C 1
ATOM 2908 O O . PHE A 1 374 ? 16.828 29.875 1.288 1 88.44 374 PHE A O 1
ATOM 2915 N N . ILE A 1 375 ? 18.422 31.062 2.289 1 91.31 375 ILE A N 1
ATOM 2916 C CA . ILE A 1 375 ? 17.75 31.172 3.578 1 91.31 375 ILE A CA 1
ATOM 2917 C C . ILE A 1 375 ? 17.422 32.625 3.861 1 91.31 375 ILE A C 1
ATOM 2919 O O . ILE A 1 375 ? 18.234 33.531 3.633 1 91.31 375 ILE A O 1
ATOM 2923 N N . CYS A 1 376 ? 16.188 32.844 4.293 1 86.56 376 CYS A N 1
ATOM 2924 C CA . CYS A 1 376 ? 15.734 34.188 4.688 1 86.56 376 CYS A CA 1
ATOM 2925 C C . CYS A 1 376 ? 14.992 34.125 6.02 1 86.56 376 CYS A C 1
ATOM 2927 O O . CYS A 1 376 ? 14.531 33.062 6.441 1 86.56 376 CYS A O 1
ATOM 2929 N N . LEU A 1 377 ? 15.055 35.281 6.648 1 83.06 377 LEU A N 1
ATOM 2930 C CA . LEU A 1 377 ? 14.258 35.406 7.863 1 83.06 377 LEU A CA 1
ATOM 2931 C C . LEU A 1 377 ? 12.875 35.969 7.551 1 83.06 377 LEU A C 1
ATOM 2933 O O . LEU A 1 377 ? 12.719 36.781 6.621 1 83.06 377 LEU A O 1
ATOM 2937 N N . GLU A 1 378 ? 11.906 35.344 8.18 1 79.88 378 GLU A N 1
ATOM 2938 C CA . GLU A 1 378 ? 10.547 35.844 7.922 1 79.88 378 GLU A CA 1
ATOM 2939 C C . GLU A 1 378 ? 9.812 36.125 9.227 1 79.88 378 GLU A C 1
ATOM 2941 O O . GLU A 1 378 ? 10.148 35.562 10.273 1 79.88 378 GLU A O 1
ATOM 2946 N N . SER A 1 379 ? 8.969 37.156 9.203 1 71.88 379 SER A N 1
ATOM 2947 C CA . SER A 1 379 ? 8.086 37.469 10.32 1 71.88 379 SER A CA 1
ATOM 2948 C C . SER A 1 379 ? 6.629 37.188 9.977 1 71.88 379 SER A C 1
ATOM 2950 O O . SER A 1 379 ? 6.191 37.406 8.852 1 71.88 379 SER A O 1
ATOM 2952 N N . HIS A 1 380 ? 6.055 36.156 10.828 1 63.06 380 HIS A N 1
ATOM 2953 C CA . HIS A 1 380 ? 4.668 35.719 10.641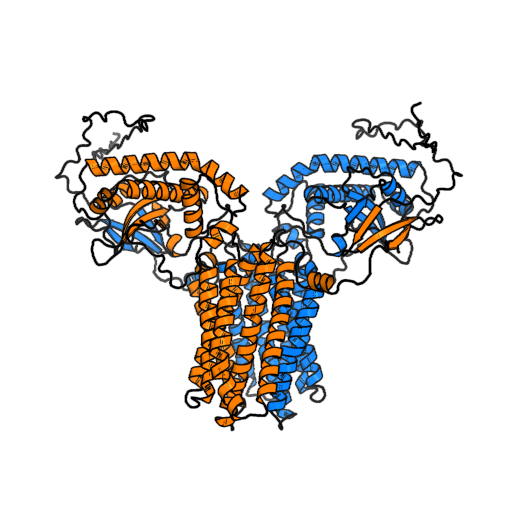 1 63.06 380 HIS A CA 1
ATOM 2954 C C . HIS A 1 380 ? 3.744 36.438 11.625 1 63.06 380 HIS A C 1
ATOM 2956 O O . HIS A 1 380 ? 4.078 36.562 12.805 1 63.06 380 HIS A O 1
ATOM 2962 N N . GLY A 1 381 ? 2.736 37.469 11.305 1 53.78 381 GLY A N 1
ATOM 2963 C CA . GLY A 1 381 ? 1.718 37.969 12.219 1 53.78 381 GLY A CA 1
ATOM 2964 C C . GLY A 1 381 ? 1.279 39.375 11.922 1 53.78 381 GLY A C 1
ATOM 2965 O O . GLY A 1 381 ? 1.962 40.094 11.195 1 53.78 381 GLY A O 1
ATOM 2966 N N . LEU A 1 382 ? 0.018 39.625 11.961 1 50.78 382 LEU A N 1
ATOM 2967 C CA . LEU A 1 382 ? -0.589 40.969 11.914 1 50.78 382 LEU A CA 1
ATOM 2968 C C . LEU A 1 382 ? 0.126 41.906 12.859 1 50.78 382 LEU A C 1
ATOM 2970 O O . LEU A 1 382 ? 0.182 43.125 12.602 1 50.78 382 LEU A O 1
ATOM 2974 N N . ARG A 1 383 ? 0.385 41.406 14.125 1 49.78 383 ARG A N 1
ATOM 2975 C CA . ARG A 1 383 ? 1.102 42.25 15.078 1 49.78 383 ARG A CA 1
ATOM 2976 C C . ARG A 1 383 ? 2.604 41.969 15.023 1 49.78 383 ARG A C 1
ATOM 2978 O O . ARG A 1 383 ? 3.033 40.844 14.875 1 49.78 383 ARG A O 1
ATOM 2985 N N . LYS A 1 384 ? 3.449 42.969 14.789 1 50.81 384 LYS A N 1
ATOM 2986 C CA . LYS A 1 384 ? 4.875 43.125 14.508 1 50.81 384 LYS A CA 1
ATOM 2987 C C . LYS A 1 384 ? 5.672 41.938 15.062 1 50.81 384 LYS A C 1
ATOM 2989 O O . LYS A 1 384 ? 6.582 41.438 14.406 1 50.81 384 LYS A O 1
ATOM 2994 N N . SER A 1 385 ? 5.664 41.594 16.406 1 51.16 385 SER A N 1
ATOM 2995 C CA . SER A 1 385 ? 6.719 41.031 17.234 1 51.16 385 SER A CA 1
ATOM 2996 C C . SER A 1 385 ? 6.527 39.531 17.391 1 51.16 385 SER A C 1
ATOM 2998 O O . SER A 1 385 ? 7.395 38.844 17.938 1 51.16 385 SER A O 1
ATOM 3000 N N . GLU A 1 386 ? 5.414 38.781 16.953 1 57.72 386 GLU A N 1
ATOM 3001 C CA . GLU A 1 386 ? 5.191 37.594 17.781 1 57.72 386 GLU A CA 1
ATOM 3002 C C . GLU A 1 386 ? 5.625 36.312 17.047 1 57.72 386 GLU A C 1
ATOM 3004 O O . GLU A 1 386 ? 6.059 35.344 17.672 1 57.72 386 GLU A O 1
ATOM 3009 N N . HIS A 1 387 ? 5.711 36.281 15.641 1 70.88 387 HIS A N 1
ATOM 3010 C CA . HIS A 1 387 ? 6.09 34.969 15.172 1 70.88 387 HIS A CA 1
ATOM 3011 C C . HIS A 1 387 ? 7.184 35.031 14.109 1 70.88 387 HIS A C 1
ATOM 3013 O O . HIS A 1 387 ? 6.938 35.5 12.992 1 70.88 387 HIS A O 1
ATOM 3019 N N . LEU A 1 388 ? 8.461 35 14.609 1 79.19 388 LEU A N 1
ATOM 3020 C CA . LEU A 1 388 ? 9.625 35 13.727 1 79.19 388 LEU A CA 1
ATOM 3021 C C . LEU A 1 388 ? 9.953 33.562 13.289 1 79.19 388 LEU A C 1
ATOM 3023 O O . LEU A 1 388 ? 9.68 32.625 14.016 1 79.19 388 LEU A O 1
ATOM 3027 N N . GLY A 1 389 ? 10.344 33.531 11.984 1 85.88 389 GLY A N 1
ATOM 3028 C CA . GLY A 1 389 ? 10.695 32.219 11.445 1 85.88 389 GLY A CA 1
ATOM 3029 C C . GLY A 1 389 ? 11.781 32.281 10.391 1 85.88 389 GLY A C 1
ATOM 3030 O O . GLY A 1 389 ? 12.273 33.344 10.055 1 85.88 389 GLY A O 1
ATOM 3031 N N . ILE A 1 390 ? 12.273 31.125 10.023 1 89.81 390 ILE A N 1
ATOM 3032 C CA . ILE A 1 390 ? 13.297 30.969 8.992 1 89.81 390 ILE A CA 1
ATOM 3033 C C . ILE A 1 390 ? 12.672 30.359 7.738 1 89.81 390 ILE A C 1
ATOM 3035 O O . ILE A 1 390 ? 11.938 29.375 7.828 1 89.81 390 ILE A O 1
ATOM 3039 N N . LEU A 1 391 ? 12.938 30.984 6.637 1 91.06 391 LEU A N 1
ATOM 3040 C CA . LEU A 1 391 ? 12.422 30.484 5.363 1 91.06 391 LEU A CA 1
ATOM 3041 C C . LEU A 1 391 ? 13.547 29.891 4.516 1 91.06 391 LEU A C 1
ATOM 3043 O O . LEU A 1 391 ? 14.594 30.531 4.344 1 91.06 391 LEU A O 1
ATOM 3047 N N . LEU A 1 392 ? 13.352 28.703 4.117 1 93.88 392 LEU A N 1
ATOM 3048 C CA . LEU A 1 392 ? 14.25 28.031 3.176 1 93.88 392 LEU A CA 1
ATOM 3049 C C . LEU A 1 392 ? 13.617 27.938 1.793 1 93.88 392 LEU A C 1
ATOM 3051 O O . LEU A 1 392 ? 12.594 27.281 1.621 1 93.88 392 LEU A O 1
ATOM 3055 N N . ALA A 1 393 ? 14.211 28.578 0.84 1 91.75 393 ALA A N 1
ATOM 3056 C CA . ALA A 1 393 ? 13.711 28.547 -0.532 1 91.75 393 ALA A CA 1
ATOM 3057 C C . ALA A 1 393 ? 14.586 27.656 -1.412 1 91.75 393 ALA A C 1
ATOM 3059 O O . ALA A 1 393 ? 15.812 27.734 -1.348 1 91.75 393 ALA A O 1
ATOM 3060 N N . LEU A 1 394 ? 13.898 26.875 -2.191 1 92.69 394 LEU A N 1
ATOM 3061 C CA . LEU A 1 394 ? 14.602 25.906 -3.041 1 92.69 394 LEU A CA 1
ATOM 3062 C C . LEU A 1 394 ? 14.477 26.297 -4.512 1 92.69 394 LEU A C 1
ATOM 3064 O O . LEU A 1 394 ? 13.43 26.797 -4.941 1 92.69 394 LEU A O 1
ATOM 3068 N N . ARG A 1 395 ? 15.516 26 -5.203 1 89.5 395 ARG A N 1
ATOM 3069 C CA . ARG A 1 395 ? 15.539 26.281 -6.633 1 89.5 395 ARG A CA 1
ATOM 3070 C C . ARG A 1 395 ? 15.008 25.109 -7.438 1 89.5 395 ARG A C 1
ATOM 3072 O O . ARG A 1 395 ? 14.992 23.969 -6.949 1 89.5 395 ARG A O 1
ATOM 3079 N N . GLU A 1 396 ? 14.617 25.469 -8.664 1 86.88 396 GLU A N 1
ATOM 3080 C CA . GLU A 1 396 ? 14.203 24.406 -9.578 1 86.88 396 GLU A CA 1
ATOM 3081 C C . GLU A 1 396 ? 15.383 23.516 -9.945 1 86.88 396 GLU A C 1
ATOM 3083 O O . GLU A 1 396 ? 16.469 24 -10.273 1 86.88 396 GLU A O 1
ATOM 3088 N N . GLY A 1 397 ? 15.219 22.234 -9.742 1 84.44 397 GLY A N 1
ATOM 3089 C CA . GLY A 1 397 ? 16.281 21.297 -10.047 1 84.44 397 GLY A CA 1
ATOM 3090 C C . GLY A 1 397 ? 17.031 20.828 -8.812 1 84.44 397 GLY A C 1
ATOM 3091 O O . GLY A 1 397 ? 17.969 20.016 -8.914 1 84.44 397 GLY A O 1
ATOM 3092 N N . ALA A 1 398 ? 16.641 21.406 -7.723 1 89.75 398 ALA A N 1
ATOM 3093 C CA . ALA A 1 398 ? 17.281 20.984 -6.473 1 89.75 398 ALA A CA 1
ATOM 3094 C C . ALA A 1 398 ? 17.078 19.5 -6.227 1 89.75 398 ALA A C 1
ATOM 3096 O O . ALA A 1 398 ? 15.961 18.984 -6.375 1 89.75 398 ALA A O 1
ATOM 3097 N N . GLU A 1 399 ? 18.141 18.812 -5.938 1 90.69 399 GLU A N 1
ATOM 3098 C CA . GLU A 1 399 ? 18.109 17.391 -5.629 1 90.69 399 GLU A CA 1
ATOM 3099 C C . GLU A 1 399 ? 17.953 17.156 -4.129 1 90.69 399 GLU A C 1
ATOM 3101 O O . GLU A 1 399 ? 17.891 18.109 -3.348 1 90.69 399 GLU A O 1
ATOM 3106 N N . VAL A 1 400 ? 17.859 15.938 -3.811 1 91.75 400 VAL A N 1
ATOM 3107 C CA . VAL A 1 400 ? 17.641 15.555 -2.422 1 91.75 400 VAL A CA 1
ATOM 3108 C C . VAL A 1 400 ? 18.812 16.016 -1.565 1 91.75 400 VAL A C 1
ATOM 3110 O O . VAL A 1 400 ? 18.625 16.531 -0.456 1 91.75 400 VAL A O 1
ATOM 3113 N N . LYS A 1 401 ? 19.969 15.93 -2.09 1 93.12 401 LYS A N 1
ATOM 3114 C CA . LYS A 1 401 ? 21.156 16.359 -1.365 1 93.12 401 LYS A CA 1
ATOM 3115 C C . LYS A 1 401 ? 21.109 17.859 -1.068 1 93.12 401 LYS A C 1
ATOM 3117 O O . LYS A 1 401 ? 21.531 18.297 0.004 1 93.12 401 LYS A O 1
ATOM 3122 N N . ASP A 1 402 ? 20.562 18.609 -1.985 1 93.56 402 ASP A N 1
ATOM 3123 C CA . ASP A 1 402 ? 20.469 20.047 -1.823 1 93.56 402 ASP A CA 1
ATOM 3124 C C . ASP A 1 402 ? 19.453 20.406 -0.734 1 93.56 402 ASP A C 1
ATOM 3126 O O . ASP A 1 402 ? 19.672 21.375 0.019 1 93.56 402 ASP A O 1
ATOM 3130 N N . ILE A 1 403 ? 18.438 19.672 -0.697 1 94.5 403 ILE A N 1
ATOM 3131 C CA . ILE A 1 403 ? 17.391 19.938 0.29 1 94.5 403 ILE A CA 1
ATOM 3132 C C . ILE A 1 403 ? 17.922 19.641 1.691 1 94.5 403 ILE A C 1
ATOM 3134 O O . ILE A 1 403 ? 17.719 20.422 2.617 1 94.5 403 ILE A O 1
ATOM 3138 N N . ILE A 1 404 ? 18.609 18.547 1.837 1 95.75 404 ILE A N 1
ATOM 3139 C CA . ILE A 1 404 ? 19.188 18.172 3.127 1 95.75 404 ILE A CA 1
ATOM 3140 C C . ILE A 1 404 ? 20.219 19.219 3.549 1 95.75 404 ILE A C 1
ATOM 3142 O O . ILE A 1 404 ? 20.25 19.641 4.707 1 95.75 404 ILE A O 1
ATOM 3146 N N . MET A 1 405 ? 21.016 19.609 2.594 1 95.31 405 MET A N 1
ATOM 3147 C CA . MET A 1 405 ? 22.031 20.609 2.867 1 95.31 405 MET A CA 1
ATOM 3148 C C . MET A 1 405 ? 21.391 21.938 3.287 1 95.31 405 MET A C 1
ATOM 3150 O O . MET A 1 405 ? 21.844 22.562 4.242 1 95.31 405 MET A O 1
ATOM 3154 N N . GLY A 1 406 ? 20.375 22.312 2.518 1 95.31 406 GLY A N 1
ATOM 3155 C CA . GLY A 1 406 ? 19.688 23.547 2.844 1 95.31 406 GLY A CA 1
ATOM 3156 C C . GLY A 1 406 ? 19.062 23.531 4.227 1 95.31 406 GLY A C 1
ATOM 3157 O O . GLY A 1 406 ? 19.141 24.516 4.961 1 95.31 406 GLY A O 1
ATOM 3158 N N . LEU A 1 407 ? 18.469 22.469 4.562 1 96.25 407 LEU A N 1
ATOM 3159 C CA . LEU A 1 407 ? 17.828 22.359 5.871 1 96.25 407 LEU A CA 1
ATOM 3160 C C . LEU A 1 407 ? 18.859 22.297 6.984 1 96.25 407 LEU A C 1
ATOM 3162 O O . LEU A 1 407 ? 18.656 22.844 8.07 1 96.25 407 LEU A O 1
ATOM 3166 N N . LEU A 1 408 ? 19.906 21.547 6.734 1 96.38 408 LEU A N 1
ATOM 3167 C CA . LEU A 1 408 ? 21.016 21.516 7.699 1 96.38 408 LEU A CA 1
ATOM 3168 C C . LEU A 1 408 ? 21.547 22.922 7.957 1 96.38 408 LEU A C 1
ATOM 3170 O O . LEU A 1 408 ? 21.781 23.297 9.109 1 96.38 408 LEU A O 1
ATOM 3174 N N . GLN A 1 409 ? 21.75 23.641 6.922 1 95.5 409 GLN A N 1
ATOM 3175 C CA . GLN A 1 409 ? 22.203 25.031 7.035 1 95.5 409 GLN A CA 1
ATOM 3176 C C . GLN A 1 409 ? 21.203 25.859 7.848 1 95.5 409 GLN A C 1
ATOM 3178 O O . GLN A 1 409 ? 21.609 26.641 8.703 1 95.5 409 GLN A O 1
ATOM 3183 N N . ALA A 1 410 ? 19.953 25.703 7.527 1 95.31 410 ALA A N 1
ATOM 3184 C CA . ALA A 1 410 ? 18.906 26.438 8.234 1 95.31 410 ALA A CA 1
ATOM 3185 C C . ALA A 1 410 ? 18.938 26.125 9.727 1 95.31 410 ALA A C 1
ATOM 3187 O O . ALA A 1 410 ? 18.719 27 10.562 1 95.31 410 ALA A O 1
ATOM 3188 N N . CYS A 1 411 ? 19.203 24.922 10.07 1 94.5 411 CYS A N 1
ATOM 3189 C CA . CYS A 1 411 ? 19.281 24.531 11.469 1 94.5 411 CYS A CA 1
ATOM 3190 C C . CYS A 1 411 ? 20.469 25.172 12.156 1 94.5 411 CYS A C 1
ATOM 3192 O O . CYS A 1 411 ? 20.391 25.578 13.32 1 94.5 411 CYS A O 1
ATOM 3194 N N . TYR A 1 412 ? 21.578 25.219 11.453 1 93.69 412 TYR A N 1
ATOM 3195 C CA . TYR A 1 412 ? 22.734 25.906 11.992 1 93.69 412 TYR A CA 1
ATOM 3196 C C . TYR A 1 412 ? 22.438 27.391 12.242 1 93.69 412 TYR A C 1
ATOM 3198 O O . TYR A 1 412 ? 22.812 27.938 13.281 1 93.69 412 TYR A O 1
ATOM 3206 N N . VAL A 1 413 ? 21.75 27.969 11.297 1 91.56 413 VAL A N 1
ATOM 3207 C CA . VAL A 1 413 ? 21.391 29.375 11.422 1 91.56 413 VAL A CA 1
ATOM 3208 C C . VAL A 1 413 ? 20.469 29.578 12.617 1 91.56 413 VAL A C 1
ATOM 3210 O O . VAL A 1 413 ? 20.641 30.531 13.391 1 91.56 413 VAL A O 1
ATOM 3213 N N . ARG A 1 414 ? 19.547 28.688 12.734 1 91.12 414 ARG A N 1
ATOM 3214 C CA . ARG A 1 414 ? 18.625 28.766 13.859 1 91.12 414 ARG A CA 1
ATOM 3215 C C . ARG A 1 414 ? 19.375 28.672 15.188 1 91.12 414 ARG A C 1
ATOM 3217 O O . ARG A 1 414 ? 19.094 29.422 16.125 1 91.12 414 ARG A O 1
ATOM 3224 N N . LYS A 1 415 ? 20.25 27.75 15.289 1 88.5 415 LYS A N 1
ATOM 3225 C CA . LYS A 1 415 ? 21.031 27.578 16.516 1 88.5 415 LYS A CA 1
ATOM 3226 C C . LYS A 1 415 ? 21.828 28.844 16.844 1 88.5 415 LYS A C 1
ATOM 3228 O O . LYS A 1 415 ? 21.906 29.25 18 1 88.5 415 LYS A O 1
ATOM 3233 N N . ALA A 1 416 ? 22.375 29.422 15.828 1 84.88 416 ALA A N 1
ATOM 3234 C CA . ALA A 1 416 ? 23.156 30.641 16.016 1 84.88 416 ALA A CA 1
ATOM 3235 C C . ALA A 1 416 ? 22.266 31.797 16.453 1 84.88 416 ALA A C 1
ATOM 3237 O O . ALA A 1 416 ? 22.656 32.594 17.312 1 84.88 416 ALA A O 1
ATOM 3238 N N . ILE A 1 417 ? 21.125 31.891 15.891 1 84.94 417 ILE A N 1
ATOM 3239 C CA . ILE A 1 417 ? 20.188 32.969 16.219 1 84.94 417 ILE A CA 1
ATOM 3240 C C . ILE A 1 417 ? 19.719 32.812 17.672 1 84.94 417 ILE A C 1
ATOM 3242 O O . ILE A 1 417 ? 19.609 33.812 18.406 1 84.94 417 ILE A O 1
ATOM 3246 N N . LEU A 1 418 ? 19.484 31.594 17.984 1 83.88 418 LEU A N 1
ATOM 3247 C CA . LEU A 1 418 ? 19 31.328 19.344 1 83.88 418 LEU A CA 1
ATOM 3248 C C . LEU A 1 418 ? 20.094 31.625 20.375 1 83.88 418 LEU A C 1
ATOM 3250 O O . LEU A 1 418 ? 19.797 32.031 21.484 1 83.88 418 LEU A O 1
ATOM 3254 N N . SER A 1 419 ? 21.281 31.438 19.984 1 81.31 419 SER A N 1
ATOM 3255 C CA . SER A 1 419 ? 22.391 31.688 20.891 1 81.31 419 SER A CA 1
ATOM 3256 C C . SER A 1 419 ? 22.688 33.188 21 1 81.31 419 SER A C 1
ATOM 3258 O O . SER A 1 419 ? 23.203 33.625 22.016 1 81.31 419 SER A O 1
ATOM 3260 N N . SER A 1 420 ? 22.453 33.938 19.875 1 76.88 420 SER A N 1
ATOM 3261 C CA . SER A 1 420 ? 22.781 35.344 19.844 1 76.88 420 SER A CA 1
ATOM 3262 C C . SER A 1 420 ? 21.703 36.188 20.516 1 76.88 420 SER A C 1
ATOM 3264 O O . SER A 1 420 ? 21.891 37.375 20.719 1 76.88 420 SER A O 1
ATOM 3266 N N . GLY A 1 421 ? 20.672 35.594 21.062 1 66.44 421 GLY A N 1
ATOM 3267 C CA . GLY A 1 421 ? 19.672 36.281 21.859 1 66.44 421 GLY A CA 1
ATOM 3268 C C . GLY A 1 421 ? 18.703 37.094 21.016 1 66.44 421 GLY A C 1
ATOM 3269 O O . GLY A 1 421 ? 18.219 36.625 19.984 1 66.44 421 GLY A O 1
ATOM 3270 N N . GLU A 1 422 ? 18.531 38.469 21.391 1 71.31 422 GLU A N 1
ATOM 3271 C CA . GLU A 1 422 ? 17.469 39.344 20.875 1 71.31 422 GLU A CA 1
ATOM 3272 C C . GLU A 1 422 ? 17.984 40.219 19.719 1 71.31 422 GLU A C 1
ATOM 3274 O O . GLU A 1 422 ? 17.188 40.906 19.062 1 71.31 422 GLU A O 1
ATOM 3279 N N . VAL A 1 423 ? 19.219 40 19.312 1 73.69 423 VAL A N 1
ATOM 3280 C CA . VAL A 1 423 ? 19.797 40.875 18.281 1 73.69 423 VAL A CA 1
ATOM 3281 C C . VAL A 1 423 ? 19.078 40.625 16.953 1 73.69 423 VAL A C 1
ATOM 3283 O O . VAL A 1 423 ? 18.688 41.594 16.281 1 73.69 423 VAL A O 1
ATOM 3286 N N . TRP A 1 424 ? 18.875 39.406 16.719 1 76.94 424 TRP A N 1
ATOM 3287 C CA . TRP A 1 424 ? 18.328 39.094 15.406 1 76.94 424 TRP A CA 1
ATOM 3288 C C . TRP A 1 424 ? 16.828 39.312 15.375 1 76.94 424 TRP A C 1
ATOM 3290 O O . TRP A 1 424 ? 16.25 39.531 14.312 1 76.94 424 TRP A O 1
ATOM 3300 N N . LYS A 1 425 ? 16.219 39.281 16.516 1 74.69 425 LYS A N 1
ATOM 3301 C CA . LYS A 1 425 ? 14.805 39.625 16.578 1 74.69 425 LYS A CA 1
ATOM 3302 C C . LYS A 1 425 ? 14.562 41.062 16.172 1 74.69 425 LYS A C 1
ATOM 3304 O O . LYS A 1 425 ? 13.617 41.375 15.43 1 74.69 425 LYS A O 1
ATOM 3309 N N . ASN A 1 426 ? 15.453 41.875 16.547 1 73.06 426 ASN A N 1
ATOM 3310 C CA . ASN A 1 426 ? 15.32 43.312 16.281 1 73.06 426 ASN A CA 1
ATOM 3311 C C . ASN A 1 426 ? 15.672 43.625 14.828 1 73.06 426 ASN A C 1
ATOM 3313 O O . ASN A 1 426 ? 15.156 44.594 14.266 1 73.06 426 ASN A O 1
ATOM 3317 N N . VAL A 1 427 ? 16.516 42.781 14.328 1 73.5 427 VAL A N 1
ATOM 3318 C CA . VAL A 1 427 ? 16.969 43 12.961 1 73.5 427 VAL A CA 1
ATOM 3319 C C . VAL A 1 427 ? 15.812 42.75 11.992 1 73.5 427 VAL A C 1
ATOM 3321 O O . VAL A 1 427 ? 15.672 43.469 10.992 1 73.5 427 VAL A O 1
ATOM 3324 N N . VAL A 1 428 ? 15.062 41.75 12.273 1 72.31 428 VAL A N 1
ATOM 3325 C CA . VAL A 1 428 ? 13.969 41.406 11.375 1 72.31 428 VAL A CA 1
ATOM 3326 C C . VAL A 1 428 ? 12.906 42.5 11.398 1 72.31 428 VAL A C 1
ATOM 3328 O O . VAL A 1 428 ? 12.281 42.781 10.375 1 72.31 428 VAL A O 1
ATOM 3331 N N . GLU A 1 429 ? 12.812 43.188 12.492 1 66.69 429 GLU A N 1
ATOM 3332 C CA . GLU A 1 429 ? 11.789 44.219 12.656 1 66.69 429 GLU A CA 1
ATOM 3333 C C . GLU A 1 429 ? 12.297 45.562 12.227 1 66.69 429 GLU A C 1
ATOM 3335 O O . GLU A 1 429 ? 11.5 46.5 11.992 1 66.69 429 GLU A O 1
ATOM 3340 N N . ALA A 1 430 ? 13.586 45.625 12.148 1 62.22 430 ALA A N 1
ATOM 3341 C CA . ALA A 1 430 ? 14.148 46.969 11.914 1 62.22 430 ALA A CA 1
ATOM 3342 C C . ALA A 1 430 ? 14.047 47.344 10.445 1 62.22 430 ALA A C 1
ATOM 3344 O O . ALA A 1 430 ? 14.188 46.5 9.562 1 62.22 430 ALA A O 1
ATOM 3345 N N . SER A 1 431 ? 13.469 48.469 10.18 1 58.31 431 SER A N 1
ATOM 3346 C CA . SER A 1 431 ? 13.375 49.031 8.836 1 58.31 431 SER A CA 1
ATOM 3347 C C . SER A 1 431 ? 14.75 49.438 8.305 1 58.31 431 SER A C 1
ATOM 3349 O O . SER A 1 431 ? 14.93 49.594 7.098 1 58.31 431 SER A O 1
ATOM 3351 N N . ASP A 1 432 ? 15.648 49.688 9.25 1 61.03 432 ASP A N 1
ATOM 3352 C CA . ASP A 1 432 ? 16.984 50.125 8.844 1 61.03 432 ASP A CA 1
ATOM 3353 C C . ASP A 1 432 ? 18.047 49.156 9.344 1 61.03 432 ASP A C 1
ATOM 3355 O O . ASP A 1 432 ? 18.062 48.781 10.523 1 61.03 432 ASP A O 1
ATOM 3359 N N . ILE A 1 433 ? 18.594 48.406 8.391 1 67.19 433 ILE A N 1
ATOM 3360 C CA . ILE A 1 433 ? 19.672 47.5 8.766 1 67.19 433 ILE A CA 1
ATOM 3361 C C . ILE A 1 433 ? 21.031 48.188 8.602 1 67.19 433 ILE A C 1
ATOM 3363 O O . ILE A 1 433 ? 21.312 48.75 7.547 1 67.19 433 ILE A O 1
ATOM 3367 N N . THR A 1 434 ? 21.719 48.281 9.703 1 69.94 434 THR A N 1
ATOM 3368 C CA . THR A 1 434 ? 23.078 48.812 9.672 1 69.94 434 THR A CA 1
ATOM 3369 C C . THR A 1 434 ? 24 47.938 8.828 1 69.94 434 THR A C 1
ATOM 3371 O O . THR A 1 434 ? 23.719 46.75 8.617 1 69.94 434 THR A O 1
ATOM 3374 N N . HIS A 1 435 ? 24.875 48.469 8.172 1 72.44 435 HIS A N 1
ATOM 3375 C CA . HIS A 1 435 ? 25.875 47.781 7.359 1 72.44 435 HIS A CA 1
ATOM 3376 C C . HIS A 1 435 ? 26.578 46.688 8.156 1 72.44 435 HIS A C 1
ATOM 3378 O O . HIS A 1 435 ? 26.906 45.625 7.613 1 72.44 435 HIS A O 1
ATOM 3384 N N . SER A 1 436 ? 26.75 46.969 9.414 1 75.81 436 SER A N 1
ATOM 3385 C CA . SER A 1 436 ? 27.422 46 10.266 1 75.81 436 SER A CA 1
ATOM 3386 C C . SER A 1 436 ? 26.594 44.719 10.422 1 75.81 436 SER A C 1
ATOM 3388 O O . SER A 1 436 ? 27.109 43.625 10.359 1 75.81 436 SER A O 1
ATOM 3390 N N . ILE A 1 437 ? 25.375 44.938 10.445 1 78.25 437 ILE A N 1
ATOM 3391 C CA . ILE A 1 437 ? 24.469 43.812 10.656 1 78.25 437 ILE A CA 1
ATOM 3392 C C . ILE A 1 437 ? 24.359 43 9.367 1 78.25 437 ILE A C 1
ATOM 3394 O O . ILE A 1 437 ? 24.281 41.75 9.398 1 78.25 437 ILE A O 1
ATOM 3398 N N . SER A 1 438 ? 24.375 43.656 8.258 1 79.44 438 SER A N 1
ATOM 3399 C CA . SER A 1 438 ? 24.312 42.969 6.969 1 79.44 438 SER A CA 1
ATOM 3400 C C . SER A 1 438 ? 25.562 42.125 6.73 1 79.44 438 SER A C 1
ATOM 3402 O O . SER A 1 438 ? 25.469 41 6.234 1 79.44 438 SER A O 1
ATOM 3404 N N . ARG A 1 439 ? 26.641 42.656 7.113 1 79.5 439 ARG A N 1
ATOM 3405 C CA . ARG A 1 439 ? 27.875 41.906 6.949 1 79.5 439 ARG A CA 1
ATOM 3406 C C . ARG A 1 439 ? 27.922 40.688 7.867 1 79.5 439 ARG A C 1
ATOM 3408 O O . ARG A 1 439 ? 28.391 39.625 7.473 1 79.5 439 ARG A O 1
ATOM 3415 N N . GLN A 1 440 ? 27.5 40.906 9 1 81.38 440 GLN A N 1
ATOM 3416 C CA . GLN A 1 440 ? 27.453 39.812 9.938 1 81.38 440 GLN A CA 1
ATOM 3417 C C . GLN A 1 440 ? 26.516 38.719 9.445 1 81.38 440 GLN A C 1
ATOM 3419 O O . GLN A 1 440 ? 26.828 37.531 9.586 1 81.38 440 GLN A O 1
ATOM 3424 N N . TRP A 1 441 ? 25.469 39.094 8.828 1 83.81 441 TRP A N 1
ATOM 3425 C CA . TRP A 1 441 ? 24.5 38.125 8.312 1 83.81 441 TRP A CA 1
ATOM 3426 C C . TRP A 1 441 ? 25.109 37.312 7.176 1 83.81 441 TRP A C 1
ATOM 3428 O O . TRP A 1 441 ? 25 36.094 7.168 1 83.81 441 TRP A O 1
ATOM 3438 N N . PHE A 1 442 ? 25.766 37.906 6.273 1 84.31 442 PHE A N 1
ATOM 3439 C CA . PHE A 1 442 ? 26.328 37.219 5.125 1 84.31 442 PHE A CA 1
ATOM 3440 C C . PHE A 1 442 ? 27.484 36.312 5.551 1 84.31 442 PHE A C 1
ATOM 3442 O O . PHE A 1 442 ? 27.688 35.25 4.977 1 84.31 442 PHE A O 1
ATOM 3449 N N . ALA A 1 443 ? 28.203 36.781 6.516 1 82.56 443 ALA A N 1
ATOM 3450 C CA . ALA A 1 443 ? 29.25 35.938 7.062 1 82.56 443 ALA A CA 1
ATOM 3451 C C . ALA A 1 443 ? 28.656 34.719 7.734 1 82.56 443 ALA A C 1
ATOM 3453 O O . ALA A 1 443 ? 29.172 33.594 7.57 1 82.56 443 ALA A O 1
ATOM 3454 N N . PHE A 1 444 ? 27.641 34.969 8.367 1 84.56 444 PHE A N 1
ATOM 3455 C CA . PHE A 1 444 ? 26.938 33.906 9.047 1 84.56 444 PHE A CA 1
ATOM 3456 C C . PHE A 1 444 ? 26.391 32.875 8.039 1 84.56 444 PHE A C 1
ATOM 3458 O O . PHE A 1 444 ? 26.516 31.672 8.242 1 84.56 444 PHE A O 1
ATOM 3465 N N . ILE A 1 445 ? 25.844 33.344 7 1 88.19 445 ILE A N 1
ATOM 3466 C CA . ILE A 1 445 ? 25.25 32.5 5.973 1 88.19 445 ILE A CA 1
ATOM 3467 C C . ILE A 1 445 ? 26.359 31.719 5.25 1 88.19 445 ILE A C 1
ATOM 3469 O O . ILE A 1 445 ? 26.203 30.531 4.973 1 88.19 445 ILE A O 1
ATOM 3473 N N . GLN A 1 446 ? 27.406 32.344 5.027 1 86.88 446 GLN A N 1
ATOM 3474 C CA . GLN A 1 446 ? 28.5 31.672 4.34 1 86.88 446 GLN A CA 1
ATOM 3475 C C . GLN A 1 446 ? 29.141 30.609 5.227 1 86.88 446 GLN A C 1
ATOM 3477 O O . GLN A 1 446 ? 29.453 29.5 4.758 1 86.88 446 GLN A O 1
ATOM 3482 N N . ASN A 1 447 ? 29.328 30.938 6.48 1 89.56 447 ASN A N 1
ATOM 3483 C CA . ASN A 1 447 ? 29.906 29.969 7.406 1 89.56 447 ASN A CA 1
ATOM 3484 C C . ASN A 1 447 ? 29 28.766 7.605 1 89.56 447 ASN A C 1
ATOM 3486 O O . ASN A 1 447 ? 29.453 27.625 7.648 1 89.56 447 ASN A O 1
ATOM 3490 N N . SER A 1 448 ? 27.75 29.047 7.754 1 92.19 448 SER A N 1
ATOM 3491 C CA . SER A 1 448 ? 26.797 27.953 7.93 1 92.19 448 SER A CA 1
ATOM 3492 C C . SER A 1 448 ? 26.734 27.062 6.691 1 92.19 448 SER A C 1
ATOM 3494 O O . SER A 1 448 ? 26.547 25.844 6.801 1 92.19 448 SER A O 1
ATOM 3496 N N . LYS A 1 449 ? 26.875 27.625 5.527 1 91.75 449 LYS A N 1
ATOM 3497 C CA . LYS A 1 449 ? 26.875 26.859 4.285 1 91.75 449 LYS A CA 1
ATOM 3498 C C . LYS A 1 449 ? 28.094 25.938 4.203 1 91.75 449 LYS A C 1
ATOM 3500 O O . LYS A 1 449 ? 27.969 24.766 3.84 1 91.75 449 LYS A O 1
ATOM 3505 N N . LEU A 1 450 ? 29.203 26.453 4.555 1 91.5 450 LEU A N 1
ATOM 3506 C CA . LEU A 1 450 ? 30.438 25.672 4.531 1 91.5 450 LEU A CA 1
ATOM 3507 C C . LEU A 1 450 ? 30.375 24.516 5.535 1 91.5 450 LEU A C 1
ATOM 3509 O O . LEU A 1 450 ? 30.781 23.406 5.227 1 91.5 450 LEU A O 1
ATOM 3513 N N . CYS A 1 451 ? 29.828 24.828 6.664 1 92.88 451 CYS A N 1
ATOM 3514 C CA . CYS A 1 451 ? 29.672 23.797 7.676 1 92.88 451 CYS A CA 1
ATOM 3515 C C . CYS A 1 451 ? 28.719 22.703 7.191 1 92.88 451 CYS A C 1
ATOM 3517 O O . CYS A 1 451 ? 28.984 21.516 7.379 1 92.88 451 CYS A O 1
ATOM 3519 N N . ALA A 1 452 ? 27.641 23.125 6.609 1 94.94 452 ALA A N 1
ATOM 3520 C CA . ALA A 1 452 ? 26.656 22.172 6.113 1 94.94 452 ALA A CA 1
ATOM 3521 C C . ALA A 1 452 ? 27.234 21.297 5.008 1 94.94 452 ALA A C 1
ATOM 3523 O O . ALA A 1 452 ? 26.953 20.109 4.949 1 94.94 452 ALA A O 1
ATOM 3524 N N . GLN A 1 453 ? 28.031 21.844 4.148 1 93.56 453 GLN A N 1
ATOM 3525 C CA . GLN A 1 453 ? 28.656 21.109 3.051 1 93.56 453 GLN A CA 1
ATOM 3526 C C . GLN A 1 453 ? 29.641 20.078 3.57 1 93.56 453 GLN A C 1
ATOM 3528 O O . GLN A 1 453 ? 29.719 18.969 3.033 1 93.56 453 GLN A O 1
ATOM 3533 N N . GLU A 1 454 ? 30.25 20.406 4.57 1 92.94 454 GLU A N 1
ATOM 3534 C CA . GLU A 1 454 ? 31.234 19.484 5.148 1 92.94 454 GLU A CA 1
ATOM 3535 C C . GLU A 1 454 ? 30.562 18.328 5.867 1 92.94 454 GLU A C 1
ATOM 3537 O O . GLU A 1 454 ? 31.047 17.203 5.82 1 92.94 454 GLU A O 1
ATOM 3542 N N . ASP A 1 455 ? 29.531 18.656 6.488 1 94.81 455 ASP A N 1
ATOM 3543 C CA . ASP A 1 455 ? 28.875 17.672 7.324 1 94.81 455 ASP A CA 1
ATOM 3544 C C . ASP A 1 455 ? 27.891 16.828 6.5 1 94.81 455 ASP A C 1
ATOM 3546 O O . ASP A 1 455 ? 27.438 15.781 6.949 1 94.81 455 ASP A O 1
ATOM 3550 N N . LEU A 1 456 ? 27.562 17.219 5.332 1 95.38 456 LEU A N 1
ATOM 3551 C CA . LEU A 1 456 ? 26.5 16.641 4.527 1 95.38 456 LEU A CA 1
ATOM 3552 C C . LEU A 1 456 ? 26.766 15.156 4.277 1 95.38 456 LEU A C 1
ATOM 3554 O O . LEU A 1 456 ? 25.875 14.32 4.48 1 95.38 456 LEU A O 1
ATOM 3558 N N . ASN A 1 457 ? 27.938 14.812 3.891 1 94.25 457 ASN A N 1
ATOM 3559 C CA . ASN A 1 457 ? 28.25 13.43 3.545 1 94.25 457 ASN A CA 1
ATOM 3560 C C . ASN A 1 457 ? 28.156 12.508 4.758 1 94.25 457 ASN A C 1
ATOM 3562 O O . ASN A 1 457 ? 27.641 11.391 4.652 1 94.25 457 ASN A O 1
ATOM 3566 N N . LEU A 1 458 ? 28.578 13.039 5.812 1 94.94 458 LEU A N 1
ATOM 3567 C CA . LEU A 1 458 ? 28.516 12.25 7.039 1 94.94 458 LEU A CA 1
ATOM 3568 C C . LEU A 1 458 ? 27.078 12.023 7.477 1 94.94 458 LEU A C 1
ATOM 3570 O O . LEU A 1 458 ? 26.703 10.906 7.836 1 94.94 458 LEU A O 1
ATOM 3574 N N . VAL A 1 459 ? 26.328 13.07 7.438 1 95.69 459 VAL A N 1
ATOM 3575 C CA . VAL A 1 459 ? 24.938 12.992 7.855 1 95.69 459 VAL A CA 1
ATOM 3576 C C . VAL A 1 459 ? 24.188 12.031 6.938 1 95.69 459 VAL A C 1
ATOM 3578 O O . VAL A 1 459 ? 23.375 11.219 7.402 1 95.69 459 VAL A O 1
ATOM 3581 N N . GLN A 1 460 ? 24.406 12.078 5.684 1 95 460 GLN A N 1
ATOM 3582 C CA . GLN A 1 460 ? 23.734 11.227 4.711 1 95 460 GLN A CA 1
ATOM 3583 C C . GLN A 1 460 ? 24.094 9.758 4.918 1 95 460 GLN A C 1
ATOM 3585 O O . GLN A 1 460 ? 23.219 8.883 4.844 1 95 460 GLN A O 1
ATOM 3590 N N . GLU A 1 461 ? 25.297 9.508 5.148 1 93.62 461 GLU A N 1
ATOM 3591 C CA . GLU A 1 461 ? 25.75 8.141 5.402 1 93.62 461 GLU A CA 1
ATOM 3592 C C . GLU A 1 461 ? 25.109 7.578 6.676 1 93.62 461 GLU A C 1
ATOM 3594 O O . GLU A 1 461 ? 24.672 6.426 6.703 1 93.62 461 GLU A O 1
ATOM 3599 N N . GLN A 1 462 ? 25.078 8.414 7.645 1 95.12 462 GLN A N 1
ATOM 3600 C CA . GLN A 1 462 ? 24.484 7.992 8.906 1 95.12 462 GLN A CA 1
ATOM 3601 C C . GLN A 1 462 ? 22.984 7.77 8.766 1 95.12 462 GLN A C 1
ATOM 3603 O O . GLN A 1 462 ? 22.406 6.91 9.438 1 95.12 462 GLN A O 1
ATOM 3608 N N . MET A 1 463 ? 22.391 8.555 7.945 1 95.06 463 MET A N 1
ATOM 3609 C CA . MET A 1 463 ? 20.953 8.406 7.723 1 95.06 463 MET A CA 1
ATOM 3610 C C . MET A 1 463 ? 20.641 7.07 7.059 1 95.06 463 MET A C 1
ATOM 3612 O O . MET A 1 463 ? 19.703 6.375 7.469 1 95.06 463 MET A O 1
ATOM 3616 N N . VAL A 1 464 ? 21.406 6.691 6.059 1 91.25 464 VAL A N 1
ATOM 3617 C CA . VAL A 1 464 ? 21.219 5.426 5.359 1 91.25 464 VAL A CA 1
ATOM 3618 C C . VAL A 1 464 ? 21.484 4.262 6.312 1 91.25 464 VAL A C 1
ATOM 3620 O O . VAL A 1 464 ? 20.719 3.295 6.348 1 91.25 464 VAL A O 1
ATOM 3623 N N . ASN A 1 465 ? 22.406 4.449 7.133 1 91.19 465 ASN A N 1
ATOM 3624 C CA . ASN A 1 465 ? 22.766 3.395 8.078 1 91.19 465 ASN A CA 1
ATOM 3625 C C . ASN A 1 465 ? 21.719 3.246 9.172 1 91.19 465 ASN A C 1
ATOM 3627 O O . ASN A 1 465 ? 21.531 2.15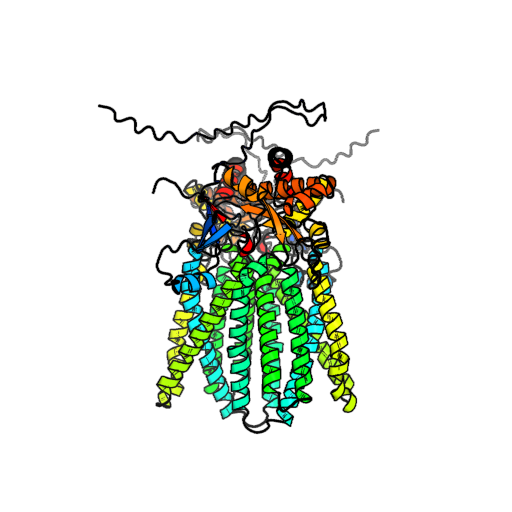8 9.719 1 91.19 465 ASN A O 1
ATOM 3631 N N . ALA A 1 466 ? 21.062 4.328 9.461 1 93.44 466 ALA A N 1
ATOM 3632 C CA . ALA A 1 466 ? 20.047 4.309 10.516 1 93.44 466 ALA A CA 1
ATOM 3633 C C . ALA A 1 466 ? 18.734 3.732 9.992 1 93.44 466 ALA A C 1
ATOM 3635 O O . ALA A 1 466 ? 17.797 3.506 10.766 1 93.44 466 ALA A O 1
ATOM 3636 N N . GLY A 1 467 ? 18.594 3.514 8.703 1 88.25 467 GLY A N 1
ATOM 3637 C CA . GLY A 1 467 ? 17.422 2.848 8.156 1 88.25 467 GLY A CA 1
ATOM 3638 C C . GLY A 1 467 ? 16.453 3.797 7.473 1 88.25 467 GLY A C 1
ATOM 3639 O O . GLY A 1 467 ? 15.32 3.428 7.168 1 88.25 467 GLY A O 1
ATOM 3640 N N . TRP A 1 468 ? 16.906 5.031 7.203 1 92.25 468 TRP A N 1
ATOM 3641 C CA . TRP A 1 468 ? 16.031 6.012 6.551 1 92.25 468 TRP A CA 1
ATOM 3642 C C . TRP A 1 468 ? 16.062 5.84 5.035 1 92.25 468 TRP A C 1
ATOM 3644 O O . TRP A 1 468 ? 17.109 5.516 4.465 1 92.25 468 TRP A O 1
ATOM 3654 N N . ALA A 1 469 ? 14.914 5.984 4.434 1 86.69 469 ALA A N 1
ATOM 3655 C CA . ALA A 1 469 ? 14.844 6.047 2.977 1 86.69 469 ALA A CA 1
ATOM 3656 C C . ALA A 1 469 ? 15.305 7.41 2.467 1 86.69 469 ALA A C 1
ATOM 3658 O O . ALA A 1 469 ? 14.477 8.281 2.188 1 86.69 469 ALA A O 1
ATOM 3659 N N . ALA A 1 470 ? 16.5 7.555 2.262 1 87.56 470 ALA A N 1
ATOM 3660 C CA . ALA A 1 470 ? 17.109 8.867 2.025 1 87.56 470 ALA A CA 1
ATOM 3661 C C . ALA A 1 470 ? 17.172 9.18 0.533 1 87.56 470 ALA A C 1
ATOM 3663 O O . ALA A 1 470 ? 17.75 10.188 0.127 1 87.56 470 ALA A O 1
ATOM 3664 N N . LYS A 1 471 ? 16.484 8.414 -0.266 1 83.31 471 LYS A N 1
ATOM 3665 C CA . LYS A 1 471 ? 16.531 8.656 -1.706 1 83.31 471 LYS A CA 1
ATOM 3666 C C . LYS A 1 471 ? 15.57 9.766 -2.105 1 83.31 471 LYS A C 1
ATOM 3668 O O . LYS A 1 471 ? 15.805 10.477 -3.086 1 83.31 471 LYS A O 1
ATOM 3673 N N . ASN A 1 472 ? 14.516 9.859 -1.291 1 86 472 ASN A N 1
ATOM 3674 C CA . ASN A 1 472 ? 13.508 10.867 -1.6 1 86 472 ASN A CA 1
ATOM 3675 C C . ASN A 1 472 ? 13.031 11.586 -0.342 1 86 472 ASN A C 1
ATOM 3677 O O . ASN A 1 472 ? 13.086 11.023 0.756 1 86 472 ASN A O 1
ATOM 3681 N N . ILE A 1 473 ? 12.695 12.828 -0.559 1 89.5 473 ILE A N 1
ATOM 3682 C CA . ILE A 1 473 ? 12.094 13.617 0.51 1 89.5 473 ILE A CA 1
ATOM 3683 C C . ILE A 1 473 ? 10.68 14.023 0.116 1 89.5 473 ILE A C 1
ATOM 3685 O O . ILE A 1 473 ? 10.461 14.578 -0.966 1 89.5 473 ILE A O 1
ATOM 3689 N N . LEU A 1 474 ? 9.797 13.688 0.984 1 87.94 474 LEU A N 1
ATOM 3690 C CA . LEU A 1 474 ? 8.398 14.008 0.719 1 87.94 474 LEU A CA 1
ATOM 3691 C C . LEU A 1 474 ? 8.062 15.406 1.219 1 87.94 474 LEU A C 1
ATOM 3693 O O . LEU A 1 474 ? 8.172 15.688 2.414 1 87.94 474 LEU A O 1
ATOM 3697 N N . LEU A 1 475 ? 7.711 16.234 0.264 1 87.19 475 LEU A N 1
ATOM 3698 C CA . LEU A 1 475 ? 7.352 17.609 0.588 1 87.19 475 LEU A CA 1
ATOM 3699 C C . LEU A 1 475 ? 5.875 17.859 0.306 1 87.19 475 LEU A C 1
ATOM 3701 O O . LEU A 1 475 ? 5.309 17.297 -0.626 1 87.19 475 LEU A O 1
ATOM 3705 N N . SER A 1 476 ? 5.309 18.672 1.133 1 83.75 476 SER A N 1
ATOM 3706 C CA . SER A 1 476 ? 3.924 19.078 0.901 1 83.75 476 SER A CA 1
ATOM 3707 C C . SER A 1 476 ? 3.805 19.969 -0.325 1 83.75 476 SER A C 1
ATOM 3709 O O . SER A 1 476 ? 4.812 20.438 -0.863 1 83.75 476 SER A O 1
ATOM 3711 N N . THR A 1 477 ? 2.602 20.172 -0.73 1 77.62 477 THR A N 1
ATOM 3712 C CA . THR A 1 477 ? 2.35 20.984 -1.915 1 77.62 477 THR A CA 1
ATOM 3713 C C . THR A 1 477 ? 2.936 22.391 -1.745 1 77.62 477 THR A C 1
ATOM 3715 O O . THR A 1 477 ? 3.504 22.938 -2.686 1 77.62 477 THR A O 1
ATOM 3718 N N . GLN A 1 478 ? 2.82 22.906 -0.568 1 78.06 478 GLN A N 1
ATOM 3719 C CA . GLN A 1 478 ? 3.34 24.25 -0.299 1 78.06 478 GLN A CA 1
ATOM 3720 C C . GLN A 1 478 ? 4.863 24.25 -0.271 1 78.06 478 GLN A C 1
ATOM 3722 O O . GLN A 1 478 ? 5.496 25.234 -0.668 1 78.06 478 GLN A O 1
ATOM 3727 N N . GLU A 1 479 ? 5.379 23.156 0.118 1 86.94 479 GLU A N 1
ATOM 3728 C CA . GLU A 1 479 ? 6.828 23.062 0.248 1 86.94 479 GLU A CA 1
ATOM 3729 C C . GLU A 1 479 ? 7.484 22.766 -1.098 1 86.94 479 GLU A C 1
ATOM 3731 O O . GLU A 1 479 ? 8.703 22.859 -1.233 1 86.94 479 GLU A O 1
ATOM 3736 N N . GLN A 1 480 ? 6.703 22.453 -2.021 1 82.69 480 GLN A N 1
ATOM 3737 C CA . GLN A 1 480 ? 7.242 22.094 -3.33 1 82.69 480 GLN A CA 1
ATOM 3738 C C . GLN A 1 480 ? 7.469 23.344 -4.184 1 82.69 480 GLN A C 1
ATOM 3740 O O . GLN A 1 480 ? 8.008 23.25 -5.289 1 82.69 480 GLN A O 1
ATOM 3745 N N . ALA A 1 481 ? 7.199 24.453 -3.656 1 81.69 481 ALA A N 1
ATOM 3746 C CA . ALA A 1 481 ? 7.434 25.688 -4.391 1 81.69 481 ALA A CA 1
ATOM 3747 C C . ALA A 1 481 ? 8.922 25.875 -4.684 1 81.69 481 ALA A C 1
ATOM 3749 O O . ALA A 1 481 ? 9.766 25.594 -3.832 1 81.69 481 ALA A O 1
ATOM 3750 N N . ARG A 1 482 ? 9.172 26.219 -5.988 1 85.5 482 ARG A N 1
ATOM 3751 C CA . ARG A 1 482 ? 10.555 26.406 -6.422 1 85.5 482 ARG A CA 1
ATOM 3752 C C . ARG A 1 482 ? 10.766 27.766 -7.055 1 85.5 482 ARG A C 1
ATOM 3754 O O . ARG A 1 482 ? 9.828 28.344 -7.621 1 85.5 482 ARG A O 1
ATOM 3761 N N . TYR A 1 483 ? 11.938 28.266 -6.828 1 80.75 483 TYR A N 1
ATOM 3762 C CA . TYR A 1 483 ? 12.289 29.484 -7.523 1 80.75 483 TYR A CA 1
ATOM 3763 C C . TYR A 1 483 ? 13.266 29.219 -8.656 1 80.75 483 TYR A C 1
ATOM 3765 O O . TYR A 1 483 ? 13.945 28.188 -8.672 1 80.75 483 TYR A O 1
ATOM 3773 N N . ASP A 1 484 ? 13.203 29.969 -9.75 1 81.62 484 ASP A N 1
ATOM 3774 C CA . ASP A 1 484 ? 14.117 29.875 -10.883 1 81.62 484 ASP A CA 1
ATOM 3775 C C . ASP A 1 484 ? 14.547 31.266 -11.344 1 81.62 484 ASP A C 1
ATOM 3777 O O . ASP A 1 484 ? 13.891 32.25 -11.039 1 81.62 484 ASP A O 1
ATOM 3781 N N . PHE A 1 485 ? 15.797 31.297 -11.992 1 74.81 485 PHE A N 1
ATOM 3782 C CA . PHE A 1 485 ? 16.312 32.562 -12.5 1 74.81 485 PHE A CA 1
ATOM 3783 C C . PHE A 1 485 ? 15.836 32.812 -13.922 1 74.81 485 PHE A C 1
ATOM 3785 O O . PHE A 1 485 ? 15.727 31.891 -14.719 1 74.81 485 PHE A O 1
ATOM 3792 N N . LEU A 1 486 ? 15.227 33.969 -14.188 1 63.03 486 LEU A N 1
ATOM 3793 C CA . LEU A 1 486 ? 14.859 34.375 -15.547 1 63.03 486 LEU A CA 1
ATOM 3794 C C . LEU A 1 486 ? 16.094 34.562 -16.406 1 63.03 486 LEU A C 1
ATOM 3796 O O . LEU A 1 486 ? 17.078 35.188 -15.961 1 63.03 486 LEU A O 1
ATOM 3800 N N . ASP A 1 487 ? 16.328 33.719 -17.391 1 52.25 487 ASP A N 1
ATOM 3801 C CA . ASP A 1 487 ? 17.406 33.969 -18.344 1 52.25 487 ASP A CA 1
ATOM 3802 C C . ASP A 1 487 ? 17.266 35.375 -18.953 1 52.25 487 ASP A C 1
ATOM 3804 O O . ASP A 1 487 ? 16.172 35.75 -19.344 1 52.25 487 ASP A O 1
ATOM 3808 N N . GLU A 1 488 ? 18.094 36.344 -18.594 1 42.88 488 GLU A N 1
ATOM 3809 C CA . GLU A 1 488 ? 18.156 37.594 -19.328 1 42.88 488 GLU A CA 1
ATOM 3810 C C . GLU A 1 488 ? 18.141 37.375 -20.828 1 42.88 488 GLU A C 1
ATOM 3812 O O . GLU A 1 488 ? 18.016 38.312 -21.609 1 42.88 488 GLU A O 1
ATOM 3817 N N . SER A 1 489 ? 18.469 36.344 -21.5 1 37.34 489 SER A N 1
ATOM 3818 C CA . SER A 1 489 ? 18.594 36.469 -22.938 1 37.34 489 SER A CA 1
ATOM 3819 C C . SER A 1 489 ? 17.219 36.688 -23.578 1 37.34 489 SER A C 1
ATOM 3821 O O . SER A 1 489 ? 17.109 36.781 -24.812 1 37.34 489 SER A O 1
ATOM 3823 N N . SER A 1 490 ? 16.031 36.469 -23.016 1 32.44 490 SER A N 1
ATOM 3824 C CA . SER A 1 490 ? 15.031 36.875 -23.984 1 32.44 490 SER A CA 1
ATOM 3825 C C . SER A 1 490 ? 14.812 38.375 -23.969 1 32.44 490 SER A C 1
ATOM 3827 O O . SER A 1 490 ? 14.805 39 -22.906 1 32.44 490 SER A O 1
ATOM 3829 N N . MET B 1 1 ? 35.812 47.531 -37.188 1 18.91 1 MET B N 1
ATOM 3830 C CA . MET B 1 1 ? 35.625 48.531 -36.156 1 18.91 1 MET B CA 1
ATOM 3831 C C . MET B 1 1 ? 34.75 47.969 -35.031 1 18.91 1 MET B C 1
ATOM 3833 O O . MET B 1 1 ? 33.625 47.531 -35.25 1 18.91 1 MET B O 1
ATOM 3837 N N . PRO B 1 2 ? 35.312 47.25 -34.031 1 18.89 2 PRO B N 1
ATOM 3838 C CA . PRO B 1 2 ? 34.812 46.25 -33.062 1 18.89 2 PRO B CA 1
ATOM 3839 C C . PRO B 1 2 ? 33.875 46.844 -32.031 1 18.89 2 PRO B C 1
ATOM 3841 O O . PRO B 1 2 ? 34.188 47.875 -31.406 1 18.89 2 PRO B O 1
ATOM 3844 N N . SER B 1 3 ? 32.625 47.031 -32.312 1 18.83 3 SER B N 1
ATOM 3845 C CA . SER B 1 3 ? 31.609 47.875 -31.719 1 18.83 3 SER B CA 1
ATOM 3846 C C . SER B 1 3 ? 31.281 47.469 -30.297 1 18.83 3 SER B C 1
ATOM 3848 O O . SER B 1 3 ? 30.906 46.344 -30.031 1 18.83 3 SER B O 1
ATOM 3850 N N . CYS B 1 4 ? 32.094 47.906 -29.234 1 18.25 4 CYS B N 1
ATOM 3851 C CA . CYS B 1 4 ? 32.25 47.812 -27.781 1 18.25 4 CYS B CA 1
ATOM 3852 C C . CYS B 1 4 ? 30.938 48.188 -27.094 1 18.25 4 CYS B C 1
ATOM 3854 O O . CYS B 1 4 ? 30.469 49.312 -27.203 1 18.25 4 CYS B O 1
ATOM 3856 N N . ILE B 1 5 ? 29.953 47.469 -27.188 1 19.61 5 ILE B N 1
ATOM 3857 C CA . ILE B 1 5 ? 28.688 48 -26.688 1 19.61 5 ILE B CA 1
ATOM 3858 C C . ILE B 1 5 ? 28.812 48.281 -25.188 1 19.61 5 ILE B C 1
ATOM 3860 O O . ILE B 1 5 ? 29.125 47.406 -24.391 1 19.61 5 ILE B O 1
ATOM 3864 N N . ALA B 1 6 ? 29.297 49.469 -24.672 1 20.25 6 ALA B N 1
ATOM 3865 C CA . ALA B 1 6 ? 29.594 50.156 -23.422 1 20.25 6 ALA B CA 1
ATOM 3866 C C . ALA B 1 6 ? 28.422 50.062 -22.453 1 20.25 6 ALA B C 1
ATOM 3868 O O . ALA B 1 6 ? 27.422 50.781 -22.625 1 20.25 6 ALA B O 1
ATOM 3869 N N . LEU B 1 7 ? 27.891 48.938 -22.297 1 20.05 7 LEU B N 1
ATOM 3870 C CA . LEU B 1 7 ? 26.828 49 -21.281 1 20.05 7 LEU B CA 1
ATOM 3871 C C . LEU B 1 7 ? 27.375 49.562 -19.969 1 20.05 7 LEU B C 1
ATOM 3873 O O . LEU B 1 7 ? 28.328 49 -19.406 1 20.05 7 LEU B O 1
ATOM 3877 N N . LYS B 1 8 ? 27.531 50.75 -19.578 1 23.19 8 LYS B N 1
ATOM 3878 C CA . LYS B 1 8 ? 28.172 51.719 -18.672 1 23.19 8 LYS B CA 1
ATOM 3879 C C . LYS B 1 8 ? 27.797 51.406 -17.219 1 23.19 8 LYS B C 1
ATOM 3881 O O . LYS B 1 8 ? 28.25 52.094 -16.297 1 23.19 8 LYS B O 1
ATOM 3886 N N . SER B 1 9 ? 26.641 50.844 -16.938 1 23.67 9 SER B N 1
ATOM 3887 C CA . SER B 1 9 ? 26.172 50.969 -15.562 1 23.67 9 SER B CA 1
ATOM 3888 C C . SER B 1 9 ? 27.062 50.188 -14.602 1 23.67 9 SER B C 1
ATOM 3890 O O . SER B 1 9 ? 27.672 49.188 -14.984 1 23.67 9 SER B O 1
ATOM 3892 N N . SER B 1 10 ? 27.406 50.719 -13.312 1 24.92 10 SER B N 1
ATOM 3893 C CA . SER B 1 10 ? 28.406 50.406 -12.281 1 24.92 10 SER B CA 1
ATOM 3894 C C . SER B 1 10 ? 28.234 49 -11.766 1 24.92 10 SER B C 1
ATOM 3896 O O . SER B 1 10 ? 27.125 48.562 -11.461 1 24.92 10 SER B O 1
ATOM 3898 N N . HIS B 1 11 ? 29.047 48.031 -12.062 1 23.48 11 HIS B N 1
ATOM 3899 C CA . HIS B 1 11 ? 29.312 46.594 -11.875 1 23.48 11 HIS B CA 1
ATOM 3900 C C . HIS B 1 11 ? 29.516 46.281 -10.406 1 23.48 11 HIS B C 1
ATOM 3902 O O . HIS B 1 11 ? 30.484 46.75 -9.781 1 23.48 11 HIS B O 1
ATOM 3908 N N . VAL B 1 12 ? 28.438 46.406 -9.609 1 24.41 12 VAL B N 1
ATOM 3909 C CA . VAL B 1 12 ? 28.594 46 -8.219 1 24.41 12 VAL B CA 1
ATOM 3910 C C . VAL B 1 12 ? 29.25 44.625 -8.148 1 24.41 12 VAL B C 1
ATOM 3912 O O . VAL B 1 12 ? 28.719 43.625 -8.656 1 24.41 12 VAL B O 1
ATOM 3915 N N . VAL B 1 13 ? 30.547 44.562 -8.422 1 24.03 13 VAL B N 1
ATOM 3916 C CA . VAL B 1 13 ? 31.328 43.344 -8.328 1 24.03 13 VAL B CA 1
ATOM 3917 C C . VAL B 1 13 ? 31.438 42.906 -6.863 1 24.03 13 VAL B C 1
ATOM 3919 O O . VAL B 1 13 ? 31.984 43.656 -6.035 1 24.03 13 VAL B O 1
ATOM 3922 N N . PHE B 1 14 ? 30.484 42.281 -6.281 1 23.41 14 PHE B N 1
ATOM 3923 C CA . PHE B 1 14 ? 30.625 41.75 -4.934 1 23.41 14 PHE B CA 1
ATOM 3924 C C . PHE B 1 14 ? 31.672 40.625 -4.902 1 23.41 14 PHE B C 1
ATOM 3926 O O . PHE B 1 14 ? 31.516 39.625 -5.566 1 23.41 14 PHE B O 1
ATOM 3933 N N . SER B 1 15 ? 32.938 40.938 -5.016 1 24.08 15 SER B N 1
ATOM 3934 C CA . SER B 1 15 ? 33.969 39.906 -4.941 1 24.08 15 SER B CA 1
ATOM 3935 C C . SER B 1 15 ? 34.188 39.406 -3.512 1 24.08 15 SER B C 1
ATOM 3937 O O . SER B 1 15 ? 34.531 40.188 -2.625 1 24.08 15 SER B O 1
ATOM 3939 N N . TRP B 1 16 ? 33.312 38.719 -2.883 1 24.03 16 TRP B N 1
ATOM 3940 C CA . TRP B 1 16 ? 33.594 38.281 -1.523 1 24.03 16 TRP B CA 1
ATOM 3941 C C . TRP B 1 16 ? 34.594 37.125 -1.523 1 24.03 16 TRP B C 1
ATOM 3943 O O . TRP B 1 16 ? 34.406 36.125 -2.227 1 24.03 16 TRP B O 1
ATOM 3953 N N . LYS B 1 17 ? 35.875 37.5 -1.386 1 24.17 17 LYS B N 1
ATOM 3954 C CA . LYS B 1 17 ? 36.875 36.469 -1.149 1 24.17 17 LYS B CA 1
ATOM 3955 C C . LYS B 1 17 ? 36.75 35.875 0.25 1 24.17 17 LYS B C 1
ATOM 3957 O O . LYS B 1 17 ? 36.812 36.594 1.246 1 24.17 17 LYS B O 1
ATOM 3962 N N . PRO B 1 18 ? 36.188 34.656 0.407 1 26.39 18 PRO B N 1
ATOM 3963 C CA . PRO B 1 18 ? 36.062 33.969 1.688 1 26.39 18 PRO B CA 1
ATOM 3964 C C . PRO B 1 18 ? 37.406 33.656 2.348 1 26.39 18 PRO B C 1
ATOM 3966 O O . PRO B 1 18 ? 38.25 33.031 1.733 1 26.39 18 PRO B O 1
ATOM 3969 N N . THR B 1 19 ? 38 34.688 3.045 1 23.03 19 THR B N 1
ATOM 3970 C CA . THR B 1 19 ? 39.219 34.312 3.791 1 23.03 19 THR B CA 1
ATOM 3971 C C . THR B 1 19 ? 38.906 33.125 4.715 1 23.03 19 THR B C 1
ATOM 3973 O O . THR B 1 19 ? 37.75 32.875 5.051 1 23.03 19 THR B O 1
ATOM 3976 N N . LEU B 1 20 ? 40.125 32.594 5.461 1 23.22 20 LEU B N 1
ATOM 3977 C CA . LEU B 1 20 ? 40.5 31.375 6.172 1 23.22 20 LEU B CA 1
ATOM 3978 C C . LEU B 1 20 ? 39.656 31.203 7.426 1 23.22 20 LEU B C 1
ATOM 3980 O O . LEU B 1 20 ? 38.969 32.156 7.867 1 23.22 20 LEU B O 1
ATOM 3984 N N . ASN B 1 21 ? 40.219 30.266 8.469 1 25.42 21 ASN B N 1
ATOM 3985 C CA . ASN B 1 21 ? 39.75 29.375 9.523 1 25.42 21 ASN B CA 1
ATOM 3986 C C . ASN B 1 21 ? 39.281 30.172 10.75 1 25.42 21 ASN B C 1
ATOM 3988 O O . ASN B 1 21 ? 39.094 29.609 11.828 1 25.42 21 ASN B O 1
ATOM 3992 N N . PRO B 1 22 ? 38.719 31.391 10.695 1 25.03 22 PRO B N 1
ATOM 3993 C CA . PRO B 1 22 ? 38.781 32.062 11.992 1 25.03 22 PRO B CA 1
ATOM 3994 C C . PRO B 1 22 ? 37.906 31.406 13.047 1 25.03 22 PRO B C 1
ATOM 3996 O O . PRO B 1 22 ? 37.594 32 14.07 1 25.03 22 PRO B O 1
ATOM 3999 N N . TRP B 1 23 ? 37.5 30.281 13.109 1 26.22 23 TRP B N 1
ATOM 4000 C CA . TRP B 1 23 ? 36.75 30.109 14.352 1 26.22 23 TRP B CA 1
ATOM 4001 C C . TRP B 1 23 ? 37.562 30.531 15.555 1 26.22 23 TRP B C 1
ATOM 4003 O O . TRP B 1 23 ? 37.188 30.297 16.703 1 26.22 23 TRP B O 1
ATOM 4013 N N . LYS B 1 24 ? 38.969 30.688 15.484 1 26.52 24 LYS B N 1
ATOM 4014 C CA . LYS B 1 24 ? 39.469 31.359 16.672 1 26.52 24 LYS B CA 1
ATOM 4015 C C . LYS B 1 24 ? 39.062 32.844 16.688 1 26.52 24 LYS B C 1
ATOM 4017 O O . LYS B 1 24 ? 39.281 33.562 15.711 1 26.52 24 LYS B O 1
ATOM 4022 N N . LEU B 1 25 ? 38.156 33.375 17.531 1 24.8 25 LEU B N 1
ATOM 4023 C CA . LEU B 1 25 ? 37.594 34.688 17.812 1 24.8 25 LEU B CA 1
ATOM 4024 C C . LEU B 1 25 ? 38.656 35.781 17.781 1 24.8 25 LEU B C 1
ATOM 4026 O O . LEU B 1 25 ? 38.875 36.469 18.766 1 24.8 25 LEU B O 1
ATOM 4030 N N . ARG B 1 26 ? 39.938 35.688 17.188 1 23.88 26 ARG B N 1
ATOM 4031 C CA . ARG B 1 26 ? 40.688 36.906 17.453 1 23.88 26 ARG B CA 1
ATOM 4032 C C . ARG B 1 26 ? 40.031 38.094 16.797 1 23.88 26 ARG B C 1
ATOM 4034 O O . ARG B 1 26 ? 39.188 37.938 15.914 1 23.88 26 ARG B O 1
ATOM 4041 N N . GLY B 1 27 ? 40.688 39.438 17 1 22.45 27 GLY B N 1
ATOM 4042 C CA . GLY B 1 27 ? 40.438 40.875 16.844 1 22.45 27 GLY B CA 1
ATOM 4043 C C . GLY B 1 27 ? 40.125 41.25 15.414 1 22.45 27 GLY B C 1
ATOM 4044 O O . GLY B 1 27 ? 40.812 40.875 14.484 1 22.45 27 GLY B O 1
ATOM 4045 N N . PHE B 1 28 ? 38.875 41.406 15.086 1 23.88 28 PHE B N 1
ATOM 4046 C CA . PHE B 1 28 ? 38.281 41.875 13.836 1 23.88 28 PHE B CA 1
ATOM 4047 C C . PHE B 1 28 ? 38.875 43.219 13.406 1 23.88 28 PHE B C 1
ATOM 4049 O O . PHE B 1 28 ? 38.844 44.188 14.148 1 23.88 28 PHE B O 1
ATOM 4056 N N . SER B 1 29 ? 40 43.219 12.812 1 21.66 29 SER B N 1
ATOM 4057 C CA . SER B 1 29 ? 40.469 44.531 12.336 1 21.66 29 SER B CA 1
ATOM 4058 C C . SER B 1 29 ? 39.406 45.188 11.461 1 21.66 29 SER B C 1
ATOM 4060 O O . SER B 1 29 ? 38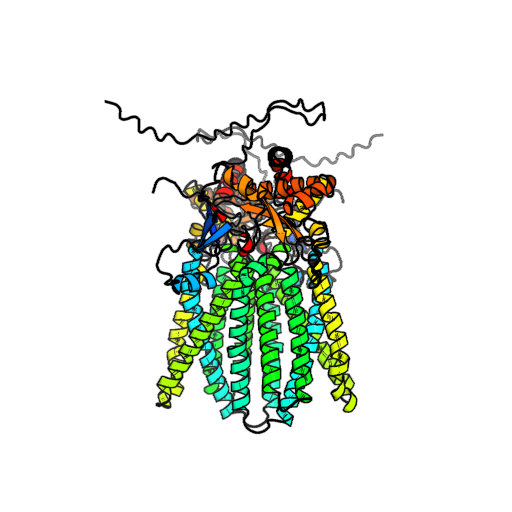.656 44.5 10.75 1 21.66 29 SER B O 1
ATOM 4062 N N . ASP B 1 30 ? 38.969 46.625 11.602 1 22.55 30 ASP B N 1
ATOM 4063 C CA . ASP B 1 30 ? 38.062 47.719 11.336 1 22.55 30 ASP B CA 1
ATOM 4064 C C . ASP B 1 30 ? 37.875 47.938 9.828 1 22.55 30 ASP B C 1
ATOM 4066 O O . ASP B 1 30 ? 36.938 48.594 9.398 1 22.55 30 ASP B O 1
ATOM 4070 N N . SER B 1 31 ? 38.844 47.906 8.969 1 22.98 31 SER B N 1
ATOM 4071 C CA . SER B 1 31 ? 38.938 48.938 7.941 1 22.98 31 SER B CA 1
ATOM 4072 C C . SER B 1 31 ? 37.938 48.688 6.812 1 22.98 31 SER B C 1
ATOM 4074 O O . SER B 1 31 ? 37.688 49.562 5.992 1 22.98 31 SER B O 1
ATOM 4076 N N . GLN B 1 32 ? 37.812 47.5 6.301 1 25.41 32 GLN B N 1
ATOM 4077 C CA . GLN B 1 32 ? 37.281 47.562 4.941 1 25.41 32 GLN B CA 1
ATOM 4078 C C . GLN B 1 32 ? 35.75 47.719 4.949 1 25.41 32 GLN B C 1
ATOM 4080 O O . GLN B 1 32 ? 35.031 46.812 5.332 1 25.41 32 GLN B O 1
ATOM 4085 N N . GLN B 1 33 ? 35.25 49 5.16 1 23.19 33 GLN B N 1
ATOM 4086 C CA . GLN B 1 33 ? 33.906 49.562 5.332 1 23.19 33 GLN B CA 1
ATOM 4087 C C . GLN B 1 33 ? 33.031 49.281 4.113 1 23.19 33 GLN B C 1
ATOM 4089 O O . GLN B 1 33 ? 33.438 49.594 2.984 1 23.19 33 GLN B O 1
ATOM 4094 N N . PRO B 1 34 ? 32.344 48.312 4.074 1 27.03 34 PRO B N 1
ATOM 4095 C CA . PRO B 1 34 ? 31.438 48.219 2.928 1 27.03 34 PRO B CA 1
ATOM 4096 C C . PRO B 1 34 ? 30.516 49.438 2.809 1 27.03 34 PRO B C 1
ATOM 4098 O O . PRO B 1 34 ? 29.906 49.844 3.797 1 27.03 34 PRO B O 1
ATOM 4101 N N . PHE B 1 35 ? 30.875 50.562 2.092 1 25.02 35 PHE B N 1
ATOM 4102 C CA . PHE B 1 35 ? 30.234 51.844 1.938 1 25.02 35 PHE B CA 1
ATOM 4103 C C . PHE B 1 35 ? 28.828 51.688 1.378 1 25.02 35 PHE B C 1
ATOM 4105 O O . PHE B 1 35 ? 28.656 51.25 0.245 1 25.02 35 PHE B O 1
ATOM 4112 N N . CYS B 1 36 ? 27.891 51.281 2.135 1 26.94 36 CYS B N 1
ATOM 4113 C CA . CYS B 1 36 ? 26.484 51.438 1.759 1 26.94 36 CYS B CA 1
ATOM 4114 C C . CYS B 1 36 ? 26.141 52.938 1.576 1 26.94 36 CYS B C 1
ATOM 4116 O O . CYS B 1 36 ? 26.172 53.688 2.535 1 26.94 36 CYS B O 1
ATOM 4118 N N . ARG B 1 37 ? 26.453 53.5 0.489 1 27.81 37 ARG B N 1
ATOM 4119 C CA . ARG B 1 37 ? 26.062 54.906 0.331 1 27.81 37 ARG B CA 1
ATOM 4120 C C . ARG B 1 37 ? 24.547 55.062 0.424 1 27.81 37 ARG B C 1
ATOM 4122 O O . ARG B 1 37 ? 23.797 54.188 -0.074 1 27.81 37 ARG B O 1
ATOM 4129 N N . LYS B 1 38 ? 23.938 55.969 1.218 1 31.03 38 LYS B N 1
ATOM 4130 C CA . LYS B 1 38 ? 22.641 56.5 1.567 1 31.03 38 LYS B CA 1
ATOM 4131 C C . LYS B 1 38 ? 21.766 56.688 0.327 1 31.03 38 LYS B C 1
ATOM 4133 O O . LYS B 1 38 ? 20.562 56.406 0.353 1 31.03 38 LYS B O 1
ATOM 4138 N N . ASN B 1 39 ? 22.062 57.688 -0.566 1 27.2 39 ASN B N 1
ATOM 4139 C CA . ASN B 1 39 ? 21.172 58.406 -1.465 1 27.2 39 ASN B CA 1
ATOM 4140 C C . ASN B 1 39 ? 20.797 57.562 -2.678 1 27.2 39 ASN B C 1
ATOM 4142 O O . ASN B 1 39 ? 20.281 58.094 -3.67 1 27.2 39 ASN B O 1
ATOM 4146 N N . GLU B 1 40 ? 21.641 56.688 -3.117 1 30.09 40 GLU B N 1
ATOM 4147 C CA . GLU B 1 40 ? 21.312 56.188 -4.457 1 30.09 40 GLU B CA 1
ATOM 4148 C C . GLU B 1 40 ? 19.984 55.438 -4.461 1 30.09 40 GLU B C 1
ATOM 4150 O O . GLU B 1 40 ? 19.719 54.625 -3.576 1 30.09 40 GLU B O 1
ATOM 4155 N N . CYS B 1 41 ? 18.891 56.031 -5.105 1 29.25 41 CYS B N 1
ATOM 4156 C CA . CYS B 1 41 ? 17.562 55.594 -5.531 1 29.25 41 CYS B CA 1
ATOM 4157 C C . CYS B 1 41 ? 17.562 54.125 -5.871 1 29.25 41 CYS B C 1
ATOM 4159 O O . CYS B 1 41 ? 18.234 53.688 -6.801 1 29.25 41 CYS B O 1
ATOM 4161 N N . TRP B 1 42 ? 17.578 53.312 -5.004 1 33.25 42 TRP B N 1
ATOM 4162 C CA . TRP B 1 42 ? 17.406 51.875 -5.168 1 33.25 42 TRP B CA 1
ATOM 4163 C C . TRP B 1 42 ? 16.344 51.562 -6.219 1 33.25 42 TRP B C 1
ATOM 4165 O O . TRP B 1 42 ? 15.156 51.844 -6.016 1 33.25 42 TRP B O 1
ATOM 4175 N N . CYS B 1 43 ? 16.547 51.906 -7.523 1 31.16 43 CYS B N 1
ATOM 4176 C CA . CYS B 1 43 ? 15.766 51.531 -8.695 1 31.16 43 CYS B CA 1
ATOM 4177 C C . CYS B 1 43 ? 15.094 50.188 -8.516 1 31.16 43 CYS B C 1
ATOM 4179 O O . CYS B 1 43 ? 15.539 49.375 -7.699 1 31.16 43 CYS B O 1
ATOM 4181 N N . LYS B 1 44 ? 13.906 49.938 -9.2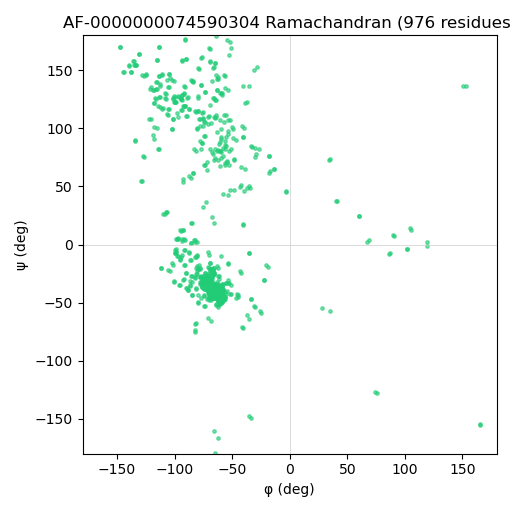27 1 38.47 44 LYS B N 1
ATOM 4182 C CA . LYS B 1 44 ? 13.031 48.812 -9.5 1 38.47 44 LYS B CA 1
ATOM 4183 C C . LYS B 1 44 ? 13.852 47.531 -9.75 1 38.47 44 LYS B C 1
ATOM 4185 O O . LYS B 1 44 ? 14.375 47.344 -10.852 1 38.47 44 LYS B O 1
ATOM 4190 N N . ALA B 1 45 ? 14.734 47.219 -9.07 1 41.03 45 ALA B N 1
ATOM 4191 C CA . ALA B 1 45 ? 15.516 46.031 -9.359 1 41.03 45 ALA B CA 1
ATOM 4192 C C . ALA B 1 45 ? 14.633 44.781 -9.445 1 41.03 45 ALA B C 1
ATOM 4194 O O . ALA B 1 45 ? 13.898 44.469 -8.5 1 41.03 45 ALA B O 1
ATOM 4195 N N . GLN B 1 46 ? 14 44.562 -10.594 1 48.81 46 GLN B N 1
ATOM 4196 C CA . GLN B 1 46 ? 13.336 43.281 -10.922 1 48.81 46 GLN B CA 1
ATOM 4197 C C . GLN B 1 46 ? 14.164 42.094 -10.453 1 48.81 46 GLN B C 1
ATOM 4199 O O . GLN B 1 46 ? 15.344 41.969 -10.812 1 48.81 46 GLN B O 1
ATOM 4204 N N . LEU B 1 47 ? 13.844 41.688 -9.25 1 56.56 47 LEU B N 1
ATOM 4205 C CA . LEU B 1 47 ? 14.484 40.438 -8.883 1 56.56 47 LEU B CA 1
ATOM 4206 C C . LEU B 1 47 ? 14.211 39.375 -9.922 1 56.56 47 LEU B C 1
ATOM 4208 O O . LEU B 1 47 ? 13.07 39.156 -10.328 1 56.56 47 LEU B O 1
ATOM 4212 N N . HIS B 1 48 ? 15.07 39.062 -10.891 1 62.31 48 HIS B N 1
ATOM 4213 C CA . HIS B 1 48 ? 14.961 38.094 -11.961 1 62.31 48 HIS B CA 1
ATOM 4214 C C . HIS B 1 48 ? 14.734 36.688 -11.391 1 62.31 48 HIS B C 1
ATOM 4216 O O . HIS B 1 48 ? 15.539 35.781 -11.625 1 62.31 48 HIS B O 1
ATOM 4222 N N . MET B 1 49 ? 13.797 36.75 -10.359 1 69.88 49 MET B N 1
ATOM 4223 C CA . MET B 1 49 ? 13.484 35.438 -9.797 1 69.88 49 MET B CA 1
ATOM 4224 C C . MET B 1 49 ? 12.008 35.094 -10.008 1 69.88 49 MET B C 1
ATOM 4226 O O . MET B 1 49 ? 11.141 35.938 -9.82 1 69.88 49 MET B O 1
ATOM 4230 N N . VAL B 1 50 ? 11.828 34 -10.664 1 72 50 VAL B N 1
ATOM 4231 C CA . VAL B 1 50 ? 10.477 33.5 -10.883 1 72 50 VAL B CA 1
ATOM 4232 C C . VAL B 1 50 ? 10.172 32.375 -9.891 1 72 50 VAL B C 1
ATOM 4234 O O . VAL B 1 50 ? 11.031 31.547 -9.602 1 72 50 VAL B O 1
ATOM 4237 N N . ILE B 1 51 ? 9.047 32.562 -9.219 1 73 51 ILE B N 1
ATOM 4238 C CA . ILE B 1 51 ? 8.602 31.547 -8.289 1 73 51 ILE B CA 1
ATOM 4239 C C . ILE B 1 51 ? 7.523 30.688 -8.945 1 73 51 ILE B C 1
ATOM 4241 O O . ILE B 1 51 ? 6.57 31.219 -9.531 1 73 51 ILE B O 1
ATOM 4245 N N . LYS B 1 52 ? 7.773 29.438 -8.984 1 70.69 52 LYS B N 1
ATOM 4246 C CA . LYS B 1 52 ? 6.797 28.484 -9.508 1 70.69 52 LYS B CA 1
ATOM 4247 C C . LYS B 1 52 ? 6.07 27.766 -8.375 1 70.69 52 LYS B C 1
ATOM 4249 O O . LYS B 1 52 ? 6.703 27.125 -7.539 1 70.69 52 LYS B O 1
ATOM 4254 N N . ARG B 1 53 ? 4.863 28.125 -8.227 1 67 53 ARG B N 1
ATOM 4255 C CA . ARG B 1 53 ? 4.012 27.5 -7.227 1 67 53 ARG B CA 1
ATOM 4256 C C . ARG B 1 53 ? 2.785 26.859 -7.879 1 67 53 ARG B C 1
ATOM 4258 O O . ARG B 1 53 ? 2.01 27.547 -8.547 1 67 53 ARG B O 1
ATOM 4265 N N . LYS B 1 54 ? 2.482 25.734 -7.488 1 63.62 54 LYS B N 1
ATOM 4266 C CA . LYS B 1 54 ? 1.309 25.016 -7.973 1 63.62 54 LYS B CA 1
ATOM 4267 C C . LYS B 1 54 ? 1.123 25.219 -9.477 1 63.62 54 LYS B C 1
ATOM 4269 O O . LYS B 1 54 ? 0.016 25.5 -9.938 1 63.62 54 LYS B O 1
ATOM 4274 N N . GLY B 1 55 ? 2.184 25.266 -10.258 1 62.84 55 GLY B N 1
ATOM 4275 C CA . GLY B 1 55 ? 2.133 25.391 -11.703 1 62.84 55 GLY B CA 1
ATOM 4276 C C . GLY B 1 55 ? 2.051 26.828 -12.18 1 62.84 55 GLY B C 1
ATOM 4277 O O . GLY B 1 55 ? 2.049 27.078 -13.383 1 62.84 55 GLY B O 1
ATOM 4278 N N . LYS B 1 56 ? 1.877 27.719 -11.266 1 67.38 56 LYS B N 1
ATOM 4279 C CA . LYS B 1 56 ? 1.813 29.141 -11.633 1 67.38 56 LYS B CA 1
ATOM 4280 C C . LYS B 1 56 ? 3.137 29.844 -11.352 1 67.38 56 LYS B C 1
ATOM 4282 O O . LYS B 1 56 ? 3.871 29.453 -10.438 1 67.38 56 LYS B O 1
ATOM 4287 N N . GLU B 1 57 ? 3.453 30.703 -12.266 1 71.94 57 GLU B N 1
ATOM 4288 C CA . GLU B 1 57 ? 4.711 31.422 -12.125 1 71.94 57 GLU B CA 1
ATOM 4289 C C . GLU B 1 57 ? 4.477 32.844 -11.602 1 71.94 57 GLU B C 1
ATOM 4291 O O . GLU B 1 57 ? 3.551 33.531 -12.039 1 71.94 57 GLU B O 1
ATOM 4296 N N . TYR B 1 58 ? 5.172 33.125 -10.531 1 71.31 58 TYR B N 1
ATOM 4297 C CA . TYR B 1 58 ? 5.098 34.438 -9.938 1 71.31 58 TYR B CA 1
ATOM 4298 C C . TYR B 1 58 ? 6.445 35.156 -10 1 71.31 58 TYR B C 1
ATOM 4300 O O . TYR B 1 58 ? 7.492 34.5 -10.07 1 71.31 58 TYR B O 1
ATOM 4308 N N . MET B 1 59 ? 6.371 36.438 -10.297 1 71.19 59 MET B N 1
ATOM 4309 C CA . MET B 1 59 ? 7.602 37.25 -10.312 1 71.19 59 MET B CA 1
ATOM 4310 C C . MET B 1 59 ? 7.594 38.281 -9.195 1 71.19 59 MET B C 1
ATOM 4312 O O . MET B 1 59 ? 6.543 38.844 -8.859 1 71.19 59 MET B O 1
ATOM 4316 N N . TYR B 1 60 ? 8.75 38.375 -8.562 1 69.44 60 TYR B N 1
ATOM 4317 C CA . TYR B 1 60 ? 8.875 39.406 -7.52 1 69.44 60 TYR B CA 1
ATOM 4318 C C . TYR B 1 60 ? 9.133 40.781 -8.125 1 69.44 60 TYR B C 1
ATOM 4320 O O . TYR B 1 60 ? 9.969 40.906 -9.016 1 69.44 60 TYR B O 1
ATOM 4328 N N . LEU B 1 61 ? 8.141 41.719 -7.938 1 63.12 61 LEU B N 1
ATOM 4329 C CA . LEU B 1 61 ? 8.336 43.094 -8.367 1 63.12 61 LEU B CA 1
ATOM 4330 C C . LEU B 1 61 ? 8.57 44 -7.172 1 63.12 61 LEU B C 1
ATOM 4332 O O . LEU B 1 61 ? 7.875 43.906 -6.16 1 63.12 61 LEU B O 1
ATOM 4336 N N . TYR B 1 62 ? 9.75 44.5 -7.062 1 57.38 62 TYR B N 1
ATOM 4337 C CA . TYR B 1 62 ? 10.047 45.469 -6.008 1 57.38 62 TYR B CA 1
ATOM 4338 C C . TYR B 1 62 ? 9.469 46.812 -6.34 1 57.38 62 TYR B C 1
ATOM 4340 O O . TYR B 1 62 ? 9.797 47.406 -7.375 1 57.38 62 TYR B O 1
ATOM 4348 N N . ASP B 1 63 ? 8.375 47.125 -5.738 1 52.75 63 ASP B N 1
ATOM 4349 C CA . ASP B 1 63 ? 7.871 48.469 -5.926 1 52.75 63 ASP B CA 1
ATOM 4350 C C . ASP B 1 63 ? 8.648 49.469 -5.07 1 52.75 63 ASP B C 1
ATOM 4352 O O . ASP B 1 63 ? 8.57 49.438 -3.842 1 52.75 63 ASP B O 1
ATOM 4356 N N . GLY B 1 64 ? 9.609 49.969 -5.496 1 47.69 64 GLY B N 1
ATOM 4357 C CA . GLY B 1 64 ? 10.352 51.094 -4.949 1 47.69 64 GLY B CA 1
ATOM 4358 C C . GLY B 1 64 ? 10.234 51.219 -3.439 1 47.69 64 GLY B C 1
ATOM 4359 O O . GLY B 1 64 ? 11.211 51.531 -2.758 1 47.69 64 GLY B O 1
ATOM 4360 N N . ASN B 1 65 ? 8.977 51.281 -2.82 1 44.53 65 ASN B N 1
ATOM 4361 C CA . ASN B 1 65 ? 8.75 51.594 -1.412 1 44.53 65 ASN B CA 1
ATOM 4362 C C . ASN B 1 65 ? 8.812 50.344 -0.546 1 44.53 65 ASN B C 1
ATOM 4364 O O . ASN B 1 65 ? 7.848 50.031 0.152 1 44.53 65 ASN B O 1
ATOM 4368 N N . SER B 1 66 ? 9.891 49.531 -0.466 1 50.34 66 SER B N 1
ATOM 4369 C CA . SER B 1 66 ? 10.312 48.5 0.492 1 50.34 66 SER B CA 1
ATOM 4370 C C . SER B 1 66 ? 9.383 47.281 0.462 1 50.34 66 SER B C 1
ATOM 4372 O O . SER B 1 66 ? 9.43 46.438 1.354 1 50.34 66 SER B O 1
ATOM 4374 N N . SER B 1 67 ? 8.375 47.312 -0.452 1 55.09 67 SER B N 1
ATOM 4375 C CA . SER B 1 67 ? 7.477 46.188 -0.383 1 55.09 67 SER B CA 1
ATOM 4376 C C . SER B 1 67 ? 7.59 45.312 -1.634 1 55.09 67 SER B C 1
A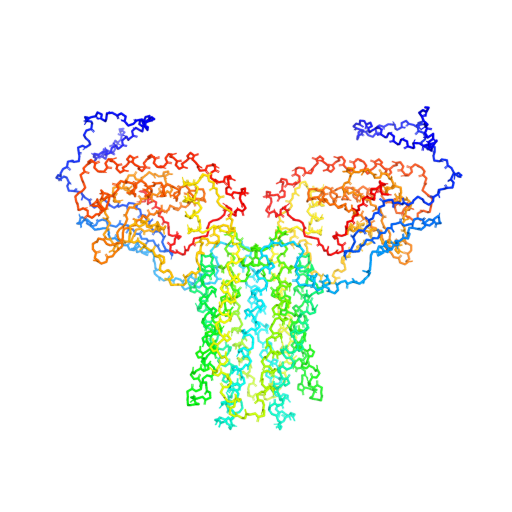TOM 4378 O O . SER B 1 67 ? 7.738 45.844 -2.742 1 55.09 67 SER B O 1
ATOM 4380 N N . LEU B 1 68 ? 7.984 44.062 -1.458 1 60.16 68 LEU B N 1
ATOM 4381 C CA . LEU B 1 68 ? 8.039 43.062 -2.523 1 60.16 68 LEU B CA 1
ATOM 4382 C C . LEU B 1 68 ? 6.641 42.562 -2.863 1 60.16 68 LEU B C 1
ATOM 4384 O O . LEU B 1 68 ? 5.863 42.219 -1.967 1 60.16 68 LEU B O 1
ATOM 4388 N N . GLU B 1 69 ? 6.191 43 -4.078 1 63.28 69 GLU B N 1
ATOM 4389 C CA . GLU B 1 69 ? 4.898 42.469 -4.527 1 63.28 69 GLU B CA 1
ATOM 4390 C C . GLU B 1 69 ? 5.074 41.281 -5.465 1 63.28 69 GLU B C 1
ATOM 4392 O O . GLU B 1 69 ? 6.035 41.25 -6.238 1 63.28 69 GLU B O 1
ATOM 4397 N N . LEU B 1 70 ? 4.395 40.219 -5.094 1 65.75 70 LEU B N 1
ATOM 4398 C CA . LEU B 1 70 ? 4.363 39.062 -5.984 1 65.75 70 LEU B CA 1
ATOM 4399 C C . LEU B 1 70 ? 3.35 39.25 -7.102 1 65.75 70 LEU B C 1
ATOM 4401 O O . LEU B 1 70 ? 2.166 39.5 -6.84 1 65.75 70 LEU B O 1
ATOM 4405 N N . VAL B 1 71 ? 3.816 39.625 -8.273 1 61.47 71 VAL B N 1
ATOM 4406 C CA . VAL B 1 71 ? 2.926 39.812 -9.414 1 61.47 71 VAL B CA 1
ATOM 4407 C C . VAL B 1 71 ? 2.865 38.531 -10.242 1 61.47 71 VAL B C 1
ATOM 4409 O O . VAL B 1 71 ? 3.887 37.875 -10.453 1 61.47 71 VAL B O 1
ATOM 4412 N N . GLY B 1 72 ? 1.717 37.906 -10.312 1 59.38 72 GLY B N 1
ATOM 4413 C CA . GLY B 1 72 ? 1.511 36.75 -11.172 1 59.38 72 GLY B CA 1
ATOM 4414 C C . GLY B 1 72 ? 1.988 36.969 -12.594 1 59.38 72 GLY B C 1
ATOM 4415 O O . GLY B 1 72 ? 1.751 38.031 -13.18 1 59.38 72 GLY B O 1
ATOM 4416 N N . ALA B 1 73 ? 3.184 36.469 -12.93 1 54.56 73 ALA B N 1
ATOM 4417 C CA . ALA B 1 73 ? 3.58 36.562 -14.336 1 54.56 73 ALA B CA 1
ATOM 4418 C C . ALA B 1 73 ? 2.453 36.125 -15.258 1 54.56 73 ALA B C 1
ATOM 4420 O O . ALA B 1 73 ? 1.861 35.062 -15.047 1 54.56 73 ALA B O 1
ATOM 4421 N N . HIS B 1 74 ? 1.584 37.062 -15.68 1 46.94 74 HIS B N 1
ATOM 4422 C CA . HIS B 1 74 ? 0.488 36.875 -16.609 1 46.94 74 HIS B CA 1
ATOM 4423 C C . HIS B 1 74 ? 0.875 35.844 -17.688 1 46.94 74 HIS B C 1
ATOM 4425 O O . HIS B 1 74 ? 0.277 35.844 -18.766 1 46.94 74 HIS B O 1
ATOM 4431 N N . ASN B 1 75 ? 1.965 35.375 -17.828 1 44.91 75 ASN B N 1
ATOM 4432 C CA . ASN B 1 75 ? 1.936 34.781 -19.156 1 44.91 75 ASN B CA 1
ATOM 4433 C C . ASN B 1 75 ? 0.552 34.219 -19.5 1 44.91 75 ASN B C 1
ATOM 4435 O O . ASN B 1 75 ? -0.334 34.188 -18.641 1 44.91 75 ASN B O 1
ATOM 4439 N N . GLY B 1 76 ? 0.562 33.094 -20.375 1 40.47 76 GLY B N 1
ATOM 4440 C CA . GLY B 1 76 ? -0.474 32.625 -21.281 1 40.47 76 GLY B CA 1
ATOM 4441 C C . GLY B 1 76 ? -1.821 32.469 -20.609 1 40.47 76 GLY B C 1
ATOM 4442 O O . GLY B 1 76 ? -1.923 32.531 -19.375 1 40.47 76 GLY B O 1
ATOM 4443 N N . ASN B 1 77 ? -2.867 32.25 -21.516 1 38.5 77 ASN B N 1
ATOM 4444 C CA . ASN B 1 77 ? -4.301 31.984 -21.469 1 38.5 77 ASN B CA 1
ATOM 4445 C C . ASN B 1 77 ? -4.688 31.219 -20.203 1 38.5 77 ASN B C 1
ATOM 4447 O O . ASN B 1 77 ? -4.246 30.078 -20 1 38.5 77 ASN B O 1
ATOM 4451 N N . ALA B 1 78 ? -4.867 31.906 -19.141 1 41.62 78 ALA B N 1
ATOM 4452 C CA . ALA B 1 78 ? -5.656 31.406 -18.016 1 41.62 78 ALA B CA 1
ATOM 4453 C C . ALA B 1 78 ? -6.566 30.266 -18.453 1 41.62 78 ALA B C 1
ATOM 4455 O O . ALA B 1 78 ? -7.5 29.891 -17.734 1 41.62 78 ALA B O 1
ATOM 4456 N N . SER B 1 79 ? -6.797 30.188 -19.688 1 43.59 79 SER B N 1
ATOM 4457 C CA . SER B 1 79 ? -7.59 28.984 -19.875 1 43.59 79 SER B CA 1
ATOM 4458 C C . SER B 1 79 ? -7.047 27.828 -19.047 1 43.59 79 SER B C 1
ATOM 4460 O O . SER B 1 79 ? -6.031 27.219 -19.391 1 43.59 79 SER B O 1
ATOM 4462 N N . THR B 1 80 ? -6.82 28.094 -17.812 1 49.69 80 THR B N 1
ATOM 4463 C CA . THR B 1 80 ? -6.668 27 -16.859 1 49.69 80 THR B CA 1
ATOM 4464 C C . THR B 1 80 ? -7.148 25.688 -17.469 1 49.69 80 THR B C 1
ATOM 4466 O O . THR B 1 80 ? -8.344 25.516 -17.734 1 49.69 80 THR B O 1
ATOM 4469 N N . ASN B 1 81 ? -6.441 25.25 -18.5 1 56.12 81 ASN B N 1
ATOM 4470 C CA . ASN B 1 81 ? -6.773 24 -19.172 1 56.12 81 ASN B CA 1
ATOM 4471 C C . ASN B 1 81 ? -7.344 22.969 -18.203 1 56.12 81 ASN B C 1
ATOM 4473 O O . ASN B 1 81 ? -6.656 22.547 -17.266 1 56.12 81 ASN B O 1
ATOM 4477 N N . ILE B 1 82 ? -8.641 23.109 -18 1 60.44 82 ILE B N 1
ATOM 4478 C CA . ILE B 1 82 ? -9.422 22.125 -17.266 1 60.44 82 ILE B CA 1
ATOM 4479 C C . ILE B 1 82 ? -8.711 20.781 -17.281 1 60.44 82 ILE B C 1
ATOM 4481 O O . ILE B 1 82 ? -8.703 20.062 -16.281 1 60.44 82 ILE B O 1
ATOM 4485 N N . VAL B 1 83 ? -8.031 20.688 -18.406 1 64.62 83 VAL B N 1
ATOM 4486 C CA . VAL B 1 83 ? -7.348 19.406 -18.547 1 64.62 83 VAL B CA 1
ATOM 4487 C C . VAL B 1 83 ? -6.172 19.344 -17.578 1 64.62 83 VAL B C 1
ATOM 4489 O O . VAL B 1 83 ? -5.906 18.297 -16.984 1 64.62 83 VAL B O 1
ATOM 4492 N N . GLY B 1 84 ? -5.582 20.469 -17.438 1 67.81 84 GLY B N 1
ATOM 4493 C CA . GLY B 1 84 ? -4.449 20.484 -16.531 1 67.81 84 GLY B CA 1
ATOM 4494 C C . GLY B 1 84 ? -4.844 20.297 -15.078 1 67.81 84 GLY B C 1
ATOM 4495 O O . GLY B 1 84 ? -4.188 19.562 -14.344 1 67.81 84 GLY B O 1
ATOM 4496 N N . VAL B 1 85 ? -5.945 20.875 -14.836 1 66.88 85 VAL B N 1
ATOM 4497 C CA . VAL B 1 85 ? -6.43 20.766 -13.461 1 66.88 85 VAL B CA 1
ATOM 4498 C C . VAL B 1 85 ? -6.898 19.344 -13.188 1 66.88 85 VAL B C 1
ATOM 4500 O O . VAL B 1 85 ? -6.609 18.781 -12.125 1 66.88 85 VAL B O 1
ATOM 4503 N N . VAL B 1 86 ? -7.559 18.797 -14.164 1 71.56 86 VAL B N 1
ATOM 4504 C CA . VAL B 1 86 ? -8.062 17.438 -14.016 1 71.56 86 VAL B CA 1
ATOM 4505 C C . VAL B 1 86 ? -6.895 16.453 -13.906 1 71.56 86 VAL B C 1
ATOM 4507 O O . VAL B 1 86 ? -6.93 15.523 -13.094 1 71.56 86 VAL B O 1
ATOM 4510 N N . THR B 1 87 ? -5.918 16.828 -14.602 1 77.44 87 THR B N 1
ATOM 4511 C CA . THR B 1 87 ? -4.746 15.961 -14.562 1 77.44 87 THR B CA 1
ATOM 4512 C C . THR B 1 87 ? -4.051 16.047 -13.211 1 77.44 87 THR B C 1
ATOM 4514 O O . THR B 1 87 ? -3.564 15.039 -12.688 1 77.44 87 THR B O 1
ATOM 4517 N N . ASP B 1 88 ? -4.117 17.172 -12.68 1 75.31 88 ASP B N 1
ATOM 4518 C CA . ASP B 1 88 ? -3.451 17.359 -11.398 1 75.31 88 ASP B CA 1
ATOM 4519 C C . ASP B 1 88 ? -4.223 16.672 -10.273 1 75.31 88 ASP B C 1
ATOM 4521 O O . ASP B 1 88 ? -3.631 16.234 -9.289 1 75.31 88 ASP B O 1
ATOM 4525 N N . ILE B 1 89 ? -5.391 16.562 -10.57 1 74.81 89 ILE B N 1
ATOM 4526 C CA . ILE B 1 89 ? -6.234 15.953 -9.547 1 74.81 89 ILE B CA 1
ATOM 4527 C C . ILE B 1 89 ? -6.191 14.438 -9.68 1 74.81 89 ILE B C 1
ATOM 4529 O O . ILE B 1 89 ? -6.219 13.719 -8.672 1 74.81 89 ILE B O 1
ATOM 4533 N N . PHE B 1 90 ? -5.941 13.961 -10.898 1 80.94 90 PHE B N 1
ATOM 4534 C CA . PHE B 1 90 ? -6.094 12.539 -11.164 1 80.94 90 PHE B CA 1
ATOM 4535 C C . PHE B 1 90 ? -4.742 11.836 -11.148 1 80.94 90 PHE B C 1
ATOM 4537 O O . PHE B 1 90 ? -4.652 10.648 -10.836 1 80.94 90 PHE B O 1
ATOM 4544 N N . ILE B 1 91 ? -3.758 12.586 -11.562 1 84.44 91 ILE B N 1
ATOM 4545 C CA . ILE B 1 91 ? -2.469 11.93 -11.75 1 84.44 91 ILE B CA 1
ATOM 4546 C C . ILE B 1 91 ? -1.468 12.453 -10.727 1 84.44 91 ILE B C 1
ATOM 4548 O O . ILE B 1 91 ? -1.276 13.664 -10.594 1 84.44 91 ILE B O 1
ATOM 4552 N N . PRO B 1 92 ? -0.896 11.531 -10.047 1 84.31 92 PRO B N 1
ATOM 4553 C CA . PRO B 1 92 ? 0.143 11.961 -9.109 1 84.31 92 PRO B CA 1
ATOM 4554 C C . PRO B 1 92 ? 1.356 12.562 -9.82 1 84.31 92 PRO B C 1
ATOM 4556 O O . PRO B 1 92 ? 1.592 12.289 -11 1 84.31 92 PRO B O 1
ATOM 4559 N N . LYS B 1 93 ? 2.166 13.406 -9.203 1 76.62 93 LYS B N 1
ATOM 4560 C CA . LYS B 1 93 ? 3.271 14.156 -9.797 1 76.62 93 LYS B CA 1
ATOM 4561 C C . LYS B 1 93 ? 4.465 13.25 -10.078 1 76.62 93 LYS B C 1
ATOM 4563 O O . LYS B 1 93 ? 5.086 13.336 -11.141 1 76.62 93 LYS B O 1
ATOM 4568 N N . HIS B 1 94 ? 4.84 12.352 -9.18 1 82.75 94 HIS B N 1
ATOM 4569 C CA . HIS B 1 94 ? 6.031 11.523 -9.344 1 82.75 94 HIS B CA 1
ATOM 4570 C C . HIS B 1 94 ? 5.66 10.047 -9.484 1 82.75 94 HIS B C 1
ATOM 4572 O O . HIS B 1 94 ? 5.742 9.289 -8.516 1 82.75 94 HIS B O 1
ATOM 4578 N N . VAL B 1 95 ? 5.285 9.734 -10.805 1 89.12 95 VAL B N 1
ATOM 4579 C CA . VAL B 1 95 ? 4.922 8.352 -11.07 1 89.12 95 VAL B CA 1
ATOM 4580 C C . VAL B 1 95 ? 5.664 7.848 -12.312 1 89.12 95 VAL B C 1
ATOM 4582 O O . VAL B 1 95 ? 6.234 8.641 -13.062 1 89.12 95 VAL B O 1
ATOM 4585 N N . THR B 1 96 ? 5.695 6.562 -12.469 1 89.5 96 THR B N 1
ATOM 4586 C CA . THR B 1 96 ? 6.336 5.934 -13.617 1 89.5 96 THR B CA 1
ATOM 4587 C C . THR B 1 96 ? 5.555 6.215 -14.898 1 89.5 96 THR B C 1
ATOM 4589 O O . THR B 1 96 ? 4.359 6.523 -14.844 1 89.5 96 THR B O 1
ATOM 4592 N N . GLY B 1 97 ? 6.152 6.141 -16.047 1 88.44 97 GLY B N 1
ATOM 4593 C CA . GLY B 1 97 ? 5.559 6.465 -17.328 1 88.44 97 GLY B CA 1
ATOM 4594 C C . GLY B 1 97 ? 4.434 5.527 -17.719 1 88.44 97 GLY B C 1
ATOM 4595 O O . GLY B 1 97 ? 3.521 5.914 -18.453 1 88.44 97 GLY B O 1
ATOM 4596 N N . ASN B 1 98 ? 4.43 4.348 -17.219 1 91.81 98 ASN B N 1
ATOM 4597 C CA . ASN B 1 98 ? 3.424 3.352 -17.562 1 91.81 98 ASN B CA 1
ATOM 4598 C C . ASN B 1 98 ? 2.143 3.535 -16.766 1 91.81 98 ASN B C 1
ATOM 4600 O O . ASN B 1 98 ? 1.163 2.816 -16.969 1 91.81 98 ASN B O 1
ATOM 4604 N N . TYR B 1 99 ? 2.131 4.562 -15.961 1 93.69 99 TYR B N 1
ATOM 4605 C CA . TYR B 1 99 ? 0.986 4.789 -15.086 1 93.69 99 TYR B CA 1
ATOM 4606 C C . TYR B 1 99 ? -0.23 5.246 -15.883 1 93.69 99 TYR B C 1
ATOM 4608 O O . TYR B 1 99 ? -1.354 4.82 -15.609 1 93.69 99 TYR B O 1
ATOM 4616 N N . ILE B 1 100 ? -0.006 6.051 -16.875 1 93.25 100 ILE B N 1
ATOM 4617 C CA . ILE B 1 100 ? -1.125 6.586 -17.641 1 93.25 100 ILE B CA 1
ATOM 4618 C C . ILE B 1 100 ? -1.809 5.461 -18.406 1 93.25 100 ILE B C 1
ATOM 4620 O O . ILE B 1 100 ? -3.037 5.406 -18.484 1 93.25 100 ILE B O 1
ATOM 4624 N N . GLU B 1 101 ? -1.073 4.59 -18.984 1 94.12 101 GLU B N 1
ATOM 4625 C CA . GLU B 1 101 ? -1.648 3.447 -19.688 1 94.12 101 GLU B CA 1
ATOM 4626 C C . GLU B 1 101 ? -2.412 2.535 -18.734 1 94.12 101 GLU B C 1
ATOM 4628 O O . GLU B 1 101 ? -3.484 2.029 -19.062 1 94.12 101 GLU B O 1
ATOM 4633 N N . TYR B 1 102 ? -1.809 2.367 -17.594 1 95.44 102 TYR B N 1
ATOM 4634 C CA . TYR B 1 102 ? -2.484 1.585 -16.562 1 95.44 102 TYR B CA 1
ATOM 4635 C C . TYR B 1 102 ? -3.838 2.193 -16.219 1 95.44 102 TYR B C 1
ATOM 4637 O O . TYR B 1 102 ? -4.84 1.48 -16.125 1 95.44 102 TYR B O 1
ATOM 4645 N N . VAL B 1 103 ? -3.908 3.52 -16.062 1 95.31 103 VAL B N 1
ATOM 4646 C CA . VAL B 1 103 ? -5.121 4.219 -15.648 1 95.31 103 VAL B CA 1
ATOM 4647 C C . VAL B 1 103 ? -6.16 4.152 -16.766 1 95.31 103 VAL B C 1
ATOM 4649 O O . VAL B 1 103 ? -7.359 4.027 -16.5 1 95.31 103 VAL B O 1
ATOM 4652 N N . LYS B 1 104 ? -5.746 4.23 -17.984 1 95.5 104 LYS B N 1
ATOM 4653 C CA . LYS B 1 104 ? -6.664 4.137 -19.109 1 95.5 104 LYS B CA 1
ATOM 4654 C C . LYS B 1 104 ? -7.406 2.803 -19.109 1 95.5 104 LYS B C 1
ATOM 4656 O O . LYS B 1 104 ? -8.625 2.766 -19.266 1 95.5 104 LYS B O 1
ATOM 4661 N N . TRP B 1 105 ? -6.684 1.783 -18.938 1 96.19 105 TRP B N 1
ATOM 4662 C CA . TRP B 1 105 ? -7.297 0.46 -18.938 1 96.19 105 TRP B CA 1
ATOM 4663 C C . TRP B 1 105 ? -8.086 0.23 -17.656 1 96.19 105 TRP B C 1
ATOM 4665 O O . TRP B 1 105 ? -9.094 -0.481 -17.656 1 96.19 105 TRP B O 1
ATOM 4675 N N . LYS B 1 106 ? -7.57 0.801 -16.609 1 96.06 106 LYS B N 1
ATOM 4676 C CA . LYS B 1 106 ? -8.336 0.758 -15.359 1 96.06 106 LYS B CA 1
ATOM 4677 C C . LYS B 1 106 ? -9.703 1.41 -15.531 1 96.06 106 LYS B C 1
ATOM 4679 O O . LYS B 1 106 ? -10.695 0.931 -14.984 1 96.06 106 LYS B O 1
ATOM 4684 N N . LEU B 1 107 ? -9.727 2.48 -16.266 1 96.19 107 LEU B N 1
ATOM 4685 C CA . LEU B 1 107 ? -10.984 3.152 -16.562 1 96.19 107 LEU B CA 1
ATOM 4686 C C . LEU B 1 107 ? -11.953 2.203 -17.266 1 96.19 107 LEU B C 1
ATOM 4688 O O . LEU B 1 107 ? -13.102 2.066 -16.844 1 96.19 107 LEU B O 1
ATOM 4692 N N . VAL B 1 108 ? -11.445 1.54 -18.234 1 97.12 108 VAL B N 1
ATOM 4693 C CA . VAL B 1 108 ? -12.273 0.61 -19 1 97.12 108 VAL B CA 1
ATOM 4694 C C . VAL B 1 108 ? -12.781 -0.504 -18.094 1 97.12 108 VAL B C 1
ATOM 4696 O O . VAL B 1 108 ? -13.977 -0.8 -18.078 1 97.12 108 VAL B O 1
ATOM 4699 N N . HIS B 1 109 ? -11.93 -1.025 -17.328 1 96.75 109 HIS B N 1
ATOM 4700 C CA . HIS B 1 109 ? -12.266 -2.119 -16.422 1 96.75 109 HIS B CA 1
ATOM 4701 C C . HIS B 1 109 ? -13.312 -1.684 -15.398 1 96.75 109 HIS B C 1
ATOM 4703 O O . HIS B 1 109 ? -14.352 -2.334 -15.25 1 96.75 109 HIS B O 1
ATOM 4709 N N . ARG B 1 110 ? -13.125 -0.563 -14.781 1 94.94 110 ARG B N 1
ATOM 4710 C CA . ARG B 1 110 ? -13.953 -0.147 -13.648 1 94.94 110 ARG B CA 1
ATOM 4711 C C . ARG B 1 110 ? -15.328 0.325 -14.125 1 94.94 110 ARG B C 1
ATOM 4713 O O . ARG B 1 110 ? -16.328 0.081 -13.461 1 94.94 110 ARG B O 1
ATOM 4720 N N . VAL B 1 111 ? -15.406 0.972 -15.203 1 95.56 111 VAL B N 1
ATOM 4721 C CA . VAL B 1 111 ? -16.672 1.479 -15.727 1 95.56 111 VAL B CA 1
ATOM 4722 C C . VAL B 1 111 ? -17.609 0.312 -16.047 1 95.56 111 VAL B C 1
ATOM 4724 O O . VAL B 1 111 ? -18.766 0.295 -15.625 1 95.56 111 VAL B O 1
ATOM 4727 N N . PHE B 1 112 ? -17.094 -0.631 -16.672 1 95.88 112 PHE B N 1
ATOM 4728 C CA . PHE B 1 112 ? -17.938 -1.75 -17.078 1 95.88 112 PHE B CA 1
ATOM 4729 C C . PHE B 1 112 ? -18.219 -2.674 -15.906 1 95.88 112 PHE B C 1
ATOM 4731 O O . PHE B 1 112 ? -19.297 -3.266 -15.828 1 95.88 112 PHE B O 1
ATOM 4738 N N . SER B 1 113 ? -17.234 -2.779 -15.039 1 94.69 113 SER B N 1
ATOM 4739 C CA . SER B 1 113 ? -17.484 -3.557 -13.828 1 94.69 113 SER B CA 1
ATOM 4740 C C . SER B 1 113 ? -18.578 -2.928 -12.977 1 94.69 113 SER B C 1
ATOM 4742 O O . SER B 1 113 ? -19.469 -3.623 -12.5 1 94.69 113 SER B O 1
ATOM 4744 N N . SER B 1 114 ? -18.484 -1.639 -12.805 1 91.31 114 SER B N 1
ATOM 4745 C CA . SER B 1 114 ? -19.484 -0.926 -12.008 1 91.31 114 SER B CA 1
ATOM 4746 C C . SER B 1 114 ? -20.859 -0.979 -12.672 1 91.31 114 SER B C 1
ATOM 4748 O O . SER B 1 114 ? -21.875 -1.146 -11.992 1 91.31 114 SER B O 1
ATOM 4750 N N . ALA B 1 115 ? -20.922 -0.845 -13.922 1 92.69 115 ALA B N 1
ATOM 4751 C CA . ALA B 1 115 ? -22.188 -0.942 -14.648 1 92.69 115 ALA B CA 1
ATOM 4752 C C . ALA B 1 115 ? -22.828 -2.312 -14.445 1 92.69 115 ALA B C 1
ATOM 4754 O O . ALA B 1 115 ? -24.031 -2.408 -14.18 1 92.69 115 ALA B O 1
ATOM 4755 N N . LEU B 1 116 ? -22.016 -3.314 -14.602 1 93.25 116 LEU B N 1
ATOM 4756 C CA . LEU B 1 116 ? -22.516 -4.676 -14.422 1 93.25 116 LEU B CA 1
ATOM 4757 C C . LEU B 1 116 ? -23.031 -4.883 -13 1 93.25 116 LEU B C 1
ATOM 4759 O O . LEU B 1 116 ? -24.047 -5.547 -12.797 1 93.25 116 LEU B O 1
ATOM 4763 N N . GLN B 1 117 ? -22.281 -4.309 -12.039 1 89.44 117 GLN B N 1
ATOM 4764 C CA . GLN B 1 117 ? -22.672 -4.453 -10.641 1 89.44 117 GLN B CA 1
ATOM 4765 C C . GLN B 1 117 ? -24.047 -3.818 -10.383 1 89.44 117 GLN B C 1
ATOM 4767 O O . GLN B 1 117 ? -24.859 -4.371 -9.648 1 89.44 117 GLN B O 1
ATOM 4772 N N . LEU B 1 118 ? -24.281 -2.705 -10.984 1 84.81 118 LEU B N 1
ATOM 4773 C CA . LEU B 1 118 ? -25.562 -2.047 -10.812 1 84.81 118 LEU B CA 1
ATOM 4774 C C . LEU B 1 118 ? -26.688 -2.867 -11.445 1 84.81 118 LEU B C 1
ATOM 4776 O O . LEU B 1 118 ? -27.75 -3.033 -10.844 1 84.81 118 LEU B O 1
ATOM 4780 N N . LEU B 1 119 ? -26.453 -3.332 -12.555 1 85.94 119 LEU B N 1
ATOM 4781 C CA . LEU B 1 119 ? -27.453 -4.145 -13.242 1 85.94 119 LEU B CA 1
ATOM 4782 C C . LEU B 1 119 ? -27.766 -5.41 -12.445 1 85.94 119 LEU B C 1
ATOM 4784 O O . LEU B 1 119 ? -28.922 -5.832 -12.367 1 85.94 119 LEU B O 1
ATOM 4788 N N . ALA B 1 120 ? -26.703 -5.969 -11.922 1 87.5 120 ALA B N 1
ATOM 4789 C CA . ALA B 1 120 ? -26.875 -7.172 -11.109 1 87.5 120 ALA B CA 1
ATOM 4790 C C . ALA B 1 120 ? -27.688 -6.867 -9.852 1 87.5 120 ALA B C 1
ATOM 4792 O O . ALA B 1 120 ? -28.562 -7.645 -9.469 1 87.5 120 ALA B O 1
ATOM 4793 N N . THR B 1 121 ? -27.344 -5.793 -9.234 1 80.56 121 THR B N 1
ATOM 4794 C CA . THR B 1 121 ? -28.062 -5.387 -8.031 1 80.56 121 THR B CA 1
ATOM 4795 C C . THR B 1 121 ? -29.547 -5.16 -8.352 1 80.56 121 THR B C 1
ATOM 4797 O O . THR B 1 121 ? -30.422 -5.566 -7.578 1 80.56 121 THR B O 1
ATOM 4800 N N . GLN B 1 122 ? -29.922 -4.555 -9.414 1 78.62 122 GLN B N 1
ATOM 4801 C CA . GLN B 1 122 ? -31.297 -4.328 -9.836 1 78.62 122 GLN B CA 1
ATOM 4802 C C . GLN B 1 122 ? -32 -5.648 -10.102 1 78.62 122 GLN B C 1
ATOM 4804 O O . GLN B 1 122 ? -33.188 -5.812 -9.734 1 78.62 122 GLN B O 1
ATOM 4809 N N . ALA B 1 123 ? -31.297 -6.484 -10.734 1 81.12 123 ALA B N 1
ATOM 4810 C CA . ALA B 1 123 ? -31.875 -7.797 -11 1 81.12 123 ALA B CA 1
ATOM 4811 C C . ALA B 1 123 ? -32.188 -8.539 -9.703 1 81.12 123 ALA B C 1
ATOM 4813 O O . ALA B 1 123 ? -33.219 -9.188 -9.586 1 81.12 123 ALA B O 1
ATOM 4814 N N . MET B 1 124 ? -31.344 -8.469 -8.789 1 80.06 124 MET B N 1
ATOM 4815 C CA . MET B 1 124 ? -31.531 -9.125 -7.5 1 80.06 124 MET B CA 1
ATOM 4816 C C . MET B 1 124 ? -32.75 -8.547 -6.777 1 80.06 124 MET B C 1
ATOM 4818 O O . MET B 1 124 ? -33.5 -9.289 -6.152 1 80.06 124 MET B O 1
ATOM 4822 N N . PHE B 1 125 ? -32.938 -7.273 -6.855 1 72.44 125 PHE B N 1
ATOM 4823 C CA . PHE B 1 125 ? -34.094 -6.633 -6.227 1 72.44 125 PHE B CA 1
ATOM 4824 C C . PHE B 1 125 ? -35.375 -7.07 -6.898 1 72.44 125 PHE B C 1
ATOM 4826 O O . PHE B 1 125 ? -36.406 -7.246 -6.23 1 72.44 125 PHE B O 1
ATOM 4833 N N . GLY B 1 126 ? -35.344 -7.145 -8.117 1 71.56 126 GLY B N 1
ATOM 4834 C CA . GLY B 1 126 ? -36.5 -7.656 -8.836 1 71.56 126 GLY B CA 1
ATOM 4835 C C . GLY B 1 126 ? -36.875 -9.062 -8.422 1 71.56 126 GLY B C 1
ATOM 4836 O O . GLY B 1 126 ? -38.062 -9.398 -8.328 1 71.56 126 GLY B O 1
ATOM 4837 N N . ALA B 1 127 ? -35.875 -9.805 -8.164 1 73.38 127 ALA B N 1
ATOM 4838 C CA . ALA B 1 127 ? -36.125 -11.188 -7.766 1 73.38 127 ALA B CA 1
ATOM 4839 C C . ALA B 1 127 ? -36.75 -11.258 -6.375 1 73.38 127 ALA B C 1
ATOM 4841 O O . ALA B 1 127 ? -37.594 -12.109 -6.109 1 73.38 127 ALA B O 1
ATOM 4842 N N . ILE B 1 128 ? -36.219 -10.5 -5.496 1 67.31 128 ILE B N 1
ATOM 4843 C CA . ILE B 1 128 ? -36.719 -10.469 -4.133 1 67.31 128 ILE B CA 1
ATOM 4844 C C . ILE B 1 128 ? -38.188 -9.977 -4.148 1 67.31 128 ILE B C 1
ATOM 4846 O O . ILE B 1 128 ? -39.031 -10.484 -3.396 1 67.31 128 ILE B O 1
ATOM 4850 N N . GLY B 1 129 ? -38.469 -8.812 -4.77 1 57.44 129 GLY B N 1
ATOM 4851 C CA . GLY B 1 129 ? -39.812 -8.281 -4.875 1 57.44 129 GLY B CA 1
ATOM 4852 C C . GLY B 1 129 ? -40.812 -9.289 -5.422 1 57.44 129 GLY B C 1
ATOM 4853 O O . GLY B 1 129 ? -41.969 -9.312 -5.016 1 57.44 129 GLY B O 1
ATOM 4854 N N . VAL B 1 130 ? -40.5 -9.969 -6.344 1 50.31 130 VAL B N 1
ATOM 4855 C CA . VAL B 1 130 ? -41.375 -10.953 -6.938 1 50.31 130 VAL B CA 1
ATOM 4856 C C . VAL B 1 130 ? -41.594 -12.109 -5.961 1 50.31 130 VAL B C 1
ATOM 4858 O O . VAL B 1 130 ? -42.688 -12.656 -5.867 1 50.31 130 VAL B O 1
ATOM 4861 N N . GLY B 1 131 ? -40.562 -12.578 -5.434 1 46.25 131 GLY B N 1
ATOM 4862 C CA . GLY B 1 131 ? -40.719 -13.75 -4.594 1 46.25 131 GLY B CA 1
ATOM 4863 C C . GLY B 1 131 ? -41.156 -13.414 -3.174 1 46.25 131 GLY B C 1
ATOM 4864 O O . GLY B 1 131 ? -42.094 -14.016 -2.645 1 46.25 131 GLY B O 1
ATOM 4865 N N . TYR B 1 132 ? -40.188 -12.875 -2.293 1 46.25 132 TYR B N 1
ATOM 4866 C CA . TYR B 1 132 ? -40.312 -12.859 -0.841 1 46.25 132 TYR B CA 1
ATOM 4867 C C . TYR B 1 132 ? -40.938 -11.547 -0.36 1 46.25 132 TYR B C 1
ATOM 4869 O O . TYR B 1 132 ? -40.219 -10.562 -0.139 1 46.25 132 TYR B O 1
ATOM 4877 N N . ALA B 1 133 ? -42.062 -11.156 -0.789 1 41.16 133 ALA B N 1
ATOM 4878 C CA . ALA B 1 133 ? -42.844 -10.016 -0.304 1 41.16 133 ALA B CA 1
ATOM 4879 C C . ALA B 1 133 ? -42.688 -9.859 1.208 1 41.16 133 ALA B C 1
ATOM 4881 O O . ALA B 1 133 ? -42.75 -8.75 1.73 1 41.16 133 ALA B O 1
ATOM 4882 N N . LYS B 1 134 ? -43.125 -10.82 2.086 1 44.5 134 LYS B N 1
ATOM 4883 C CA . LYS B 1 134 ? -43.625 -10.609 3.434 1 44.5 134 LYS B CA 1
ATOM 4884 C C . LYS B 1 134 ? -42.531 -10.203 4.395 1 44.5 134 LYS B C 1
ATOM 4886 O O . LYS B 1 134 ? -42.781 -9.672 5.477 1 44.5 134 LYS B O 1
ATOM 4891 N N . SER B 1 135 ? -41.281 -10.766 4.957 1 45.41 135 SER B N 1
ATOM 4892 C CA . SER B 1 135 ? -40.719 -10.156 6.156 1 45.41 135 SER B CA 1
ATOM 4893 C C . SER B 1 135 ? -39.344 -9.578 5.887 1 45.41 135 SER B C 1
ATOM 4895 O O . SER B 1 135 ? -38.406 -10.305 5.504 1 45.41 135 SER B O 1
ATOM 4897 N N . LEU B 1 136 ? -39.156 -8.273 5.477 1 44 136 LEU B N 1
ATOM 4898 C CA . LEU B 1 136 ? -38.062 -7.305 5.285 1 44 136 LEU B CA 1
ATOM 4899 C C . LEU B 1 136 ? -36.969 -7.512 6.312 1 44 136 LEU B C 1
ATOM 4901 O O . LEU B 1 136 ? -35.781 -7.504 5.965 1 44 136 LEU B O 1
ATOM 4905 N N . PRO B 1 137 ? -37.469 -7.637 7.516 1 48.41 137 PRO B N 1
ATOM 4906 C CA . PRO B 1 137 ? -36.406 -7.809 8.539 1 48.41 137 PRO B CA 1
ATOM 4907 C C . PRO B 1 137 ? -35.531 -9.031 8.289 1 48.41 137 PRO B C 1
ATOM 4909 O O . PRO B 1 137 ? -34.344 -8.984 8.523 1 48.41 137 PRO B O 1
ATOM 4912 N N . SER B 1 138 ? -36.219 -10.031 7.762 1 50.06 138 SER B N 1
ATOM 4913 C CA . SER B 1 138 ? -35.469 -11.266 7.484 1 50.06 138 SER B CA 1
ATOM 4914 C C . SER B 1 138 ? -34.5 -11.078 6.324 1 50.06 138 SER B C 1
ATOM 4916 O O . SER B 1 138 ? -33.406 -11.641 6.332 1 50.06 138 SER B O 1
ATOM 4918 N N . ALA B 1 139 ? -34.938 -10.172 5.492 1 53.38 139 ALA B N 1
ATOM 4919 C CA . ALA B 1 139 ? -34.062 -9.922 4.344 1 53.38 139 ALA B CA 1
ATOM 4920 C C . ALA B 1 139 ? -32.812 -9.156 4.766 1 53.38 139 ALA B C 1
ATOM 4922 O O . ALA B 1 139 ? -31.703 -9.438 4.277 1 53.38 139 ALA B O 1
ATOM 4923 N N . ALA B 1 140 ? -33.031 -8.25 5.652 1 53.06 140 ALA B N 1
ATOM 4924 C CA . ALA B 1 140 ? -31.891 -7.48 6.152 1 53.06 140 ALA B CA 1
ATOM 4925 C C . ALA B 1 140 ? -30.922 -8.367 6.922 1 53.06 140 ALA B C 1
ATOM 4927 O O . ALA B 1 140 ? -29.703 -8.242 6.777 1 53.06 140 ALA B O 1
ATOM 4928 N N . ALA B 1 141 ? -31.484 -9.203 7.777 1 52.97 141 ALA B N 1
ATOM 4929 C CA . ALA B 1 141 ? -30.656 -10.133 8.531 1 52.97 141 ALA B CA 1
ATOM 4930 C C . ALA B 1 141 ? -29.891 -11.062 7.602 1 52.97 141 ALA B C 1
ATOM 4932 O O . ALA B 1 141 ? -28.719 -11.344 7.828 1 52.97 141 ALA B O 1
ATOM 4933 N N . LEU B 1 142 ? -30.625 -11.469 6.668 1 53.53 142 LEU B N 1
ATOM 4934 C CA . LEU B 1 142 ? -30 -12.375 5.707 1 53.53 142 LEU B CA 1
ATOM 4935 C C . LEU B 1 142 ? -28.891 -11.672 4.945 1 53.53 142 LEU B C 1
ATOM 4937 O O . LEU B 1 142 ? -27.828 -12.25 4.711 1 53.53 142 LEU B O 1
ATOM 4941 N N . ASN B 1 143 ? -29.156 -10.477 4.582 1 57.5 143 ASN B N 1
ATOM 4942 C CA . ASN B 1 143 ? -28.125 -9.688 3.895 1 57.5 143 ASN B CA 1
ATOM 4943 C C . ASN B 1 143 ? -26.891 -9.508 4.762 1 57.5 143 ASN B C 1
ATOM 4945 O O . ASN B 1 143 ? -25.766 -9.57 4.258 1 57.5 143 ASN B O 1
ATOM 4949 N N . TRP B 1 144 ? -27.188 -9.273 5.98 1 54.62 144 TRP B N 1
ATOM 4950 C CA . TRP B 1 144 ? -26.062 -9.094 6.906 1 54.62 144 TRP B CA 1
ATOM 4951 C C . TRP B 1 144 ? -25.25 -10.383 7.027 1 54.62 144 TRP B C 1
ATOM 4953 O O . TRP B 1 144 ? -24.016 -10.344 7.02 1 54.62 144 TRP B O 1
ATOM 4963 N N . VAL B 1 145 ? -26.016 -11.57 7.191 1 55.03 145 VAL B N 1
ATOM 4964 C CA . VAL B 1 145 ? -25.344 -12.859 7.316 1 55.03 145 VAL B CA 1
ATOM 4965 C C . VAL B 1 145 ? -24.5 -13.117 6.07 1 55.03 145 VAL B C 1
ATOM 4967 O O . VAL B 1 145 ? -23.359 -13.586 6.168 1 55.03 145 VAL B O 1
ATOM 4970 N N . LEU B 1 146 ? -25.109 -12.781 5.039 1 57.41 146 LEU B N 1
ATOM 4971 C CA . LEU B 1 146 ? -24.438 -13.078 3.777 1 57.41 146 LEU B CA 1
ATOM 4972 C C . LEU B 1 146 ? -23.234 -12.18 3.57 1 57.41 146 LEU B C 1
ATOM 4974 O O . LEU B 1 146 ? -22.156 -12.656 3.195 1 57.41 146 LEU B O 1
ATOM 4978 N N . LYS B 1 147 ? -23.406 -10.898 3.801 1 61.12 147 LYS B N 1
ATOM 4979 C CA . LYS B 1 147 ? -22.375 -9.914 3.486 1 61.12 147 LYS B CA 1
ATOM 4980 C C . LYS B 1 147 ? -21.297 -9.883 4.566 1 61.12 147 LYS B C 1
ATOM 4982 O O . LYS B 1 147 ? -20.094 -9.992 4.262 1 61.12 147 LYS B O 1
ATOM 4987 N N . ASP B 1 148 ? -21.766 -9.789 5.762 1 60.06 148 ASP B N 1
ATOM 4988 C CA . ASP B 1 148 ? -20.812 -9.578 6.848 1 60.06 148 ASP B CA 1
ATOM 4989 C C . ASP B 1 148 ? -20.375 -10.906 7.457 1 60.06 148 ASP B C 1
ATOM 4991 O O . ASP B 1 148 ? -19.203 -11.078 7.82 1 60.06 148 ASP B O 1
ATOM 4995 N N . GLY B 1 149 ? -21.297 -11.922 7.43 1 61.69 149 GLY B N 1
ATOM 4996 C CA . GLY B 1 149 ? -20.922 -13.203 8.023 1 61.69 149 GLY B CA 1
ATOM 4997 C C . GLY B 1 149 ? -20.094 -14.07 7.102 1 61.69 149 GLY B C 1
ATOM 4998 O O . GLY B 1 149 ? -18.875 -14.172 7.266 1 61.69 149 GLY B O 1
ATOM 4999 N N . LEU B 1 150 ? -20.75 -14.516 6.055 1 63.53 150 LEU B N 1
ATOM 5000 C CA . LEU B 1 150 ? -20.094 -15.461 5.156 1 63.53 150 LEU B CA 1
ATOM 5001 C C . LEU B 1 150 ? -19.062 -14.766 4.293 1 63.53 150 LEU B C 1
ATOM 5003 O O . LEU B 1 150 ? -18 -15.336 4.004 1 63.53 150 LEU B O 1
ATOM 5007 N N . GLY B 1 151 ? -19.359 -13.602 4.008 1 69.88 151 GLY B N 1
ATOM 5008 C CA . GLY B 1 151 ? -18.453 -12.852 3.164 1 69.88 151 GLY B CA 1
ATOM 5009 C C . GLY B 1 151 ? -17.125 -12.539 3.842 1 69.88 151 GLY B C 1
ATOM 5010 O O . GLY B 1 151 ? -16.062 -12.805 3.287 1 69.88 151 GLY B O 1
ATOM 5011 N N . ARG B 1 152 ? -17.188 -12.156 5.004 1 72.81 152 ARG B N 1
ATOM 5012 C CA . ARG B 1 152 ? -15.977 -11.82 5.75 1 72.81 152 ARG B CA 1
ATOM 5013 C C . ARG B 1 152 ? -15.156 -13.07 6.047 1 72.81 152 ARG B C 1
ATOM 5015 O O . ARG B 1 152 ? -13.922 -13.039 5.996 1 72.81 152 ARG B O 1
ATOM 5022 N N . LEU B 1 153 ? -15.891 -14.102 6.266 1 71.44 153 LEU B N 1
ATOM 5023 C CA . LEU B 1 153 ? -15.203 -15.352 6.574 1 71.44 153 LEU B CA 1
ATOM 5024 C C . LEU B 1 153 ? -14.461 -15.883 5.352 1 71.44 153 LEU B C 1
ATOM 5026 O O . LEU B 1 153 ? -13.32 -16.328 5.461 1 71.44 153 LEU B O 1
ATOM 5030 N N . SER B 1 154 ? -15.141 -15.852 4.34 1 75.94 154 SER B N 1
ATOM 5031 C CA . SER B 1 154 ? -14.516 -16.344 3.117 1 75.94 154 SER B CA 1
ATOM 5032 C C . SER B 1 154 ? -13.305 -15.5 2.734 1 75.94 154 SER B C 1
ATOM 5034 O O . SER B 1 154 ? -12.297 -16.031 2.262 1 75.94 154 SER B O 1
ATOM 5036 N N . ARG B 1 155 ? -13.523 -14.281 2.949 1 77.75 155 ARG B N 1
ATOM 5037 C CA . ARG B 1 155 ? -12.406 -13.375 2.699 1 77.75 155 ARG B CA 1
ATOM 5038 C C . ARG B 1 155 ? -11.203 -13.742 3.562 1 77.75 155 ARG B C 1
ATOM 5040 O O . ARG B 1 155 ? -10.07 -13.766 3.076 1 77.75 155 ARG B O 1
ATOM 5047 N N . CYS B 1 156 ? -11.438 -14.086 4.711 1 74.38 156 CYS B N 1
ATOM 5048 C CA . CYS B 1 156 ? -10.391 -14.43 5.664 1 74.38 156 CYS B CA 1
ATOM 5049 C C . CYS B 1 156 ? -9.703 -15.734 5.273 1 74.38 156 CYS B C 1
ATOM 5051 O O . CYS B 1 156 ? -8.469 -15.812 5.258 1 74.38 156 CYS B O 1
ATOM 5053 N N . ILE B 1 157 ? -10.445 -16.625 4.879 1 70.62 157 ILE B N 1
ATOM 5054 C CA . ILE B 1 157 ? -9.914 -17.938 4.551 1 70.62 157 ILE B CA 1
ATOM 5055 C C . ILE B 1 157 ? -9.039 -17.844 3.301 1 70.62 157 ILE B C 1
ATOM 5057 O O . ILE B 1 157 ? -7.934 -18.391 3.264 1 70.62 157 ILE B O 1
ATOM 5061 N N . TYR B 1 158 ? -9.508 -17.109 2.459 1 77.38 158 TYR B N 1
ATOM 5062 C CA . TYR B 1 158 ? -8.773 -17 1.206 1 77.38 158 TYR B CA 1
ATOM 5063 C C . TYR B 1 158 ? -7.453 -16.266 1.413 1 77.38 158 TYR B C 1
ATOM 5065 O O . TYR B 1 158 ? -6.41 -16.703 0.923 1 77.38 158 TYR B O 1
ATOM 5073 N N . THR B 1 159 ? -7.582 -15.273 2.09 1 75.5 159 THR B N 1
ATOM 5074 C CA . THR B 1 159 ? -6.383 -14.469 2.305 1 75.5 159 THR B CA 1
ATOM 5075 C C . THR B 1 159 ? -5.352 -15.242 3.123 1 75.5 159 THR B C 1
ATOM 5077 O O . THR B 1 159 ? -4.148 -15.109 2.893 1 75.5 159 THR B O 1
ATOM 5080 N N . ALA B 1 160 ? -5.805 -16.031 4.012 1 71.06 160 ALA B N 1
ATOM 5081 C CA . ALA B 1 160 ? -4.91 -16.828 4.855 1 71.06 160 ALA B CA 1
ATOM 5082 C C . ALA B 1 160 ? -4.207 -17.906 4.051 1 71.06 160 ALA B C 1
ATOM 5084 O O . ALA B 1 160 ? -3.057 -18.25 4.328 1 71.06 160 ALA B O 1
ATOM 5085 N N . THR B 1 161 ? -4.844 -18.359 3.066 1 72.88 161 THR B N 1
ATOM 5086 C CA . THR B 1 161 ? -4.316 -19.5 2.328 1 72.88 161 THR B CA 1
ATOM 5087 C C . THR B 1 161 ? -3.35 -19.047 1.24 1 72.88 161 THR B C 1
ATOM 5089 O O . THR B 1 161 ? -2.336 -19.703 0.985 1 72.88 161 THR B O 1
ATOM 5092 N N . VAL B 1 162 ? -3.619 -17.984 0.683 1 74.56 162 VAL B N 1
ATOM 5093 C CA . VAL B 1 162 ? -2.875 -17.562 -0.502 1 74.56 162 VAL B CA 1
ATOM 5094 C C . VAL B 1 162 ? -1.796 -16.562 -0.11 1 74.56 162 VAL B C 1
ATOM 5096 O O . VAL B 1 162 ? -0.805 -16.391 -0.825 1 74.56 162 VAL B O 1
ATOM 5099 N N . GLY B 1 163 ? -1.696 -16.094 1.102 1 70.81 163 GLY B N 1
ATOM 5100 C CA . GLY B 1 163 ? -0.882 -15.008 1.62 1 70.81 163 GLY B CA 1
ATOM 5101 C C . GLY B 1 163 ? 0.418 -14.828 0.861 1 70.81 163 GLY B C 1
ATOM 5102 O O . GLY B 1 163 ? 0.608 -13.812 0.186 1 70.81 163 GLY B O 1
ATOM 5103 N N . SER B 1 164 ? 1.289 -15.852 0.666 1 75.88 164 SER B N 1
ATOM 5104 C CA . SER B 1 164 ? 2.582 -15.68 0.011 1 75.88 164 SER B CA 1
ATOM 5105 C C . SER B 1 164 ? 2.426 -15.586 -1.504 1 75.88 164 SER B C 1
ATOM 5107 O O . SER B 1 164 ? 3.305 -15.07 -2.193 1 75.88 164 SER B O 1
ATOM 5109 N N . ALA B 1 165 ? 1.32 -16.094 -1.925 1 78.19 165 ALA B N 1
ATOM 5110 C CA . ALA B 1 165 ? 1.086 -16.062 -3.367 1 78.19 165 ALA B CA 1
ATOM 5111 C C . ALA B 1 165 ? 0.822 -14.633 -3.848 1 78.19 165 ALA B C 1
ATOM 5113 O O . ALA B 1 165 ? 1.02 -14.32 -5.023 1 78.19 165 ALA B O 1
ATOM 5114 N N . PHE B 1 166 ? 0.452 -13.805 -2.969 1 79.69 166 PHE B N 1
ATOM 5115 C CA . PHE B 1 166 ? 0.195 -12.414 -3.318 1 79.69 166 PHE B CA 1
ATOM 5116 C C . PHE B 1 166 ? 1.491 -11.703 -3.684 1 79.69 166 PHE B C 1
ATOM 5118 O O . PHE B 1 166 ? 1.473 -10.695 -4.395 1 79.69 166 PHE B O 1
ATOM 5125 N N . ASP B 1 167 ? 2.504 -12.281 -3.227 1 80.88 167 ASP B N 1
ATOM 5126 C CA . ASP B 1 167 ? 3.795 -11.664 -3.512 1 80.88 167 ASP B CA 1
ATOM 5127 C C . ASP B 1 167 ? 4.445 -12.297 -4.738 1 80.88 167 ASP B C 1
ATOM 5129 O O . ASP B 1 167 ? 5.055 -11.594 -5.555 1 80.88 167 ASP B O 1
ATOM 5133 N N . THR B 1 168 ? 4.246 -13.539 -4.906 1 82.56 168 THR B N 1
ATOM 5134 C CA . THR B 1 168 ? 4.992 -14.234 -5.949 1 82.56 168 THR B CA 1
ATOM 5135 C C . THR B 1 168 ? 4.234 -14.195 -7.27 1 82.56 168 THR B C 1
ATOM 5137 O O . THR B 1 168 ? 4.844 -14.117 -8.344 1 82.56 168 THR B O 1
ATOM 5140 N N . ASN B 1 169 ? 2.971 -14.305 -7.25 1 86.44 169 ASN B N 1
ATOM 5141 C CA . ASN B 1 169 ? 2.146 -14.297 -8.453 1 86.44 169 ASN B CA 1
ATOM 5142 C C . ASN B 1 169 ? 1.01 -13.289 -8.352 1 86.44 169 ASN B C 1
ATOM 5144 O O . ASN B 1 169 ? -0.142 -13.609 -8.648 1 86.44 169 ASN B O 1
ATOM 5148 N N . LEU B 1 170 ? 1.373 -12.086 -8.078 1 87.62 170 LEU B N 1
ATOM 5149 C CA . LEU B 1 170 ? 0.4 -11.031 -7.828 1 87.62 170 LEU B CA 1
ATOM 5150 C C . LEU B 1 170 ? -0.513 -10.828 -9.031 1 87.62 170 LEU B C 1
ATOM 5152 O O . LEU B 1 170 ? -1.736 -10.789 -8.891 1 87.62 170 LEU B O 1
ATOM 5156 N N . LYS B 1 171 ? 0.022 -10.758 -10.266 1 90.25 171 LYS B N 1
ATOM 5157 C CA . LYS B 1 171 ? -0.758 -10.461 -11.469 1 90.25 171 LYS B CA 1
ATOM 5158 C C . LYS B 1 171 ? -1.728 -11.602 -11.781 1 90.25 171 LYS B C 1
ATOM 5160 O O . LYS B 1 171 ? -2.883 -11.352 -12.141 1 90.25 171 LYS B O 1
ATOM 5165 N N . ARG B 1 172 ? -1.294 -12.781 -11.609 1 89 172 ARG B N 1
ATOM 5166 C CA . ARG B 1 172 ? -2.137 -13.93 -11.906 1 89 172 ARG B CA 1
ATOM 5167 C C . ARG B 1 172 ? -3.285 -14.039 -10.906 1 89 172 ARG B C 1
ATOM 5169 O O . ARG B 1 172 ? -4.426 -14.297 -11.289 1 89 172 ARG B O 1
ATOM 5176 N N . VAL B 1 173 ? -2.955 -13.883 -9.695 1 88.44 173 VAL B N 1
ATOM 5177 C CA . VAL B 1 173 ? -3.971 -13.984 -8.656 1 88.44 173 VAL B CA 1
ATOM 5178 C C . VAL B 1 173 ? -5 -12.867 -8.82 1 88.44 173 VAL B C 1
ATOM 5180 O O . VAL B 1 173 ? -6.203 -13.102 -8.688 1 88.44 173 VAL B O 1
ATOM 5183 N N . ARG B 1 174 ? -4.543 -11.711 -9.094 1 91.62 174 ARG B N 1
ATOM 5184 C CA . ARG B 1 174 ? -5.438 -10.57 -9.289 1 91.62 174 ARG B CA 1
ATOM 5185 C C . ARG B 1 174 ? -6.363 -10.797 -10.477 1 91.62 174 ARG B C 1
ATOM 5187 O O . ARG B 1 174 ? -7.562 -10.523 -10.398 1 91.62 174 ARG B O 1
ATOM 5194 N N . PHE B 1 175 ? -5.809 -11.305 -11.555 1 93.12 175 PHE B N 1
ATOM 5195 C CA . PHE B 1 175 ? -6.629 -11.555 -12.727 1 93.12 175 PHE B CA 1
ATOM 5196 C C . PHE B 1 175 ? -7.625 -12.68 -12.469 1 93.12 175 PHE B C 1
ATOM 5198 O O . PHE B 1 175 ? -8.797 -12.57 -12.82 1 93.12 175 PHE B O 1
ATOM 5205 N N . ALA B 1 176 ? -7.164 -13.727 -11.859 1 91.44 176 ALA B N 1
ATOM 5206 C CA . ALA B 1 176 ? -8.031 -14.859 -11.555 1 91.44 176 ALA B CA 1
ATOM 5207 C C . ALA B 1 176 ? -9.195 -14.438 -10.656 1 91.44 176 ALA B C 1
ATOM 5209 O O . ALA B 1 176 ? -10.336 -14.852 -10.875 1 91.44 176 ALA B O 1
ATOM 5210 N N . THR B 1 177 ? -8.914 -13.656 -9.695 1 91.12 177 THR B N 1
ATOM 5211 C CA . THR B 1 177 ? -9.969 -13.25 -8.773 1 91.12 177 THR B CA 1
ATOM 5212 C C . THR B 1 177 ? -10.898 -12.227 -9.43 1 91.12 177 THR B C 1
ATOM 5214 O O . THR B 1 177 ? -12.086 -12.164 -9.102 1 91.12 177 THR B O 1
ATOM 5217 N N . SER B 1 178 ? -10.367 -11.406 -10.289 1 93 178 SER B N 1
ATOM 5218 C CA . SER B 1 178 ? -11.234 -10.516 -11.047 1 93 178 SER B CA 1
ATOM 5219 C C . SER B 1 178 ? -12.188 -11.289 -11.945 1 93 178 SER B C 1
ATOM 5221 O O . SER B 1 178 ? -13.344 -10.898 -12.117 1 93 178 SER B O 1
ATOM 5223 N N . ALA B 1 179 ? -11.688 -12.367 -12.516 1 94.06 179 ALA B N 1
ATOM 5224 C CA . ALA B 1 179 ? -12.562 -13.234 -13.305 1 94.06 179 ALA B CA 1
ATOM 5225 C C . ALA B 1 179 ? -13.648 -13.859 -12.438 1 94.06 179 ALA B C 1
ATOM 5227 O O . ALA B 1 179 ? -14.805 -13.961 -12.852 1 94.06 179 ALA B O 1
ATOM 5228 N N . LEU B 1 180 ? -13.25 -14.242 -11.273 1 93.56 180 LEU B N 1
ATOM 5229 C CA . LEU B 1 180 ? -14.219 -14.773 -10.32 1 93.56 180 LEU B CA 1
ATOM 5230 C C . LEU B 1 180 ? -15.266 -13.719 -9.977 1 93.56 180 LEU B C 1
ATOM 5232 O O . LEU B 1 180 ? -16.453 -14.047 -9.836 1 93.56 180 LEU B O 1
ATOM 5236 N N . PHE B 1 181 ? -14.82 -12.492 -9.852 1 94.5 181 PHE B N 1
ATOM 5237 C CA . PHE B 1 181 ? -15.727 -11.383 -9.57 1 94.5 181 PHE B CA 1
ATOM 5238 C C . PHE B 1 181 ? -16.75 -11.219 -10.695 1 94.5 181 PHE B C 1
ATOM 5240 O O . PHE B 1 181 ? -17.938 -11.086 -10.438 1 94.5 181 PHE B O 1
ATOM 5247 N N . THR B 1 182 ? -16.312 -11.195 -11.859 1 94.88 182 THR B N 1
ATOM 5248 C CA . THR B 1 182 ? -17.188 -11.062 -13.023 1 94.88 182 THR B CA 1
ATOM 5249 C C . THR B 1 182 ? -18.172 -12.227 -13.094 1 94.88 182 THR B C 1
ATOM 5251 O O . THR B 1 182 ? -19.344 -12.039 -13.43 1 94.88 182 THR B O 1
ATOM 5254 N N . PHE B 1 183 ? -17.703 -13.383 -12.758 1 95.31 183 PHE B N 1
ATOM 5255 C CA . PHE B 1 183 ? -18.562 -14.555 -12.727 1 95.31 183 PHE B CA 1
ATOM 5256 C C . PHE B 1 183 ? -19.625 -14.422 -11.641 1 95.31 183 PHE B C 1
ATOM 5258 O O . PHE B 1 183 ? -20.766 -14.828 -11.844 1 95.31 183 PHE B O 1
ATOM 5265 N N . SER B 1 184 ? -19.234 -13.875 -10.516 1 94.38 184 SER B N 1
ATOM 5266 C CA . SER B 1 184 ? -20.188 -13.68 -9.43 1 94.38 184 SER B CA 1
ATOM 5267 C C . SER B 1 184 ? -21.328 -12.758 -9.844 1 94.38 184 SER B C 1
ATOM 5269 O O . SER B 1 184 ? -22.484 -12.969 -9.461 1 94.38 184 SER B O 1
ATOM 5271 N N . ILE B 1 185 ? -20.984 -11.773 -10.578 1 94.38 185 ILE B N 1
ATOM 5272 C CA . ILE B 1 185 ? -22 -10.859 -11.086 1 94.38 185 ILE B CA 1
ATOM 5273 C C . ILE B 1 185 ? -22.969 -11.609 -11.992 1 94.38 185 ILE B C 1
ATOM 5275 O O . ILE B 1 185 ? -24.188 -11.367 -11.961 1 94.38 185 ILE B O 1
ATOM 5279 N N . GLY B 1 186 ? -22.469 -12.516 -12.75 1 94.12 186 GLY B N 1
ATOM 5280 C CA . GLY B 1 186 ? -23.328 -13.352 -13.578 1 94.12 186 GLY B CA 1
ATOM 5281 C C . GLY B 1 186 ? -24.312 -14.188 -12.781 1 94.12 186 GLY B C 1
ATOM 5282 O O . GLY B 1 186 ? -25.469 -14.312 -13.172 1 94.12 186 GLY B O 1
ATOM 5283 N N . LEU B 1 187 ? -23.891 -14.68 -11.711 1 93.06 187 LEU B N 1
ATOM 5284 C CA . LEU B 1 187 ? -24.75 -15.461 -10.836 1 93.06 187 LEU B CA 1
ATOM 5285 C C . LEU B 1 187 ? -25.875 -14.594 -10.266 1 93.06 187 LEU B C 1
ATOM 5287 O O . LEU B 1 187 ? -27.016 -15.039 -10.164 1 93.06 187 LEU B O 1
ATOM 5291 N N . GLU B 1 188 ? -25.531 -13.398 -9.922 1 90.56 188 GLU B N 1
ATOM 5292 C CA . GLU B 1 188 ? -26.516 -12.477 -9.391 1 90.56 188 GLU B CA 1
ATOM 5293 C C . GLU B 1 188 ? -27.547 -12.109 -10.461 1 90.56 188 GLU B C 1
ATOM 5295 O O . GLU B 1 188 ? -28.734 -11.961 -10.156 1 90.56 188 GLU B O 1
ATOM 5300 N N . LEU B 1 189 ? -27.094 -11.969 -11.625 1 90.25 189 LEU B N 1
ATOM 5301 C CA . LEU B 1 189 ? -27.984 -11.609 -12.727 1 90.25 189 LEU B CA 1
ATOM 5302 C C . LEU B 1 189 ? -28.953 -12.75 -13.031 1 90.25 189 LEU B C 1
ATOM 5304 O O . LEU B 1 189 ? -30.047 -12.516 -13.57 1 90.25 189 LEU B O 1
ATOM 5308 N N . LEU B 1 190 ? -28.609 -13.961 -12.633 1 89.25 190 LEU B N 1
ATOM 5309 C CA . LEU B 1 190 ? -29.422 -15.141 -12.914 1 89.25 190 LEU B CA 1
ATOM 5310 C C . LEU B 1 190 ? -30.484 -15.344 -11.828 1 89.25 190 LEU B C 1
ATOM 5312 O O . LEU B 1 190 ? -31.375 -16.172 -11.977 1 89.25 190 LEU B O 1
ATOM 5316 N N . THR B 1 191 ? -30.438 -14.609 -10.812 1 86.25 191 THR B N 1
ATOM 5317 C CA . THR B 1 191 ? -31.281 -14.828 -9.648 1 86.25 191 THR B CA 1
ATOM 5318 C C . THR B 1 191 ? -32.75 -14.703 -10.016 1 86.25 191 THR B C 1
ATOM 5320 O O . THR B 1 191 ? -33.594 -15.445 -9.492 1 86.25 191 THR B O 1
ATOM 5323 N N . PRO B 1 192 ? -33.219 -13.758 -10.922 1 83.62 192 PRO B N 1
ATOM 5324 C CA . PRO B 1 192 ? -34.625 -13.688 -11.281 1 83.62 192 PRO B CA 1
ATOM 5325 C C . PRO B 1 192 ? -35.094 -14.922 -12.047 1 83.62 192 PRO B C 1
ATOM 5327 O O . PRO B 1 192 ? -36.281 -15.273 -12 1 83.62 192 PRO B O 1
ATOM 5330 N N . ALA B 1 193 ? -34.25 -15.57 -12.703 1 84.25 193 ALA B N 1
ATOM 5331 C CA . ALA B 1 193 ? -34.562 -16.766 -13.469 1 84.25 193 ALA B CA 1
ATOM 5332 C C . ALA B 1 193 ? -34.75 -17.969 -12.539 1 84.25 193 ALA B C 1
ATOM 5334 O O . ALA B 1 193 ? -35.469 -18.922 -12.883 1 84.25 193 ALA B O 1
ATOM 5335 N N . PHE B 1 194 ? -34.094 -17.984 -11.383 1 86.06 194 PHE B N 1
ATOM 5336 C CA . PHE B 1 194 ? -34.188 -19.062 -10.414 1 86.06 194 PHE B CA 1
ATOM 5337 C C . PHE B 1 194 ? -34.562 -18.531 -9.031 1 86.06 194 PHE B C 1
ATOM 5339 O O . PHE B 1 194 ? -33.719 -18.578 -8.109 1 86.06 194 PHE B O 1
ATOM 5346 N N . PRO B 1 195 ? -35.781 -18.188 -8.852 1 79.88 195 PRO B N 1
ATOM 5347 C CA . PRO B 1 195 ? -36.156 -17.562 -7.586 1 79.88 195 PRO B CA 1
ATOM 5348 C C . PRO B 1 195 ? -36.094 -18.531 -6.41 1 79.88 195 PRO B C 1
ATOM 5350 O O . PRO B 1 195 ? -35.875 -18.125 -5.27 1 79.88 195 PRO B O 1
ATOM 5353 N N . LYS B 1 196 ? -36.25 -19.859 -6.656 1 80.31 196 LYS B N 1
ATOM 5354 C CA . LYS B 1 196 ? -36.188 -20.859 -5.59 1 80.31 196 LYS B CA 1
ATOM 5355 C C . LYS B 1 196 ? -34.781 -20.984 -5.016 1 80.31 196 LYS B C 1
ATOM 5357 O O . LYS B 1 196 ? -34.625 -21.359 -3.854 1 80.31 196 LYS B O 1
ATOM 5362 N N . CYS B 1 197 ? -33.875 -20.703 -5.836 1 84.81 197 CYS B N 1
ATOM 5363 C CA . CYS B 1 197 ? -32.469 -20.828 -5.406 1 84.81 197 CYS B CA 1
ATOM 5364 C C . CYS B 1 197 ? -31.844 -19.469 -5.199 1 84.81 197 CYS B C 1
ATOM 5366 O O . CYS B 1 197 ? -30.625 -19.312 -5.363 1 84.81 197 CYS B O 1
ATOM 5368 N N . PHE B 1 198 ? -32.594 -18.531 -4.875 1 83.38 198 PHE B N 1
ATOM 5369 C CA . PHE B 1 198 ? -32.125 -17.156 -4.746 1 83.38 198 PHE B CA 1
ATOM 5370 C C . PHE B 1 198 ? -31.016 -17.062 -3.691 1 83.38 198 PHE B C 1
ATOM 5372 O O . PHE B 1 198 ? -29.953 -16.5 -3.943 1 83.38 198 PHE B O 1
ATOM 5379 N N . LEU B 1 199 ? -31.312 -17.625 -2.529 1 78.56 199 LEU B N 1
ATOM 5380 C CA . LEU B 1 199 ? -30.391 -17.5 -1.401 1 78.56 199 LEU B CA 1
ATOM 5381 C C . LEU B 1 199 ? -29.062 -18.172 -1.709 1 78.56 199 LEU B C 1
ATOM 5383 O O . LEU B 1 199 ? -28 -17.656 -1.36 1 78.56 199 LEU B O 1
ATOM 5387 N N . LEU B 1 200 ? -29.188 -19.281 -2.299 1 83.31 200 LEU B N 1
ATOM 5388 C CA . LEU B 1 200 ? -27.969 -20.016 -2.635 1 83.31 200 LEU B CA 1
ATOM 5389 C C . LEU B 1 200 ? -27.141 -19.266 -3.664 1 83.31 200 LEU B C 1
ATOM 5391 O O . LEU B 1 200 ? -25.938 -19.094 -3.494 1 83.31 200 LEU B O 1
ATOM 5395 N N . LEU B 1 201 ? -27.766 -18.766 -4.684 1 86.56 201 LEU B N 1
ATOM 5396 C CA . LEU B 1 201 ? -27.078 -18.047 -5.738 1 86.56 201 LEU B CA 1
ATOM 5397 C C . LEU B 1 201 ? -26.469 -16.75 -5.203 1 86.56 201 LEU B C 1
ATOM 5399 O O . LEU B 1 201 ? -25.328 -16.422 -5.504 1 86.56 201 LEU B O 1
ATOM 5403 N N . ALA B 1 202 ? -27.203 -16.078 -4.402 1 83 202 ALA B N 1
ATOM 5404 C CA . ALA B 1 202 ? -26.734 -14.82 -3.826 1 83 202 ALA B CA 1
ATOM 5405 C C . ALA B 1 202 ? -25.578 -15.047 -2.861 1 83 202 ALA B C 1
ATOM 5407 O O . ALA B 1 202 ? -24.641 -14.242 -2.811 1 83 202 ALA B O 1
ATOM 5408 N N . SER B 1 203 ? -25.641 -16.109 -2.158 1 83.62 203 SER B N 1
ATOM 5409 C CA . SER B 1 203 ? -24.594 -16.406 -1.196 1 83.62 203 SER B CA 1
ATOM 5410 C C . SER B 1 203 ? -23.281 -16.766 -1.9 1 83.62 203 SER B C 1
ATOM 5412 O O . SER B 1 203 ? -22.219 -16.266 -1.526 1 83.62 203 SER B O 1
ATOM 5414 N N . VAL B 1 204 ? -23.359 -17.578 -2.854 1 86.62 204 VAL B N 1
ATOM 5415 C CA . VAL B 1 204 ? -22.172 -17.969 -3.6 1 86.62 204 VAL B CA 1
ATOM 5416 C C . VAL B 1 204 ? -21.578 -16.766 -4.316 1 86.62 204 VAL B C 1
ATOM 5418 O O . VAL B 1 204 ? -20.359 -16.594 -4.344 1 86.62 204 VAL B O 1
ATOM 5421 N N . ALA B 1 205 ? -22.422 -15.969 -4.867 1 89.62 205 ALA B N 1
ATOM 5422 C CA . ALA B 1 205 ? -21.969 -14.75 -5.535 1 89.62 205 ALA B CA 1
ATOM 5423 C C . ALA B 1 205 ? -21.25 -13.82 -4.555 1 89.62 205 ALA B C 1
ATOM 5425 O O . ALA B 1 205 ? -20.203 -13.258 -4.871 1 89.62 205 ALA B O 1
ATOM 5426 N N . ASN B 1 206 ? -21.766 -13.742 -3.436 1 84.38 206 ASN B N 1
ATOM 5427 C CA . ASN B 1 206 ? -21.188 -12.852 -2.432 1 84.38 206 ASN B CA 1
ATOM 5428 C C . ASN B 1 206 ? -19.828 -13.367 -1.948 1 84.38 206 ASN B C 1
ATOM 5430 O O . ASN B 1 206 ? -18.922 -12.578 -1.691 1 84.38 206 ASN B O 1
ATOM 5434 N N . ILE B 1 207 ? -19.766 -14.586 -1.791 1 84.94 207 ILE B N 1
ATOM 5435 C CA . ILE B 1 207 ? -18.484 -15.18 -1.405 1 84.94 207 ILE B CA 1
ATOM 5436 C C . ILE B 1 207 ? -17.422 -14.852 -2.453 1 84.94 207 ILE B C 1
ATOM 5438 O O . ILE B 1 207 ? -16.312 -14.43 -2.115 1 84.94 207 ILE B O 1
ATOM 5442 N N . ALA B 1 208 ? -17.75 -15.047 -3.637 1 89.12 208 ALA B N 1
ATOM 5443 C CA . ALA B 1 208 ? -16.828 -14.766 -4.727 1 89.12 208 ALA B CA 1
ATOM 5444 C C . ALA B 1 208 ? -16.453 -13.281 -4.754 1 89.12 208 ALA B C 1
ATOM 5446 O O . ALA B 1 208 ? -15.281 -12.938 -4.977 1 89.12 208 ALA B O 1
ATOM 5447 N N . LYS B 1 209 ? -17.359 -12.43 -4.488 1 89.25 209 LYS B N 1
ATOM 5448 C CA . LYS B 1 209 ? -17.094 -10.992 -4.449 1 89.25 209 LYS B CA 1
ATOM 5449 C C . LYS B 1 209 ? -16.141 -10.641 -3.312 1 89.25 209 LYS B C 1
ATOM 5451 O O . LYS B 1 209 ? -15.242 -9.812 -3.486 1 89.25 209 LYS B O 1
ATOM 5456 N N . GLN B 1 210 ? -16.344 -11.328 -2.24 1 86.12 210 GLN B N 1
ATOM 5457 C CA . GLN B 1 210 ? -15.5 -11.047 -1.084 1 86.12 210 GLN B CA 1
ATOM 5458 C C . GLN B 1 210 ? -14.078 -11.547 -1.312 1 86.12 210 GLN B C 1
ATOM 5460 O O . GLN B 1 210 ? -13.117 -10.906 -0.887 1 86.12 210 GLN B O 1
ATOM 5465 N N . ILE B 1 211 ? -13.945 -12.625 -1.948 1 86.25 211 ILE B N 1
ATOM 5466 C CA . ILE B 1 211 ? -12.633 -13.164 -2.283 1 86.25 211 ILE B CA 1
ATOM 5467 C C . ILE B 1 211 ? -11.906 -12.211 -3.229 1 86.25 211 ILE B C 1
ATOM 5469 O O . ILE B 1 211 ? -10.711 -11.938 -3.051 1 86.25 211 ILE B O 1
ATOM 5473 N N . SER B 1 212 ? -12.625 -11.758 -4.184 1 89.69 212 SER B N 1
ATOM 5474 C CA . SER B 1 212 ? -12.039 -10.82 -5.133 1 89.69 212 SER B CA 1
ATOM 5475 C C . SER B 1 212 ? -11.641 -9.516 -4.445 1 89.69 212 SER B C 1
ATOM 5477 O O . SER B 1 212 ? -10.578 -8.953 -4.738 1 89.69 212 SER B O 1
ATOM 5479 N N . LEU B 1 213 ? -12.469 -9.062 -3.553 1 86.19 213 LEU B N 1
ATOM 5480 C CA . LEU B 1 213 ? -12.164 -7.852 -2.807 1 86.19 213 LEU B CA 1
ATOM 5481 C C . LEU B 1 213 ? -10.93 -8.039 -1.938 1 86.19 213 LEU B C 1
ATOM 5483 O O . LEU B 1 213 ? -10.078 -7.152 -1.854 1 86.19 213 LEU B O 1
ATOM 5487 N N . ALA B 1 214 ? -10.875 -9.156 -1.362 1 85.19 214 ALA B N 1
ATOM 5488 C CA . ALA B 1 214 ? -9.711 -9.477 -0.542 1 85.19 214 ALA B CA 1
ATOM 5489 C C . ALA B 1 214 ? -8.43 -9.438 -1.37 1 85.19 214 ALA B C 1
ATOM 5491 O O . ALA B 1 214 ? -7.422 -8.875 -0.941 1 85.19 214 ALA B O 1
ATOM 5492 N N . SER B 1 215 ? -8.477 -10.078 -2.463 1 88.25 215 SER B N 1
ATOM 5493 C CA . SER B 1 215 ? -7.316 -10.102 -3.352 1 88.25 215 SER B CA 1
ATOM 5494 C C . SER B 1 215 ? -6.949 -8.695 -3.818 1 88.25 215 SER B C 1
ATOM 5496 O O . SER B 1 215 ? -5.77 -8.336 -3.873 1 88.25 215 SER B O 1
ATOM 5498 N N . TYR B 1 216 ? -7.91 -7.934 -4.125 1 88.5 216 TYR B N 1
ATOM 5499 C CA . TYR B 1 216 ? -7.699 -6.559 -4.566 1 88.5 216 TYR B CA 1
ATOM 5500 C C . TYR B 1 216 ? -6.992 -5.746 -3.49 1 88.5 216 TYR B C 1
ATOM 5502 O O . TYR B 1 216 ? -5.988 -5.082 -3.764 1 88.5 216 TYR B O 1
ATOM 5510 N N . LEU B 1 217 ? -7.48 -5.871 -2.307 1 85.19 217 LEU B N 1
ATOM 5511 C CA . LEU B 1 217 ? -6.922 -5.094 -1.204 1 85.19 217 LEU B CA 1
ATOM 5512 C C . LEU B 1 217 ? -5.512 -5.57 -0.866 1 85.19 217 LEU B C 1
ATOM 5514 O O . LEU B 1 217 ? -4.645 -4.762 -0.519 1 85.19 217 LEU B O 1
ATOM 5518 N N . ALA B 1 218 ? -5.293 -6.82 -0.966 1 86.38 218 ALA B N 1
ATOM 5519 C CA . ALA B 1 218 ? -3.988 -7.387 -0.635 1 86.38 218 ALA B CA 1
ATOM 5520 C C . ALA B 1 218 ? -2.939 -6.988 -1.669 1 86.38 218 ALA B C 1
ATOM 5522 O O . ALA B 1 218 ? -1.76 -6.84 -1.341 1 86.38 218 ALA B O 1
ATOM 5523 N N . THR B 1 219 ? -3.311 -6.828 -2.877 1 89.81 219 THR B N 1
ATOM 5524 C CA . THR B 1 219 ? -2.355 -6.566 -3.949 1 89.81 219 THR B CA 1
ATOM 5525 C C . THR B 1 219 ? -2.229 -5.07 -4.207 1 89.81 219 THR B C 1
ATOM 5527 O O . THR B 1 219 ? -1.284 -4.625 -4.867 1 89.81 219 THR B O 1
ATOM 5530 N N . LEU B 1 220 ? -3.16 -4.352 -3.635 1 90.44 220 LEU B N 1
ATOM 5531 C CA . LEU B 1 220 ? -3.223 -2.914 -3.871 1 90.44 220 LEU B CA 1
ATOM 5532 C C . LEU B 1 220 ? -1.925 -2.236 -3.443 1 90.44 220 LEU B C 1
ATOM 5534 O O . LEU B 1 220 ? -1.409 -1.37 -4.152 1 90.44 220 LEU B O 1
ATOM 5538 N N . THR B 1 221 ? -1.403 -2.637 -2.383 1 89.25 221 THR B N 1
ATOM 5539 C CA . THR B 1 221 ? -0.207 -2.008 -1.834 1 89.25 221 THR B CA 1
ATOM 5540 C C . THR B 1 221 ? 0.989 -2.223 -2.758 1 89.25 221 THR B C 1
ATOM 5542 O O . THR B 1 221 ? 1.74 -1.286 -3.037 1 89.25 221 THR B O 1
ATOM 5545 N N . ALA B 1 222 ? 1.121 -3.418 -3.225 1 90.19 222 ALA B N 1
ATOM 5546 C CA . ALA B 1 222 ? 2.246 -3.732 -4.102 1 90.19 222 ALA B CA 1
ATOM 5547 C C . ALA B 1 222 ? 2.102 -3.035 -5.453 1 90.19 222 ALA B C 1
ATOM 5549 O O . ALA B 1 222 ? 3.092 -2.584 -6.035 1 90.19 222 ALA B O 1
ATOM 5550 N N . VAL B 1 223 ? 0.931 -2.938 -5.949 1 92.56 223 VAL B N 1
ATOM 5551 C CA . VAL B 1 223 ? 0.669 -2.273 -7.223 1 92.56 223 VAL B CA 1
ATOM 5552 C C . VAL B 1 223 ? 0.997 -0.787 -7.109 1 92.56 223 VAL B C 1
ATOM 5554 O O . VAL B 1 223 ? 1.674 -0.226 -7.973 1 92.56 223 VAL B O 1
ATOM 5557 N N . HIS B 1 224 ? 0.56 -0.164 -6.035 1 91.94 224 HIS B N 1
ATOM 5558 C CA . HIS B 1 224 ? 0.822 1.257 -5.836 1 91.94 224 HIS B CA 1
ATOM 5559 C C . HIS B 1 224 ? 2.316 1.526 -5.695 1 91.94 224 HIS B C 1
ATOM 5561 O O . HIS B 1 224 ? 2.824 2.518 -6.227 1 91.94 224 HIS B O 1
ATOM 5567 N N . ARG B 1 225 ? 2.949 0.646 -5.035 1 89.62 225 ARG B N 1
ATOM 5568 C CA . ARG B 1 225 ? 4.387 0.805 -4.836 1 89.62 225 ARG B CA 1
ATOM 5569 C C . ARG B 1 225 ? 5.133 0.743 -6.164 1 89.62 225 ARG B C 1
ATOM 5571 O O . ARG B 1 225 ? 6.137 1.432 -6.352 1 89.62 225 ARG B O 1
ATOM 5578 N N . SER B 1 226 ? 4.688 -0.021 -7.07 1 90.75 226 SER B N 1
ATOM 5579 C CA . SER B 1 226 ? 5.363 -0.185 -8.352 1 90.75 226 SER B CA 1
ATOM 5580 C C . SER B 1 226 ? 5.332 1.106 -9.164 1 90.75 226 SER B C 1
ATOM 5582 O O . SER B 1 226 ? 6.152 1.303 -10.062 1 90.75 226 SER B O 1
ATOM 5584 N N . PHE B 1 227 ? 4.398 2 -8.836 1 92.69 227 PHE B N 1
ATOM 5585 C CA . PHE B 1 227 ? 4.258 3.23 -9.609 1 92.69 227 PHE B CA 1
ATOM 5586 C C . PHE B 1 227 ? 4.887 4.406 -8.867 1 92.69 227 PHE B C 1
ATOM 5588 O O . PHE B 1 227 ? 5.102 5.469 -9.453 1 92.69 227 PHE B O 1
ATOM 5595 N N . ALA B 1 228 ? 5.145 4.246 -7.574 1 86.88 228 ALA B N 1
ATOM 5596 C CA . ALA B 1 228 ? 5.652 5.344 -6.754 1 86.88 228 ALA B CA 1
ATOM 5597 C C . ALA B 1 228 ? 7.148 5.543 -6.977 1 86.88 228 ALA B C 1
ATOM 5599 O O . ALA B 1 228 ? 7.965 4.77 -6.469 1 86.88 228 ALA B O 1
ATOM 5600 N N . LEU B 1 229 ? 7.559 6.613 -7.664 1 83.38 229 LEU B N 1
ATOM 5601 C CA . LEU B 1 229 ? 8.961 6.895 -7.961 1 83.38 229 LEU B CA 1
ATOM 5602 C C . LEU B 1 229 ? 9.648 7.551 -6.77 1 83.38 229 LEU B C 1
ATOM 5604 O O . LEU B 1 229 ? 10.812 7.262 -6.484 1 83.38 229 LEU B O 1
ATOM 5608 N N . ALA B 1 230 ? 8.898 8.43 -6.066 1 78.5 230 ALA B N 1
ATOM 5609 C CA . ALA B 1 230 ? 9.477 9.211 -4.977 1 78.5 230 ALA B CA 1
ATOM 5610 C C . ALA B 1 230 ? 8.945 8.742 -3.623 1 78.5 230 ALA B C 1
ATOM 5612 O O . ALA B 1 230 ? 8.758 9.547 -2.711 1 78.5 230 ALA B O 1
ATOM 5613 N N . ASP B 1 231 ? 8.539 7.512 -3.529 1 80.06 231 ASP B N 1
ATOM 5614 C CA . ASP B 1 231 ? 8.008 6.953 -2.289 1 80.06 231 ASP B CA 1
ATOM 5615 C C . ASP B 1 231 ? 6.77 7.719 -1.826 1 80.06 231 ASP B C 1
ATOM 5617 O O . ASP B 1 231 ? 6.508 7.816 -0.626 1 80.06 231 ASP B O 1
ATOM 5621 N N . ASN B 1 232 ? 6.117 8.344 -2.779 1 84.81 232 ASN B N 1
ATOM 5622 C CA . ASN B 1 232 ? 4.879 9.055 -2.494 1 84.81 232 ASN B CA 1
ATOM 5623 C C . ASN B 1 232 ? 3.676 8.117 -2.514 1 84.81 232 ASN B C 1
ATOM 5625 O O . ASN B 1 232 ? 2.73 8.328 -3.275 1 84.81 232 ASN B O 1
ATOM 5629 N N . LEU B 1 233 ? 3.682 7.184 -1.663 1 86.5 233 LEU B N 1
ATOM 5630 C CA . LEU B 1 233 ? 2.658 6.145 -1.624 1 86.5 233 LEU B CA 1
ATOM 5631 C C . LEU B 1 233 ? 1.312 6.727 -1.203 1 86.5 233 LEU B C 1
ATOM 5633 O O . LEU B 1 233 ? 0.266 6.312 -1.71 1 86.5 233 LEU B O 1
ATOM 5637 N N . GLY B 1 234 ? 1.353 7.699 -0.297 1 84.44 234 GLY B N 1
ATOM 5638 C CA . GLY B 1 234 ? 0.11 8.32 0.135 1 84.44 234 GLY B CA 1
ATOM 5639 C C . GLY B 1 234 ? -0.611 9.047 -0.981 1 84.44 234 GLY B C 1
ATOM 5640 O O . GLY B 1 234 ? -1.822 8.891 -1.151 1 84.44 234 GLY B O 1
ATOM 5641 N N . GLU B 1 235 ? 0.141 9.766 -1.707 1 86.06 235 GLU B N 1
ATOM 5642 C CA . GLU B 1 235 ? -0.444 10.516 -2.814 1 86.06 235 GLU B CA 1
ATOM 5643 C C . GLU B 1 235 ? -0.951 9.578 -3.908 1 86.06 235 GLU B C 1
ATOM 5645 O O . GLU B 1 235 ? -2.035 9.789 -4.457 1 86.06 235 GLU B O 1
ATOM 5650 N N . VAL B 1 236 ? -0.138 8.602 -4.27 1 89.75 236 VAL B N 1
ATOM 5651 C CA . VAL B 1 236 ? -0.523 7.648 -5.305 1 89.75 236 VAL B CA 1
ATOM 5652 C C . VAL B 1 236 ? -1.812 6.938 -4.895 1 89.75 236 VAL B C 1
ATOM 5654 O O . VAL B 1 236 ? -2.725 6.777 -5.711 1 89.75 236 VAL B O 1
ATOM 5657 N N . SER B 1 237 ? -1.873 6.52 -3.674 1 88.19 237 SER B N 1
ATOM 5658 C CA . SER B 1 237 ? -3.059 5.836 -3.162 1 88.19 237 SER B CA 1
ATOM 5659 C C . SER B 1 237 ? -4.273 6.758 -3.166 1 88.19 237 SER B C 1
ATOM 5661 O O . SER B 1 237 ? -5.371 6.344 -3.537 1 88.19 237 SER B O 1
ATOM 5663 N N . ALA B 1 238 ? -4.094 7.969 -2.74 1 86.88 238 ALA B N 1
ATOM 5664 C CA . ALA B 1 238 ? -5.184 8.938 -2.697 1 86.88 238 ALA B CA 1
ATOM 5665 C C . ALA B 1 238 ? -5.746 9.188 -4.094 1 86.88 238 ALA B C 1
ATOM 5667 O O . ALA B 1 238 ? -6.965 9.156 -4.293 1 86.88 238 ALA B O 1
ATOM 5668 N N . LYS B 1 239 ? -4.906 9.484 -5.012 1 87.94 239 LYS B N 1
ATOM 5669 C CA . LYS B 1 239 ? -5.352 9.766 -6.371 1 87.94 239 LYS B CA 1
ATOM 5670 C C . LYS B 1 239 ? -5.969 8.523 -7.012 1 87.94 239 LYS B C 1
ATOM 5672 O O . LYS B 1 239 ? -6.898 8.633 -7.816 1 87.94 239 LYS B O 1
ATOM 5677 N N . ALA B 1 240 ? -5.414 7.352 -6.719 1 90 240 ALA B N 1
ATOM 5678 C CA . ALA B 1 240 ? -5.996 6.109 -7.215 1 90 240 ALA B CA 1
ATOM 5679 C C . ALA B 1 240 ? -7.43 5.938 -6.711 1 90 240 ALA B C 1
ATOM 5681 O O . ALA B 1 240 ? -8.289 5.441 -7.441 1 90 240 ALA B O 1
ATOM 5682 N N . GLN B 1 241 ? -7.664 6.332 -5.531 1 86.69 241 GLN B N 1
ATOM 5683 C CA . GLN B 1 241 ? -9.008 6.242 -4.973 1 86.69 241 GLN B CA 1
ATOM 5684 C C . GLN B 1 241 ? -9.969 7.18 -5.695 1 86.69 241 GLN B C 1
ATOM 5686 O O . GLN B 1 241 ? -11.117 6.812 -5.969 1 86.69 241 GLN B O 1
ATOM 5691 N N . ILE B 1 242 ? -9.5 8.359 -5.945 1 85.44 242 ILE B N 1
ATOM 5692 C CA . ILE B 1 242 ? -10.328 9.312 -6.68 1 85.44 242 ILE B CA 1
ATOM 5693 C C . ILE B 1 242 ? -10.68 8.742 -8.047 1 85.44 242 ILE B C 1
ATOM 5695 O O . ILE B 1 242 ? -11.828 8.836 -8.492 1 85.44 242 ILE B O 1
ATOM 5699 N N . GLN B 1 243 ? -9.719 8.211 -8.695 1 90.44 243 GLN B N 1
ATOM 5700 C CA . GLN B 1 243 ? -9.945 7.594 -10 1 90.44 243 GLN B CA 1
ATOM 5701 C C . GLN B 1 243 ? -11 6.496 -9.914 1 90.44 243 GLN B C 1
ATOM 5703 O O . GLN B 1 243 ? -11.93 6.453 -10.727 1 90.44 243 GLN B O 1
ATOM 5708 N N . THR B 1 244 ? -10.836 5.684 -8.93 1 88.62 244 THR B N 1
ATOM 5709 C CA . THR B 1 244 ? -11.758 4.559 -8.789 1 88.62 244 THR B CA 1
ATOM 5710 C C . THR B 1 244 ? -13.188 5.047 -8.586 1 88.62 244 THR B C 1
ATOM 5712 O O . THR B 1 244 ? -14.117 4.535 -9.219 1 88.62 244 THR B O 1
ATOM 5715 N N . VAL B 1 245 ? -13.383 5.992 -7.762 1 84.38 245 VAL B N 1
ATOM 5716 C CA . VAL B 1 245 ? -14.719 6.512 -7.477 1 84.38 245 VAL B CA 1
ATOM 5717 C C . VAL B 1 245 ? -15.289 7.176 -8.727 1 84.38 245 VAL B C 1
ATOM 5719 O O . VAL B 1 245 ? -16.453 6.973 -9.07 1 84.38 245 VAL B O 1
ATOM 5722 N N . CYS B 1 246 ? -14.492 7.93 -9.344 1 84.81 246 CYS B N 1
ATOM 5723 C CA . CYS B 1 246 ? -14.938 8.602 -10.562 1 84.81 246 CYS B CA 1
ATOM 5724 C C . CYS B 1 246 ? -15.32 7.586 -11.633 1 84.81 246 CYS B C 1
ATOM 5726 O O . CYS B 1 246 ? -16.375 7.707 -12.266 1 84.81 246 CYS B O 1
ATOM 5728 N N . PHE B 1 247 ? -14.492 6.613 -11.828 1 91.06 247 PHE B N 1
ATOM 5729 C CA . PHE B 1 247 ? -14.75 5.594 -12.836 1 91.06 247 PHE B CA 1
ATOM 5730 C C . PHE B 1 247 ? -15.992 4.781 -12.484 1 91.06 247 PHE B C 1
ATOM 5732 O O . PHE B 1 247 ? -16.812 4.469 -13.352 1 91.06 247 PHE B O 1
ATOM 5739 N N . ASP B 1 248 ? -16.078 4.465 -11.227 1 88.31 248 ASP B N 1
ATOM 5740 C CA . ASP B 1 248 ? -17.266 3.742 -10.773 1 88.31 248 ASP B CA 1
ATOM 5741 C C . ASP B 1 248 ? -18.531 4.543 -11.039 1 88.31 248 ASP B C 1
ATOM 5743 O O . ASP B 1 248 ? -19.562 3.98 -11.43 1 88.31 248 ASP B O 1
ATOM 5747 N N . ASN B 1 249 ? -18.5 5.805 -10.844 1 84.25 249 ASN B N 1
ATOM 5748 C CA . ASN B 1 249 ? -19.656 6.66 -11.078 1 84.25 249 ASN B CA 1
ATOM 5749 C C . ASN B 1 249 ? -19.984 6.75 -12.562 1 84.25 249 ASN B C 1
ATOM 5751 O O . ASN B 1 249 ? -21.156 6.832 -12.93 1 84.25 249 ASN B O 1
ATOM 5755 N N . LEU B 1 250 ? -19.031 6.781 -13.312 1 88.5 250 LEU B N 1
ATOM 5756 C CA . LEU B 1 250 ? -19.281 6.738 -14.75 1 88.5 250 LEU B CA 1
ATOM 5757 C C . LEU B 1 250 ? -19.969 5.438 -15.148 1 88.5 250 LEU B C 1
ATOM 5759 O O . LEU B 1 250 ? -20.812 5.43 -16.031 1 88.5 250 LEU B O 1
ATOM 5763 N N . GLY B 1 251 ? -19.531 4.344 -14.523 1 91.88 251 GLY B N 1
ATOM 5764 C CA . GLY B 1 251 ? -20.203 3.076 -14.766 1 91.88 251 GLY B CA 1
ATOM 5765 C C . GLY B 1 251 ? -21.656 3.08 -14.344 1 91.88 251 GLY B C 1
ATOM 5766 O O . GLY B 1 251 ? -22.516 2.543 -15.055 1 91.88 251 GLY B O 1
ATOM 5767 N N . LEU B 1 252 ? -21.922 3.664 -13.211 1 86.19 252 LEU B N 1
ATOM 5768 C CA . LEU B 1 252 ? -23.297 3.789 -12.758 1 86.19 252 LEU B CA 1
ATOM 5769 C C . LEU B 1 252 ? -24.141 4.594 -13.75 1 86.19 252 LEU B C 1
ATOM 5771 O O . LEU B 1 252 ? -25.281 4.242 -14.039 1 86.19 252 LEU B O 1
ATOM 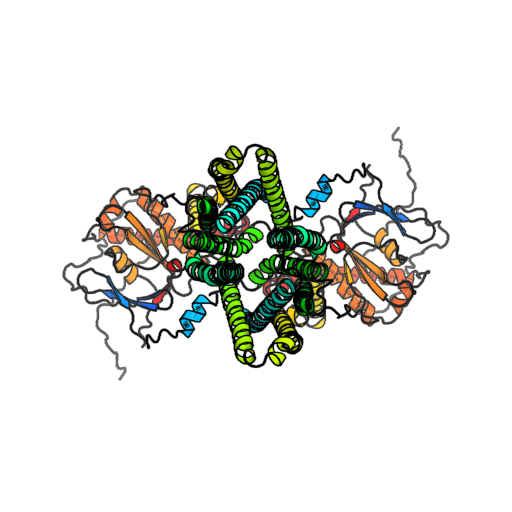5775 N N . LEU B 1 253 ? -23.547 5.656 -14.227 1 86.88 253 LEU B N 1
ATOM 5776 C CA . LEU B 1 253 ? -24.234 6.488 -15.211 1 86.88 253 LEU B CA 1
ATOM 5777 C C . LEU B 1 253 ? -24.516 5.699 -16.484 1 86.88 253 LEU B C 1
ATOM 5779 O O . LEU B 1 253 ? -25.594 5.828 -17.078 1 86.88 253 LEU B O 1
ATOM 5783 N N . LEU B 1 254 ? -23.578 4.926 -16.828 1 91.06 254 LEU B N 1
ATOM 5784 C CA . LEU B 1 254 ? -23.734 4.09 -18.016 1 91.06 254 LEU B CA 1
ATOM 5785 C C . LEU B 1 254 ? -24.891 3.107 -17.828 1 91.06 254 LEU B C 1
ATOM 5787 O O . LEU B 1 254 ? -25.734 2.959 -18.719 1 91.06 254 LEU B O 1
ATOM 5791 N N . ALA B 1 255 ? -24.906 2.463 -16.75 1 89.88 255 ALA B N 1
ATOM 5792 C CA . ALA B 1 255 ? -25.969 1.511 -16.469 1 89.88 255 ALA B CA 1
ATOM 5793 C C . ALA B 1 255 ? -27.328 2.209 -16.406 1 89.88 255 ALA B C 1
ATOM 5795 O O . ALA B 1 255 ? -28.328 1.699 -16.922 1 89.88 255 ALA B O 1
ATOM 5796 N N . ALA B 1 256 ? -27.422 3.363 -15.789 1 84.75 256 ALA B N 1
ATOM 5797 C CA . ALA B 1 256 ? -28.656 4.133 -15.695 1 84.75 256 ALA B CA 1
ATOM 5798 C C . ALA B 1 256 ? -29.141 4.57 -17.078 1 84.75 256 ALA B C 1
ATOM 5800 O O . ALA B 1 256 ? -30.344 4.531 -17.359 1 84.75 256 ALA B O 1
ATOM 5801 N N . SER B 1 257 ? -28.266 4.961 -17.844 1 89.38 257 SER B N 1
ATOM 5802 C CA . SER B 1 257 ? -28.625 5.379 -19.188 1 89.38 257 SER B CA 1
ATOM 5803 C C . SER B 1 257 ? -29.172 4.215 -20 1 89.38 257 SER B C 1
ATOM 5805 O O . SER B 1 257 ? -30.141 4.387 -20.766 1 89.38 257 SER B O 1
ATOM 5807 N N . LEU B 1 258 ? -28.562 3.084 -19.844 1 87.12 258 LEU B N 1
ATOM 5808 C CA . LEU B 1 258 ? -29.062 1.898 -20.531 1 87.12 258 LEU B CA 1
ATOM 5809 C C . LEU B 1 258 ? -30.453 1.529 -20.062 1 87.12 258 LEU B C 1
ATOM 5811 O O . LEU B 1 258 ? -31.312 1.148 -20.875 1 87.12 258 LEU B O 1
ATOM 5815 N N . ASN B 1 259 ? -30.703 1.646 -18.828 1 84.88 259 ASN B N 1
ATOM 5816 C CA . ASN B 1 259 ? -32.031 1.374 -18.266 1 84.88 259 ASN B CA 1
ATOM 5817 C C . ASN B 1 259 ? -33.062 2.354 -18.797 1 84.88 259 ASN B C 1
ATOM 5819 O O . ASN B 1 259 ? -34.219 1.97 -19.047 1 84.88 259 ASN B O 1
ATOM 5823 N N . LEU B 1 260 ? -32.656 3.588 -18.953 1 84.25 260 LEU B N 1
ATOM 5824 C CA . LEU B 1 260 ? -33.562 4.613 -19.453 1 84.25 260 LEU B CA 1
ATOM 5825 C C . LEU B 1 260 ? -33.906 4.375 -20.922 1 84.25 260 LEU B C 1
ATOM 5827 O O . LEU B 1 260 ? -35.031 4.57 -21.328 1 84.25 260 LEU B O 1
ATOM 5831 N N . ILE B 1 261 ? -32.938 4.016 -21.578 1 84.69 261 ILE B N 1
ATOM 5832 C CA . ILE B 1 261 ? -33.156 3.758 -23 1 84.69 261 ILE B CA 1
ATOM 5833 C C . ILE B 1 261 ? -34.094 2.572 -23.188 1 84.69 261 ILE B C 1
ATOM 5835 O O . ILE B 1 261 ? -34.906 2.568 -24.094 1 84.69 261 ILE B O 1
ATOM 5839 N N . CYS B 1 262 ? -34 1.585 -22.312 1 82.44 262 CYS B N 1
ATOM 5840 C CA . CYS B 1 262 ? -34.781 0.37 -22.438 1 82.44 262 CYS B CA 1
ATOM 5841 C C . CYS B 1 262 ? -36.062 0.468 -21.641 1 82.44 262 CYS B C 1
ATOM 5843 O O . CYS B 1 262 ? -36.812 -0.511 -21.531 1 82.44 262 CYS B O 1
ATOM 5845 N N . ARG B 1 263 ? -36.344 1.533 -21.047 1 79.56 263 ARG B N 1
ATOM 5846 C CA . ARG B 1 263 ? -37.5 1.701 -20.156 1 79.56 263 ARG B CA 1
ATOM 5847 C C . ARG B 1 263 ? -38.812 1.48 -20.906 1 79.56 263 ARG B C 1
ATOM 5849 O O . ARG B 1 263 ? -39.75 0.909 -20.359 1 79.56 263 ARG B O 1
ATOM 5856 N N . ASN B 1 264 ? -38.906 1.896 -22.188 1 80 264 ASN B N 1
ATOM 5857 C CA . ASN B 1 264 ? -40.156 1.863 -22.938 1 80 264 ASN B CA 1
ATOM 5858 C C . ASN B 1 264 ? -40.469 0.46 -23.453 1 80 264 ASN B C 1
ATOM 5860 O O . ASN B 1 264 ? -41.594 0.18 -23.875 1 80 264 ASN B O 1
ATOM 5864 N N . ASN B 1 265 ? -39.5 -0.36 -23.484 1 77.31 265 ASN B N 1
ATOM 5865 C CA . ASN B 1 265 ? -39.719 -1.725 -23.969 1 77.31 265 ASN B CA 1
ATOM 5866 C C . ASN B 1 265 ? -39.438 -2.746 -22.859 1 77.31 265 ASN B C 1
ATOM 5868 O O . ASN B 1 265 ? -38.312 -3.055 -22.547 1 77.31 265 ASN B O 1
ATOM 5872 N N . GLN B 1 266 ? -40.562 -3.213 -22.266 1 72.56 266 GLN B N 1
ATOM 5873 C CA . GLN B 1 266 ? -40.469 -4.129 -21.125 1 72.56 266 GLN B CA 1
ATOM 5874 C C . GLN B 1 266 ? -39.688 -5.383 -21.484 1 72.56 266 GLN B C 1
ATOM 5876 O O . GLN B 1 266 ? -38.938 -5.895 -20.656 1 72.56 266 GLN B O 1
ATOM 5881 N N . ARG B 1 267 ? -39.906 -5.852 -22.672 1 71.88 267 ARG B N 1
ATOM 5882 C CA . ARG B 1 267 ? -39.219 -7.062 -23.109 1 71.88 267 ARG B CA 1
ATOM 5883 C C . ARG B 1 267 ? -37.719 -6.824 -23.188 1 71.88 267 ARG B C 1
ATOM 5885 O O . ARG B 1 267 ? -36.906 -7.68 -22.797 1 71.88 267 ARG B O 1
ATOM 5892 N N . LEU B 1 268 ? -37.344 -5.699 -23.641 1 73.75 268 LEU B N 1
ATOM 5893 C CA . LEU B 1 268 ? -35.938 -5.355 -23.766 1 73.75 268 LEU B CA 1
ATOM 5894 C C . LEU B 1 268 ? -35.312 -5.129 -22.391 1 73.75 268 LEU B C 1
ATOM 5896 O O . LEU B 1 268 ? -34.156 -5.48 -22.172 1 73.75 268 LEU B O 1
ATOM 5900 N N . GLN B 1 269 ? -36.094 -4.668 -21.484 1 75.31 269 GLN B N 1
ATOM 5901 C CA . GLN B 1 269 ? -35.594 -4.387 -20.141 1 75.31 269 GLN B CA 1
ATOM 5902 C C . GLN B 1 269 ? -35.312 -5.676 -19.375 1 75.31 269 GLN B C 1
ATOM 5904 O O . GLN B 1 269 ? -34.312 -5.766 -18.656 1 75.31 269 GLN B O 1
ATOM 5909 N N . ALA B 1 270 ? -36.125 -6.652 -19.625 1 74.19 270 ALA B N 1
ATOM 5910 C CA . ALA B 1 270 ? -35.938 -7.926 -18.938 1 74.19 270 ALA B CA 1
ATOM 5911 C C . ALA B 1 270 ? -34.781 -8.703 -19.516 1 74.19 270 ALA B C 1
ATOM 5913 O O . ALA B 1 270 ? -34.094 -9.445 -18.797 1 74.19 270 ALA B O 1
ATOM 5914 N N . GLY B 1 271 ? -34.469 -8.578 -20.797 1 78.94 271 GLY B N 1
ATOM 5915 C CA . GLY B 1 271 ? -33.406 -9.305 -21.469 1 78.94 271 GLY B CA 1
ATOM 5916 C C . GLY B 1 271 ? -32.094 -8.547 -21.516 1 78.94 271 GLY B C 1
ATOM 5917 O O . GLY B 1 271 ? -31.062 -9.109 -21.859 1 78.94 271 GLY B O 1
ATOM 5918 N N . LEU B 1 272 ? -32.156 -7.312 -21.156 1 81.69 272 LEU B N 1
ATOM 5919 C CA . LEU B 1 272 ? -31.016 -6.414 -21.281 1 81.69 272 LEU B CA 1
ATOM 5920 C C . LEU B 1 272 ? -29.812 -6.965 -20.531 1 81.69 272 LEU B C 1
ATOM 5922 O O . LEU B 1 272 ? -28.719 -7.07 -21.094 1 81.69 272 LEU B O 1
ATOM 5926 N N . PRO B 1 273 ? -30 -7.449 -19.25 1 83 273 PRO B N 1
ATOM 5927 C CA . PRO B 1 273 ? -28.828 -7.914 -18.516 1 83 273 PRO B CA 1
ATOM 5928 C C . PRO B 1 273 ? -28.188 -9.148 -19.141 1 83 273 PRO B C 1
ATOM 5930 O O . PRO B 1 273 ? -26.969 -9.305 -19.109 1 83 273 PRO B O 1
ATOM 5933 N N . PHE B 1 274 ? -28.953 -9.953 -19.875 1 85.25 274 PHE B N 1
ATOM 5934 C CA . PHE B 1 274 ? -28.438 -11.203 -20.422 1 85.25 274 PHE B CA 1
ATOM 5935 C C . PHE B 1 274 ? -27.656 -10.938 -21.703 1 85.25 274 PHE B C 1
ATOM 5937 O O . PHE B 1 274 ? -26.766 -11.703 -22.062 1 85.25 274 PHE B O 1
ATOM 5944 N N . VAL B 1 275 ? -27.984 -9.875 -22.344 1 87.25 275 VAL B N 1
ATOM 5945 C CA . VAL B 1 275 ? -27.266 -9.523 -23.562 1 87.25 275 VAL B CA 1
ATOM 5946 C C . VAL B 1 275 ? -26.047 -8.68 -23.219 1 87.25 275 VAL B C 1
ATOM 5948 O O . VAL B 1 275 ? -24.969 -8.867 -23.812 1 87.25 275 VAL B O 1
ATOM 5951 N N . VAL B 1 276 ? -26.219 -7.836 -22.297 1 91.75 276 VAL B N 1
ATOM 5952 C CA . VAL B 1 276 ? -25.172 -6.879 -21.938 1 91.75 276 VAL B CA 1
ATOM 5953 C C . VAL B 1 276 ? -24.094 -7.566 -21.109 1 91.75 276 VAL B C 1
ATOM 5955 O O . VAL B 1 276 ? -22.922 -7.23 -21.219 1 91.75 276 VAL B O 1
ATOM 5958 N N . TYR B 1 277 ? -24.422 -8.602 -20.391 1 94.88 277 TYR B N 1
ATOM 5959 C CA . TYR B 1 277 ? -23.5 -9.227 -19.453 1 94.88 277 TYR B CA 1
ATOM 5960 C C . TYR B 1 277 ? -22.297 -9.812 -20.172 1 94.88 277 TYR B C 1
ATOM 5962 O O . TYR B 1 277 ? -21.141 -9.508 -19.828 1 94.88 277 TYR B O 1
ATOM 5970 N N . PRO B 1 278 ? -22.547 -10.664 -21.234 1 94.88 278 PRO B N 1
ATOM 5971 C CA . PRO B 1 278 ? -21.375 -11.25 -21.891 1 94.88 278 PRO B CA 1
ATOM 5972 C C . PRO B 1 278 ? -20.469 -10.195 -22.531 1 94.88 278 PRO B C 1
ATOM 5974 O O . PRO B 1 278 ? -19.25 -10.328 -22.531 1 94.88 278 PRO B O 1
ATOM 5977 N N . ILE B 1 279 ? -20.969 -9.141 -23.047 1 96.25 279 ILE B N 1
ATOM 5978 C CA . ILE B 1 279 ? -20.188 -8.102 -23.719 1 96.25 279 ILE B CA 1
ATOM 5979 C C . ILE B 1 279 ? -19.422 -7.285 -22.688 1 96.25 279 ILE B C 1
ATOM 5981 O O . ILE B 1 279 ? -18.203 -7.121 -22.797 1 96.25 279 ILE B O 1
ATOM 5985 N N . PHE B 1 280 ? -20.172 -6.789 -21.688 1 96.94 280 PHE B N 1
ATOM 5986 C CA . PHE B 1 280 ? -19.547 -5.977 -20.656 1 96.94 280 PHE B CA 1
ATOM 5987 C C . PHE B 1 280 ? -18.516 -6.789 -19.875 1 96.94 280 PHE B C 1
ATOM 5989 O O . PHE B 1 280 ? -17.469 -6.262 -19.484 1 96.94 280 PHE B O 1
ATOM 5996 N N . SER B 1 281 ? -18.812 -8.07 -19.688 1 96.81 281 SER B N 1
ATOM 5997 C CA . SER B 1 281 ? -17.875 -8.93 -18.969 1 96.81 281 SER B CA 1
ATOM 5998 C C . SER B 1 281 ? -16.578 -9.117 -19.766 1 96.81 281 SER B C 1
ATOM 6000 O O . SER B 1 281 ? -15.484 -9.117 -19.188 1 96.81 281 SER B O 1
ATOM 6002 N N . ALA B 1 282 ? -16.719 -9.305 -21.031 1 96.88 282 ALA B N 1
ATOM 6003 C CA . ALA B 1 282 ? -15.531 -9.453 -21.875 1 96.88 282 ALA B CA 1
ATOM 6004 C C . ALA B 1 282 ? -14.68 -8.188 -21.875 1 96.88 282 ALA B C 1
ATOM 6006 O O . ALA B 1 282 ? -13.453 -8.258 -21.781 1 96.88 282 ALA B O 1
ATOM 6007 N N . ILE B 1 283 ? -15.305 -7.07 -21.922 1 97.56 283 ILE B N 1
ATOM 6008 C CA . ILE B 1 283 ? -14.594 -5.797 -21.906 1 97.56 283 ILE B CA 1
ATOM 6009 C C . ILE B 1 283 ? -13.945 -5.586 -20.547 1 97.56 283 ILE B C 1
ATOM 6011 O O . ILE B 1 283 ? -12.797 -5.137 -20.453 1 97.56 283 ILE B O 1
ATOM 6015 N N . ASP B 1 284 ? -14.672 -5.898 -19.547 1 96.94 284 ASP B N 1
ATOM 6016 C CA . ASP B 1 284 ? -14.164 -5.801 -18.188 1 96.94 284 ASP B CA 1
ATOM 6017 C C . ASP B 1 284 ? -12.914 -6.652 -18 1 96.94 284 ASP B C 1
ATOM 6019 O O . ASP B 1 284 ? -11.898 -6.172 -17.484 1 96.94 284 ASP B O 1
ATOM 6023 N N . LEU B 1 285 ? -12.977 -7.906 -18.484 1 96.06 285 LEU B N 1
ATOM 6024 C CA . LEU B 1 285 ? -11.852 -8.828 -18.328 1 96.06 285 LEU B CA 1
ATOM 6025 C C . LEU B 1 285 ? -10.672 -8.406 -19.203 1 96.06 285 LEU B C 1
ATOM 6027 O O . LEU B 1 285 ? -9.516 -8.523 -18.797 1 96.06 285 LEU B O 1
ATOM 6031 N N . CYS B 1 286 ? -10.969 -7.941 -20.328 1 96.19 286 CYS B N 1
ATOM 6032 C CA . CYS B 1 286 ? -9.906 -7.418 -21.188 1 96.19 286 CYS B CA 1
ATOM 6033 C C . CYS B 1 286 ? -9.258 -6.188 -20.562 1 96.19 286 CYS B C 1
ATOM 6035 O O . CYS B 1 286 ? -8.039 -6.023 -20.641 1 96.19 286 CYS B O 1
ATOM 6037 N N . GLY B 1 287 ? -10.055 -5.352 -19.984 1 96.69 287 GLY B N 1
ATOM 6038 C CA . GLY B 1 287 ? -9.539 -4.156 -19.328 1 96.69 287 GLY B CA 1
ATOM 6039 C C . GLY B 1 287 ? -8.586 -4.465 -18.203 1 96.69 287 GLY B C 1
ATOM 6040 O O . GLY B 1 287 ? -7.504 -3.879 -18.109 1 96.69 287 GLY B O 1
ATOM 6041 N N . ILE B 1 288 ? -8.945 -5.375 -17.359 1 96.19 288 ILE B N 1
ATOM 6042 C CA . ILE B 1 288 ? -8.094 -5.699 -16.219 1 96.19 288 ILE B CA 1
ATOM 6043 C C . ILE B 1 288 ? -6.84 -6.422 -16.703 1 96.19 288 ILE B C 1
ATOM 6045 O O . ILE B 1 288 ? -5.75 -6.227 -16.156 1 96.19 288 ILE B O 1
ATOM 6049 N N . TYR B 1 289 ? -6.996 -7.27 -17.703 1 93.5 289 TYR B N 1
ATOM 6050 C CA . TYR B 1 289 ? -5.852 -7.973 -18.281 1 93.5 289 TYR B CA 1
ATOM 6051 C C . TYR B 1 289 ? -4.816 -6.988 -18.812 1 93.5 289 TYR B C 1
ATOM 6053 O O . TYR B 1 289 ? -3.629 -7.094 -18.5 1 93.5 289 TYR B O 1
ATOM 6061 N N . GLN B 1 290 ? -5.246 -6.062 -19.562 1 93.88 290 GLN B N 1
ATOM 6062 C CA . GLN B 1 290 ? -4.348 -5.07 -20.141 1 93.88 290 GLN B CA 1
ATOM 6063 C C . GLN B 1 290 ? -3.787 -4.145 -19.062 1 93.88 290 GLN B C 1
ATOM 6065 O O . GLN B 1 290 ? -2.633 -3.721 -19.141 1 93.88 290 GLN B O 1
ATOM 6070 N N . SER B 1 291 ? -4.621 -3.807 -18.078 1 95.06 291 SER B N 1
ATOM 6071 C CA . SER B 1 291 ? -4.152 -2.955 -16.984 1 95.06 291 SER B CA 1
ATOM 6072 C C . SER B 1 291 ? -3.014 -3.615 -16.219 1 95.06 291 SER B C 1
ATOM 6074 O O . SER B 1 291 ? -2.027 -2.959 -15.883 1 95.06 291 SER B O 1
ATOM 6076 N N . LEU B 1 292 ? -3.102 -4.898 -16 1 93.12 292 LEU B N 1
ATOM 6077 C CA . LEU B 1 292 ? -2.107 -5.629 -15.219 1 93.12 292 LEU B CA 1
ATOM 6078 C C . LEU B 1 292 ? -0.805 -5.777 -16 1 93.12 292 LEU B C 1
ATOM 6080 O O . LEU B 1 292 ? 0.271 -5.875 -15.406 1 93.12 292 LEU B O 1
ATOM 6084 N N . LYS B 1 293 ? -0.927 -5.766 -17.266 1 90.94 293 LYS B N 1
ATOM 6085 C CA . LYS B 1 293 ? 0.268 -5.844 -18.094 1 90.94 293 LYS B CA 1
ATOM 6086 C C . LYS B 1 293 ? 1.131 -4.594 -17.938 1 90.94 293 LYS B C 1
ATOM 6088 O O . LYS B 1 293 ? 2.344 -4.641 -18.156 1 90.94 293 LYS B O 1
ATOM 6093 N N . HIS B 1 294 ? 0.535 -3.551 -17.516 1 93 294 HIS B N 1
ATOM 6094 C CA . HIS B 1 294 ? 1.269 -2.297 -17.391 1 93 294 HIS B CA 1
ATOM 6095 C C . HIS B 1 294 ? 1.751 -2.084 -15.953 1 93 294 HIS B C 1
ATOM 6097 O O . HIS B 1 294 ? 2.297 -1.028 -15.633 1 93 294 HIS B O 1
ATOM 6103 N N . VAL B 1 295 ? 1.548 -3.037 -15.125 1 93.5 295 VAL B N 1
ATOM 6104 C CA . VAL B 1 295 ? 2.111 -3.021 -13.781 1 93.5 295 VAL B CA 1
ATOM 6105 C C . VAL B 1 295 ? 3.486 -3.684 -13.789 1 93.5 295 VAL B C 1
ATOM 6107 O O . VAL B 1 295 ? 3.602 -4.887 -14.031 1 93.5 295 VAL B O 1
ATOM 6110 N N . HIS B 1 296 ? 4.484 -2.891 -13.602 1 93.12 296 HIS B N 1
ATOM 6111 C CA . HIS B 1 296 ? 5.852 -3.398 -13.594 1 93.12 296 HIS B CA 1
ATOM 6112 C C . HIS B 1 296 ? 6.379 -3.531 -12.172 1 93.12 296 HIS B C 1
ATOM 6114 O O . HIS B 1 296 ? 6.836 -2.551 -11.578 1 93.12 296 HIS B O 1
ATOM 6120 N N . LEU B 1 297 ? 6.344 -4.711 -11.656 1 91.62 297 LEU B N 1
ATOM 6121 C CA . LEU B 1 297 ? 6.824 -4.957 -10.297 1 91.62 297 LEU B CA 1
ATOM 6122 C C . LEU B 1 297 ? 8.352 -5.004 -10.266 1 91.62 297 LEU B C 1
ATOM 6124 O O . LEU B 1 297 ? 8.977 -5.555 -11.172 1 91.62 297 LEU B O 1
ATOM 6128 N N . GLN B 1 298 ? 8.938 -4.391 -9.297 1 91.94 298 GLN B N 1
ATOM 6129 C CA . GLN B 1 298 ? 10.391 -4.312 -9.18 1 91.94 298 GLN B CA 1
ATOM 6130 C C . GLN B 1 298 ? 10.922 -5.359 -8.203 1 91.94 298 GLN B C 1
ATOM 6132 O O . GLN B 1 298 ? 12.133 -5.535 -8.07 1 91.94 298 GLN B O 1
ATOM 6137 N N . THR B 1 299 ? 10.055 -6.051 -7.602 1 90.75 299 THR B N 1
ATOM 6138 C CA . THR B 1 299 ? 10.469 -7.062 -6.637 1 90.75 299 THR B CA 1
ATOM 6139 C C . THR B 1 299 ? 10.922 -8.336 -7.348 1 90.75 299 THR B C 1
ATOM 6141 O O . THR B 1 299 ? 10.461 -8.633 -8.445 1 90.75 299 THR B O 1
ATOM 6144 N N . LEU B 1 300 ? 11.789 -9.031 -6.703 1 93 300 LEU B N 1
ATOM 6145 C CA . LEU B 1 300 ? 12.344 -10.242 -7.293 1 93 300 LEU B CA 1
ATOM 6146 C C . LEU B 1 300 ? 11.672 -11.484 -6.719 1 93 300 LEU B C 1
ATOM 6148 O O . LEU B 1 300 ? 11.523 -11.609 -5.504 1 93 300 LEU B O 1
ATOM 6152 N N . THR B 1 301 ? 11.148 -12.219 -7.602 1 92 301 THR B N 1
ATOM 6153 C CA . THR B 1 301 ? 10.633 -13.547 -7.273 1 92 301 THR B CA 1
ATOM 6154 C C . THR B 1 301 ? 11.461 -14.625 -7.965 1 92 301 THR B C 1
ATOM 6156 O O . THR B 1 301 ? 12.328 -14.32 -8.781 1 92 301 THR B O 1
ATOM 6159 N N . LYS B 1 302 ? 11.25 -15.875 -7.602 1 92.06 302 LYS B N 1
ATOM 6160 C CA . LYS B 1 302 ? 11.977 -16.969 -8.227 1 92.06 302 LYS B CA 1
ATOM 6161 C C . LYS B 1 302 ? 11.773 -16.969 -9.742 1 92.06 302 LYS B C 1
ATOM 6163 O O . LYS B 1 302 ? 12.734 -17.094 -10.508 1 92.06 302 LYS B O 1
ATOM 6168 N N . ASP B 1 303 ? 10.633 -16.797 -10.172 1 90.25 303 ASP B N 1
ATOM 6169 C CA . ASP B 1 303 ? 10.312 -16.828 -11.602 1 90.25 303 ASP B CA 1
ATOM 6170 C C . ASP B 1 303 ? 10.914 -15.633 -12.328 1 90.25 303 ASP B C 1
ATOM 6172 O O . ASP B 1 303 ? 11.469 -15.781 -13.422 1 90.25 303 ASP B O 1
ATOM 6176 N N . ARG B 1 304 ? 10.797 -14.5 -11.75 1 92.06 304 ARG B N 1
ATOM 6177 C CA . ARG B 1 304 ? 11.375 -13.305 -12.367 1 92.06 304 ARG B CA 1
ATOM 6178 C C . ARG B 1 304 ? 12.898 -13.398 -12.414 1 92.06 304 ARG B C 1
ATOM 6180 O O . ARG B 1 304 ? 13.516 -13.031 -13.414 1 92.06 304 ARG B O 1
ATOM 6187 N N . LEU B 1 305 ? 13.383 -13.844 -11.32 1 94.56 305 LEU B N 1
ATOM 6188 C CA . LEU B 1 305 ? 14.828 -14 -11.281 1 94.56 305 LEU B CA 1
ATOM 6189 C C . LEU B 1 305 ? 15.297 -14.977 -12.352 1 94.56 305 LEU B C 1
ATOM 6191 O O . LEU B 1 305 ? 16.344 -14.766 -12.977 1 94.56 305 LEU B O 1
ATOM 6195 N N . GLU B 1 306 ? 14.562 -16 -12.531 1 93.56 306 GLU B N 1
ATOM 6196 C CA . GLU B 1 306 ? 14.898 -16.969 -13.562 1 93.56 306 GLU B CA 1
ATOM 6197 C C . GLU B 1 306 ? 14.883 -16.328 -14.945 1 93.56 306 GLU B C 1
ATOM 6199 O O . GLU B 1 306 ? 15.773 -16.578 -15.758 1 93.56 306 GLU B O 1
ATOM 6204 N N . ILE B 1 307 ? 13.969 -15.555 -15.234 1 93.06 307 ILE B N 1
ATOM 6205 C CA . ILE B 1 307 ? 13.875 -14.859 -16.516 1 93.06 307 ILE B CA 1
ATOM 6206 C C . ILE B 1 307 ? 15.07 -13.922 -16.688 1 93.06 307 ILE B C 1
ATOM 6208 O O . ILE B 1 307 ? 15.688 -13.875 -17.75 1 93.06 307 ILE B O 1
ATOM 6212 N N . ILE B 1 308 ? 15.359 -13.18 -15.656 1 95.88 308 ILE B N 1
ATOM 6213 C CA . ILE B 1 308 ? 16.453 -12.219 -15.672 1 95.88 308 ILE B CA 1
ATOM 6214 C C . ILE B 1 308 ? 17.766 -12.945 -15.953 1 95.88 308 ILE B C 1
ATOM 6216 O O . ILE B 1 308 ? 18.547 -12.531 -16.828 1 95.88 308 ILE B O 1
ATOM 6220 N N . LEU B 1 309 ? 17.969 -14.047 -15.242 1 96 309 LEU B N 1
ATOM 6221 C CA . LEU B 1 309 ? 19.234 -14.773 -15.359 1 96 309 LEU B CA 1
ATOM 6222 C C . LEU B 1 309 ? 19.328 -15.461 -16.719 1 96 309 LEU B C 1
ATOM 6224 O O . LEU B 1 309 ? 20.406 -15.492 -17.328 1 96 309 LEU B O 1
ATOM 6228 N N . ASN B 1 310 ? 18.266 -15.984 -17.188 1 93.5 310 ASN B N 1
ATOM 6229 C CA . ASN B 1 310 ? 18.266 -16.578 -18.516 1 93.5 310 ASN B CA 1
ATOM 6230 C C . ASN B 1 310 ? 18.578 -15.547 -19.594 1 93.5 310 ASN B C 1
ATOM 6232 O O . ASN B 1 310 ? 19.344 -15.828 -20.516 1 93.5 310 ASN B O 1
ATOM 6236 N N . THR B 1 311 ? 18.016 -14.398 -19.469 1 94.25 311 THR B N 1
ATOM 6237 C CA . THR B 1 311 ? 18.266 -13.328 -20.422 1 94.25 311 THR B CA 1
ATOM 6238 C C . THR B 1 311 ? 19.719 -12.852 -20.328 1 94.25 311 THR B C 1
ATOM 6240 O O . THR B 1 311 ? 20.344 -12.578 -21.344 1 94.25 311 THR B O 1
ATOM 6243 N N . TRP B 1 312 ? 20.188 -12.789 -19.172 1 95.38 312 TRP B N 1
ATOM 6244 C CA . TRP B 1 312 ? 21.578 -12.375 -18.953 1 95.38 312 TRP B CA 1
ATOM 6245 C C . TRP B 1 312 ? 22.547 -13.375 -19.578 1 95.38 312 TRP B C 1
ATOM 6247 O O . TRP B 1 312 ? 23.547 -12.977 -20.188 1 95.38 312 TRP B O 1
ATOM 6257 N N . ILE B 1 313 ? 22.281 -14.633 -19.469 1 93.38 313 ILE B N 1
ATOM 6258 C CA . ILE B 1 313 ? 23.141 -15.688 -20 1 93.38 313 ILE B CA 1
ATOM 6259 C C . ILE B 1 313 ? 23.094 -15.672 -21.531 1 93.38 313 ILE B C 1
ATOM 6261 O O . ILE B 1 313 ? 24.109 -15.852 -22.188 1 93.38 313 ILE B O 1
ATOM 6265 N N . GLN B 1 314 ? 21.969 -15.367 -22.016 1 91.38 314 GLN B N 1
ATOM 6266 C CA . GLN B 1 314 ? 21.766 -15.414 -23.469 1 91.38 314 GLN B CA 1
ATOM 6267 C C . GLN B 1 314 ? 22.219 -14.117 -24.125 1 91.38 314 GLN B C 1
ATOM 6269 O O . GLN B 1 314 ? 22.859 -14.148 -25.188 1 91.38 314 GLN B O 1
ATOM 6274 N N . CYS B 1 315 ? 21.859 -12.977 -23.484 1 92.88 315 CYS B N 1
ATOM 6275 C CA . CYS B 1 315 ? 22.047 -11.695 -24.172 1 92.88 315 CYS B CA 1
ATOM 6276 C C . CYS B 1 315 ? 23.141 -10.875 -23.484 1 92.88 315 CYS B C 1
ATOM 6278 O O . CYS B 1 315 ? 23.656 -9.922 -24.078 1 92.88 315 CYS B O 1
ATOM 6280 N N . GLY B 1 316 ? 23.5 -11.102 -22.266 1 91.44 316 GLY B N 1
ATOM 6281 C CA . GLY B 1 316 ? 24.594 -10.414 -21.578 1 91.44 316 GLY B CA 1
ATOM 6282 C C . GLY B 1 316 ? 24.156 -9.156 -20.859 1 91.44 316 GLY B C 1
ATOM 6283 O O . GLY B 1 316 ? 24.984 -8.328 -20.484 1 91.44 316 GLY B O 1
ATOM 6284 N N . TYR B 1 317 ? 22.812 -8.961 -20.812 1 93.31 317 TYR B N 1
ATOM 6285 C CA . TYR B 1 317 ? 22.344 -7.793 -20.062 1 93.31 317 TYR B CA 1
ATOM 6286 C C . TYR B 1 317 ? 21.156 -8.156 -19.188 1 93.31 317 TYR B C 1
ATOM 6288 O O . TYR B 1 317 ? 20.484 -9.164 -19.422 1 93.31 317 TYR B O 1
ATOM 6296 N N . VAL B 1 318 ? 20.953 -7.367 -18.203 1 95.56 318 VAL B N 1
ATOM 6297 C CA . VAL B 1 318 ? 19.828 -7.551 -17.297 1 95.56 318 VAL B CA 1
ATOM 6298 C C . VAL B 1 318 ? 18.625 -6.75 -17.797 1 95.56 318 VAL B C 1
ATOM 6300 O O . VAL B 1 318 ? 18.719 -5.535 -17.984 1 95.56 318 VAL B O 1
ATOM 6303 N N . PRO B 1 319 ? 17.547 -7.422 -18.094 1 95.94 319 PRO B N 1
ATOM 6304 C CA . PRO B 1 319 ? 16.344 -6.723 -18.562 1 95.94 319 PRO B CA 1
ATOM 6305 C C . PRO B 1 319 ? 15.727 -5.832 -17.484 1 95.94 319 PRO B C 1
ATOM 6307 O O . PRO B 1 319 ? 15.898 -6.09 -16.281 1 95.94 319 PRO B O 1
ATOM 6310 N N . SER B 1 320 ? 15.078 -4.812 -17.922 1 94.06 320 SER B N 1
ATOM 6311 C CA . SER B 1 320 ? 14.367 -3.912 -17.016 1 94.06 320 SER B CA 1
ATOM 6312 C C . SER B 1 320 ? 13.062 -4.531 -16.531 1 94.06 320 SER B C 1
ATOM 6314 O O . SER B 1 320 ? 12.57 -5.5 -17.125 1 94.06 320 SER B O 1
ATOM 6316 N N . PRO B 1 321 ? 12.531 -4.004 -15.445 1 92.38 321 PRO B N 1
ATOM 6317 C CA . PRO B 1 321 ? 11.234 -4.504 -14.969 1 92.38 321 PRO B CA 1
ATOM 6318 C C . PRO B 1 321 ? 10.148 -4.434 -16.031 1 92.38 321 PRO B C 1
ATOM 6320 O O . PRO B 1 321 ? 9.297 -5.324 -16.125 1 92.38 321 PRO B O 1
ATOM 6323 N N . ALA B 1 322 ? 10.18 -3.484 -16.859 1 92.06 322 ALA B N 1
ATOM 6324 C CA . ALA B 1 322 ? 9.195 -3.35 -17.938 1 92.06 322 ALA B CA 1
ATOM 6325 C C . ALA B 1 322 ? 9.328 -4.488 -18.938 1 92.06 322 ALA B C 1
ATOM 6327 O O . ALA B 1 322 ? 8.328 -5.062 -19.375 1 92.06 322 ALA B O 1
ATOM 6328 N N . GLU B 1 323 ? 10.516 -4.863 -19.234 1 92.69 323 GLU B N 1
ATOM 6329 C CA . GLU B 1 323 ? 10.781 -5.938 -20.188 1 92.69 323 GLU B CA 1
ATOM 6330 C C . GLU B 1 323 ? 10.367 -7.293 -19.625 1 92.69 323 GLU B C 1
ATOM 6332 O O . GLU B 1 323 ? 9.781 -8.109 -20.328 1 92.69 323 GLU B O 1
ATOM 6337 N N . VAL B 1 324 ? 10.688 -7.473 -18.391 1 92.62 324 VAL B N 1
ATOM 6338 C CA . VAL B 1 324 ? 10.375 -8.75 -17.766 1 92.62 324 VAL B CA 1
ATOM 6339 C C . VAL B 1 324 ? 8.859 -8.906 -17.625 1 92.62 324 VAL B C 1
ATOM 6341 O O . VAL B 1 324 ? 8.328 -10.016 -17.75 1 92.62 324 VAL B O 1
ATOM 6344 N N . SER B 1 325 ? 8.188 -7.797 -17.312 1 89.69 325 SER B N 1
ATOM 6345 C CA . SER B 1 325 ? 6.738 -7.832 -17.172 1 89.69 325 SER B CA 1
ATOM 6346 C C . SER B 1 325 ? 6.066 -8.32 -18.453 1 89.69 325 SER B C 1
ATOM 6348 O O . SER B 1 325 ? 5.047 -9.008 -18.406 1 89.69 325 SER B O 1
ATOM 6350 N N . LYS B 1 326 ? 6.609 -8.008 -19.609 1 87.06 326 LYS B N 1
ATOM 6351 C CA . LYS B 1 326 ? 6.07 -8.445 -20.891 1 87.06 326 LYS B CA 1
ATOM 6352 C C . LYS B 1 326 ? 6.289 -9.945 -21.094 1 87.06 326 LYS B C 1
ATOM 6354 O O . LYS B 1 326 ? 5.461 -10.617 -21.703 1 87.06 326 LYS B O 1
ATOM 6359 N N . LEU B 1 327 ? 7.328 -10.391 -20.453 1 85.69 327 LEU B N 1
ATOM 6360 C CA . LEU B 1 327 ? 7.676 -11.805 -20.609 1 85.69 327 LEU B CA 1
ATOM 6361 C C . LEU B 1 327 ? 6.914 -12.664 -19.609 1 85.69 327 LEU B C 1
ATOM 6363 O O . LEU B 1 327 ? 6.59 -13.812 -19.891 1 85.69 327 LEU B O 1
ATOM 6367 N N . GLU B 1 328 ? 6.656 -11.984 -18.391 1 82.56 328 GLU B N 1
ATOM 6368 C CA . GLU B 1 328 ? 5.973 -12.703 -17.312 1 82.56 328 GLU B CA 1
ATOM 6369 C C . GLU B 1 328 ? 4.496 -12.914 -17.641 1 82.56 328 GLU B C 1
ATOM 6371 O O . GLU B 1 328 ? 3.791 -11.969 -18 1 82.56 328 GLU B O 1
ATOM 6376 N N . GLY B 1 329 ? 4.051 -13.68 -18.5 1 72.25 329 GLY B N 1
ATOM 6377 C CA . GLY B 1 329 ? 2.666 -13.938 -18.875 1 72.25 329 GLY B CA 1
ATOM 6378 C C . GLY B 1 329 ? 1.732 -14.008 -17.688 1 72.25 329 GLY B C 1
ATOM 6379 O O . GLY B 1 329 ? 2.174 -14.242 -16.562 1 72.25 329 GLY B O 1
ATOM 6380 N N . ILE B 1 330 ? 0.573 -13.414 -17.719 1 68.62 330 ILE B N 1
ATOM 6381 C CA . ILE B 1 330 ? -0.516 -13.484 -16.75 1 68.62 330 ILE B CA 1
ATOM 6382 C C . ILE B 1 330 ? -1.388 -14.703 -17.047 1 68.62 330 ILE B C 1
ATOM 6384 O O . ILE B 1 330 ? -2.459 -14.867 -16.453 1 68.62 330 ILE B O 1
ATOM 6388 N N . ASN B 1 331 ? -0.872 -15.586 -17.766 1 62.03 331 ASN B N 1
ATOM 6389 C CA . ASN B 1 331 ? -1.768 -16.609 -18.297 1 62.03 331 ASN B CA 1
ATOM 6390 C C . ASN B 1 331 ? -2.195 -17.594 -17.219 1 62.03 331 ASN B C 1
ATOM 6392 O O . ASN B 1 331 ? -1.354 -18.156 -16.516 1 62.03 331 ASN B O 1
ATOM 6396 N N . LEU B 1 332 ? -3.441 -17.422 -16.797 1 59.44 332 LEU B N 1
ATOM 6397 C CA . LEU B 1 332 ? -4.082 -18.344 -15.867 1 59.44 332 LEU B CA 1
ATOM 6398 C C . LEU B 1 332 ? -3.834 -19.797 -16.281 1 59.44 332 LEU B C 1
ATOM 6400 O O . LEU B 1 332 ? -3.742 -20.688 -15.43 1 59.44 332 LEU B O 1
ATOM 6404 N N . PHE B 1 333 ? -3.971 -19.969 -17.656 1 51.34 333 PHE B N 1
ATOM 6405 C CA . PHE B 1 333 ? -3.955 -21.328 -18.219 1 51.34 333 PHE B CA 1
ATOM 6406 C C . PHE B 1 333 ? -2.537 -21.734 -18.578 1 51.34 333 PHE B C 1
ATOM 6408 O O . PHE B 1 333 ? -2.32 -22.844 -19.078 1 51.34 333 PHE B O 1
ATOM 6415 N N . GLU B 1 334 ? -1.912 -20.703 -18.766 1 49.25 334 GLU B N 1
ATOM 6416 C CA . GLU B 1 334 ? -0.609 -21.141 -19.266 1 49.25 334 GLU B CA 1
ATOM 6417 C C . GLU B 1 334 ? 0.036 -22.141 -18.312 1 49.25 334 GLU B C 1
ATOM 6419 O O . GLU B 1 334 ? 0.234 -21.859 -17.125 1 49.25 334 GLU B O 1
ATOM 6424 N N . ASN B 1 335 ? -0.501 -23.141 -18.359 1 41.62 335 ASN B N 1
ATOM 6425 C CA . ASN B 1 335 ? 0.338 -24.266 -17.953 1 41.62 335 ASN B CA 1
ATOM 6426 C C . ASN B 1 335 ? 1.819 -23.891 -18 1 41.62 335 ASN B C 1
ATOM 6428 O O . ASN B 1 335 ? 2.32 -23.406 -19.016 1 41.62 335 ASN B O 1
ATOM 6432 N N . THR B 1 336 ? 2.324 -23.094 -16.969 1 44.84 336 THR B N 1
ATOM 6433 C CA . THR B 1 336 ? 3.781 -23.109 -17 1 44.84 336 THR B CA 1
ATOM 6434 C C . THR B 1 336 ? 4.281 -24.062 -18.094 1 44.84 336 THR B C 1
ATOM 6436 O O . THR B 1 336 ? 4.125 -25.281 -17.984 1 44.84 336 THR B O 1
ATOM 6439 N N . GLY B 1 337 ? 3.709 -23.938 -19.188 1 42.31 337 GLY B N 1
ATOM 6440 C CA . GLY B 1 337 ? 4.176 -24.781 -20.266 1 42.31 337 GLY B CA 1
ATOM 6441 C C . GLY B 1 337 ? 5.551 -25.375 -20.016 1 42.31 337 GLY B C 1
ATOM 6442 O O . GLY B 1 337 ? 6.566 -24.688 -20.188 1 42.31 337 GLY B O 1
ATOM 6443 N N . ARG B 1 338 ? 5.531 -26.078 -19.031 1 48.66 338 ARG B N 1
ATOM 6444 C CA . ARG B 1 338 ? 6.449 -27.219 -18.984 1 48.66 338 ARG B CA 1
ATOM 6445 C C . ARG B 1 338 ? 6.637 -27.828 -20.375 1 48.66 338 ARG B C 1
ATOM 6447 O O . ARG B 1 338 ? 5.863 -28.688 -20.797 1 48.66 338 ARG B O 1
ATOM 6454 N N . LYS B 1 339 ? 6.887 -26.953 -21.25 1 50.38 339 LYS B N 1
ATOM 6455 C CA . LYS B 1 339 ? 7.289 -27.594 -22.5 1 50.38 339 LYS B CA 1
ATOM 6456 C C . LYS B 1 339 ? 8.141 -28.828 -22.234 1 50.38 339 LYS B C 1
ATOM 6458 O O . LYS B 1 339 ? 9.023 -28.812 -21.359 1 50.38 339 LYS B O 1
ATOM 6463 N N . LYS B 1 340 ? 7.637 -29.859 -22.75 1 49.75 340 LYS B N 1
ATOM 6464 C CA . LYS B 1 340 ? 8.414 -31.094 -22.812 1 49.75 340 LYS B CA 1
ATOM 6465 C C . LYS B 1 340 ? 9.859 -30.797 -23.203 1 49.75 340 LYS B C 1
ATOM 6467 O O . LYS B 1 340 ? 10.117 -30.141 -24.219 1 49.75 340 LYS B O 1
ATOM 6472 N N . GLY B 1 341 ? 10.734 -30.812 -22.219 1 57.62 341 GLY B N 1
ATOM 6473 C CA . GLY B 1 341 ? 12.156 -30.703 -22.516 1 57.62 341 GLY B CA 1
ATOM 6474 C C . GLY B 1 341 ? 12.805 -29.484 -21.891 1 57.62 341 GLY B C 1
ATOM 6475 O O . GLY B 1 341 ? 13.992 -29.234 -22.094 1 57.62 341 GLY B O 1
ATOM 6476 N N . SER B 1 342 ? 12.039 -28.531 -21.109 1 71.69 342 SER B N 1
ATOM 6477 C CA . SER B 1 342 ? 12.641 -27.25 -20.719 1 71.69 342 SER B CA 1
ATOM 6478 C C . SER B 1 342 ? 13.258 -27.328 -19.328 1 71.69 342 SER B C 1
ATOM 6480 O O . SER B 1 342 ? 13.914 -26.391 -18.875 1 71.69 342 SER B O 1
ATOM 6482 N N . TRP B 1 343 ? 13.461 -28.375 -18.656 1 80.75 343 TRP B N 1
ATOM 6483 C CA . TRP B 1 343 ? 14.078 -28.594 -17.344 1 80.75 343 TRP B CA 1
ATOM 6484 C C . TRP B 1 343 ? 13.758 -27.422 -16.406 1 80.75 343 TRP B C 1
ATOM 6486 O O . TRP B 1 343 ? 14.625 -26.609 -16.109 1 80.75 343 TRP B O 1
ATOM 6496 N N . PRO B 1 344 ? 12.508 -27.359 -15.938 1 87.69 344 PRO B N 1
ATOM 6497 C CA . PRO B 1 344 ? 12.172 -26.266 -15.023 1 87.69 344 PRO B CA 1
ATOM 6498 C C . PRO B 1 344 ? 12.961 -26.328 -13.719 1 87.69 344 PRO B C 1
ATOM 6500 O O . PRO B 1 344 ? 13.273 -27.422 -13.234 1 87.69 344 PRO B O 1
ATOM 6503 N N . ILE B 1 345 ? 13.32 -25.203 -13.25 1 91.62 345 ILE B N 1
ATOM 6504 C CA . ILE B 1 345 ? 14.055 -25.109 -11.992 1 91.62 345 ILE B CA 1
ATOM 6505 C C . ILE B 1 345 ? 13.086 -24.875 -10.844 1 91.62 345 ILE B C 1
ATOM 6507 O O . ILE B 1 345 ? 12.242 -23.969 -10.906 1 91.62 345 ILE B O 1
ATOM 6511 N N . ARG B 1 346 ? 13.195 -25.703 -9.922 1 90.56 346 ARG B N 1
ATOM 6512 C CA . ARG B 1 346 ? 12.375 -25.562 -8.719 1 90.56 346 ARG B CA 1
ATOM 6513 C C . ARG B 1 346 ? 13.242 -25.359 -7.48 1 90.56 346 ARG B C 1
ATOM 6515 O O . ARG B 1 346 ? 14.266 -26.031 -7.324 1 90.56 346 ARG B O 1
ATOM 6522 N N . ILE B 1 347 ? 12.844 -24.328 -6.66 1 91.12 347 ILE B N 1
ATOM 6523 C CA . ILE B 1 347 ? 13.5 -24.156 -5.367 1 91.12 347 ILE B CA 1
ATOM 6524 C C . ILE B 1 347 ? 12.711 -24.891 -4.289 1 91.12 347 ILE B C 1
ATOM 6526 O O . ILE B 1 347 ? 11.484 -24.781 -4.223 1 91.12 347 ILE B O 1
ATOM 6530 N N . GLY B 1 348 ? 13.312 -25.641 -3.584 1 87.5 348 GLY B N 1
ATOM 6531 C CA . GLY B 1 348 ? 12.633 -26.359 -2.52 1 87.5 348 GLY B CA 1
ATOM 6532 C C . GLY B 1 348 ? 13.445 -27.516 -1.964 1 87.5 348 GLY B C 1
ATOM 6533 O O . GLY B 1 348 ? 14.672 -27.438 -1.889 1 87.5 348 GLY B O 1
ATOM 6534 N N . CYS B 1 349 ? 12.695 -28.422 -1.451 1 79.75 349 CYS B N 1
ATOM 6535 C CA . CYS B 1 349 ? 13.344 -29.594 -0.897 1 79.75 349 CYS B CA 1
ATOM 6536 C C . CYS B 1 349 ? 12.961 -30.844 -1.683 1 79.75 349 CYS B C 1
ATOM 6538 O O . CYS B 1 349 ? 12 -30.828 -2.455 1 79.75 349 CYS B O 1
ATOM 6540 N N . LEU B 1 350 ? 13.859 -31.812 -1.505 1 75.06 350 LEU B N 1
ATOM 6541 C CA . LEU B 1 350 ? 13.633 -33.062 -2.201 1 75.06 350 LEU B CA 1
ATOM 6542 C C . LEU B 1 350 ? 12.352 -33.75 -1.704 1 75.06 350 LEU B C 1
ATOM 6544 O O . LEU B 1 350 ? 12.07 -33.75 -0.504 1 75.06 350 LEU B O 1
ATOM 6548 N N . ASP B 1 351 ? 11.516 -34 -2.719 1 66.62 351 ASP B N 1
ATOM 6549 C CA . ASP B 1 351 ? 10.273 -34.688 -2.395 1 66.62 351 ASP B CA 1
ATOM 6550 C C . ASP B 1 351 ? 10.516 -36.188 -2.154 1 66.62 351 ASP B C 1
ATOM 6552 O O . ASP B 1 351 ? 10.992 -36.875 -3.047 1 66.62 351 ASP B O 1
ATOM 6556 N N . PRO B 1 352 ? 10.328 -36.594 -0.999 1 60.38 352 PRO B N 1
ATOM 6557 C CA . PRO B 1 352 ? 10.602 -38 -0.704 1 60.38 352 PRO B CA 1
ATOM 6558 C C . PRO B 1 352 ? 9.727 -38.969 -1.509 1 60.38 352 PRO B C 1
ATOM 6560 O O . PRO B 1 352 ? 10.07 -40.125 -1.667 1 60.38 352 PRO B O 1
ATOM 6563 N N . LYS B 1 353 ? 8.531 -38.406 -1.869 1 60.75 353 LYS B N 1
ATOM 6564 C CA . LYS B 1 353 ? 7.629 -39.281 -2.59 1 60.75 353 LYS B CA 1
ATOM 6565 C C . LYS B 1 353 ? 8.148 -39.562 -3.996 1 60.75 353 LYS B C 1
ATOM 6567 O O . LYS B 1 353 ? 7.699 -40.531 -4.652 1 60.75 353 LYS B O 1
ATOM 6572 N N . ARG B 1 354 ? 9.164 -38.812 -4.27 1 60.59 354 ARG B N 1
ATOM 6573 C CA . ARG B 1 354 ? 9.695 -38.969 -5.621 1 60.59 354 ARG B CA 1
ATOM 6574 C C . ARG B 1 354 ? 10.984 -39.781 -5.617 1 60.59 354 ARG B C 1
ATOM 6576 O O . ARG B 1 354 ? 11.672 -39.844 -4.594 1 60.59 354 ARG B O 1
ATOM 6583 N N . GLN B 1 355 ? 11.172 -40.625 -6.656 1 59.56 355 GLN B N 1
ATOM 6584 C CA . GLN B 1 355 ? 12.43 -41.344 -6.797 1 59.56 355 GLN B CA 1
ATOM 6585 C C . GLN B 1 355 ? 13.609 -40.406 -6.863 1 59.56 355 GLN B C 1
ATOM 6587 O O . GLN B 1 355 ? 13.617 -39.469 -7.668 1 59.56 355 GLN B O 1
ATOM 6592 N N . ILE B 1 356 ? 14.375 -40.469 -5.809 1 65.44 356 ILE B N 1
ATOM 6593 C CA . ILE B 1 356 ? 15.578 -39.625 -5.801 1 65.44 356 ILE B CA 1
ATOM 6594 C C . ILE B 1 356 ? 16.688 -40.312 -6.602 1 65.44 356 ILE B C 1
ATOM 6596 O O . ILE B 1 356 ? 17.125 -41.406 -6.254 1 65.44 356 ILE B O 1
ATOM 6600 N N . PRO B 1 357 ? 17.031 -39.719 -7.672 1 70.31 357 PRO B N 1
ATOM 6601 C CA . PRO B 1 357 ? 18.125 -40.281 -8.453 1 70.31 357 PRO B CA 1
ATOM 6602 C C . PRO B 1 357 ? 19.406 -40.438 -7.645 1 70.31 357 PRO B C 1
ATOM 6604 O O . PRO B 1 357 ? 19.641 -39.719 -6.684 1 70.31 357 PRO B O 1
ATOM 6607 N N . LEU B 1 358 ? 20.188 -41.469 -7.891 1 69.06 358 LEU B N 1
ATOM 6608 C CA . LEU B 1 358 ? 21.438 -41.75 -7.215 1 69.06 358 LEU B CA 1
ATOM 6609 C C . LEU B 1 358 ? 22.375 -40.562 -7.262 1 69.06 358 LEU B C 1
ATOM 6611 O O . LEU B 1 358 ? 23.109 -40.281 -6.301 1 69.06 358 LEU B O 1
ATOM 6615 N N . LEU B 1 359 ? 22.266 -39.812 -8.305 1 74.81 359 LEU B N 1
ATOM 6616 C CA . LEU B 1 359 ? 23.109 -38.625 -8.461 1 74.81 359 LEU B CA 1
ATOM 6617 C C . LEU B 1 359 ? 22.797 -37.594 -7.391 1 74.81 359 LEU B C 1
ATOM 6619 O O . LEU B 1 359 ? 23.703 -36.906 -6.895 1 74.81 359 LEU B O 1
ATOM 6623 N N . SER B 1 360 ? 21.609 -37.5 -7.062 1 75.31 360 SER B N 1
ATOM 6624 C CA . SER B 1 360 ? 21.172 -36.562 -6.043 1 75.31 360 SER B CA 1
ATOM 6625 C C . SER B 1 360 ? 21.672 -36.969 -4.66 1 75.31 360 SER B C 1
ATOM 6627 O O . SER B 1 360 ? 22.062 -36.125 -3.857 1 75.31 360 SER B O 1
ATOM 6629 N N . THR B 1 361 ? 21.656 -38.219 -4.453 1 69.62 361 THR B N 1
ATOM 6630 C CA . THR B 1 361 ? 22.141 -38.719 -3.174 1 69.62 361 THR B CA 1
ATOM 6631 C C . THR B 1 361 ? 23.641 -38.5 -3.041 1 69.62 361 THR B C 1
ATOM 6633 O O . THR B 1 361 ? 24.125 -38.125 -1.971 1 69.62 361 THR B O 1
ATOM 6636 N N . LEU B 1 362 ? 24.266 -38.688 -4.125 1 70.75 362 LEU B N 1
ATOM 6637 C CA . LEU B 1 362 ? 25.703 -38.469 -4.129 1 70.75 362 LEU B CA 1
ATOM 6638 C C . LEU B 1 362 ? 26.031 -37 -3.895 1 70.75 362 LEU B C 1
ATOM 6640 O O . LEU B 1 362 ? 26.984 -36.688 -3.18 1 70.75 362 LEU B O 1
ATOM 6644 N N . THR B 1 363 ? 25.281 -36.156 -4.484 1 78.06 363 THR B N 1
ATOM 6645 C CA . THR B 1 363 ? 25.5 -34.719 -4.316 1 78.06 363 THR B CA 1
ATOM 6646 C C . THR B 1 363 ? 25.25 -34.312 -2.867 1 78.06 363 THR B C 1
ATOM 6648 O O . THR B 1 363 ? 26.016 -33.5 -2.316 1 78.06 363 THR B O 1
ATOM 6651 N N . MET B 1 364 ? 24.297 -34.844 -2.252 1 75.44 364 MET B N 1
ATOM 6652 C CA . MET B 1 364 ? 23.938 -34.5 -0.882 1 75.44 364 MET B CA 1
ATOM 6653 C C . MET B 1 364 ? 25.016 -34.938 0.098 1 75.44 364 MET B C 1
ATOM 6655 O O . MET B 1 364 ? 25.266 -34.281 1.099 1 75.44 364 MET B O 1
ATOM 6659 N N . THR B 1 365 ? 25.594 -36.031 -0.26 1 67.94 365 THR B N 1
ATOM 6660 C CA . THR B 1 365 ? 26.609 -36.562 0.633 1 67.94 365 THR B CA 1
ATOM 6661 C C . THR B 1 365 ? 27.938 -35.844 0.462 1 67.94 365 THR B C 1
ATOM 6663 O O . THR B 1 365 ? 28.781 -35.844 1.361 1 67.94 365 THR B O 1
ATOM 6666 N N . SER B 1 366 ? 28.109 -35.219 -0.664 1 71.88 366 SER B N 1
ATOM 6667 C CA . SER B 1 366 ? 29.359 -34.5 -0.941 1 71.88 366 SER B CA 1
ATOM 6668 C C . SER B 1 366 ? 29.297 -33.062 -0.501 1 71.88 366 SER B C 1
ATOM 6670 O O . SER B 1 366 ? 30.281 -32.312 -0.633 1 71.88 366 SER B O 1
ATOM 6672 N N . LEU B 1 367 ? 28.219 -32.688 0.11 1 77.12 367 LEU B N 1
ATOM 6673 C CA . LEU B 1 367 ? 28.031 -31.281 0.479 1 77.12 367 LEU B CA 1
ATOM 6674 C C . LEU B 1 367 ? 28.922 -30.906 1.659 1 77.12 367 LEU B C 1
ATOM 6676 O O . LEU B 1 367 ? 29.062 -31.688 2.607 1 77.12 367 LEU B O 1
ATOM 6680 N N . ARG B 1 368 ? 29.578 -29.781 1.425 1 69.06 368 ARG B N 1
ATOM 6681 C CA . ARG B 1 368 ? 30.406 -29.219 2.488 1 69.06 368 ARG B CA 1
ATOM 6682 C C . ARG B 1 368 ? 29.641 -28.203 3.311 1 69.06 368 ARG B C 1
ATOM 6684 O O . ARG B 1 368 ? 28.609 -27.688 2.857 1 69.06 368 ARG B O 1
ATOM 6691 N N . ALA B 1 369 ? 30.047 -27.922 4.508 1 68.88 369 ALA B N 1
ATOM 6692 C CA . ALA B 1 369 ? 29.406 -27.031 5.465 1 68.88 369 ALA B CA 1
ATOM 6693 C C . ALA B 1 369 ? 29.359 -25.609 4.938 1 68.88 369 ALA B C 1
ATOM 6695 O O . ALA B 1 369 ? 28.469 -24.828 5.305 1 68.88 369 ALA B O 1
ATOM 6696 N N . LYS B 1 370 ? 30.188 -25.312 4 1 75 370 LYS B N 1
ATOM 6697 C CA . LYS B 1 370 ? 30.266 -23.922 3.562 1 75 370 LYS B CA 1
ATOM 6698 C C . LYS B 1 370 ? 29.312 -23.656 2.406 1 75 370 LYS B C 1
ATOM 6700 O O . LYS B 1 370 ? 29.094 -22.5 2.035 1 75 370 LYS B O 1
ATOM 6705 N N . GLU B 1 371 ? 28.734 -24.75 2.031 1 82.44 371 GLU B N 1
ATOM 6706 C CA . GLU B 1 371 ? 27.859 -24.547 0.88 1 82.44 371 GLU B CA 1
ATOM 6707 C C . GLU B 1 371 ? 26.422 -24.234 1.318 1 82.44 371 GLU B C 1
ATOM 6709 O O . GLU B 1 371 ? 25.859 -24.938 2.162 1 82.44 371 GLU B O 1
ATOM 6714 N N . TYR B 1 372 ? 25.906 -23.141 0.7 1 87.5 372 TYR B N 1
ATOM 6715 C CA . TYR B 1 372 ? 24.562 -22.703 1.101 1 87.5 372 TYR B CA 1
ATOM 6716 C C . TYR B 1 372 ? 23.516 -23.219 0.132 1 87.5 372 TYR B C 1
ATOM 6718 O O . TYR B 1 372 ? 22.312 -23.094 0.389 1 87.5 372 TYR B O 1
ATOM 6726 N N . CYS B 1 373 ? 23.984 -23.766 -0.962 1 89.62 373 CYS B N 1
ATOM 6727 C CA . CYS B 1 373 ? 23.016 -24.281 -1.931 1 89.62 373 CYS B CA 1
ATOM 6728 C C . CYS B 1 373 ? 23.547 -25.531 -2.604 1 89.62 373 CYS B C 1
ATOM 6730 O O . CYS B 1 373 ? 24.766 -25.734 -2.695 1 89.62 373 CYS B O 1
ATOM 6732 N N . PHE B 1 374 ? 22.688 -26.406 -2.967 1 88.25 374 PHE B N 1
ATOM 6733 C CA . PHE B 1 374 ? 23.078 -27.516 -3.816 1 88.25 374 PHE B CA 1
ATOM 6734 C C . PHE B 1 374 ? 22.016 -27.797 -4.863 1 88.25 374 PHE B C 1
ATOM 6736 O O . PHE B 1 374 ? 20.859 -27.422 -4.695 1 88.25 374 PHE B O 1
ATOM 6743 N N . ILE B 1 375 ? 22.422 -28.359 -5.973 1 91.12 375 ILE B N 1
ATOM 6744 C CA . ILE B 1 375 ? 21.562 -28.594 -7.125 1 91.12 375 ILE B CA 1
ATOM 6745 C C . ILE B 1 375 ? 21.406 -30.109 -7.363 1 91.12 375 ILE B C 1
ATOM 6747 O O . ILE B 1 375 ? 22.391 -30.844 -7.301 1 91.12 375 ILE B O 1
ATOM 6751 N N . CYS B 1 376 ? 20.172 -30.516 -7.578 1 86.44 376 CYS B N 1
ATOM 6752 C CA . CYS B 1 376 ? 19.875 -31.906 -7.902 1 86.44 376 CYS B CA 1
ATOM 6753 C C . CYS B 1 376 ? 18.906 -32 -9.078 1 86.44 376 CYS B C 1
ATOM 6755 O O . CYS B 1 376 ? 18.219 -31.016 -9.398 1 86.44 376 CYS B O 1
ATOM 6757 N N . LEU B 1 377 ? 19.031 -33.125 -9.719 1 83 377 LEU B N 1
ATOM 6758 C CA . LEU B 1 377 ? 18.078 -33.406 -10.781 1 83 377 LEU B CA 1
ATOM 6759 C C . LEU B 1 377 ? 16.875 -34.156 -10.234 1 83 377 LEU B C 1
ATOM 6761 O O . LEU B 1 377 ? 17 -34.969 -9.305 1 83 377 LEU B O 1
ATOM 6765 N N . GLU B 1 378 ? 15.727 -33.719 -10.672 1 79.81 378 GLU B N 1
ATOM 6766 C CA . GLU B 1 378 ? 14.516 -34.375 -10.188 1 79.81 378 GLU B CA 1
ATOM 6767 C C . GLU B 1 378 ? 13.633 -34.844 -11.352 1 79.81 378 GLU B C 1
ATOM 6769 O O . GLU B 1 378 ? 13.688 -34.25 -12.438 1 79.81 378 GLU B O 1
ATOM 6774 N N . SER B 1 379 ? 12.969 -35.969 -11.18 1 71.94 379 SER B N 1
ATOM 6775 C CA . SER B 1 379 ? 11.969 -36.438 -12.133 1 71.94 379 SER B CA 1
ATOM 6776 C C . SER B 1 379 ? 10.562 -36.375 -11.531 1 71.94 379 SER B C 1
ATOM 6778 O O . SER B 1 379 ? 10.375 -36.656 -10.352 1 71.94 379 SER B O 1
ATOM 6780 N N . HIS B 1 380 ? 9.695 -35.469 -12.234 1 63.34 380 HIS B N 1
ATOM 6781 C CA . HIS B 1 380 ? 8.32 -35.281 -11.789 1 63.34 380 HIS B CA 1
ATOM 6782 C C . HIS B 1 380 ? 7.363 -36.125 -12.617 1 63.34 380 HIS B C 1
ATOM 6784 O O . HIS B 1 380 ? 7.5 -36.219 -13.836 1 63.34 380 HIS B O 1
ATOM 6790 N N . GLY B 1 381 ? 6.57 -37.281 -12.141 1 53.91 381 GLY B N 1
ATOM 6791 C CA . GLY B 1 381 ? 5.5 -37.938 -12.875 1 53.91 381 GLY B CA 1
ATOM 6792 C C . GLY B 1 381 ? 5.359 -39.406 -12.531 1 53.91 381 GLY B C 1
ATOM 6793 O O . GLY B 1 381 ? 6.266 -40 -11.945 1 53.91 381 GLY B O 1
ATOM 6794 N N . LEU B 1 382 ? 4.145 -39.875 -12.344 1 50.69 382 LEU B N 1
ATOM 6795 C CA . LEU B 1 382 ? 3.775 -41.281 -12.211 1 50.69 382 LEU B CA 1
ATOM 6796 C C . LEU B 1 382 ? 4.469 -42.125 -13.273 1 50.69 382 LEU B C 1
ATOM 6798 O O . LEU B 1 382 ? 4.754 -43.312 -13.039 1 50.69 382 LEU B O 1
ATOM 6802 N N . ARG B 1 383 ? 4.434 -41.594 -14.562 1 50.19 383 ARG B N 1
ATOM 6803 C CA . ARG B 1 383 ? 5.098 -42.344 -15.633 1 50.19 383 ARG B CA 1
ATOM 6804 C C . ARG B 1 383 ? 6.523 -41.844 -15.836 1 50.19 383 ARG B C 1
ATOM 6806 O O . ARG B 1 383 ? 6.777 -40.625 -15.781 1 50.19 383 ARG B O 1
ATOM 6813 N N . LYS B 1 384 ? 7.547 -42.688 -15.773 1 51.44 384 LYS B N 1
ATOM 6814 C CA . LYS B 1 384 ? 9.008 -42.594 -15.75 1 51.44 384 LYS B CA 1
ATOM 6815 C C . LYS B 1 384 ? 9.492 -41.312 -16.422 1 51.44 384 LYS B C 1
ATOM 6817 O O . LYS B 1 384 ? 10.398 -40.656 -15.922 1 51.44 384 LYS B O 1
ATOM 6822 N N . SER B 1 385 ? 9.18 -41 -17.719 1 51.19 385 SER B N 1
ATOM 6823 C CA . SER B 1 385 ? 9.961 -40.281 -18.719 1 51.19 385 SER B CA 1
ATOM 6824 C C . SER B 1 385 ? 9.508 -38.812 -18.828 1 51.19 385 SER B C 1
ATOM 6826 O O . SER B 1 385 ? 10.148 -38 -19.5 1 51.19 385 SER B O 1
ATOM 6828 N N . GLU B 1 386 ? 8.383 -38.25 -18.188 1 57.62 386 GLU B N 1
ATOM 6829 C CA . GLU B 1 386 ? 7.836 -37.125 -18.938 1 57.62 386 GLU B CA 1
ATOM 6830 C C . GLU B 1 386 ? 8.195 -35.781 -18.297 1 57.62 386 GLU B C 1
ATOM 6832 O O . GLU B 1 386 ? 8.359 -34.781 -18.984 1 57.62 386 GLU B O 1
ATOM 6837 N N . HIS B 1 387 ? 8.523 -35.719 -16.922 1 70.88 387 HIS B N 1
ATOM 6838 C CA . HIS B 1 387 ? 8.773 -34.344 -16.516 1 70.88 387 HIS B CA 1
ATOM 6839 C C . HIS B 1 387 ? 10.039 -34.219 -15.664 1 70.88 387 HIS B C 1
ATOM 6841 O O . HIS B 1 387 ? 10.07 -34.719 -14.531 1 70.88 387 HIS B O 1
ATOM 6847 N N . LEU B 1 388 ? 11.195 -34 -16.375 1 79.12 388 LEU B N 1
ATOM 6848 C CA . LEU B 1 388 ? 12.477 -33.781 -15.719 1 79.12 388 LEU B CA 1
ATOM 6849 C C . LEU B 1 388 ? 12.648 -32.344 -15.328 1 79.12 388 LEU B C 1
ATOM 6851 O O . LEU B 1 388 ? 12.109 -31.438 -15.984 1 79.12 388 LEU B O 1
ATOM 6855 N N . GLY B 1 389 ? 13.25 -32.188 -14.109 1 85.69 389 GLY B N 1
ATOM 6856 C CA . GLY B 1 389 ? 13.492 -30.844 -13.633 1 85.69 389 GLY B CA 1
ATOM 6857 C C . GLY B 1 389 ? 14.734 -30.719 -12.781 1 85.69 389 GLY B C 1
ATOM 6858 O O . GLY B 1 389 ? 15.438 -31.703 -12.547 1 85.69 389 GLY B O 1
ATOM 6859 N N . ILE B 1 390 ? 15.102 -29.516 -12.508 1 89.75 390 ILE B N 1
ATOM 6860 C CA . ILE B 1 390 ? 16.25 -29.188 -11.664 1 89.75 390 ILE B CA 1
ATOM 6861 C C . ILE B 1 390 ? 15.773 -28.656 -10.32 1 89.75 390 ILE B C 1
ATOM 6863 O O . ILE B 1 390 ? 14.891 -27.797 -10.266 1 89.75 390 ILE B O 1
ATOM 6867 N N . LEU B 1 391 ? 16.297 -29.219 -9.289 1 91 391 LEU B N 1
ATOM 6868 C CA . LEU B 1 391 ? 15.945 -28.781 -7.938 1 91 391 LEU B CA 1
ATOM 6869 C C . LEU B 1 391 ? 17.094 -28.016 -7.293 1 91 391 LEU B C 1
ATOM 6871 O O . LEU B 1 391 ? 18.234 -28.469 -7.309 1 91 391 LEU B O 1
ATOM 6875 N N . LEU B 1 392 ? 16.812 -26.844 -6.855 1 93.75 392 LEU B N 1
ATOM 6876 C CA . LEU B 1 392 ? 17.734 -26.047 -6.074 1 93.75 392 LEU B CA 1
ATOM 6877 C C . LEU B 1 392 ? 17.344 -26.031 -4.602 1 93.75 392 LEU B C 1
ATOM 6879 O O . LEU B 1 392 ? 16.281 -25.531 -4.246 1 93.75 392 LEU B O 1
ATOM 6883 N N . ALA B 1 393 ? 18.172 -26.547 -3.775 1 91.62 393 ALA B N 1
ATOM 6884 C CA . ALA B 1 393 ? 17.922 -26.578 -2.336 1 91.62 393 ALA B CA 1
ATOM 6885 C C . ALA B 1 393 ? 18.781 -25.547 -1.611 1 91.62 393 ALA B C 1
ATOM 6887 O O . ALA B 1 393 ? 19.984 -25.438 -1.888 1 91.62 393 ALA B O 1
ATOM 6888 N N . LEU B 1 394 ? 18.156 -24.875 -0.722 1 92.56 394 LEU B N 1
ATOM 6889 C CA . LEU B 1 394 ? 18.828 -23.797 0.008 1 92.56 394 LEU B CA 1
ATOM 6890 C C . LEU B 1 394 ? 19.031 -24.188 1.471 1 92.56 394 LEU B C 1
ATOM 6892 O O . LEU B 1 394 ? 18.172 -24.844 2.068 1 92.56 394 LEU B O 1
ATOM 6896 N N . ARG B 1 395 ? 20.094 -23.719 1.969 1 89.38 395 ARG B N 1
ATOM 6897 C CA . ARG B 1 395 ? 20.422 -23.969 3.369 1 89.38 395 ARG B CA 1
ATOM 6898 C C . ARG B 1 395 ? 19.859 -22.875 4.27 1 89.38 395 ARG B C 1
ATOM 6900 O O . ARG B 1 395 ? 19.594 -21.766 3.809 1 89.38 395 ARG B O 1
ATOM 6907 N N . GLU B 1 396 ? 19.75 -23.281 5.543 1 86.75 396 GLU B N 1
ATOM 6908 C CA . GLU B 1 396 ? 19.359 -22.281 6.527 1 86.75 396 GLU B CA 1
ATOM 6909 C C . GLU B 1 396 ? 20.422 -21.203 6.691 1 86.75 396 GLU B C 1
ATOM 6911 O O . GLU B 1 396 ? 21.609 -21.516 6.82 1 86.75 396 GLU B O 1
ATOM 6916 N N . GLY B 1 397 ? 20.016 -19.969 6.543 1 84.5 397 GLY B N 1
ATOM 6917 C CA . GLY B 1 397 ? 20.953 -18.875 6.668 1 84.5 397 GLY B CA 1
ATOM 6918 C C . GLY B 1 397 ? 21.406 -18.312 5.328 1 84.5 397 GLY B C 1
ATOM 6919 O O . GLY B 1 397 ? 22.203 -17.375 5.273 1 84.5 397 GL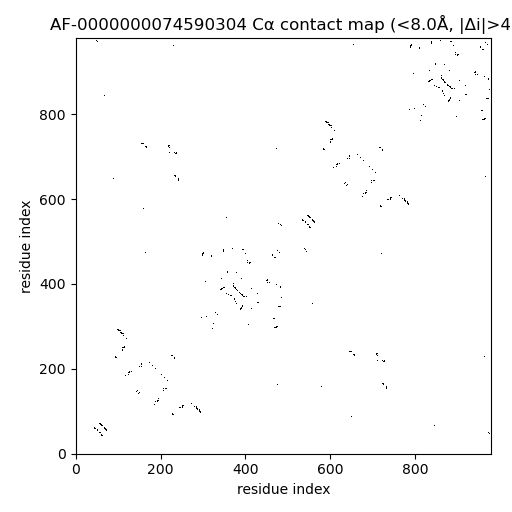Y B O 1
ATOM 6920 N N . ALA B 1 398 ? 20.922 -18.969 4.316 1 89.69 398 ALA B N 1
ATOM 6921 C CA . ALA B 1 398 ? 21.266 -18.469 2.98 1 89.69 398 ALA B CA 1
ATOM 6922 C C . ALA B 1 398 ? 20.781 -17.031 2.795 1 89.69 398 ALA B C 1
ATOM 6924 O O . ALA B 1 398 ? 19.656 -16.688 3.145 1 89.69 398 ALA B O 1
ATOM 6925 N N . GLU B 1 399 ? 21.656 -16.203 2.336 1 90.56 399 GLU B N 1
ATOM 6926 C CA . GLU B 1 399 ? 21.359 -14.797 2.059 1 90.56 399 GLU B CA 1
ATOM 6927 C C . GLU B 1 399 ? 20.906 -14.609 0.613 1 90.56 399 GLU B C 1
ATOM 6929 O O . GLU B 1 399 ? 20.859 -15.562 -0.161 1 90.56 399 GLU B O 1
ATOM 6934 N N . VAL B 1 400 ? 20.562 -13.438 0.325 1 91.69 400 VAL B N 1
ATOM 6935 C CA . VAL B 1 400 ? 20.047 -13.109 -1 1 91.69 400 VAL B CA 1
ATOM 6936 C C . VAL B 1 400 ? 21.109 -13.406 -2.057 1 91.69 400 VAL B C 1
ATOM 6938 O O . VAL B 1 400 ? 20.797 -13.945 -3.121 1 91.69 400 VAL B O 1
ATOM 6941 N N . LYS B 1 401 ? 22.312 -13.117 -1.734 1 93.06 401 LYS B N 1
ATOM 6942 C CA . LYS B 1 401 ? 23.406 -13.359 -2.664 1 93.06 401 LYS B CA 1
ATOM 6943 C C . LYS B 1 401 ? 23.547 -14.852 -2.969 1 93.06 401 LYS B C 1
ATOM 6945 O O . LYS B 1 401 ? 23.828 -15.234 -4.105 1 93.06 401 LYS B O 1
ATOM 6950 N N . ASP B 1 402 ? 23.281 -15.664 -1.978 1 93.5 402 ASP B N 1
ATOM 6951 C CA . ASP B 1 402 ? 23.391 -17.109 -2.139 1 93.5 402 ASP B CA 1
ATOM 6952 C C . ASP B 1 402 ? 22.266 -17.641 -3.039 1 93.5 402 ASP B C 1
ATOM 6954 O O . ASP B 1 402 ? 22.484 -18.562 -3.83 1 93.5 402 ASP B O 1
ATOM 6958 N N . ILE B 1 403 ? 21.156 -17.078 -2.893 1 94.44 403 ILE B N 1
ATOM 6959 C CA . ILE B 1 403 ? 20.016 -17.516 -3.686 1 94.44 403 ILE B CA 1
ATOM 6960 C C . ILE B 1 403 ? 20.25 -17.156 -5.152 1 94.44 403 ILE B C 1
ATOM 6962 O O . ILE B 1 403 ? 20.016 -17.969 -6.043 1 94.44 403 ILE B O 1
ATOM 6966 N N . ILE B 1 404 ? 20.719 -15.969 -5.406 1 95.69 404 ILE B N 1
ATOM 6967 C CA . ILE B 1 404 ? 20.984 -15.539 -6.773 1 95.69 404 ILE B CA 1
ATOM 6968 C C . ILE B 1 404 ? 22.078 -16.406 -7.383 1 95.69 404 ILE B C 1
ATOM 6970 O O . ILE B 1 404 ? 21.969 -16.844 -8.531 1 95.69 404 ILE B O 1
ATOM 6974 N N . MET B 1 405 ? 23.078 -16.656 -6.578 1 95.25 405 MET B N 1
ATOM 6975 C CA . MET B 1 405 ? 24.172 -17.5 -7.035 1 95.25 405 MET B CA 1
ATOM 6976 C C . MET B 1 405 ? 23.688 -18.906 -7.359 1 95.25 405 MET B C 1
ATOM 6978 O O . MET B 1 405 ? 24.062 -19.469 -8.391 1 95.25 405 MET B O 1
ATOM 6982 N N . GLY B 1 406 ? 22.906 -19.422 -6.43 1 95.25 406 GLY B N 1
ATOM 6983 C CA . GLY B 1 406 ? 22.359 -20.766 -6.645 1 95.25 406 GLY B CA 1
ATOM 6984 C C . GLY B 1 406 ? 21.516 -20.859 -7.895 1 95.25 406 GLY B C 1
ATOM 6985 O O . GLY B 1 406 ? 21.625 -21.844 -8.648 1 95.25 406 GLY B O 1
ATOM 6986 N N . LEU B 1 407 ? 20.703 -19.906 -8.117 1 96.25 407 LEU B N 1
ATOM 6987 C CA . LEU B 1 407 ? 19.844 -19.922 -9.289 1 96.25 407 LEU B CA 1
ATOM 6988 C C . LEU B 1 407 ? 20.656 -19.719 -10.57 1 96.25 407 LEU B C 1
ATOM 6990 O O . LEU B 1 407 ? 20.344 -20.297 -11.609 1 96.25 407 LEU B O 1
ATOM 6994 N N . LEU B 1 408 ? 21.594 -18.812 -10.5 1 96.31 408 LEU B N 1
ATOM 6995 C CA . LEU B 1 408 ? 22.484 -18.625 -11.641 1 96.31 408 LEU B CA 1
ATOM 6996 C C . LEU B 1 408 ? 23.188 -19.922 -12.008 1 96.31 408 LEU B C 1
ATOM 6998 O O . LEU B 1 408 ? 23.266 -20.281 -13.188 1 96.31 408 LEU B O 1
ATOM 7002 N N . GLN B 1 409 ? 23.672 -20.594 -11.031 1 95.44 409 GLN B N 1
ATOM 7003 C CA . GLN B 1 409 ? 24.297 -21.891 -11.234 1 95.44 409 GLN B CA 1
ATOM 7004 C C . GLN B 1 409 ? 23.328 -22.875 -11.867 1 95.44 409 GLN B C 1
ATOM 7006 O O . GLN B 1 409 ? 23.688 -23.609 -12.797 1 95.44 409 GLN B O 1
ATOM 7011 N N . ALA B 1 410 ? 22.141 -22.922 -11.336 1 95.25 410 ALA B N 1
ATOM 7012 C CA . ALA B 1 410 ? 21.109 -23.828 -11.867 1 95.25 410 ALA B CA 1
ATOM 7013 C C . ALA B 1 410 ? 20.828 -23.516 -13.336 1 95.25 410 ALA B C 1
ATOM 7015 O O . ALA B 1 410 ? 20.609 -24.438 -14.125 1 95.25 410 ALA B O 1
ATOM 7016 N N . CYS B 1 411 ? 20.828 -22.312 -13.703 1 94.44 411 CYS B N 1
ATOM 7017 C CA . CYS B 1 411 ? 20.594 -21.922 -15.086 1 94.44 411 CYS B CA 1
ATOM 7018 C C . CYS B 1 411 ? 21.75 -22.391 -15.984 1 94.44 411 CYS B C 1
ATOM 7020 O O . CYS B 1 411 ? 21.516 -22.812 -17.125 1 94.44 411 CYS B O 1
ATOM 7022 N N . TYR B 1 412 ? 22.953 -22.25 -15.477 1 93.62 412 TYR B N 1
ATOM 7023 C CA . TYR B 1 412 ? 24.094 -22.75 -16.219 1 93.62 412 TYR B CA 1
ATOM 7024 C C . TYR B 1 412 ? 23.984 -24.25 -16.438 1 93.62 412 TYR B C 1
ATOM 7026 O O . TYR B 1 412 ? 24.266 -24.75 -17.531 1 93.62 412 TYR B O 1
ATOM 7034 N N . VAL B 1 413 ? 23.594 -24.922 -15.406 1 91.44 413 VAL B N 1
ATOM 7035 C CA . VAL B 1 413 ? 23.438 -26.375 -15.477 1 91.44 413 VAL B CA 1
ATOM 7036 C C . VAL B 1 413 ? 22.359 -26.734 -16.5 1 91.44 413 VAL B C 1
ATOM 7038 O O . VAL B 1 413 ? 22.547 -27.656 -17.297 1 91.44 413 VAL B O 1
ATOM 7041 N N . ARG B 1 414 ? 21.312 -26.016 -16.438 1 91.12 414 ARG B N 1
ATOM 7042 C CA . ARG B 1 414 ? 20.219 -26.25 -17.391 1 91.12 414 ARG B CA 1
ATOM 7043 C C . ARG B 1 414 ? 20.703 -26.047 -18.828 1 91.12 414 ARG B C 1
ATOM 7045 O O . ARG B 1 414 ? 20.375 -26.859 -19.703 1 91.12 414 ARG B O 1
ATOM 7052 N N . LYS B 1 415 ? 21.391 -25 -19.062 1 88.5 415 LYS B N 1
ATOM 7053 C CA . LYS B 1 415 ? 21.922 -24.719 -20.406 1 88.5 415 LYS B CA 1
ATOM 7054 C C . LYS B 1 415 ? 22.828 -25.859 -20.875 1 88.5 415 LYS B C 1
ATOM 7056 O O . LYS B 1 415 ? 22.766 -26.266 -22.047 1 88.5 415 LYS B O 1
ATOM 7061 N N . ALA B 1 416 ? 23.625 -26.328 -19.984 1 84.88 416 ALA B N 1
ATOM 7062 C CA . ALA B 1 416 ? 24.547 -27.406 -20.312 1 84.88 416 ALA B CA 1
ATOM 7063 C C . ALA B 1 416 ? 23.781 -28.703 -20.609 1 84.88 416 ALA B C 1
ATOM 7065 O O . ALA B 1 416 ? 24.141 -29.438 -21.531 1 84.88 416 ALA B O 1
ATOM 7066 N N . ILE B 1 417 ? 22.781 -28.969 -19.859 1 85 417 ILE B N 1
ATOM 7067 C CA . ILE B 1 417 ? 21.984 -30.172 -20.031 1 85 417 ILE B CA 1
ATOM 7068 C C . ILE B 1 417 ? 21.25 -30.125 -21.375 1 85 417 ILE B C 1
ATOM 7070 O O . ILE B 1 417 ? 21.172 -31.125 -22.094 1 85 417 ILE B O 1
ATOM 7074 N N . LEU B 1 418 ? 20.766 -28.969 -21.641 1 83.88 418 LEU B N 1
ATOM 7075 C CA . LEU B 1 418 ? 20.031 -28.797 -22.891 1 83.88 418 LEU B CA 1
ATOM 7076 C C . LEU B 1 418 ? 20.953 -28.938 -24.094 1 83.88 418 LEU B C 1
ATOM 7078 O O . LEU B 1 418 ? 20.547 -29.422 -25.141 1 83.88 418 LEU B O 1
ATOM 7082 N N . SER B 1 419 ? 22.156 -28.547 -23.906 1 81.25 419 SER B N 1
ATOM 7083 C CA . SER B 1 419 ? 23.125 -28.641 -25 1 81.25 419 SER B CA 1
ATOM 7084 C C . SER B 1 419 ? 23.609 -30.078 -25.172 1 81.25 419 SER B C 1
ATOM 7086 O O . SER B 1 419 ? 24 -30.469 -26.281 1 81.25 419 SER B O 1
ATOM 7088 N N . SER B 1 420 ? 23.688 -30.844 -24.047 1 76.88 420 SER B N 1
ATOM 7089 C CA . SER B 1 420 ? 24.234 -32.188 -24.094 1 76.88 420 SER B CA 1
ATOM 7090 C C . SER B 1 420 ? 23.188 -33.188 -24.562 1 76.88 420 SER B C 1
ATOM 7092 O O . SER B 1 420 ? 23.516 -34.375 -24.797 1 76.88 420 SER B O 1
ATOM 7094 N N . GLY B 1 421 ? 22.016 -32.781 -24.922 1 66.56 421 GLY B N 1
ATOM 7095 C CA . GLY B 1 421 ? 21 -33.625 -25.531 1 66.56 421 GLY B CA 1
ATOM 7096 C C . GLY B 1 421 ? 20.344 -34.562 -24.547 1 66.56 421 GLY B C 1
ATOM 7097 O O . GLY B 1 421 ? 19.969 -34.156 -23.438 1 66.56 421 GLY B O 1
ATOM 7098 N N . GLU B 1 422 ? 20.328 -35.969 -24.891 1 71.38 422 GLU B N 1
ATOM 7099 C CA . GLU B 1 422 ? 19.516 -36.969 -24.219 1 71.38 422 GLU B CA 1
ATOM 7100 C C . GLU B 1 422 ? 20.344 -37.75 -23.172 1 71.38 422 GLU B C 1
ATOM 7102 O O . GLU B 1 422 ? 19.797 -38.531 -22.391 1 71.38 422 GLU B O 1
ATOM 7107 N N . VAL B 1 423 ? 21.594 -37.344 -22.984 1 73.81 423 VAL B N 1
ATOM 7108 C CA . VAL B 1 423 ? 22.453 -38.094 -22.094 1 73.81 423 VAL B CA 1
ATOM 7109 C C . VAL B 1 423 ? 21.953 -37.938 -20.656 1 73.81 423 VAL B C 1
ATOM 7111 O O . VAL B 1 423 ? 21.844 -38.938 -19.938 1 73.81 423 VAL B O 1
ATOM 7114 N N . TRP B 1 424 ? 21.609 -36.75 -20.359 1 77.06 424 TRP B N 1
ATOM 7115 C CA . TRP B 1 424 ? 21.266 -36.531 -18.969 1 77.06 424 TRP B CA 1
ATOM 7116 C C . TRP B 1 424 ? 19.844 -36.969 -18.672 1 77.06 424 TRP B C 1
ATOM 7118 O O . TRP B 1 424 ? 19.5 -37.281 -17.531 1 77.06 424 TRP B O 1
ATOM 7128 N N . LYS B 1 425 ? 19.047 -37.062 -19.688 1 74.69 425 LYS B N 1
ATOM 7129 C CA . LYS B 1 425 ? 17.703 -37.625 -19.516 1 74.69 425 LYS B CA 1
ATOM 7130 C C . LYS B 1 425 ? 17.781 -39.094 -19.078 1 74.69 425 LYS B C 1
ATOM 7132 O O . LYS B 1 425 ? 17.047 -39.5 -18.203 1 74.69 425 LYS B O 1
ATOM 7137 N N . ASN B 1 426 ? 18.719 -39.719 -19.625 1 73.12 426 ASN B N 1
ATOM 7138 C CA . ASN B 1 426 ? 18.859 -41.156 -19.359 1 73.12 426 ASN B CA 1
ATOM 7139 C C . ASN B 1 426 ? 19.5 -41.406 -18 1 73.12 426 ASN B C 1
ATOM 7141 O O . ASN B 1 426 ? 19.266 -42.438 -17.375 1 73.12 426 ASN B O 1
ATOM 7145 N N . VAL B 1 427 ? 20.281 -40.438 -17.641 1 73.44 427 VAL B N 1
ATOM 7146 C CA . VAL B 1 427 ? 21 -40.562 -16.375 1 73.44 427 VAL B CA 1
ATOM 7147 C C . VAL B 1 427 ? 20.016 -40.469 -15.219 1 73.44 427 VAL B C 1
ATOM 7149 O O . VAL B 1 427 ? 20.156 -41.188 -14.219 1 73.44 427 VAL B O 1
ATOM 7152 N N . VAL B 1 428 ? 19.078 -39.625 -15.352 1 72.44 428 VAL B N 1
ATOM 7153 C CA . VAL B 1 428 ? 18.109 -39.438 -14.281 1 72.44 428 VAL B CA 1
ATOM 7154 C C . VAL B 1 428 ? 17.25 -40.688 -14.125 1 72.44 428 VAL B C 1
ATOM 7156 O O . VAL B 1 428 ? 16.859 -41.031 -13.016 1 72.44 428 VAL B O 1
ATOM 7159 N N . GLU B 1 429 ? 17.078 -41.375 -15.195 1 66.94 429 GLU B N 1
ATOM 7160 C CA . GLU B 1 429 ? 16.203 -42.562 -15.195 1 66.94 429 GLU B CA 1
ATOM 7161 C C . GLU B 1 429 ? 16.984 -43.812 -14.875 1 66.94 429 GLU B C 1
ATOM 7163 O O . GLU B 1 429 ? 16.406 -44.844 -14.516 1 66.94 429 GLU B O 1
ATOM 7168 N N . ALA B 1 430 ? 18.266 -43.656 -15.023 1 62.5 430 ALA B N 1
ATOM 7169 C CA . ALA B 1 430 ? 19.062 -44.875 -14.906 1 62.5 430 ALA B CA 1
ATOM 7170 C C . ALA B 1 430 ? 19.281 -45.25 -13.445 1 62.5 430 ALA B C 1
ATOM 7172 O O . ALA B 1 430 ? 19.438 -44.406 -12.586 1 62.5 430 ALA B O 1
ATOM 7173 N N . SER B 1 431 ? 18.969 -46.469 -13.102 1 58.53 431 SER B N 1
ATOM 7174 C CA . SER B 1 431 ? 19.188 -47.031 -11.766 1 58.53 431 SER B CA 1
ATOM 7175 C C . SER B 1 431 ? 20.688 -47.219 -11.5 1 58.53 431 SER B C 1
ATOM 7177 O O . SER B 1 431 ? 21.094 -47.312 -10.344 1 58.53 431 SER B O 1
ATOM 7179 N N . ASP B 1 432 ? 21.438 -47.312 -12.586 1 61.12 432 ASP B N 1
ATOM 7180 C CA . ASP B 1 432 ? 22.859 -47.531 -12.43 1 61.12 432 ASP B CA 1
ATOM 7181 C C . ASP B 1 432 ? 23.672 -46.406 -13.109 1 61.12 432 ASP B C 1
ATOM 7183 O O . ASP B 1 432 ? 23.422 -46.094 -14.266 1 61.12 432 ASP B O 1
ATOM 7187 N N . ILE B 1 433 ? 24.25 -45.594 -12.25 1 67.25 433 ILE B N 1
ATOM 7188 C CA . ILE B 1 433 ? 25.078 -44.5 -12.797 1 67.25 433 ILE B CA 1
ATOM 7189 C C . ILE B 1 433 ? 26.531 -44.969 -12.883 1 67.25 433 ILE B C 1
ATOM 7191 O O . ILE B 1 433 ? 27.094 -45.469 -11.898 1 67.25 433 ILE B O 1
ATOM 7195 N N . THR B 1 434 ? 27.031 -44.969 -14.078 1 70 434 THR B N 1
ATOM 7196 C CA . THR B 1 434 ? 28.438 -45.312 -14.289 1 70 434 THR B CA 1
ATOM 7197 C C . THR B 1 434 ? 29.344 -44.281 -13.609 1 70 434 THR B C 1
ATOM 7199 O O . THR B 1 434 ? 28.922 -43.156 -13.344 1 70 434 THR B O 1
ATOM 7202 N N . HIS B 1 435 ? 30.406 -44.656 -13.125 1 72.75 435 HIS B N 1
ATOM 7203 C CA . HIS B 1 435 ? 31.406 -43.781 -12.484 1 72.75 435 HIS B CA 1
ATOM 7204 C C . HIS B 1 435 ? 31.781 -42.625 -13.383 1 72.75 435 HIS B C 1
ATOM 7206 O O . HIS B 1 435 ? 32.031 -41.531 -12.891 1 72.75 435 HIS B O 1
ATOM 7212 N N . SER B 1 436 ? 31.766 -42.875 -14.656 1 76.06 436 SER B N 1
ATOM 7213 C CA . SER B 1 436 ? 32.125 -41.812 -15.602 1 76.06 436 SER B CA 1
ATOM 7214 C C . SER B 1 436 ? 31.062 -40.719 -15.594 1 76.06 436 SER B C 1
ATOM 7216 O O . SER B 1 436 ? 31.406 -39.531 -15.609 1 76.06 436 SER B O 1
ATOM 7218 N N . ILE B 1 437 ? 29.922 -41.094 -15.398 1 78.56 437 ILE B N 1
ATOM 7219 C CA . ILE B 1 437 ? 28.828 -40.125 -15.422 1 78.56 437 ILE B CA 1
ATOM 7220 C C . ILE B 1 437 ? 28.812 -39.312 -14.125 1 78.56 437 ILE B C 1
ATOM 7222 O O . ILE B 1 437 ? 28.547 -38.125 -14.133 1 78.56 437 ILE B O 1
ATOM 7226 N N . SER B 1 438 ? 29.141 -39.938 -13.055 1 79.56 438 SER B N 1
ATOM 7227 C CA . SER B 1 438 ? 29.203 -39.25 -11.766 1 79.56 438 SER B CA 1
ATOM 7228 C C . SER B 1 438 ? 30.328 -38.219 -11.742 1 79.56 438 SER B C 1
ATOM 7230 O O . SER B 1 438 ? 30.141 -37.125 -11.227 1 79.56 438 SER B O 1
ATOM 7232 N N . ARG B 1 439 ? 31.375 -38.594 -12.32 1 79.56 439 ARG B N 1
ATOM 7233 C CA . ARG B 1 439 ? 32.5 -37.656 -12.367 1 79.56 439 ARG B CA 1
ATOM 7234 C C . ARG B 1 439 ? 32.188 -36.469 -13.258 1 79.56 439 ARG B C 1
ATOM 7236 O O . ARG B 1 439 ? 32.531 -35.344 -12.945 1 79.56 439 ARG B O 1
ATOM 7243 N N . GLN B 1 440 ? 31.609 -36.75 -14.305 1 81.44 440 GLN B N 1
ATOM 7244 C CA . GLN B 1 440 ? 31.234 -35.688 -15.203 1 81.44 440 GLN B CA 1
ATOM 7245 C C . GLN B 1 440 ? 30.234 -34.75 -14.539 1 81.44 440 GLN B C 1
ATOM 7247 O O . GLN B 1 440 ? 30.312 -33.531 -14.711 1 81.44 440 GLN B O 1
ATOM 7252 N N . TRP B 1 441 ? 29.375 -35.281 -13.75 1 83.88 441 TRP B N 1
ATOM 7253 C CA . TRP B 1 441 ? 28.375 -34.5 -13.055 1 83.88 441 TRP B CA 1
ATOM 7254 C C . TRP B 1 441 ? 29.031 -33.562 -12.039 1 83.88 441 TRP B C 1
ATOM 7256 O O . TRP B 1 441 ? 28.75 -32.375 -12 1 83.88 441 TRP B O 1
ATOM 7266 N N . PHE B 1 442 ? 29.938 -34.031 -11.273 1 84.31 442 PHE B N 1
ATOM 7267 C CA . PHE B 1 442 ? 30.578 -33.219 -10.234 1 84.31 442 PHE B CA 1
ATOM 7268 C C . PHE B 1 442 ? 31.484 -32.156 -10.852 1 84.31 442 PHE B C 1
ATOM 7270 O O . PHE B 1 442 ? 31.609 -31.062 -10.312 1 84.31 442 PHE B O 1
ATOM 7277 N N . ALA B 1 443 ? 32.062 -32.531 -11.938 1 82.56 443 ALA B N 1
ATOM 7278 C CA . ALA B 1 443 ? 32.875 -31.547 -12.656 1 82.56 443 ALA B CA 1
ATOM 7279 C C . ALA B 1 443 ? 31.984 -30.422 -13.195 1 82.56 443 ALA B C 1
ATOM 7281 O O . ALA B 1 443 ? 32.344 -29.25 -13.109 1 82.56 443 ALA B O 1
ATOM 7282 N N . PHE B 1 444 ? 30.922 -30.875 -13.633 1 84.38 444 PHE B N 1
ATOM 7283 C CA . PHE B 1 444 ? 29.953 -29.922 -14.164 1 84.38 444 PHE B CA 1
ATOM 7284 C C . PHE B 1 444 ? 29.438 -29 -13.062 1 84.38 444 PHE B C 1
ATOM 7286 O O . PHE B 1 444 ? 29.328 -27.781 -13.266 1 84.38 444 PHE B O 1
ATOM 7293 N N . ILE B 1 445 ? 29.172 -29.516 -11.945 1 88.06 445 ILE B N 1
ATOM 7294 C CA . ILE B 1 445 ? 28.641 -28.75 -10.82 1 88.06 445 ILE B CA 1
ATOM 7295 C C . ILE B 1 445 ? 29.719 -27.797 -10.289 1 88.06 445 ILE B C 1
ATOM 7297 O O . ILE B 1 445 ? 29.422 -26.641 -9.977 1 88.06 445 ILE B O 1
ATOM 7301 N N . GLN B 1 446 ? 30.859 -28.25 -10.273 1 86.81 446 GLN B N 1
ATOM 7302 C CA . GLN B 1 446 ? 31.953 -27.406 -9.781 1 86.81 446 GLN B CA 1
ATOM 7303 C C . GLN B 1 446 ? 32.25 -26.266 -10.758 1 86.81 446 GLN B C 1
ATOM 7305 O O . GLN B 1 446 ? 32.469 -25.125 -10.336 1 86.81 446 GLN B O 1
ATOM 7310 N N . ASN B 1 447 ? 32.25 -26.578 -12.031 1 89.5 447 ASN B N 1
ATOM 7311 C CA . ASN B 1 447 ? 32.5 -25.547 -13.031 1 89.5 447 ASN B CA 1
ATOM 7312 C C . ASN B 1 447 ? 31.391 -24.516 -13.047 1 89.5 447 ASN B C 1
ATOM 7314 O O . ASN B 1 447 ? 31.656 -23.312 -13.164 1 89.5 447 ASN B O 1
ATOM 7318 N N . SER B 1 448 ? 30.188 -24.984 -12.969 1 92.12 448 SER B N 1
ATOM 7319 C CA . SER B 1 448 ? 29.062 -24.062 -12.961 1 92.12 448 SER B CA 1
ATOM 7320 C C . SER B 1 448 ? 29.078 -23.172 -11.719 1 92.12 448 SER B C 1
ATOM 7322 O O . SER B 1 448 ? 28.703 -22 -11.781 1 92.12 448 SER B O 1
ATOM 7324 N N . LYS B 1 449 ? 29.531 -23.688 -10.609 1 91.62 449 LYS B N 1
ATOM 7325 C CA . LYS B 1 449 ? 29.625 -22.906 -9.383 1 91.62 449 LYS B CA 1
ATOM 7326 C C . LYS B 1 449 ? 30.672 -21.812 -9.508 1 91.62 449 LYS B C 1
ATOM 7328 O O . LYS B 1 449 ? 30.438 -20.672 -9.109 1 91.62 449 LYS B O 1
ATOM 7333 N N . LEU B 1 450 ? 31.781 -22.141 -10.055 1 91.5 450 LEU B N 1
ATOM 7334 C CA . LEU B 1 450 ? 32.844 -21.172 -10.234 1 91.5 450 LEU B CA 1
ATOM 7335 C C . LEU B 1 450 ? 32.438 -20.078 -11.195 1 91.5 450 LEU B C 1
ATOM 7337 O O . LEU B 1 450 ? 32.688 -18.891 -10.953 1 91.5 450 LEU B O 1
ATOM 7341 N N . CYS B 1 451 ? 31.75 -20.484 -12.219 1 92.75 451 CYS B N 1
ATOM 7342 C CA . CYS B 1 451 ? 31.25 -19.5 -13.172 1 92.75 451 CYS B CA 1
ATOM 7343 C C . CYS B 1 451 ? 30.234 -18.562 -12.516 1 92.75 451 CYS B C 1
ATOM 7345 O O . CYS B 1 451 ? 30.281 -17.344 -12.727 1 92.75 451 CYS B O 1
ATOM 7347 N N . ALA B 1 452 ? 29.375 -19.141 -11.75 1 94.88 452 ALA B N 1
ATOM 7348 C CA . ALA B 1 452 ? 28.359 -18.359 -11.07 1 94.88 452 ALA B CA 1
ATOM 7349 C C . ALA B 1 452 ? 28.969 -17.391 -10.07 1 94.88 452 ALA B C 1
ATOM 7351 O O . ALA B 1 452 ? 28.531 -16.25 -9.953 1 94.88 452 ALA B O 1
ATOM 7352 N N . GLN B 1 453 ? 29.984 -17.781 -9.383 1 93.5 453 GLN B N 1
ATOM 7353 C CA . GLN B 1 453 ? 30.656 -16.938 -8.398 1 93.5 453 GLN B CA 1
ATOM 7354 C C . GLN B 1 453 ? 31.359 -15.766 -9.07 1 93.5 453 GLN B C 1
ATOM 7356 O O . GLN B 1 453 ? 31.359 -14.656 -8.539 1 93.5 453 GLN B O 1
ATOM 7361 N N . GLU B 1 454 ? 31.828 -16.016 -10.172 1 92.88 454 GLU B N 1
ATOM 7362 C CA . GLU B 1 454 ? 32.531 -14.969 -10.906 1 92.88 454 GLU B CA 1
ATOM 7363 C C . GLU B 1 454 ? 31.578 -13.938 -11.477 1 92.88 454 GLU B C 1
ATOM 7365 O O . GLU B 1 454 ? 31.875 -12.742 -11.5 1 92.88 454 GLU B O 1
ATOM 7370 N N . ASP B 1 455 ? 30.531 -14.43 -11.906 1 94.81 455 ASP B N 1
ATOM 7371 C CA . ASP B 1 455 ? 29.578 -13.562 -12.594 1 94.81 455 ASP B CA 1
ATOM 7372 C C . ASP B 1 455 ? 28.641 -12.883 -11.609 1 94.81 455 ASP B C 1
ATOM 7374 O O . ASP B 1 455 ? 27.953 -11.922 -11.953 1 94.81 455 ASP B O 1
ATOM 7378 N N . LEU B 1 456 ? 28.594 -13.305 -10.398 1 95.31 456 LEU B N 1
ATOM 7379 C CA . LEU B 1 456 ? 27.594 -12.875 -9.414 1 95.31 456 LEU B CA 1
ATOM 7380 C C . LEU B 1 456 ? 27.672 -11.367 -9.195 1 95.31 456 LEU B C 1
ATOM 7382 O O . LEU B 1 456 ? 26.656 -10.68 -9.227 1 95.31 456 LEU B O 1
ATOM 7386 N N . ASN B 1 457 ? 28.828 -10.844 -9.016 1 94.25 457 ASN B N 1
ATOM 7387 C CA . ASN B 1 457 ? 28.984 -9.422 -8.719 1 94.25 457 ASN B CA 1
ATOM 7388 C C . ASN B 1 457 ? 28.531 -8.547 -9.875 1 94.25 457 ASN B C 1
ATOM 7390 O O . ASN B 1 457 ? 27.875 -7.527 -9.672 1 94.25 457 ASN B O 1
ATOM 7394 N N . LEU B 1 458 ? 28.828 -9.023 -11 1 94.94 458 LEU B N 1
ATOM 7395 C CA . LEU B 1 458 ? 28.438 -8.273 -12.188 1 94.94 458 LEU B CA 1
ATOM 7396 C C . LEU B 1 458 ? 26.922 -8.289 -12.359 1 94.94 458 LEU B C 1
ATOM 7398 O O . LEU B 1 458 ? 26.312 -7.246 -12.633 1 94.94 458 LEU B O 1
ATOM 7402 N N . VAL B 1 459 ? 26.375 -9.438 -12.195 1 95.69 459 VAL B N 1
ATOM 7403 C CA . VAL B 1 459 ? 24.938 -9.586 -12.359 1 95.69 459 VAL B CA 1
ATOM 7404 C C . VAL B 1 459 ? 24.203 -8.742 -11.312 1 95.69 459 VAL B C 1
ATOM 7406 O O . VAL B 1 459 ? 23.219 -8.07 -11.617 1 95.69 459 VAL B O 1
ATOM 7409 N N . GLN B 1 460 ? 24.656 -8.734 -10.125 1 95 460 GLN B N 1
ATOM 7410 C CA . GLN B 1 460 ? 24.031 -7.988 -9.039 1 95 460 GLN B CA 1
ATOM 7411 C C . GLN B 1 460 ? 24.125 -6.484 -9.281 1 95 460 GLN B C 1
ATOM 7413 O O . GLN B 1 460 ? 23.156 -5.754 -9.047 1 95 460 GLN B O 1
ATOM 7418 N N . GLU B 1 461 ? 25.203 -6.047 -9.719 1 93.62 461 GLU B N 1
ATOM 7419 C CA . GLU B 1 461 ? 25.375 -4.629 -10.023 1 93.62 461 GLU B CA 1
ATOM 7420 C C . GLU B 1 461 ? 24.453 -4.191 -11.164 1 93.62 461 GLU B C 1
ATOM 7422 O O . GLU B 1 461 ? 23.844 -3.127 -11.094 1 93.62 461 GLU B O 1
ATOM 7427 N N . GLN B 1 462 ? 24.391 -5.035 -12.125 1 95.19 462 GLN B N 1
ATOM 7428 C CA . GLN B 1 462 ? 23.531 -4.727 -13.258 1 95.19 462 GLN B CA 1
ATOM 7429 C C . GLN B 1 462 ? 22.062 -4.742 -12.844 1 95.19 462 GLN B C 1
ATOM 7431 O O . GLN B 1 462 ? 21.25 -3.99 -13.391 1 95.19 462 GLN B O 1
ATOM 7436 N N . MET B 1 463 ? 21.734 -5.602 -11.945 1 95.12 463 MET B N 1
ATOM 7437 C CA . MET B 1 463 ? 20.359 -5.68 -11.469 1 95.12 463 MET B CA 1
ATOM 7438 C C . MET B 1 463 ? 19.969 -4.398 -10.75 1 95.12 463 MET B C 1
ATOM 7440 O O . MET B 1 463 ? 18.875 -3.857 -10.984 1 95.12 463 MET B O 1
ATOM 7444 N N . VAL B 1 464 ? 20.844 -3.893 -9.891 1 91.25 464 VAL B N 1
ATOM 7445 C CA . VAL B 1 464 ? 20.578 -2.662 -9.148 1 91.25 464 VAL B CA 1
ATOM 7446 C C . VAL B 1 464 ? 20.484 -1.485 -10.117 1 91.25 464 VAL B C 1
ATOM 7448 O O . VAL B 1 464 ? 19.594 -0.647 -10 1 91.25 464 VAL B O 1
ATOM 7451 N N . ASN B 1 465 ? 21.266 -1.54 -11.094 1 91.19 465 ASN B N 1
ATOM 7452 C CA . ASN B 1 465 ? 21.281 -0.458 -12.07 1 91.19 465 ASN B CA 1
ATOM 7453 C C . ASN B 1 465 ? 20.047 -0.488 -12.969 1 91.19 465 ASN B C 1
ATOM 7455 O O . ASN B 1 465 ? 19.609 0.553 -13.453 1 91.19 465 ASN B O 1
ATOM 7459 N N . ALA B 1 466 ? 19.531 -1.666 -13.148 1 93.38 466 ALA B N 1
ATOM 7460 C CA . ALA B 1 466 ? 18.359 -1.822 -14 1 93.38 466 ALA B CA 1
ATOM 7461 C C . ALA B 1 466 ? 17.078 -1.45 -13.258 1 93.38 466 ALA B C 1
ATOM 7463 O O . ALA B 1 466 ? 16 -1.378 -13.852 1 93.38 466 ALA B O 1
ATOM 7464 N N . GLY B 1 467 ? 17.125 -1.233 -11.945 1 88.25 467 GLY B N 1
ATOM 7465 C CA . GLY B 1 467 ? 15.977 -0.749 -11.203 1 88.25 467 GLY B CA 1
ATOM 7466 C C . GLY B 1 467 ? 15.312 -1.828 -10.367 1 88.25 467 GLY B C 1
ATOM 7467 O O . GLY B 1 467 ? 14.203 -1.634 -9.867 1 88.25 467 GLY B O 1
ATOM 7468 N N . TRP B 1 468 ? 15.992 -2.979 -10.203 1 92.31 468 TRP B N 1
ATOM 7469 C CA . TRP B 1 468 ? 15.414 -4.07 -9.422 1 92.31 468 TRP B CA 1
ATOM 7470 C C . TRP B 1 468 ? 15.688 -3.877 -7.934 1 92.31 468 TRP B C 1
ATOM 7472 O O . TRP B 1 468 ? 16.75 -3.387 -7.551 1 92.31 468 TRP B O 1
ATOM 7482 N N . ALA B 1 469 ? 14.695 -4.188 -7.145 1 86.81 469 ALA B N 1
ATOM 7483 C CA . ALA B 1 469 ? 14.891 -4.242 -5.699 1 86.81 469 ALA B CA 1
ATOM 7484 C C . ALA B 1 469 ? 15.633 -5.512 -5.293 1 86.81 469 ALA B C 1
ATOM 7486 O O . ALA B 1 469 ? 15.016 -6.5 -4.887 1 86.81 469 ALA B O 1
ATOM 7487 N N . ALA B 1 470 ? 16.859 -5.461 -5.301 1 87.44 470 ALA B N 1
ATOM 7488 C CA . ALA B 1 470 ? 17.688 -6.656 -5.191 1 87.44 470 ALA B CA 1
ATOM 7489 C C . ALA B 1 470 ? 18.062 -6.938 -3.736 1 87.44 470 ALA B C 1
ATOM 7491 O O . ALA B 1 470 ? 18.859 -7.836 -3.453 1 87.44 470 ALA B O 1
ATOM 7492 N N . LYS B 1 471 ? 17.422 -6.277 -2.818 1 83.31 471 LYS B N 1
ATOM 7493 C CA . LYS B 1 471 ? 17.766 -6.488 -1.412 1 83.31 471 LYS B CA 1
ATOM 7494 C C . LYS B 1 471 ? 17.062 -7.73 -0.862 1 83.31 471 LYS B C 1
ATOM 7496 O O . LYS B 1 471 ? 17.578 -8.383 0.05 1 83.31 471 LYS B O 1
ATOM 7501 N N . ASN B 1 472 ? 15.922 -7.992 -1.481 1 86 472 ASN B N 1
ATOM 7502 C CA . ASN B 1 472 ? 15.156 -9.141 -1.014 1 86 472 ASN B CA 1
ATOM 7503 C C . ASN B 1 472 ? 14.578 -9.945 -2.178 1 86 472 ASN B C 1
ATOM 7505 O O . ASN B 1 472 ? 14.344 -9.398 -3.258 1 86 472 ASN B O 1
ATOM 7509 N N . ILE B 1 473 ? 14.484 -11.227 -1.922 1 89.56 473 ILE B N 1
ATOM 7510 C CA . ILE B 1 473 ? 13.836 -12.117 -2.881 1 89.56 473 ILE B CA 1
ATOM 7511 C C . ILE B 1 473 ? 12.586 -12.734 -2.252 1 89.56 473 ILE B C 1
ATOM 7513 O O . ILE B 1 473 ? 12.648 -13.297 -1.157 1 89.56 473 ILE B O 1
ATOM 7517 N N . LEU B 1 474 ? 11.531 -12.539 -2.957 1 88 474 LEU B N 1
ATOM 7518 C CA . LEU B 1 474 ? 10.273 -13.078 -2.455 1 88 474 LEU B CA 1
ATOM 7519 C C . LEU B 1 474 ? 10.07 -14.516 -2.906 1 88 474 LEU B C 1
ATOM 7521 O O . LEU B 1 474 ? 10.016 -14.797 -4.105 1 88 474 LEU B O 1
ATOM 7525 N N . LEU B 1 475 ? 10.023 -15.375 -1.914 1 87.12 475 LEU B N 1
ATOM 7526 C CA . LEU B 1 475 ? 9.836 -16.797 -2.188 1 87.12 475 LEU B CA 1
ATOM 7527 C C . LEU B 1 475 ? 8.492 -17.281 -1.656 1 87.12 475 LEU B C 1
ATOM 7529 O O . LEU B 1 475 ? 8.016 -16.781 -0.632 1 87.12 475 LEU B O 1
ATOM 7533 N N . SER B 1 476 ? 7.926 -18.188 -2.389 1 83.62 476 SER B N 1
ATOM 7534 C CA . SER B 1 476 ? 6.684 -18.781 -1.925 1 83.62 476 SER B CA 1
ATOM 7535 C C . SER B 1 476 ? 6.922 -19.672 -0.707 1 83.62 476 SER B C 1
ATOM 7537 O O . SER B 1 476 ? 8.07 -19.953 -0.354 1 83.62 476 SER B O 1
ATOM 7539 N N . THR B 1 477 ? 5.852 -20.062 -0.097 1 77.62 477 THR B N 1
ATOM 7540 C CA . THR B 1 477 ? 5.941 -20.875 1.103 1 77.62 477 THR B CA 1
ATOM 7541 C C . THR B 1 477 ? 6.703 -22.172 0.816 1 77.62 477 THR B C 1
ATOM 7543 O O . THR B 1 477 ? 7.508 -22.625 1.636 1 77.62 477 THR B O 1
ATOM 7546 N N . GLN B 1 478 ? 6.469 -22.719 -0.332 1 78.12 478 GLN B N 1
ATOM 7547 C CA . GLN B 1 478 ? 7.137 -23.969 -0.704 1 78.12 478 GLN B CA 1
ATOM 7548 C C . GLN B 1 478 ? 8.617 -23.719 -0.994 1 78.12 478 GLN B C 1
ATOM 7550 O O . GLN B 1 478 ? 9.453 -24.578 -0.72 1 78.12 478 GLN B O 1
ATOM 7555 N N . GLU B 1 479 ? 8.867 -22.578 -1.462 1 86.81 479 GLU B N 1
ATOM 7556 C CA . GLU B 1 479 ? 10.242 -22.25 -1.84 1 86.81 479 GLU B CA 1
ATOM 7557 C C . GLU B 1 479 ? 11.07 -21.828 -0.625 1 86.81 479 GLU B C 1
ATOM 7559 O O . GLU B 1 479 ? 12.297 -21.734 -0.704 1 86.81 479 GLU B O 1
ATOM 7564 N N . GLN B 1 480 ? 10.422 -21.625 0.416 1 82.62 480 GLN B N 1
ATOM 7565 C CA . GLN B 1 480 ? 11.125 -21.172 1.614 1 82.62 480 GLN B CA 1
ATOM 7566 C C . GLN B 1 480 ? 11.688 -22.359 2.402 1 82.62 480 GLN B C 1
ATOM 7568 O O . GLN B 1 480 ? 12.383 -22.172 3.398 1 82.62 480 GLN B O 1
ATOM 7573 N N . ALA B 1 481 ? 11.5 -23.516 1.925 1 81.62 481 ALA B N 1
ATOM 7574 C CA . ALA B 1 481 ? 12.055 -24.688 2.592 1 81.62 481 ALA B CA 1
ATOM 7575 C C . ALA B 1 481 ? 13.578 -24.641 2.619 1 81.62 481 ALA B C 1
ATOM 7577 O O . ALA B 1 481 ? 14.211 -24.234 1.638 1 81.62 481 ALA B O 1
ATOM 7578 N N . ARG B 1 482 ? 14.117 -24.922 3.852 1 85.38 482 ARG B N 1
ATOM 7579 C CA . ARG B 1 482 ? 15.562 -24.875 4.035 1 85.38 482 ARG B CA 1
ATOM 7580 C C . ARG B 1 482 ? 16.094 -26.188 4.605 1 85.38 482 ARG B C 1
ATOM 7582 O O . ARG B 1 482 ? 15.367 -26.891 5.32 1 85.38 482 ARG B O 1
ATOM 7589 N N . TYR B 1 483 ? 17.266 -26.484 4.176 1 80.69 483 TYR B N 1
ATOM 7590 C CA . TYR B 1 483 ? 17.938 -27.641 4.781 1 80.69 483 TYR B CA 1
ATOM 7591 C C . TYR B 1 483 ? 19.031 -27.203 5.727 1 80.69 483 TYR B C 1
ATOM 7593 O O . TYR B 1 483 ? 19.531 -26.078 5.629 1 80.69 483 TYR B O 1
ATOM 7601 N N . ASP B 1 484 ? 19.281 -27.922 6.801 1 81.5 484 ASP B N 1
ATOM 7602 C CA . ASP B 1 484 ? 20.359 -27.688 7.75 1 81.5 484 ASP B CA 1
ATOM 7603 C C . ASP B 1 484 ? 21.078 -28.984 8.109 1 81.5 484 ASP B C 1
ATOM 7605 O O . ASP B 1 484 ? 20.531 -30.078 7.918 1 81.5 484 ASP B O 1
ATOM 7609 N N . PHE B 1 485 ? 22.422 -28.812 8.539 1 74.69 485 PHE B N 1
ATOM 7610 C CA . PHE B 1 485 ? 23.203 -29.969 8.922 1 74.69 485 PHE B CA 1
ATOM 7611 C C . PHE B 1 485 ? 23.031 -30.281 10.406 1 74.69 485 PHE B C 1
ATOM 7613 O O . PHE B 1 485 ? 22.922 -29.375 11.227 1 74.69 485 PHE B O 1
ATOM 7620 N N . LEU B 1 486 ? 22.656 -31.516 10.781 1 63 486 LEU B N 1
ATOM 7621 C CA . LEU B 1 486 ? 22.609 -31.922 12.172 1 63 486 LEU B CA 1
ATOM 7622 C C . LEU B 1 486 ? 24.016 -31.938 12.789 1 63 486 LEU B C 1
ATOM 7624 O O . LEU B 1 486 ? 24.969 -32.406 12.164 1 63 486 LEU B O 1
ATOM 7628 N N . ASP B 1 487 ? 24.312 -31.016 13.688 1 52.28 487 ASP B N 1
ATOM 7629 C CA . ASP B 1 487 ? 25.562 -31.094 14.422 1 52.28 487 ASP B CA 1
ATOM 7630 C C . ASP B 1 487 ? 25.734 -32.469 15.055 1 52.28 487 ASP B C 1
ATOM 7632 O O . ASP B 1 487 ? 24.797 -33.031 15.641 1 52.28 487 ASP B O 1
ATOM 7636 N N . GLU B 1 488 ? 26.609 -33.312 14.562 1 42.75 488 GLU B N 1
ATOM 7637 C CA . GLU B 1 488 ? 27 -34.531 15.258 1 42.75 488 GLU B CA 1
ATOM 7638 C C . GLU B 1 488 ? 27.203 -34.281 16.75 1 42.75 488 GLU B C 1
ATOM 7640 O O . GLU B 1 488 ? 27.344 -35.219 17.531 1 42.75 488 GLU B O 1
ATOM 7645 N N . SER B 1 489 ? 27.484 -33.188 17.328 1 37.56 489 SER B N 1
ATOM 7646 C CA . SER B 1 489 ? 27.875 -33.281 18.734 1 37.56 489 SER B CA 1
ATOM 7647 C C . SER B 1 489 ? 26.688 -33.688 19.609 1 37.56 489 SER B C 1
ATOM 7649 O O . SER B 1 489 ? 26.812 -33.781 20.828 1 37.56 489 SER B O 1
ATOM 7651 N N . SER B 1 490 ? 25.391 -33.656 19.266 1 33.12 490 SER B N 1
ATOM 7652 C CA . SER B 1 490 ? 24.656 -34.188 20.406 1 33.12 490 SER B CA 1
ATOM 7653 C C . SER B 1 490 ? 24.688 -35.719 20.422 1 33.12 490 SER B C 1
ATOM 7655 O O . SER B 1 490 ? 24.594 -36.344 19.375 1 33.12 490 SER B O 1
#

Organism: Saponaria officinalis (NCBI:txid3572)

Foldseek 3Di:
DPPPVPPVPDPPPPPPDPDDDVPVPDDDDPPPDPCPDDPDQPPFPFPPDWDADPNWTWTFTDDSPPDTDTHGPPPDDCPCVPVVVVCPLQPPDQWDPLVVVLLVLVLLQLLLLLLLQVLLVVLLVVLCVVPPPPDPVVVVVLVCCLQVNLLVVLLVVLCVVCVLVCVAQVLLLLLVLVLLLLVLSVLSNCCNVPSVCNSVSPNSSSNSNSNNVSSCVSNVQQQLVLTHPPPVSVRSVVSVVVSSVVSSVSSNVVNVVVCVVCVVPPVCNSCVSVVSSVVSSVSNSVSSQSSSLSRQGQAAEPVLLLVQLLCCVVPVAGAASNVSSNVPDSDNPPPVCLPFQQAAEEAADDDPVFDFAPLNVVQVVPDDPPQFKDKGKGDDDPDQQTHIHMYIAGAPPDALLNVSLRSSLRSQVSVVVSVVPCVVSVRRRDNDDDPVNSVVVVVSSVVSSVVSVVCSVVSLVSSVVSPHPSRDYRYGPRNPHHDYDDPVPD/DPPPVCPPDDCPPPPPDPDDDVPVPPDDDPPPDPCPDDDDQPPFPFPPDWDADPNWIWTFTDDSPPDTDTDGPPPDDVVCVPVVVVCPLQPPDQWDPLVVVLLVLVLLQLLLLLLLLVLLVVLLVVLCVVPVPPDVVVVVVLCCCLQVNLLVVLLVVLCVVCVLVCVAQVLLLLLVLVLLLLVLSVLSNCCNVPSVCNSVSPSSSSNSNSNNVSSCVSNVQQQLVLTHPPPVSVRSVVSVVVSSVVSSVSSNVVNVVVCVVCVVPPVCNSCVSVVSSVVSSVSNSVSSQSSSLSRQGQAAEPVLLLVQLLCCVVPVAGAASNVSSNVPDSDNPPPVCLPFQQAAEEAADDDPVFDFAPLNVVQVVPDDPPQFKDKGKGDDDPDQQTHIHMYIAGAPPDALLNVSLRSSLRSQVSVVVSVVPCVVSVRRRDNDDDPVNSVVVVVSSVVSSVVSVVCSVVSLVSSVVSPHPSRDYRYGPRNPHHDYDDPVPD